Protein 2KGS (pdb70)

Solvent-accessible surface area: 7716 Å² total; per-residue (Å²): 107,124,76,80,92,88,38,5,122,8,36,6,62,45,88,24,97,40,10,39,0,75,13,27,1,32,66,106,70,20,32,42,15,0,60,81,3,19,95,48,91,60,43,146,71,18,75,54,80,60,136,8,108,60,52,109,130,37,176,36,18,84,2,72,70,0,81,72,0,12,62,12,2,48,69,0,66,90,9,2,1,91,9,107,150,12,40,0,37,0,36,6,34,0,73,44,54,115,60,78,77,26,0,89,138,13,0,52,96,20,11,109,113,46,100,37,74,38,85,8,110,62,83,80,160,104,102,142,64,121,126,170

CATH classification: 3.40.1520.20

Foldseek 3Di:
DPDQAWAWWWKKKAAAQEIETATEAQDCVQVVQVVVLLVLPRDPRRHYYYDYDHHNVGHDAGCVLVSQLNVLCVVWRTWMWIDGRQEIEIETADQDVVSLVSNQVSCCVRRVRGHYYRHYHHHPDDDDDDDD

Structure (mmCIF, N/CA/C/O backbone):
data_2KGS
#
_entry.id   2KGS
#
loop_
_atom_site.group_PDB
_atom_site.id
_atom_site.type_symbol
_atom_site.label_atom_id
_atom_site.label_alt_id
_atom_site.label_comp_id
_atom_site.label_asym_id
_atom_site.label_entity_id
_atom_site.label_seq_id
_atom_site.pdbx_PDB_ins_code
_atom_site.Cartn_x
_atom_site.Cartn_y
_atom_site.Cartn_z
_atom_site.occupancy
_atom_site.B_iso_or_equiv
_atom_site.auth_seq_id
_atom_site.auth_comp_id
_atom_site.auth_asym_id
_atom_site.auth_atom_id
_atom_site.pdbx_PDB_model_num
ATOM 1 N N . GLY A 1 1 ? -15.353 14.782 -4.701 1.00 0.00 73 GLY A N 1
ATOM 2 C CA . GLY A 1 1 ? -15.368 15.512 -3.414 1.00 0.00 73 GLY A CA 1
ATOM 3 C C . GLY A 1 1 ? -16.733 15.464 -2.740 1.00 0.00 73 GLY A C 1
ATOM 4 O O . GLY A 1 1 ? -17.642 14.783 -3.215 1.00 0.00 73 GLY A O 1
ATOM 10 N N . ALA A 1 2 ? -16.876 16.198 -1.629 1.00 0.00 74 ALA A N 1
ATOM 11 C CA . ALA A 1 2 ? -18.098 16.343 -0.819 1.00 0.00 74 ALA A CA 1
ATOM 12 C C . ALA A 1 2 ? -18.890 15.035 -0.587 1.00 0.00 74 ALA A C 1
ATOM 13 O O . ALA A 1 2 ? -20.084 14.930 -0.888 1.00 0.00 74 ALA A O 1
ATOM 20 N N . SER A 1 3 ? -18.192 14.026 -0.057 1.00 0.00 75 SER A N 1
ATOM 21 C CA . SER A 1 3 ? -18.727 12.685 0.228 1.00 0.00 75 SER A CA 1
ATOM 22 C C . SER A 1 3 ? -18.011 12.002 1.402 1.00 0.00 75 SER A C 1
ATOM 23 O O . SER A 1 3 ? -16.943 12.445 1.847 1.00 0.00 75 SER A O 1
ATOM 31 N N . ALA A 1 4 ? -18.589 10.897 1.877 1.00 0.00 76 ALA A N 1
ATOM 32 C CA . ALA A 1 4 ? -18.014 9.982 2.859 1.00 0.00 76 ALA A CA 1
ATOM 33 C C . ALA A 1 4 ? -18.534 8.545 2.646 1.00 0.00 76 ALA A C 1
ATOM 34 O O . ALA A 1 4 ? -19.670 8.336 2.209 1.00 0.00 76 ALA A O 1
ATOM 41 N N . LEU A 1 5 ? -17.706 7.561 3.001 1.00 0.00 77 LEU A N 1
ATOM 42 C CA . LEU A 1 5 ? -17.971 6.114 2.953 1.00 0.00 77 LEU A CA 1
ATOM 43 C C . LEU A 1 5 ? -17.466 5.422 4.236 1.00 0.00 77 LEU A C 1
ATOM 44 O O . LEU A 1 5 ? -16.856 6.051 5.103 1.00 0.00 77 LEU A O 1
ATOM 60 N N . SER A 1 6 ? -17.749 4.121 4.361 1.00 0.00 78 SER A N 1
ATOM 61 C CA . SER A 1 6 ? -17.509 3.318 5.575 1.00 0.00 78 SER A CA 1
ATOM 62 C C . SER A 1 6 ? -16.959 1.912 5.261 1.00 0.00 78 SER A C 1
ATOM 63 O O . SER A 1 6 ? -17.437 0.886 5.754 1.00 0.00 78 SER A O 1
ATOM 71 N N . LEU A 1 7 ? -15.968 1.875 4.367 1.00 0.00 79 LEU A N 1
ATOM 72 C CA . LEU A 1 7 ? -15.226 0.677 3.940 1.00 0.00 79 LEU A CA 1
ATOM 73 C C . LEU A 1 7 ? -14.473 -0.039 5.090 1.00 0.00 79 LEU A C 1
ATOM 74 O O . LEU A 1 7 ? -14.283 0.488 6.190 1.00 0.00 79 LEU A O 1
ATOM 90 N N . SER A 1 8 ? -13.996 -1.240 4.754 1.00 0.00 80 SER A N 1
ATOM 91 C CA . SER A 1 8 ? -13.038 -2.107 5.466 1.00 0.00 80 SER A CA 1
ATOM 92 C C . SER A 1 8 ? -11.813 -1.364 6.020 1.00 0.00 80 SER A C 1
ATOM 93 O O . SER A 1 8 ? -11.454 -0.280 5.549 1.00 0.00 80 SER A O 1
ATOM 101 N N . LEU A 1 9 ? -11.099 -2.017 6.939 1.00 0.00 81 LEU A N 1
ATOM 102 C CA . LEU A 1 9 ? -9.771 -1.635 7.417 1.00 0.00 81 LEU A CA 1
ATOM 103 C C . LEU A 1 9 ? -8.673 -2.609 6.939 1.00 0.00 81 LEU A C 1
ATOM 104 O O . LEU A 1 9 ? -8.870 -3.826 6.921 1.00 0.00 81 LEU A O 1
ATOM 120 N N . LEU A 1 10 ? -7.518 -2.066 6.537 1.00 0.00 82 LEU A N 1
ATOM 121 C CA . LEU A 1 10 ? -6.408 -2.795 5.901 1.00 0.00 82 LEU A CA 1
ATOM 122 C C . LEU A 1 10 ? -5.077 -2.052 6.123 1.00 0.00 82 LEU A C 1
ATOM 123 O O . LEU A 1 10 ? -5.049 -0.818 6.147 1.00 0.00 82 LEU A O 1
ATOM 139 N N . SER A 1 11 ? -3.962 -2.774 6.217 1.00 0.00 83 SER A N 1
ATOM 140 C CA . SER A 1 11 ? -2.608 -2.220 6.164 1.00 0.00 83 SER A CA 1
ATOM 141 C C . SER A 1 11 ? -1.568 -3.204 5.608 1.00 0.00 83 SER A C 1
ATOM 142 O O . SER A 1 11 ? -1.736 -4.427 5.591 1.00 0.00 83 SER A O 1
ATOM 150 N N . ILE A 1 12 ? -0.455 -2.645 5.147 1.00 0.00 84 ILE A N 1
ATOM 151 C CA . ILE A 1 12 ? 0.734 -3.349 4.667 1.00 0.00 84 ILE A CA 1
ATOM 152 C C . ILE A 1 12 ? 1.976 -2.540 5.054 1.00 0.00 84 ILE A C 1
ATOM 153 O O . ILE A 1 12 ? 1.966 -1.308 4.996 1.00 0.00 84 ILE A O 1
ATOM 169 N N . SER A 1 13 ? 3.056 -3.212 5.443 1.00 0.00 85 SER A N 1
ATOM 170 C CA . SER A 1 13 ? 4.342 -2.575 5.747 1.00 0.00 85 SER A CA 1
ATOM 171 C C . SER A 1 13 ? 5.534 -3.425 5.305 1.00 0.00 85 SER A C 1
ATOM 172 O O . SER A 1 13 ? 5.490 -4.657 5.331 1.00 0.00 85 SER A O 1
ATOM 180 N N . ARG A 1 14 ? 6.611 -2.753 4.891 1.00 0.00 86 ARG A N 1
ATOM 181 C CA . ARG A 1 14 ? 7.833 -3.352 4.333 1.00 0.00 86 ARG A CA 1
ATOM 182 C C . ARG A 1 14 ? 9.038 -3.157 5.260 1.00 0.00 86 ARG A C 1
ATOM 183 O O . ARG A 1 14 ? 9.149 -2.154 5.968 1.00 0.00 86 ARG A O 1
ATOM 204 N N . SER A 1 15 ? 9.939 -4.136 5.201 1.00 0.00 87 SER A N 1
ATOM 205 C CA . SER A 1 15 ? 11.187 -4.243 5.963 1.00 0.00 87 SER A CA 1
ATOM 206 C C . SER A 1 15 ? 12.352 -4.700 5.064 1.00 0.00 87 SER A C 1
ATOM 207 O O . SER A 1 15 ? 12.954 -5.755 5.280 1.00 0.00 87 SER A O 1
ATOM 215 N N . GLY A 1 16 ? 12.637 -3.938 4.003 1.00 0.00 88 GLY A N 1
ATOM 216 C CA . GLY A 1 16 ? 13.725 -4.209 3.047 1.00 0.00 88 GLY A CA 1
ATOM 217 C C . GLY A 1 16 ? 13.378 -5.287 2.021 1.00 0.00 88 GLY A C 1
ATOM 218 O O . GLY A 1 16 ? 12.849 -4.984 0.950 1.00 0.00 88 GLY A O 1
ATOM 222 N N . ASN A 1 17 ? 13.618 -6.550 2.376 1.00 0.00 89 ASN A N 1
ATOM 223 C CA . ASN A 1 17 ? 13.346 -7.745 1.569 1.00 0.00 89 ASN A CA 1
ATOM 224 C C . ASN A 1 17 ? 12.373 -8.716 2.272 1.00 0.00 89 ASN A C 1
ATOM 225 O O . ASN A 1 17 ? 12.406 -9.926 2.060 1.00 0.00 89 ASN A O 1
ATOM 236 N N . THR A 1 18 ? 11.481 -8.159 3.088 1.00 0.00 90 THR A N 1
ATOM 237 C CA . THR A 1 18 ? 10.315 -8.802 3.695 1.00 0.00 90 THR A CA 1
ATOM 238 C C . THR A 1 18 ? 9.169 -7.791 3.717 1.00 0.00 90 THR A C 1
ATOM 239 O O . THR A 1 18 ? 9.391 -6.628 4.056 1.00 0.00 90 THR A O 1
ATOM 250 N N . VAL A 1 19 ? 7.945 -8.206 3.391 1.00 0.00 91 VAL A N 1
ATOM 251 C CA . VAL A 1 19 ? 6.732 -7.383 3.499 1.00 0.00 91 VAL A CA 1
ATOM 252 C C . VAL A 1 19 ? 5.612 -8.136 4.223 1.00 0.00 91 VAL A C 1
ATOM 253 O O . VAL A 1 19 ? 5.449 -9.346 4.053 1.00 0.00 91 VAL A O 1
ATOM 266 N N . THR A 1 20 ? 4.843 -7.415 5.040 1.00 0.00 92 THR A N 1
ATOM 267 C CA . THR A 1 20 ? 3.830 -7.972 5.957 1.00 0.00 92 THR A CA 1
ATOM 268 C C . THR A 1 20 ? 2.473 -7.296 5.757 1.00 0.00 92 THR A C 1
ATOM 269 O O . THR A 1 20 ? 2.381 -6.068 5.742 1.00 0.00 92 THR A O 1
ATOM 280 N N . LEU A 1 21 ? 1.416 -8.100 5.612 1.00 0.00 93 LEU A N 1
ATOM 281 C CA . LEU A 1 21 ? 0.060 -7.703 5.239 1.00 0.00 93 LEU A CA 1
ATOM 282 C C . LEU A 1 21 ? -0.935 -8.057 6.362 1.00 0.00 93 LEU A C 1
ATOM 283 O O . LEU A 1 21 ? -1.062 -9.228 6.728 1.00 0.00 93 LEU A O 1
ATOM 299 N N . ILE A 1 22 ? -1.660 -7.065 6.893 1.00 0.00 94 ILE A N 1
ATOM 300 C CA . ILE A 1 22 ? -2.562 -7.178 8.062 1.00 0.00 94 ILE A CA 1
ATOM 301 C C . ILE A 1 22 ? -3.899 -6.479 7.756 1.00 0.00 94 ILE A C 1
ATOM 302 O O . ILE A 1 22 ? -3.905 -5.353 7.269 1.00 0.00 94 ILE A O 1
ATOM 318 N N . GLY A 1 23 ? -5.053 -7.101 8.017 1.00 0.00 95 GLY A N 1
ATOM 319 C CA . GLY A 1 23 ? -6.336 -6.532 7.593 1.00 0.00 95 GLY A CA 1
ATOM 320 C C . GLY A 1 23 ? -7.539 -7.474 7.628 1.00 0.00 95 GLY A C 1
ATOM 321 O O . GLY A 1 23 ? -7.543 -8.499 8.312 1.00 0.00 95 GLY A O 1
ATOM 325 N N . ASP A 1 24 ? -8.567 -7.102 6.869 1.00 0.00 96 ASP A N 1
ATOM 326 C CA . ASP A 1 24 ? -9.870 -7.754 6.737 1.00 0.00 96 ASP A CA 1
ATOM 327 C C . ASP A 1 24 ? -10.539 -7.341 5.405 1.00 0.00 96 ASP A C 1
ATOM 328 O O . ASP A 1 24 ? -10.390 -6.196 4.967 1.00 0.00 96 ASP A O 1
ATOM 337 N N . PHE A 1 25 ? -11.286 -8.237 4.752 1.00 0.00 97 PHE A N 1
ATOM 338 C CA . PHE A 1 25 ? -11.950 -7.988 3.467 1.00 0.00 97 PHE A CA 1
ATOM 339 C C . PHE A 1 25 ? -13.228 -8.849 3.267 1.00 0.00 97 PHE A C 1
ATOM 340 O O . PHE A 1 25 ? -13.420 -9.817 4.001 1.00 0.00 97 PHE A O 1
ATOM 357 N N . PRO A 1 26 ? -14.061 -8.593 2.232 1.00 0.00 98 PRO A N 1
ATOM 358 C CA . PRO A 1 26 ? -15.205 -9.442 1.874 1.00 0.00 98 PRO A CA 1
ATOM 359 C C . PRO A 1 26 ? -14.804 -10.821 1.339 1.00 0.00 98 PRO A C 1
ATOM 360 O O . PRO A 1 26 ? -15.563 -11.779 1.506 1.00 0.00 98 PRO A O 1
ATOM 371 N N . ASP A 1 27 ? -13.636 -10.946 0.700 1.00 0.00 99 ASP A N 1
ATOM 372 C CA . ASP A 1 27 ? -13.129 -12.198 0.146 1.00 0.00 99 ASP A CA 1
ATOM 373 C C . ASP A 1 27 ? -11.600 -12.247 0.079 1.00 0.00 99 ASP A C 1
ATOM 374 O O . ASP A 1 27 ? -10.886 -11.243 0.138 1.00 0.00 99 ASP A O 1
ATOM 383 N N . GLU A 1 28 ? -11.109 -13.472 -0.073 1.00 0.00 100 GLU A N 1
ATOM 384 C CA . GLU A 1 28 ? -9.695 -13.800 -0.283 1.00 0.00 100 GLU A CA 1
ATOM 385 C C . GLU A 1 28 ? -9.144 -13.207 -1.586 1.00 0.00 100 GLU A C 1
ATOM 386 O O . GLU A 1 28 ? -7.951 -12.946 -1.724 1.00 0.00 100 GLU A O 1
ATOM 398 N N . ALA A 1 29 ? -10.025 -13.008 -2.564 1.00 0.00 101 ALA A N 1
ATOM 399 C CA . ALA A 1 29 ? -9.666 -12.474 -3.872 1.00 0.00 101 ALA A CA 1
ATOM 400 C C . ALA A 1 29 ? -9.218 -11.001 -3.797 1.00 0.00 101 ALA A C 1
ATOM 401 O O . ALA A 1 29 ? -8.332 -10.582 -4.546 1.00 0.00 101 ALA A O 1
ATOM 408 N N . ALA A 1 30 ? -9.762 -10.230 -2.851 1.00 0.00 102 ALA A N 1
ATOM 409 C CA . ALA A 1 30 ? -9.345 -8.849 -2.612 1.00 0.00 102 ALA A CA 1
ATOM 410 C C . ALA A 1 30 ? -7.947 -8.775 -1.961 1.00 0.00 102 ALA A C 1
ATOM 411 O O . ALA A 1 30 ? -7.095 -7.971 -2.351 1.00 0.00 102 ALA A O 1
ATOM 418 N N . LYS A 1 31 ? -7.677 -9.696 -1.029 1.00 0.00 103 LYS A N 1
ATOM 419 C CA . LYS A 1 31 ? -6.374 -9.969 -0.408 1.00 0.00 103 LYS A CA 1
ATOM 420 C C . LYS A 1 31 ? -5.324 -10.430 -1.430 1.00 0.00 103 LYS A C 1
ATOM 421 O O . LYS A 1 31 ? -4.184 -9.968 -1.406 1.00 0.00 103 LYS A O 1
ATOM 440 N N . ALA A 1 32 ? -5.722 -11.279 -2.377 1.00 0.00 104 ALA A N 1
ATOM 441 C CA . ALA A 1 32 ? -4.891 -11.752 -3.483 1.00 0.00 104 ALA A CA 1
ATOM 442 C C . ALA A 1 32 ? -4.506 -10.620 -4.452 1.00 0.00 104 ALA A C 1
ATOM 443 O O . ALA A 1 32 ? -3.388 -10.593 -4.967 1.00 0.00 104 ALA A O 1
ATOM 450 N N . ALA A 1 33 ? -5.391 -9.645 -4.668 1.00 0.00 105 ALA A N 1
ATOM 451 C CA . ALA A 1 33 ? -5.123 -8.486 -5.510 1.00 0.00 105 ALA A CA 1
ATOM 452 C C . ALA A 1 33 ? -4.062 -7.556 -4.906 1.00 0.00 105 ALA A C 1
ATOM 453 O O . ALA A 1 33 ? -3.215 -7.039 -5.636 1.00 0.00 105 ALA A O 1
ATOM 460 N N . LEU A 1 34 ? -4.042 -7.396 -3.577 1.00 0.00 106 LEU A N 1
ATOM 461 C CA . LEU A 1 34 ? -3.043 -6.610 -2.874 1.00 0.00 106 LEU A CA 1
ATOM 462 C C . LEU A 1 34 ? -1.643 -7.235 -3.010 1.00 0.00 106 LEU A C 1
ATOM 463 O O . LEU A 1 34 ? -0.673 -6.530 -3.293 1.00 0.00 106 LEU A O 1
ATOM 479 N N . MET A 1 35 ? -1.535 -8.564 -2.890 1.00 0.00 107 MET A N 1
ATOM 480 C CA . MET A 1 35 ? -0.260 -9.261 -3.064 1.00 0.00 107 MET A CA 1
ATOM 481 C C . MET A 1 35 ? 0.167 -9.362 -4.538 1.00 0.00 107 MET A C 1
ATOM 482 O O . MET A 1 35 ? 1.357 -9.363 -4.842 1.00 0.00 107 MET A O 1
ATOM 496 N N . THR A 1 36 ? -0.787 -9.373 -5.474 1.00 0.00 108 THR A N 1
ATOM 497 C CA . THR A 1 36 ? -0.532 -9.347 -6.921 1.00 0.00 108 THR A CA 1
ATOM 498 C C . THR A 1 36 ? 0.047 -8.000 -7.362 1.00 0.00 108 THR A C 1
ATOM 499 O O . THR A 1 36 ? 0.988 -7.962 -8.156 1.00 0.00 108 THR A O 1
ATOM 510 N N . ALA A 1 37 ? -0.454 -6.894 -6.806 1.00 0.00 109 ALA A N 1
ATOM 511 C CA . ALA A 1 37 ? -0.007 -5.548 -7.124 1.00 0.00 109 ALA A CA 1
ATOM 512 C C . ALA A 1 37 ? 1.471 -5.311 -6.768 1.00 0.00 109 ALA A C 1
ATOM 513 O O . ALA A 1 37 ? 2.174 -4.621 -7.508 1.00 0.00 109 ALA A O 1
ATOM 520 N N . LEU A 1 38 ? 1.964 -5.932 -5.688 1.00 0.00 110 LEU A N 1
ATOM 521 C CA . LEU A 1 38 ? 3.382 -5.917 -5.337 1.00 0.00 110 LEU A CA 1
ATOM 522 C C . LEU A 1 38 ? 4.203 -7.002 -6.057 1.00 0.00 110 LEU A C 1
ATOM 523 O O . LEU A 1 38 ? 5.371 -6.773 -6.363 1.00 0.00 110 LEU A O 1
ATOM 539 N N . ASN A 1 39 ? 3.594 -8.140 -6.414 1.00 0.00 111 ASN A N 1
ATOM 540 C CA . ASN A 1 39 ? 4.236 -9.244 -7.140 1.00 0.00 111 ASN A CA 1
ATOM 541 C C . ASN A 1 39 ? 4.675 -8.836 -8.556 1.00 0.00 111 ASN A C 1
ATOM 542 O O . ASN A 1 39 ? 5.677 -9.334 -9.073 1.00 0.00 111 ASN A O 1
ATOM 553 N N . GLY A 1 40 ? 3.957 -7.878 -9.144 1.00 0.00 112 GLY A N 1
ATOM 554 C CA . GLY A 1 40 ? 4.206 -7.275 -10.454 1.00 0.00 112 GLY A CA 1
ATOM 555 C C . GLY A 1 40 ? 5.620 -6.738 -10.670 1.00 0.00 112 GLY A C 1
ATOM 556 O O . GLY A 1 40 ? 6.108 -6.720 -11.802 1.00 0.00 112 GLY A O 1
ATOM 560 N N . LEU A 1 41 ? 6.277 -6.326 -9.582 1.00 0.00 113 LEU A N 1
ATOM 561 C CA . LEU A 1 41 ? 7.662 -5.854 -9.578 1.00 0.00 113 LEU A CA 1
ATOM 562 C C . LEU A 1 41 ? 8.485 -6.388 -8.386 1.00 0.00 113 LEU A C 1
ATOM 563 O O . LEU A 1 41 ? 9.558 -5.869 -8.068 1.00 0.00 113 LEU A O 1
ATOM 579 N N . LEU A 1 42 ? 7.989 -7.438 -7.724 1.00 0.00 114 LEU A N 1
ATOM 580 C CA . LEU A 1 42 ? 8.706 -8.164 -6.671 1.00 0.00 114 LEU A CA 1
ATOM 581 C C . LEU A 1 42 ? 10.039 -8.738 -7.191 1.00 0.00 114 LEU A C 1
ATOM 582 O O . LEU A 1 42 ? 10.108 -9.299 -8.289 1.00 0.00 114 LEU A O 1
ATOM 598 N N . ALA A 1 43 ? 11.094 -8.610 -6.384 1.00 0.00 115 ALA A N 1
ATOM 599 C CA . ALA A 1 43 ? 12.449 -9.040 -6.684 1.00 0.00 115 ALA A CA 1
ATOM 600 C C . ALA A 1 43 ? 12.751 -10.423 -6.065 1.00 0.00 115 ALA A C 1
ATOM 601 O O . ALA A 1 43 ? 12.243 -10.736 -4.981 1.00 0.00 115 ALA A O 1
ATOM 608 N N . PRO A 1 44 ? 13.587 -11.256 -6.715 1.00 0.00 116 PRO A N 1
ATOM 609 C CA . PRO A 1 44 ? 13.881 -12.617 -6.273 1.00 0.00 116 PRO A CA 1
ATOM 610 C C . PRO A 1 44 ? 14.627 -12.645 -4.932 1.00 0.00 116 PRO A C 1
ATOM 611 O O . PRO A 1 44 ? 15.821 -12.350 -4.841 1.00 0.00 116 PRO A O 1
ATOM 622 N N . GLY A 1 45 ? 13.882 -12.995 -3.882 1.00 0.00 117 GLY A N 1
ATOM 623 C CA . GLY A 1 45 ? 14.334 -13.117 -2.497 1.00 0.00 117 GLY A CA 1
ATOM 624 C C . GLY A 1 45 ? 13.496 -12.307 -1.501 1.00 0.00 117 GLY A C 1
ATOM 625 O O . GLY A 1 45 ? 13.631 -12.503 -0.293 1.00 0.00 117 GLY A O 1
ATOM 629 N N . VAL A 1 46 ? 12.617 -11.417 -1.984 1.00 0.00 118 VAL A N 1
ATOM 630 C CA . VAL A 1 46 ? 11.685 -10.644 -1.149 1.00 0.00 118 VAL A CA 1
ATOM 631 C C . VAL A 1 46 ? 10.608 -11.564 -0.551 1.00 0.00 118 VAL A C 1
ATOM 632 O O . VAL A 1 46 ? 9.778 -12.122 -1.274 1.00 0.00 118 VAL A O 1
ATOM 645 N N . ASN A 1 47 ? 10.626 -11.737 0.771 1.00 0.00 119 ASN A N 1
ATOM 646 C CA . ASN A 1 47 ? 9.649 -12.505 1.538 1.00 0.00 119 ASN A CA 1
ATOM 647 C C . ASN A 1 47 ? 8.284 -11.790 1.634 1.00 0.00 119 ASN A C 1
ATOM 648 O O . ASN A 1 47 ? 8.223 -10.558 1.612 1.00 0.00 119 ASN A O 1
ATOM 659 N N . VAL A 1 48 ? 7.197 -12.547 1.816 1.00 0.00 120 VAL A N 1
ATOM 660 C CA . VAL A 1 48 ? 5.817 -12.040 1.946 1.00 0.00 120 VAL A CA 1
ATOM 661 C C . VAL A 1 48 ? 5.094 -12.786 3.077 1.00 0.00 120 VAL A C 1
ATOM 662 O O . VAL A 1 48 ? 5.123 -14.019 3.130 1.00 0.00 120 VAL A O 1
ATOM 675 N N . ILE A 1 49 ? 4.446 -12.044 3.979 1.00 0.00 121 ILE A N 1
ATOM 676 C CA . ILE A 1 49 ? 3.771 -12.541 5.192 1.00 0.00 121 ILE A CA 1
ATOM 677 C C . ILE A 1 49 ? 2.345 -11.974 5.248 1.00 0.00 121 ILE A C 1
ATOM 678 O O . ILE A 1 49 ? 2.114 -10.809 4.928 1.00 0.00 121 ILE A O 1
ATOM 694 N N . ASP A 1 50 ? 1.392 -12.790 5.698 1.00 0.00 122 ASP A N 1
ATOM 695 C CA . ASP A 1 50 ? -0.047 -12.498 5.671 1.00 0.00 122 ASP A CA 1
ATOM 696 C C . ASP A 1 50 ? -0.755 -12.839 6.992 1.00 0.00 122 ASP A C 1
ATOM 697 O O . ASP A 1 50 ? -0.554 -13.912 7.569 1.00 0.00 122 ASP A O 1
ATOM 706 N N . GLN A 1 51 ? -1.658 -11.950 7.419 1.00 0.00 123 GLN A N 1
ATOM 707 C CA . GLN A 1 51 ? -2.614 -12.135 8.505 1.00 0.00 123 GLN A CA 1
ATOM 708 C C . GLN A 1 51 ? -4.006 -11.532 8.185 1.00 0.00 123 GLN A C 1
ATOM 709 O O . GLN A 1 51 ? -4.813 -11.274 9.079 1.00 0.00 123 GLN A O 1
ATOM 723 N N . ILE A 1 52 ? -4.289 -11.265 6.904 1.00 0.00 124 ILE A N 1
ATOM 724 C CA . ILE A 1 52 ? -5.551 -10.659 6.440 1.00 0.00 124 ILE A CA 1
ATOM 725 C C . ILE A 1 52 ? -6.728 -11.643 6.582 1.00 0.00 124 ILE A C 1
ATOM 726 O O . ILE A 1 52 ? -6.703 -12.755 6.040 1.00 0.00 124 ILE A O 1
ATOM 742 N N . HIS A 1 53 ? -7.768 -11.199 7.297 1.00 0.00 125 HIS A N 1
ATOM 743 C CA . HIS A 1 53 ? -9.034 -11.891 7.571 1.00 0.00 125 HIS A CA 1
ATOM 744 C C . HIS A 1 53 ? -10.075 -11.722 6.440 1.00 0.00 125 HIS A C 1
ATOM 745 O O . HIS A 1 53 ? -9.933 -10.873 5.555 1.00 0.00 125 HIS A O 1
ATOM 760 N N . VAL A 1 54 ? -11.144 -12.527 6.484 1.00 0.00 126 VAL A N 1
ATOM 761 C CA . VAL A 1 54 ? -12.264 -12.501 5.532 1.00 0.00 126 VAL A CA 1
ATOM 762 C C . VAL A 1 54 ? -13.618 -12.530 6.260 1.00 0.00 126 VAL A C 1
ATOM 763 O O . VAL A 1 54 ? -13.888 -13.438 7.048 1.00 0.00 126 VAL A O 1
ATOM 776 N N . ASP A 1 55 ? -14.481 -11.550 5.978 1.00 0.00 127 ASP A N 1
ATOM 777 C CA . ASP A 1 55 ? -15.877 -11.458 6.426 1.00 0.00 127 ASP A CA 1
ATOM 778 C C . ASP A 1 55 ? -16.716 -10.610 5.437 1.00 0.00 127 ASP A C 1
ATOM 779 O O . ASP A 1 55 ? -16.343 -9.468 5.158 1.00 0.00 127 ASP A O 1
ATOM 788 N N . PRO A 1 56 ? -17.861 -11.090 4.914 1.00 0.00 128 PRO A N 1
ATOM 789 C CA . PRO A 1 56 ? -18.681 -10.324 3.971 1.00 0.00 128 PRO A CA 1
ATOM 790 C C . PRO A 1 56 ? -19.373 -9.086 4.576 1.00 0.00 128 PRO A C 1
ATOM 791 O O . PRO A 1 56 ? -19.947 -8.292 3.824 1.00 0.00 128 PRO A O 1
ATOM 802 N N . VAL A 1 57 ? -19.317 -8.874 5.900 1.00 0.00 129 VAL A N 1
ATOM 803 C CA . VAL A 1 57 ? -19.816 -7.641 6.551 1.00 0.00 129 VAL A CA 1
ATOM 804 C C . VAL A 1 57 ? -18.956 -6.392 6.259 1.00 0.00 129 VAL A C 1
ATOM 805 O O . VAL A 1 57 ? -19.397 -5.269 6.513 1.00 0.00 129 VAL A O 1
ATOM 818 N N . VAL A 1 58 ? -17.757 -6.560 5.684 1.00 0.00 130 VAL A N 1
ATOM 819 C CA . VAL A 1 58 ? -16.818 -5.495 5.300 1.00 0.00 130 VAL A CA 1
ATOM 820 C C . VAL A 1 58 ? -16.532 -5.518 3.790 1.00 0.00 130 VAL A C 1
ATOM 821 O O . VAL A 1 58 ? -16.557 -6.581 3.175 1.00 0.00 130 VAL A O 1
ATOM 834 N N . ARG A 1 59 ? -16.294 -4.348 3.173 1.00 0.00 131 ARG A N 1
ATOM 835 C CA . ARG A 1 59 ? -16.095 -4.148 1.715 1.00 0.00 131 ARG A CA 1
ATOM 836 C C . ARG A 1 59 ? -15.033 -3.075 1.456 1.00 0.00 131 ARG A C 1
ATOM 837 O O . ARG A 1 59 ? -14.897 -2.168 2.271 1.00 0.00 131 ARG A O 1
ATOM 858 N N . SER A 1 60 ? -14.327 -3.132 0.324 1.00 0.00 132 SER A N 1
ATOM 859 C CA . SER A 1 60 ? -13.143 -2.298 0.057 1.00 0.00 132 SER A CA 1
ATOM 860 C C . SER A 1 60 ? -12.963 -1.859 -1.402 1.00 0.00 132 SER A C 1
ATOM 861 O O . SER A 1 60 ? -13.709 -2.243 -2.306 1.00 0.00 132 SER A O 1
ATOM 869 N N . LEU A 1 61 ? -11.904 -1.068 -1.598 1.00 0.00 133 LEU A N 1
ATOM 870 C CA . LEU A 1 61 ? -11.259 -0.725 -2.863 1.00 0.00 133 LEU A CA 1
ATOM 871 C C . LEU A 1 61 ? -10.619 -1.981 -3.507 1.00 0.00 133 LEU A C 1
ATOM 872 O O . LEU A 1 61 ? -10.725 -3.099 -2.996 1.00 0.00 133 LEU A O 1
ATOM 888 N N . ASP A 1 62 ? -9.922 -1.791 -4.625 1.00 0.00 134 ASP A N 1
ATOM 889 C CA . ASP A 1 62 ? -9.275 -2.861 -5.401 1.00 0.00 134 ASP A CA 1
ATOM 890 C C . ASP A 1 62 ? -7.844 -2.479 -5.815 1.00 0.00 134 ASP A C 1
ATOM 891 O O . ASP A 1 62 ? -7.629 -1.649 -6.704 1.00 0.00 134 ASP A O 1
ATOM 900 N N . PHE A 1 63 ? -6.849 -3.106 -5.174 1.00 0.00 135 PHE A N 1
ATOM 901 C CA . PHE A 1 63 ? -5.426 -2.892 -5.452 1.00 0.00 135 PHE A CA 1
ATOM 902 C C . PHE A 1 63 ? -4.941 -3.416 -6.812 1.00 0.00 135 PHE A C 1
ATOM 903 O O . PHE A 1 63 ? -3.787 -3.187 -7.171 1.00 0.00 135 PHE A O 1
ATOM 920 N N . SER A 1 64 ? -5.795 -4.045 -7.618 1.00 0.00 136 SER A N 1
ATOM 921 C CA . SER A 1 64 ? -5.474 -4.425 -9.005 1.00 0.00 136 SER A CA 1
ATOM 922 C C . SER A 1 64 ? -4.990 -3.232 -9.844 1.00 0.00 136 SER A C 1
ATOM 923 O O . SER A 1 64 ? -4.103 -3.373 -10.689 1.00 0.00 136 SER A O 1
ATOM 931 N N . SER A 1 65 ? -5.530 -2.040 -9.565 1.00 0.00 137 SER A N 1
ATOM 932 C CA . SER A 1 65 ? -5.134 -0.755 -10.144 1.00 0.00 137 SER A CA 1
ATOM 933 C C . SER A 1 65 ? -3.961 -0.078 -9.416 1.00 0.00 137 SER A C 1
ATOM 934 O O . SER A 1 65 ? -3.394 0.877 -9.945 1.00 0.00 137 SER A O 1
ATOM 942 N N . ALA A 1 66 ? -3.579 -0.558 -8.223 1.00 0.00 138 ALA A N 1
ATOM 943 C CA . ALA A 1 66 ? -2.509 -0.025 -7.388 1.00 0.00 138 ALA A CA 1
ATOM 944 C C . ALA A 1 66 ? -1.120 -0.628 -7.682 1.00 0.00 138 ALA A C 1
ATOM 945 O O . ALA A 1 66 ? -0.139 -0.251 -7.046 1.00 0.00 138 ALA A O 1
ATOM 952 N N . GLU A 1 67 ? -1.003 -1.541 -8.650 1.00 0.00 139 GLU A N 1
ATOM 953 C CA . GLU A 1 67 ? 0.283 -2.082 -9.123 1.00 0.00 139 GLU A CA 1
ATOM 954 C C . GLU A 1 67 ? 1.364 -0.988 -9.358 1.00 0.00 139 GLU A C 1
ATOM 955 O O . GLU A 1 67 ? 2.467 -1.129 -8.818 1.00 0.00 139 GLU A O 1
ATOM 967 N N . PRO A 1 68 ? 1.087 0.146 -10.052 1.00 0.00 140 PRO A N 1
ATOM 968 C CA . PRO A 1 68 ? 2.064 1.229 -10.209 1.00 0.00 140 PRO A CA 1
ATOM 969 C C . PRO A 1 68 ? 2.381 1.984 -8.906 1.00 0.00 140 PRO A C 1
ATOM 970 O O . PRO A 1 68 ? 3.463 2.564 -8.792 1.00 0.00 140 PRO A O 1
ATOM 981 N N . VAL A 1 69 ? 1.493 1.961 -7.902 1.00 0.00 141 VAL A N 1
ATOM 982 C CA . VAL A 1 69 ? 1.760 2.547 -6.577 1.00 0.00 141 VAL A CA 1
ATOM 983 C C . VAL A 1 69 ? 2.892 1.796 -5.879 1.00 0.00 141 VAL A C 1
ATOM 984 O O . VAL A 1 69 ? 3.826 2.419 -5.370 1.00 0.00 141 VAL A O 1
ATOM 997 N N . PHE A 1 70 ? 2.862 0.461 -5.915 1.00 0.00 142 PHE A N 1
ATOM 998 C CA . PHE A 1 70 ? 3.934 -0.373 -5.383 1.00 0.00 142 PHE A CA 1
ATOM 999 C C . PHE A 1 70 ? 5.209 -0.306 -6.237 1.00 0.00 142 PHE A C 1
ATOM 1000 O O . PHE A 1 70 ? 6.307 -0.344 -5.685 1.00 0.00 142 PHE A O 1
ATOM 1017 N N . THR A 1 71 ? 5.098 -0.126 -7.560 1.00 0.00 143 THR A N 1
ATOM 1018 C CA . THR A 1 71 ? 6.248 0.138 -8.448 1.00 0.00 143 THR A CA 1
ATOM 1019 C C . THR A 1 71 ? 7.013 1.392 -8.017 1.00 0.00 143 THR A C 1
ATOM 1020 O O . THR A 1 71 ? 8.245 1.379 -7.972 1.00 0.00 143 THR A O 1
ATOM 1031 N N . ALA A 1 72 ? 6.298 2.459 -7.643 1.00 0.00 144 ALA A N 1
ATOM 1032 C CA . ALA A 1 72 ? 6.897 3.710 -7.185 1.00 0.00 144 ALA A CA 1
ATOM 1033 C C . ALA A 1 72 ? 7.671 3.577 -5.854 1.00 0.00 144 ALA A C 1
ATOM 1034 O O . ALA A 1 72 ? 8.545 4.406 -5.576 1.00 0.00 144 ALA A O 1
ATOM 1041 N N . SER A 1 73 ? 7.401 2.526 -5.063 1.00 0.00 145 SER A N 1
ATOM 1042 C CA . SER A 1 73 ? 7.957 2.268 -3.747 1.00 0.00 145 SER A CA 1
ATOM 1043 C C . SER A 1 73 ? 8.818 0.996 -3.610 1.00 0.00 145 SER A C 1
ATOM 1044 O O . SER A 1 73 ? 9.290 0.704 -2.513 1.00 0.00 145 SER A O 1
ATOM 1052 N N . VAL A 1 74 ? 9.122 0.263 -4.692 1.00 0.00 146 VAL A N 1
ATOM 1053 C CA . VAL A 1 74 ? 10.155 -0.800 -4.668 1.00 0.00 146 VAL A CA 1
ATOM 1054 C C . VAL A 1 74 ? 11.518 -0.326 -4.110 1.00 0.00 146 VAL A C 1
ATOM 1055 O O . VAL A 1 74 ? 12.081 -1.055 -3.289 1.00 0.00 146 VAL A O 1
ATOM 1068 N N . PRO A 1 75 ? 12.051 0.875 -4.445 1.00 0.00 147 PRO A N 1
ATOM 1069 C CA . PRO A 1 75 ? 13.308 1.375 -3.867 1.00 0.00 147 PRO A CA 1
ATOM 1070 C C . PRO A 1 75 ? 13.170 1.943 -2.434 1.00 0.00 147 PRO A C 1
ATOM 1071 O O . PRO A 1 75 ? 14.092 2.599 -1.948 1.00 0.00 147 PRO A O 1
ATOM 1082 N N . ILE A 1 76 ? 12.040 1.715 -1.750 1.00 0.00 148 ILE A N 1
ATOM 1083 C CA . ILE A 1 76 ? 11.683 2.289 -0.451 1.00 0.00 148 ILE A CA 1
ATOM 1084 C C . ILE A 1 76 ? 11.621 1.176 0.618 1.00 0.00 148 ILE A C 1
ATOM 1085 O O . ILE A 1 76 ? 10.610 0.477 0.719 1.00 0.00 148 ILE A O 1
ATOM 1101 N N . PRO A 1 77 ? 12.685 0.970 1.425 1.00 0.00 149 PRO A N 1
ATOM 1102 C CA . PRO A 1 77 ? 12.781 -0.171 2.341 1.00 0.00 149 PRO A CA 1
ATOM 1103 C C . PRO A 1 77 ? 11.854 -0.098 3.564 1.00 0.00 149 PRO A C 1
ATOM 1104 O O . PRO A 1 77 ? 11.503 -1.138 4.119 1.00 0.00 149 PRO A O 1
ATOM 1115 N N . ASP A 1 78 ? 11.436 1.111 3.952 1.00 0.00 150 ASP A N 1
ATOM 1116 C CA . ASP A 1 78 ? 10.559 1.404 5.091 1.00 0.00 150 ASP A CA 1
ATOM 1117 C C . ASP A 1 78 ? 9.092 1.675 4.690 1.00 0.00 150 ASP A C 1
ATOM 1118 O O . ASP A 1 78 ? 8.287 2.103 5.521 1.00 0.00 150 ASP A O 1
ATOM 1127 N N . PHE A 1 79 ? 8.750 1.483 3.409 1.00 0.00 151 PHE A N 1
ATOM 1128 C CA . PHE A 1 79 ? 7.421 1.737 2.848 1.00 0.00 151 PHE A CA 1
ATOM 1129 C C . PHE A 1 79 ? 6.286 1.046 3.627 1.00 0.00 151 PHE A C 1
ATOM 1130 O O . PHE A 1 79 ? 6.446 -0.040 4.188 1.00 0.00 151 PHE A O 1
ATOM 1147 N N . GLY A 1 80 ? 5.098 1.634 3.580 1.00 0.00 152 GLY A N 1
ATOM 1148 C CA . GLY A 1 80 ? 3.854 1.028 4.019 1.00 0.00 152 GLY A CA 1
ATOM 1149 C C . GLY A 1 80 ? 2.640 1.782 3.489 1.00 0.00 152 GLY A C 1
ATOM 1150 O O . GLY A 1 80 ? 2.715 2.937 3.065 1.00 0.00 152 GLY A O 1
ATOM 1154 N N . LEU A 1 81 ? 1.495 1.118 3.546 1.00 0.00 153 LEU A N 1
ATOM 1155 C CA . LEU A 1 81 ? 0.203 1.670 3.145 1.00 0.00 153 LEU A CA 1
ATOM 1156 C C . LEU A 1 81 ? -0.873 1.201 4.122 1.00 0.00 153 LEU A C 1
ATOM 1157 O O . LEU A 1 81 ? -0.797 0.123 4.707 1.00 0.00 153 LEU A O 1
ATOM 1173 N N . LYS A 1 82 ? -1.881 2.044 4.293 1.00 0.00 154 LYS A N 1
ATOM 1174 C CA . LYS A 1 82 ? -3.048 1.823 5.164 1.00 0.00 154 LYS A CA 1
ATOM 1175 C C . LYS A 1 82 ? -4.334 2.288 4.480 1.00 0.00 154 LYS A C 1
ATOM 1176 O O . LYS A 1 82 ? -4.306 3.199 3.653 1.00 0.00 154 LYS A O 1
ATOM 1195 N N . VAL A 1 83 ? -5.463 1.693 4.852 1.00 0.00 155 VAL A N 1
ATOM 1196 C CA . VAL A 1 83 ? -6.797 1.997 4.312 1.00 0.00 155 VAL A CA 1
ATOM 1197 C C . VAL A 1 83 ? -7.840 1.895 5.421 1.00 0.00 155 VAL A C 1
ATOM 1198 O O . VAL A 1 83 ? -7.863 0.909 6.159 1.00 0.00 155 VAL A O 1
ATOM 1211 N N . GLU A 1 84 ? -8.729 2.884 5.511 1.00 0.00 156 GLU A N 1
ATOM 1212 C CA . GLU A 1 84 ? -9.954 2.798 6.322 1.00 0.00 156 GLU A CA 1
ATOM 1213 C C . GLU A 1 84 ? -11.045 3.770 5.844 1.00 0.00 156 GLU A C 1
ATOM 1214 O O . GLU A 1 84 ? -10.754 4.890 5.421 1.00 0.00 156 GLU A O 1
ATOM 1226 N N . ARG A 1 85 ? -12.306 3.338 5.976 1.00 0.00 157 ARG A N 1
ATOM 1227 C CA . ARG A 1 85 ? -13.573 4.056 5.723 1.00 0.00 157 ARG A CA 1
ATOM 1228 C C . ARG A 1 85 ? -13.745 4.760 4.368 1.00 0.00 157 ARG A C 1
ATOM 1229 O O . ARG A 1 85 ? -14.536 4.306 3.546 1.00 0.00 157 ARG A O 1
ATOM 1250 N N . ASP A 1 86 ? -13.038 5.861 4.140 1.00 0.00 158 ASP A N 1
ATOM 1251 C CA . ASP A 1 86 ? -12.999 6.627 2.888 1.00 0.00 158 ASP A CA 1
ATOM 1252 C C . ASP A 1 86 ? -11.612 7.247 2.580 1.00 0.00 158 ASP A C 1
ATOM 1253 O O . ASP A 1 86 ? -11.495 8.207 1.810 1.00 0.00 158 ASP A O 1
ATOM 1262 N N . THR A 1 87 ? -10.547 6.707 3.179 1.00 0.00 159 THR A N 1
ATOM 1263 C CA . THR A 1 87 ? -9.189 7.253 3.165 1.00 0.00 159 THR A CA 1
ATOM 1264 C C . THR A 1 87 ? -8.156 6.154 2.926 1.00 0.00 159 THR A C 1
ATOM 1265 O O . THR A 1 87 ? -8.238 5.058 3.487 1.00 0.00 159 THR A O 1
ATOM 1276 N N . VAL A 1 88 ? -7.139 6.490 2.137 1.00 0.00 160 VAL A N 1
ATOM 1277 C CA . VAL A 1 88 ? -5.933 5.706 1.881 1.00 0.00 160 VAL A CA 1
ATOM 1278 C C . VAL A 1 88 ? -4.731 6.534 2.322 1.00 0.00 160 VAL A C 1
ATOM 1279 O O . VAL A 1 88 ? -4.625 7.711 1.982 1.00 0.00 160 VAL A O 1
ATOM 1292 N N . THR A 1 89 ? -3.826 5.929 3.085 1.00 0.00 161 THR A N 1
ATOM 1293 C CA . THR A 1 89 ? -2.625 6.570 3.635 1.00 0.00 161 THR A CA 1
ATOM 1294 C C . THR A 1 89 ? -1.378 5.821 3.184 1.00 0.00 161 THR A C 1
ATOM 1295 O O . THR A 1 89 ? -1.321 4.600 3.289 1.00 0.00 161 THR A O 1
ATOM 1306 N N . LEU A 1 90 ? -0.368 6.541 2.695 1.00 0.00 162 LEU A N 1
ATOM 1307 C CA . LEU A 1 90 ? 0.847 5.994 2.098 1.00 0.00 162 LEU A CA 1
ATOM 1308 C C . LEU A 1 90 ? 2.067 6.618 2.780 1.00 0.00 162 LEU A C 1
ATOM 1309 O O . LEU A 1 90 ? 2.200 7.839 2.802 1.00 0.00 162 LEU A O 1
ATOM 1325 N N . THR A 1 91 ? 2.959 5.800 3.334 1.00 0.00 163 THR A N 1
ATOM 1326 C CA . THR A 1 91 ? 4.109 6.238 4.142 1.00 0.00 163 THR A CA 1
ATOM 1327 C C . THR A 1 91 ? 5.397 5.501 3.760 1.00 0.00 163 THR A C 1
ATOM 1328 O O . THR A 1 91 ? 5.347 4.388 3.249 1.00 0.00 163 THR A O 1
ATOM 1339 N N . GLY A 1 92 ? 6.567 6.112 3.952 1.00 0.00 164 GLY A N 1
ATOM 1340 C CA . GLY A 1 92 ? 7.853 5.536 3.539 1.00 0.00 164 GLY A CA 1
ATOM 1341 C C . GLY A 1 92 ? 8.980 6.565 3.392 1.00 0.00 164 GLY A C 1
ATOM 1342 O O . GLY A 1 92 ? 8.791 7.762 3.618 1.00 0.00 164 GLY A O 1
ATOM 1346 N N . THR A 1 93 ? 10.147 6.068 2.986 1.00 0.00 165 THR A N 1
ATOM 1347 C CA . THR A 1 93 ? 11.445 6.768 2.904 1.00 0.00 165 THR A CA 1
ATOM 1348 C C . THR A 1 93 ? 12.006 6.770 1.470 1.00 0.00 165 THR A C 1
ATOM 1349 O O . THR A 1 93 ? 12.761 5.892 1.043 1.00 0.00 165 THR A O 1
ATOM 1360 N N . ALA A 1 94 ? 11.563 7.738 0.672 1.00 0.00 166 ALA A N 1
ATOM 1361 C CA . ALA A 1 94 ? 11.812 7.804 -0.757 1.00 0.00 166 ALA A CA 1
ATOM 1362 C C . ALA A 1 94 ? 13.237 8.271 -1.135 1.00 0.00 166 ALA A C 1
ATOM 1363 O O . ALA A 1 94 ? 13.821 9.104 -0.434 1.00 0.00 166 ALA A O 1
ATOM 1370 N N . PRO A 1 95 ? 13.781 7.807 -2.279 1.00 0.00 167 PRO A N 1
ATOM 1371 C CA . PRO A 1 95 ? 15.118 8.180 -2.750 1.00 0.00 167 PRO A CA 1
ATOM 1372 C C . PRO A 1 95 ? 15.236 9.650 -3.197 1.00 0.00 167 PRO A C 1
ATOM 1373 O O . PRO A 1 95 ? 16.308 10.243 -3.054 1.00 0.00 167 PRO A O 1
ATOM 1384 N N . SER A 1 96 ? 14.157 10.257 -3.711 1.00 0.00 168 SER A N 1
ATOM 1385 C CA . SER A 1 96 ? 14.071 11.693 -4.014 1.00 0.00 168 SER A CA 1
ATOM 1386 C C . SER A 1 96 ? 12.633 12.215 -3.928 1.00 0.00 168 SER A C 1
ATOM 1387 O O . SER A 1 96 ? 11.673 11.439 -3.957 1.00 0.00 168 SER A O 1
ATOM 1395 N N . SER A 1 97 ? 12.460 13.536 -3.867 1.00 0.00 169 SER A N 1
ATOM 1396 C CA . SER A 1 97 ? 11.155 14.208 -3.888 1.00 0.00 169 SER A CA 1
ATOM 1397 C C . SER A 1 97 ? 10.352 13.962 -5.170 1.00 0.00 169 SER A C 1
ATOM 1398 O O . SER A 1 97 ? 9.123 14.022 -5.154 1.00 0.00 169 SER A O 1
ATOM 1406 N N . GLU A 1 98 ? 11.018 13.585 -6.262 1.00 0.00 170 GLU A N 1
ATOM 1407 C CA . GLU A 1 98 ? 10.382 13.116 -7.492 1.00 0.00 170 GLU A CA 1
ATOM 1408 C C . GLU A 1 98 ? 9.632 11.799 -7.266 1.00 0.00 170 GLU A C 1
ATOM 1409 O O . GLU A 1 98 ? 8.509 11.646 -7.743 1.00 0.00 170 GLU A O 1
ATOM 1421 N N . HIS A 1 99 ? 10.204 10.873 -6.484 1.00 0.00 171 HIS A N 1
ATOM 1422 C CA . HIS A 1 99 ? 9.496 9.671 -6.043 1.00 0.00 171 HIS A CA 1
ATOM 1423 C C . HIS A 1 99 ? 8.330 10.004 -5.107 1.00 0.00 171 HIS A C 1
ATOM 1424 O O . HIS A 1 99 ? 7.258 9.420 -5.252 1.00 0.00 171 HIS A O 1
ATOM 1439 N N . LYS A 1 100 ? 8.489 10.966 -4.188 1.00 0.00 172 LYS A N 1
ATOM 1440 C CA . LYS A 1 100 ? 7.405 11.405 -3.287 1.00 0.00 172 LYS A CA 1
ATOM 1441 C C . LYS A 1 100 ? 6.192 11.946 -4.047 1.00 0.00 172 LYS A C 1
ATOM 1442 O O . LYS A 1 100 ? 5.051 11.599 -3.736 1.00 0.00 172 LYS A O 1
ATOM 1461 N N . ASP A 1 101 ? 6.451 12.745 -5.076 1.00 0.00 173 ASP A N 1
ATOM 1462 C CA . ASP A 1 101 ? 5.459 13.271 -6.008 1.00 0.00 173 ASP A CA 1
ATOM 1463 C C . ASP A 1 101 ? 4.822 12.179 -6.872 1.00 0.00 173 ASP A C 1
ATOM 1464 O O . ASP A 1 101 ? 3.611 12.156 -7.087 1.00 0.00 173 ASP A O 1
ATOM 1473 N N . ALA A 1 102 ? 5.646 11.243 -7.335 1.00 0.00 174 ALA A N 1
ATOM 1474 C CA . ALA A 1 102 ? 5.207 10.113 -8.148 1.00 0.00 174 ALA A CA 1
ATOM 1475 C C . ALA A 1 102 ? 4.288 9.155 -7.373 1.00 0.00 174 ALA A C 1
ATOM 1476 O O . ALA A 1 102 ? 3.325 8.647 -7.949 1.00 0.00 174 ALA A O 1
ATOM 1483 N N . VAL A 1 103 ? 4.517 8.945 -6.068 1.00 0.00 175 VAL A N 1
ATOM 1484 C CA . VAL A 1 103 ? 3.609 8.147 -5.231 1.00 0.00 175 VAL A CA 1
ATOM 1485 C C . VAL A 1 103 ? 2.264 8.860 -5.066 1.00 0.00 175 VAL A C 1
ATOM 1486 O O . VAL A 1 103 ? 1.217 8.218 -5.178 1.00 0.00 175 VAL A O 1
ATOM 1499 N N . LYS A 1 104 ? 2.264 10.195 -4.924 1.00 0.00 176 LYS A N 1
ATOM 1500 C CA . LYS A 1 104 ? 1.035 11.004 -4.914 1.00 0.00 176 LYS A CA 1
ATOM 1501 C C . LYS A 1 104 ? 0.275 10.877 -6.237 1.00 0.00 176 LYS A C 1
ATOM 1502 O O . LYS A 1 104 ? -0.936 10.638 -6.239 1.00 0.00 176 LYS A O 1
ATOM 1521 N N . ARG A 1 105 ? 0.973 10.958 -7.371 1.00 0.00 177 ARG A N 1
ATOM 1522 C CA . ARG A 1 105 ? 0.378 10.783 -8.703 1.00 0.00 177 ARG A CA 1
ATOM 1523 C C . ARG A 1 105 ? -0.215 9.394 -8.890 1.00 0.00 177 ARG A C 1
ATOM 1524 O O . ARG A 1 105 ? -1.343 9.274 -9.363 1.00 0.00 177 ARG A O 1
ATOM 1545 N N . ALA A 1 106 ? 0.491 8.358 -8.443 1.00 0.00 178 ALA A N 1
ATOM 1546 C CA . ALA A 1 106 ? 0.018 6.984 -8.540 1.00 0.00 178 ALA A CA 1
ATOM 1547 C C . ALA A 1 106 ? -1.232 6.760 -7.676 1.00 0.00 178 ALA A C 1
ATOM 1548 O O . ALA A 1 106 ? -2.194 6.131 -8.122 1.00 0.00 178 ALA A O 1
ATOM 1555 N N . ALA A 1 107 ? -1.265 7.343 -6.475 1.00 0.00 179 ALA A N 1
ATOM 1556 C CA . ALA A 1 107 ? -2.417 7.277 -5.588 1.00 0.00 179 ALA A CA 1
ATOM 1557 C C . ALA A 1 107 ? -3.618 8.066 -6.130 1.00 0.00 179 ALA A C 1
ATOM 1558 O O . ALA A 1 107 ? -4.755 7.611 -6.026 1.00 0.00 179 ALA A O 1
ATOM 1565 N N . THR A 1 108 ? -3.373 9.209 -6.777 1.00 0.00 180 THR A N 1
ATOM 1566 C CA . THR A 1 108 ? -4.416 10.027 -7.410 1.00 0.00 180 THR A CA 1
ATOM 1567 C C . THR A 1 108 ? -5.033 9.322 -8.618 1.00 0.00 180 THR A C 1
ATOM 1568 O O . THR A 1 108 ? -6.250 9.362 -8.796 1.00 0.00 180 THR A O 1
ATOM 1579 N N . SER A 1 109 ? -4.224 8.617 -9.415 1.00 0.00 181 SER A N 1
ATOM 1580 C CA . SER A 1 109 ? -4.706 7.818 -10.546 1.00 0.00 181 SER A CA 1
ATOM 1581 C C . SER A 1 109 ? -5.482 6.578 -10.094 1.00 0.00 181 SER A C 1
ATOM 1582 O O . SER A 1 109 ? -6.465 6.192 -10.730 1.00 0.00 181 SER A O 1
ATOM 1590 N N . THR A 1 110 ? -5.061 5.958 -8.987 1.00 0.00 182 THR A N 1
ATOM 1591 C CA . THR A 1 110 ? -5.691 4.756 -8.425 1.00 0.00 182 THR A CA 1
ATOM 1592 C C . THR A 1 110 ? -6.985 5.068 -7.659 1.00 0.00 182 THR A C 1
ATOM 1593 O O . THR A 1 110 ? -7.949 4.306 -7.756 1.00 0.00 182 THR A O 1
ATOM 1604 N N . TRP A 1 111 ? -7.038 6.198 -6.941 1.00 0.00 183 TRP A N 1
ATOM 1605 C CA . TRP A 1 111 ? -8.119 6.580 -6.032 1.00 0.00 183 TRP A CA 1
ATOM 1606 C C . TRP A 1 111 ? -8.550 8.056 -6.181 1.00 0.00 183 TRP A C 1
ATOM 1607 O O . TRP A 1 111 ? -8.412 8.847 -5.242 1.00 0.00 183 TRP A O 1
ATOM 1628 N N . PRO A 1 112 ? -9.098 8.459 -7.347 1.00 0.00 184 PRO A N 1
ATOM 1629 C CA . PRO A 1 112 ? -9.539 9.834 -7.600 1.00 0.00 184 PRO A CA 1
ATOM 1630 C C . PRO A 1 112 ? -10.835 10.230 -6.866 1.00 0.00 184 PRO A C 1
ATOM 1631 O O . PRO A 1 112 ? -11.254 11.388 -6.938 1.00 0.00 184 PRO A O 1
ATOM 1642 N N . ASP A 1 113 ? -11.469 9.294 -6.152 1.00 0.00 185 ASP A N 1
ATOM 1643 C CA . ASP A 1 113 ? -12.742 9.445 -5.449 1.00 0.00 185 ASP A CA 1
ATOM 1644 C C . ASP A 1 113 ? -12.667 9.023 -3.961 1.00 0.00 185 ASP A C 1
ATOM 1645 O O . ASP A 1 113 ? -13.689 8.752 -3.330 1.00 0.00 185 ASP A O 1
ATOM 1654 N N . MET A 1 114 ? -11.455 8.981 -3.389 1.00 0.00 186 MET A N 1
ATOM 1655 C CA . MET A 1 114 ? -11.187 8.784 -1.958 1.00 0.00 186 MET A CA 1
ATOM 1656 C C . MET A 1 114 ? -10.109 9.764 -1.464 1.00 0.00 186 MET A C 1
ATOM 1657 O O . MET A 1 114 ? -9.373 10.343 -2.272 1.00 0.00 186 MET A O 1
ATOM 1671 N N . LYS A 1 115 ? -9.987 9.952 -0.144 1.00 0.00 187 LYS A N 1
ATOM 1672 C CA . LYS A 1 115 ? -8.882 10.731 0.444 1.00 0.00 187 LYS A CA 1
ATOM 1673 C C . LYS A 1 115 ? -7.567 9.947 0.307 1.00 0.00 187 LYS A C 1
ATOM 1674 O O . LYS A 1 115 ? -7.558 8.723 0.438 1.00 0.00 187 LYS A O 1
ATOM 1693 N N . ILE A 1 116 ? -6.464 10.652 0.053 1.00 0.00 188 ILE A N 1
ATOM 1694 C CA . ILE A 1 116 ? -5.142 10.090 -0.300 1.00 0.00 188 ILE A CA 1
ATOM 1695 C C . ILE A 1 116 ? -4.002 10.814 0.435 1.00 0.00 188 ILE A C 1
ATOM 1696 O O . ILE A 1 116 ? -3.416 11.785 -0.050 1.00 0.00 188 ILE A O 1
ATOM 1712 N N . VAL A 1 117 ? -3.715 10.355 1.652 1.00 0.00 189 VAL A N 1
ATOM 1713 C CA . VAL A 1 117 ? -2.718 10.939 2.567 1.00 0.00 189 VAL A CA 1
ATOM 1714 C C . VAL A 1 117 ? -1.307 10.440 2.222 1.00 0.00 189 VAL A C 1
ATOM 1715 O O . VAL A 1 117 ? -0.860 9.388 2.681 1.00 0.00 189 VAL A O 1
ATOM 1728 N N . ASN A 1 118 ? -0.604 11.200 1.385 1.00 0.00 190 ASN A N 1
ATOM 1729 C CA . ASN A 1 118 ? 0.768 10.934 0.937 1.00 0.00 190 ASN A CA 1
ATOM 1730 C C . ASN A 1 118 ? 1.813 11.336 2.008 1.00 0.00 190 ASN A C 1
ATOM 1731 O O . ASN A 1 118 ? 2.551 12.310 1.851 1.00 0.00 190 ASN A O 1
ATOM 1742 N N . ASN A 1 119 ? 1.846 10.598 3.120 1.00 0.00 191 ASN A N 1
ATOM 1743 C CA . ASN A 1 119 ? 2.766 10.776 4.256 1.00 0.00 191 ASN A CA 1
ATOM 1744 C C . ASN A 1 119 ? 4.250 10.449 3.941 1.00 0.00 191 ASN A C 1
ATOM 1745 O O . ASN A 1 119 ? 5.118 10.661 4.789 1.00 0.00 191 ASN A O 1
ATOM 1756 N N . ILE A 1 120 ? 4.547 9.935 2.739 1.00 0.00 192 ILE A N 1
ATOM 1757 C CA . ILE A 1 120 ? 5.895 9.711 2.181 1.00 0.00 192 ILE A CA 1
ATOM 1758 C C . ILE A 1 120 ? 6.837 10.896 2.473 1.00 0.00 192 ILE A C 1
ATOM 1759 O O . ILE A 1 120 ? 6.459 12.056 2.292 1.00 0.00 192 ILE A O 1
ATOM 1775 N N . GLU A 1 121 ? 8.087 10.618 2.850 1.00 0.00 193 GLU A N 1
ATOM 1776 C CA . GLU A 1 121 ? 9.149 11.607 3.016 1.00 0.00 193 GLU A CA 1
ATOM 1777 C C . GLU A 1 121 ? 10.435 11.149 2.328 1.00 0.00 193 GLU A C 1
ATOM 1778 O O . GLU A 1 121 ? 10.614 9.969 2.030 1.00 0.00 193 GLU A O 1
ATOM 1790 N N . VAL A 1 122 ? 11.342 12.089 2.075 1.00 0.00 194 VAL A N 1
ATOM 1791 C CA . VAL A 1 122 ? 12.642 11.799 1.442 1.00 0.00 194 VAL A CA 1
ATOM 1792 C C . VAL A 1 122 ? 13.636 11.313 2.502 1.00 0.00 194 VAL A C 1
ATOM 1793 O O . VAL A 1 122 ? 13.722 11.875 3.596 1.00 0.00 194 VAL A O 1
ATOM 1806 N N . THR A 1 123 ? 14.387 10.260 2.177 1.00 0.00 195 THR A N 1
ATOM 1807 C CA . THR A 1 123 ? 15.398 9.626 3.044 1.00 0.00 195 THR A CA 1
ATOM 1808 C C . THR A 1 123 ? 16.454 10.622 3.550 1.00 0.00 195 THR A C 1
ATOM 1809 O O . THR A 1 123 ? 16.990 11.423 2.781 1.00 0.00 195 THR A O 1
ATOM 1820 N N . GLY A 1 124 ? 16.786 10.538 4.844 1.00 0.00 196 GLY A N 1
ATOM 1821 C CA . GLY A 1 124 ? 17.764 11.417 5.507 1.00 0.00 196 GLY A CA 1
ATOM 1822 C C . GLY A 1 124 ? 18.198 10.948 6.904 1.00 0.00 196 GLY A C 1
ATOM 1823 O O . GLY A 1 124 ? 18.469 11.781 7.772 1.00 0.00 196 GLY A O 1
ATOM 1827 N N . GLN A 1 125 ? 18.226 9.632 7.144 1.00 0.00 197 GLN A N 1
ATOM 1828 C CA . GLN A 1 125 ? 18.532 9.017 8.446 1.00 0.00 197 GLN A CA 1
ATOM 1829 C C . GLN A 1 125 ? 19.272 7.678 8.260 1.00 0.00 197 GLN A C 1
ATOM 1830 O O . GLN A 1 125 ? 18.731 6.740 7.666 1.00 0.00 197 GLN A O 1
ATOM 1844 N N . ALA A 1 126 ? 20.502 7.592 8.776 1.00 0.00 198 ALA A N 1
ATOM 1845 C CA . ALA A 1 126 ? 21.356 6.401 8.762 1.00 0.00 198 ALA A CA 1
ATOM 1846 C C . ALA A 1 126 ? 22.409 6.415 9.908 1.00 0.00 198 ALA A C 1
ATOM 1847 O O . ALA A 1 126 ? 23.618 6.406 9.638 1.00 0.00 198 ALA A O 1
ATOM 1854 N N . PRO A 1 127 ? 21.992 6.506 11.191 1.00 0.00 199 PRO A N 1
ATOM 1855 C CA . PRO A 1 127 ? 22.909 6.647 12.328 1.00 0.00 199 PRO A CA 1
ATOM 1856 C C . PRO A 1 127 ? 23.767 5.383 12.577 1.00 0.00 199 PRO A C 1
ATOM 1857 O O . PRO A 1 127 ? 23.338 4.269 12.250 1.00 0.00 199 PRO A O 1
ATOM 1868 N N . PRO A 1 128 ? 24.961 5.522 13.189 1.00 0.00 200 PRO A N 1
ATOM 1869 C CA . PRO A 1 128 ? 25.853 4.406 13.515 1.00 0.00 200 PRO A CA 1
ATOM 1870 C C . PRO A 1 128 ? 25.323 3.575 14.701 1.00 0.00 200 PRO A C 1
ATOM 1871 O O . PRO A 1 128 ? 25.544 3.906 15.870 1.00 0.00 200 PRO A O 1
ATOM 1882 N N . GLY A 1 129 ? 24.611 2.486 14.403 1.00 0.00 201 GLY A N 1
ATOM 1883 C CA . GLY A 1 129 ? 24.046 1.569 15.405 1.00 0.00 201 GLY A CA 1
ATOM 1884 C C . GLY A 1 129 ? 23.362 0.319 14.825 1.00 0.00 201 GLY A C 1
ATOM 1885 O O . GLY A 1 129 ? 22.180 0.104 15.118 1.00 0.00 201 GLY A O 1
ATOM 1889 N N . PRO A 1 130 ? 24.039 -0.491 13.983 1.00 0.00 202 PRO A N 1
ATOM 1890 C CA . PRO A 1 130 ? 23.454 -1.696 13.384 1.00 0.00 202 PRO A CA 1
ATOM 1891 C C . PRO A 1 130 ? 23.168 -2.803 14.427 1.00 0.00 202 PRO A C 1
ATOM 1892 O O . PRO A 1 130 ? 23.818 -2.845 15.480 1.00 0.00 202 PRO A O 1
ATOM 1903 N N . PRO A 1 131 ? 22.226 -3.727 14.148 1.00 0.00 203 PRO A N 1
ATOM 1904 C CA . PRO A 1 131 ? 21.914 -4.863 15.015 1.00 0.00 203 PRO A CA 1
ATOM 1905 C C . PRO A 1 131 ? 22.986 -5.970 14.955 1.00 0.00 203 PRO A C 1
ATOM 1906 O O . PRO A 1 131 ? 23.865 -5.971 14.085 1.00 0.00 203 PRO A O 1
ATOM 1917 N N . ALA A 1 132 ? 22.849 -6.940 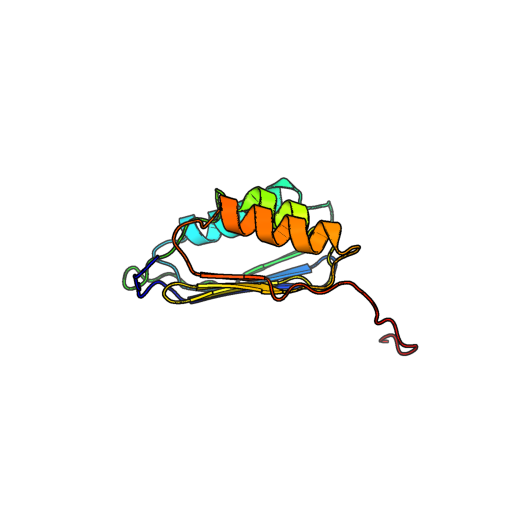15.868 1.00 0.00 204 ALA A N 1
ATOM 1918 C CA . ALA A 1 132 ? 23.703 -8.125 16.069 1.00 0.00 204 ALA A CA 1
ATOM 1919 C C . ALA A 1 132 ? 25.226 -7.861 15.910 1.00 0.00 204 ALA A C 1
ATOM 1920 O O . ALA A 1 132 ? 25.774 -7.095 16.737 1.00 0.00 204 ALA A O 1
ATOM 1928 N N . GLY A 1 1 ? -18.312 18.882 -4.801 1.00 0.00 73 GLY A N 2
ATOM 1929 C CA . GLY A 1 1 ? -18.793 17.556 -4.354 1.00 0.00 73 GLY A CA 2
ATOM 1930 C C . GLY A 1 1 ? -17.728 16.801 -3.572 1.00 0.00 73 GLY A C 2
ATOM 1931 O O . GLY A 1 1 ? -16.530 17.054 -3.733 1.00 0.00 73 GLY A O 2
ATOM 1937 N N . ALA A 1 2 ? -18.154 15.861 -2.724 1.00 0.00 74 ALA A N 2
ATOM 1938 C CA . ALA A 1 2 ? -17.290 15.013 -1.890 1.00 0.00 74 ALA A CA 2
ATOM 1939 C C . ALA A 1 2 ? -17.923 13.629 -1.622 1.00 0.00 74 ALA A C 2
ATOM 1940 O O . ALA A 1 2 ? -19.124 13.426 -1.839 1.00 0.00 74 ALA A O 2
ATOM 1947 N N . SER A 1 3 ? -17.118 12.692 -1.108 1.00 0.00 75 SER A N 2
ATOM 1948 C CA . SER A 1 3 ? -17.469 11.289 -0.872 1.00 0.00 75 SER A CA 2
ATOM 1949 C C . SER A 1 3 ? -17.016 10.834 0.526 1.00 0.00 75 SER A C 2
ATOM 1950 O O . SER A 1 3 ? -15.958 11.255 1.009 1.00 0.00 75 SER A O 2
ATOM 1958 N N . ALA A 1 4 ? -17.827 9.997 1.183 1.00 0.00 76 ALA A N 2
ATOM 1959 C CA . ALA A 1 4 ? -17.571 9.459 2.528 1.00 0.00 76 ALA A CA 2
ATOM 1960 C C . ALA A 1 4 ? -18.198 8.060 2.743 1.00 0.00 76 ALA A C 2
ATOM 1961 O O . ALA A 1 4 ? -18.774 7.760 3.793 1.00 0.00 76 ALA A O 2
ATOM 1968 N N . LEU A 1 5 ? -18.127 7.213 1.714 1.00 0.00 77 LEU A N 2
ATOM 1969 C CA . LEU A 1 5 ? -18.655 5.843 1.716 1.00 0.00 77 LEU A CA 2
ATOM 1970 C C . LEU A 1 5 ? -17.751 4.908 2.541 1.00 0.00 77 LEU A C 2
ATOM 1971 O O . LEU A 1 5 ? -16.570 4.763 2.237 1.00 0.00 77 LEU A O 2
ATOM 1987 N N . SER A 1 6 ? -18.297 4.267 3.578 1.00 0.00 78 SER A N 2
ATOM 1988 C CA . SER A 1 6 ? -17.560 3.374 4.487 1.00 0.00 78 SER A CA 2
ATOM 1989 C C . SER A 1 6 ? -17.191 2.013 3.855 1.00 0.00 78 SER A C 2
ATOM 1990 O O . SER A 1 6 ? -18.044 1.140 3.665 1.00 0.00 78 SER A O 2
ATOM 1998 N N . LEU A 1 7 ? -15.900 1.813 3.575 1.00 0.00 79 LEU A N 2
ATOM 1999 C CA . LEU A 1 7 ? -15.270 0.547 3.162 1.00 0.00 79 LEU A CA 2
ATOM 2000 C C . LEU A 1 7 ? -14.469 -0.078 4.334 1.00 0.00 79 LEU A C 2
ATOM 2001 O O . LEU A 1 7 ? -14.358 0.487 5.427 1.00 0.00 79 LEU A O 2
ATOM 2017 N N . SER A 1 8 ? -13.906 -1.256 4.065 1.00 0.00 80 SER A N 2
ATOM 2018 C CA . SER A 1 8 ? -12.901 -2.021 4.829 1.00 0.00 80 SER A CA 2
ATOM 2019 C C . SER A 1 8 ? -11.765 -1.185 5.438 1.00 0.00 80 SER A C 2
ATOM 2020 O O . SER A 1 8 ? -11.455 -0.077 4.993 1.00 0.00 80 SER A O 2
ATOM 2028 N N . LEU A 1 9 ? -11.057 -1.810 6.383 1.00 0.00 81 LEU A N 2
ATOM 2029 C CA . LEU A 1 9 ? -9.772 -1.367 6.919 1.00 0.00 81 LEU A CA 2
ATOM 2030 C C . LEU A 1 9 ? -8.656 -2.415 6.713 1.00 0.00 81 LEU A C 2
ATOM 2031 O O . LEU A 1 9 ? -8.880 -3.625 6.834 1.00 0.00 81 LEU A O 2
ATOM 2047 N N . LEU A 1 10 ? -7.452 -1.941 6.366 1.00 0.00 82 LEU A N 2
ATOM 2048 C CA . LEU A 1 10 ? -6.273 -2.762 6.051 1.00 0.00 82 LEU A CA 2
ATOM 2049 C C . LEU A 1 10 ? -4.963 -1.956 6.179 1.00 0.00 82 LEU A C 2
ATOM 2050 O O . LEU A 1 10 ? -4.950 -0.740 5.980 1.00 0.00 82 LEU A O 2
ATOM 2066 N N . SER A 1 11 ? -3.854 -2.656 6.433 1.00 0.00 83 SER A N 2
ATOM 2067 C CA . SER A 1 11 ? -2.490 -2.134 6.495 1.00 0.00 83 SER A CA 2
ATOM 2068 C C . SER A 1 11 ? -1.484 -3.091 5.833 1.00 0.00 83 SER A C 2
ATOM 2069 O O . SER A 1 11 ? -1.634 -4.315 5.857 1.00 0.00 83 SER A O 2
ATOM 2077 N N . ILE A 1 12 ? -0.407 -2.536 5.285 1.00 0.00 84 ILE A N 2
ATOM 2078 C CA . ILE A 1 12 ? 0.762 -3.258 4.765 1.00 0.00 84 ILE A CA 2
ATOM 2079 C C . ILE A 1 12 ? 2.026 -2.458 5.095 1.00 0.00 84 ILE A C 2
ATOM 2080 O O . ILE A 1 12 ? 2.035 -1.232 4.989 1.00 0.00 84 ILE A O 2
ATOM 2096 N N . SER A 1 13 ? 3.100 -3.136 5.507 1.00 0.00 85 SER A N 2
ATOM 2097 C CA . SER A 1 13 ? 4.372 -2.494 5.858 1.00 0.00 85 SER A CA 2
ATOM 2098 C C . SER A 1 13 ? 5.590 -3.352 5.497 1.00 0.00 85 SER A C 2
ATOM 2099 O O . SER A 1 13 ? 5.560 -4.580 5.633 1.00 0.00 85 SER A O 2
ATOM 2107 N N . ARG A 1 14 ? 6.667 -2.703 5.043 1.00 0.00 86 ARG A N 2
ATOM 2108 C CA . ARG A 1 14 ? 7.917 -3.322 4.562 1.00 0.00 86 ARG A CA 2
ATOM 2109 C C . ARG A 1 14 ? 9.075 -3.151 5.550 1.00 0.00 86 ARG A C 2
ATOM 2110 O O . ARG A 1 14 ? 9.189 -2.136 6.240 1.00 0.00 86 ARG A O 2
ATOM 2131 N N . SER A 1 15 ? 9.970 -4.139 5.551 1.00 0.00 87 SER A N 2
ATOM 2132 C CA . SER A 1 15 ? 11.284 -4.103 6.201 1.00 0.00 87 SER A CA 2
ATOM 2133 C C . SER A 1 15 ? 12.345 -4.799 5.334 1.00 0.00 87 SER A C 2
ATOM 2134 O O . SER A 1 15 ? 12.432 -6.029 5.298 1.00 0.00 87 SER A O 2
ATOM 2142 N N . GLY A 1 16 ? 13.132 -4.010 4.590 1.00 0.00 88 GLY A N 2
ATOM 2143 C CA . GLY A 1 16 ? 14.201 -4.452 3.687 1.00 0.00 88 GLY A CA 2
ATOM 2144 C C . GLY A 1 16 ? 13.711 -5.354 2.552 1.00 0.00 88 GLY A C 2
ATOM 2145 O O . GLY A 1 16 ? 13.190 -4.871 1.542 1.00 0.00 88 GLY A O 2
ATOM 2149 N N . ASN A 1 17 ? 13.837 -6.666 2.751 1.00 0.00 89 ASN A N 2
ATOM 2150 C CA . ASN A 1 17 ? 13.442 -7.722 1.819 1.00 0.00 89 ASN A CA 2
ATOM 2151 C C . ASN A 1 17 ? 12.394 -8.676 2.428 1.00 0.00 89 ASN A C 2
ATOM 2152 O O . ASN A 1 17 ? 12.370 -9.872 2.142 1.00 0.00 89 ASN A O 2
ATOM 2163 N N . THR A 1 18 ? 11.506 -8.125 3.253 1.00 0.00 90 THR A N 2
ATOM 2164 C CA . THR A 1 18 ? 10.295 -8.751 3.784 1.00 0.00 90 THR A CA 2
ATOM 2165 C C . THR A 1 18 ? 9.176 -7.710 3.823 1.00 0.00 90 THR A C 2
ATOM 2166 O O . THR A 1 18 ? 9.404 -6.577 4.249 1.00 0.00 90 THR A O 2
ATOM 2177 N N . VAL A 1 19 ? 7.956 -8.075 3.426 1.00 0.00 91 VAL A N 2
ATOM 2178 C CA . VAL A 1 19 ? 6.754 -7.242 3.574 1.00 0.00 91 VAL A CA 2
ATOM 2179 C C . VAL A 1 19 ? 5.614 -8.014 4.244 1.00 0.00 91 VAL A C 2
ATOM 2180 O O . VAL A 1 19 ? 5.419 -9.204 3.991 1.00 0.00 91 VAL A O 2
ATOM 2193 N N . THR A 1 20 ? 4.867 -7.330 5.111 1.00 0.00 92 THR A N 2
ATOM 2194 C CA . THR A 1 20 ? 3.844 -7.929 5.986 1.00 0.00 92 THR A CA 2
ATOM 2195 C C . THR A 1 20 ? 2.495 -7.232 5.815 1.00 0.00 92 THR A C 2
ATOM 2196 O O . THR A 1 20 ? 2.409 -6.005 5.888 1.00 0.00 92 THR A O 2
ATOM 2207 N N . LEU A 1 21 ? 1.442 -8.024 5.596 1.00 0.00 93 LEU A N 2
ATOM 2208 C CA . LEU A 1 21 ? 0.078 -7.594 5.300 1.00 0.00 93 LEU A CA 2
ATOM 2209 C C . LEU A 1 21 ? -0.860 -7.974 6.460 1.00 0.00 93 LEU A C 2
ATOM 2210 O O . LEU A 1 21 ? -0.913 -9.142 6.853 1.00 0.00 93 LEU A O 2
ATOM 2226 N N . ILE A 1 22 ? -1.617 -7.011 6.996 1.00 0.00 94 ILE A N 2
ATOM 2227 C CA . ILE A 1 22 ? -2.537 -7.191 8.138 1.00 0.00 94 ILE A CA 2
ATOM 2228 C C . ILE A 1 22 ? -3.829 -6.402 7.877 1.00 0.00 94 ILE A C 2
ATOM 2229 O O . ILE A 1 22 ? -3.779 -5.211 7.579 1.00 0.00 94 ILE A O 2
ATOM 2245 N N . GLY A 1 23 ? -5.002 -7.029 7.975 1.00 0.00 95 GLY A N 2
ATOM 2246 C CA . GLY A 1 23 ? -6.261 -6.394 7.565 1.00 0.00 95 GLY A CA 2
ATOM 2247 C C . GLY A 1 23 ? -7.471 -7.325 7.505 1.00 0.00 95 GLY A C 2
ATOM 2248 O O . GLY A 1 23 ? -7.515 -8.364 8.164 1.00 0.00 95 GLY A O 2
ATOM 2252 N N . ASP A 1 24 ? -8.452 -6.934 6.694 1.00 0.00 96 ASP A N 2
ATOM 2253 C CA . ASP A 1 24 ? -9.746 -7.598 6.513 1.00 0.00 96 ASP A CA 2
ATOM 2254 C C . ASP A 1 24 ? -10.389 -7.269 5.141 1.00 0.00 96 ASP A C 2
ATOM 2255 O O . ASP A 1 24 ? -10.183 -6.178 4.604 1.00 0.00 96 ASP A O 2
ATOM 2264 N N . PHE A 1 25 ? -11.185 -8.190 4.583 1.00 0.00 97 PHE A N 2
ATOM 2265 C CA . PHE A 1 25 ? -11.895 -8.066 3.303 1.00 0.00 97 PHE A CA 2
ATOM 2266 C C . PHE A 1 25 ? -13.194 -8.921 3.263 1.00 0.00 97 PHE A C 2
ATOM 2267 O O . PHE A 1 25 ? -13.367 -9.802 4.107 1.00 0.00 97 PHE A O 2
ATOM 2284 N N . PRO A 1 26 ? -14.067 -8.767 2.241 1.00 0.00 98 PRO A N 2
ATOM 2285 C CA . PRO A 1 26 ? -15.201 -9.662 1.977 1.00 0.00 98 PRO A CA 2
ATOM 2286 C C . PRO A 1 26 ? -14.788 -11.069 1.533 1.00 0.00 98 PRO A C 2
ATOM 2287 O O . PRO A 1 26 ? -15.509 -12.026 1.821 1.00 0.00 98 PRO A O 2
ATOM 2298 N N . ASP A 1 27 ? -13.662 -11.213 0.825 1.00 0.00 99 ASP A N 2
ATOM 2299 C CA . ASP A 1 27 ? -13.173 -12.490 0.313 1.00 0.00 99 ASP A CA 2
ATOM 2300 C C . ASP A 1 27 ? -11.658 -12.497 0.083 1.00 0.00 99 ASP A C 2
ATOM 2301 O O . ASP A 1 27 ? -10.978 -11.470 0.026 1.00 0.00 99 ASP A O 2
ATOM 2310 N N . GLU A 1 28 ? -11.141 -13.713 -0.071 1.00 0.00 100 GLU A N 2
ATOM 2311 C CA . GLU A 1 28 ? -9.743 -13.999 -0.408 1.00 0.00 100 GLU A CA 2
ATOM 2312 C C . GLU A 1 28 ? -9.325 -13.404 -1.752 1.00 0.00 100 GLU A C 2
ATOM 2313 O O . GLU A 1 28 ? -8.176 -13.022 -1.959 1.00 0.00 100 GLU A O 2
ATOM 2325 N N . ALA A 1 29 ? -10.284 -13.335 -2.669 1.00 0.00 101 ALA A N 2
ATOM 2326 C CA . ALA A 1 29 ? -10.076 -12.857 -4.032 1.00 0.00 101 ALA A CA 2
ATOM 2327 C C . ALA A 1 29 ? -9.719 -11.359 -4.074 1.00 0.00 101 ALA A C 2
ATOM 2328 O O . ALA A 1 29 ? -8.952 -10.923 -4.937 1.00 0.00 101 ALA A O 2
ATOM 2335 N N . ALA A 1 30 ? -10.202 -10.579 -3.103 1.00 0.00 102 ALA A N 2
ATOM 2336 C CA . ALA A 1 30 ? -9.822 -9.181 -2.940 1.00 0.00 102 ALA A CA 2
ATOM 2337 C C . ALA A 1 30 ? -8.382 -9.032 -2.401 1.00 0.00 102 ALA A C 2
ATOM 2338 O O . ALA A 1 30 ? -7.617 -8.189 -2.875 1.00 0.00 102 ALA A O 2
ATOM 2345 N N . LYS A 1 31 ? -7.970 -9.917 -1.482 1.00 0.00 103 LYS A N 2
ATOM 2346 C CA . LYS A 1 31 ? -6.588 -10.033 -0.992 1.00 0.00 103 LYS A CA 2
ATOM 2347 C C . LYS A 1 31 ? -5.616 -10.536 -2.066 1.00 0.00 103 LYS A C 2
ATOM 2348 O O . LYS A 1 31 ? -4.470 -10.093 -2.126 1.00 0.00 103 LYS A O 2
ATOM 2367 N N . ALA A 1 32 ? -6.069 -11.424 -2.947 1.00 0.00 104 ALA A N 2
ATOM 2368 C CA . ALA A 1 32 ? -5.301 -11.924 -4.084 1.00 0.00 104 ALA A CA 2
ATOM 2369 C C . ALA A 1 32 ? -4.893 -10.786 -5.038 1.00 0.00 104 ALA A C 2
ATOM 2370 O O . ALA A 1 32 ? -3.776 -10.782 -5.561 1.00 0.00 104 ALA A O 2
ATOM 2377 N N . ALA A 1 33 ? -5.748 -9.775 -5.206 1.00 0.00 105 ALA A N 2
ATOM 2378 C CA . ALA A 1 33 ? -5.423 -8.576 -5.969 1.00 0.00 105 ALA A CA 2
ATOM 2379 C C . ALA A 1 33 ? -4.359 -7.703 -5.283 1.00 0.00 105 ALA A C 2
ATOM 2380 O O . ALA A 1 33 ? -3.451 -7.210 -5.954 1.00 0.00 105 ALA A O 2
ATOM 2387 N N . LEU A 1 34 ? -4.411 -7.563 -3.952 1.00 0.00 106 LEU A N 2
ATOM 2388 C CA . LEU A 1 34 ? -3.424 -6.828 -3.176 1.00 0.00 106 LEU A CA 2
ATOM 2389 C C . LEU A 1 34 ? -2.034 -7.482 -3.269 1.00 0.00 106 LEU A C 2
ATOM 2390 O O . LEU A 1 34 ? -1.040 -6.789 -3.482 1.00 0.00 106 LEU A O 2
ATOM 2406 N N . MET A 1 35 ? -1.958 -8.814 -3.183 1.00 0.00 107 MET A N 2
ATOM 2407 C CA . MET A 1 35 ? -0.685 -9.525 -3.297 1.00 0.00 107 MET A CA 2
ATOM 2408 C C . MET A 1 35 ? -0.158 -9.552 -4.741 1.00 0.00 107 MET A C 2
ATOM 2409 O O . MET A 1 35 ? 1.049 -9.501 -4.958 1.00 0.00 107 MET A O 2
ATOM 2423 N N . THR A 1 36 ? -1.046 -9.557 -5.740 1.00 0.00 108 THR A N 2
ATOM 2424 C CA . THR A 1 36 ? -0.685 -9.488 -7.164 1.00 0.00 108 THR A CA 2
ATOM 2425 C C . THR A 1 36 ? -0.063 -8.134 -7.511 1.00 0.00 108 THR A C 2
ATOM 2426 O O . THR A 1 36 ? 0.942 -8.077 -8.222 1.00 0.00 108 THR A O 2
ATOM 2437 N N . ALA A 1 37 ? -0.603 -7.044 -6.956 1.00 0.00 109 ALA A N 2
ATOM 2438 C CA . ALA A 1 37 ? -0.139 -5.689 -7.194 1.00 0.00 109 ALA A CA 2
ATOM 2439 C C . ALA A 1 37 ? 1.311 -5.456 -6.730 1.00 0.00 109 ALA A C 2
ATOM 2440 O O . ALA A 1 37 ? 2.044 -4.703 -7.373 1.00 0.00 109 ALA A O 2
ATOM 2447 N N . LEU A 1 38 ? 1.749 -6.144 -5.669 1.00 0.00 110 LEU A N 2
ATOM 2448 C CA . LEU A 1 38 ? 3.136 -6.137 -5.213 1.00 0.00 110 LEU A CA 2
ATOM 2449 C C . LEU A 1 38 ? 4.008 -7.232 -5.857 1.00 0.00 110 LEU A C 2
ATOM 2450 O O . LEU A 1 38 ? 5.213 -7.038 -6.003 1.00 0.00 110 LEU A O 2
ATOM 2466 N N . ASN A 1 39 ? 3.412 -8.340 -6.310 1.00 0.00 111 ASN A N 2
ATOM 2467 C CA . ASN A 1 39 ? 4.102 -9.454 -6.968 1.00 0.00 111 ASN A CA 2
ATOM 2468 C C . ASN A 1 39 ? 4.623 -9.073 -8.365 1.00 0.00 111 ASN A C 2
ATOM 2469 O O . ASN A 1 39 ? 5.682 -9.539 -8.787 1.00 0.00 111 ASN A O 2
ATOM 2480 N N . GLY A 1 40 ? 3.902 -8.183 -9.052 1.00 0.00 112 GLY A N 2
ATOM 2481 C CA . GLY A 1 40 ? 4.199 -7.701 -10.403 1.00 0.00 112 GLY A CA 2
ATOM 2482 C C . GLY A 1 40 ? 5.577 -7.064 -10.576 1.00 0.00 112 GLY A C 2
ATOM 2483 O O . GLY A 1 40 ? 6.151 -7.122 -11.665 1.00 0.00 112 GLY A O 2
ATOM 2487 N N . LEU A 1 41 ? 6.111 -6.494 -9.492 1.00 0.00 113 LEU A N 2
ATOM 2488 C CA . LEU A 1 41 ? 7.418 -5.853 -9.430 1.00 0.00 113 LEU A CA 2
ATOM 2489 C C . LEU A 1 41 ? 8.274 -6.365 -8.249 1.00 0.00 113 LEU A C 2
ATOM 2490 O O . LEU A 1 41 ? 9.277 -5.754 -7.880 1.00 0.00 113 LEU A O 2
ATOM 2506 N N . LEU A 1 42 ? 7.873 -7.488 -7.640 1.00 0.00 114 LEU A N 2
ATOM 2507 C CA . LEU A 1 42 ? 8.618 -8.152 -6.563 1.00 0.00 114 LEU A CA 2
ATOM 2508 C C . LEU A 1 42 ? 10.057 -8.491 -7.001 1.00 0.00 114 LEU A C 2
ATOM 2509 O O . LEU A 1 42 ? 10.277 -9.092 -8.057 1.00 0.00 114 LEU A O 2
ATOM 2525 N N . ALA A 1 43 ? 11.035 -8.096 -6.184 1.00 0.00 115 ALA A N 2
ATOM 2526 C CA . ALA A 1 43 ? 12.458 -8.197 -6.459 1.00 0.00 115 ALA A CA 2
ATOM 2527 C C . ALA A 1 43 ? 13.053 -9.504 -5.891 1.00 0.00 115 ALA A C 2
ATOM 2528 O O . ALA A 1 43 ? 12.532 -10.040 -4.903 1.00 0.00 115 ALA A O 2
ATOM 2535 N N . PRO A 1 44 ? 14.141 -10.035 -6.480 1.00 0.00 116 PRO A N 2
ATOM 2536 C CA . PRO A 1 44 ? 14.685 -11.344 -6.130 1.00 0.00 116 PRO A CA 2
ATOM 2537 C C . PRO A 1 44 ? 15.233 -11.401 -4.700 1.00 0.00 116 PRO A C 2
ATOM 2538 O O . PRO A 1 44 ? 16.311 -10.889 -4.388 1.00 0.00 116 PRO A O 2
ATOM 2549 N N . GLY A 1 45 ? 14.449 -12.040 -3.832 1.00 0.00 117 GLY A N 2
ATOM 2550 C CA . GLY A 1 45 ? 14.732 -12.296 -2.421 1.00 0.00 117 GLY A CA 2
ATOM 2551 C C . GLY A 1 45 ? 13.681 -11.718 -1.468 1.00 0.00 117 GLY A C 2
ATOM 2552 O O . GLY A 1 45 ? 13.717 -12.014 -0.274 1.00 0.00 117 GLY A O 2
ATOM 2556 N N . VAL A 1 46 ? 12.743 -10.902 -1.974 1.00 0.00 118 VAL A N 2
ATOM 2557 C CA . VAL A 1 46 ? 11.701 -10.252 -1.166 1.00 0.00 118 VAL A CA 2
ATOM 2558 C C . VAL A 1 46 ? 10.649 -11.259 -0.674 1.00 0.00 118 VAL A C 2
ATOM 2559 O O . VAL A 1 46 ? 9.857 -11.793 -1.454 1.00 0.00 118 VAL A O 2
ATOM 2572 N N . ASN A 1 47 ? 10.643 -11.520 0.634 1.00 0.00 119 ASN A N 2
ATOM 2573 C CA . ASN A 1 47 ? 9.657 -12.319 1.352 1.00 0.00 119 ASN A CA 2
ATOM 2574 C C . ASN A 1 47 ? 8.299 -11.594 1.488 1.00 0.00 119 ASN A C 2
ATOM 2575 O O . ASN A 1 47 ? 8.247 -10.362 1.509 1.00 0.00 119 ASN A O 2
ATOM 2586 N N . VAL A 1 48 ? 7.213 -12.352 1.672 1.00 0.00 120 VAL A N 2
ATOM 2587 C CA . VAL A 1 48 ? 5.844 -11.840 1.873 1.00 0.00 120 VAL A CA 2
ATOM 2588 C C . VAL A 1 48 ? 5.158 -12.629 3.000 1.00 0.00 120 VAL A C 2
ATOM 2589 O O . VAL A 1 48 ? 5.241 -13.860 3.039 1.00 0.00 120 VAL A O 2
ATOM 2602 N N . ILE A 1 49 ? 4.486 -11.925 3.915 1.00 0.00 121 ILE A N 2
ATOM 2603 C CA . ILE A 1 49 ? 3.815 -12.465 5.108 1.00 0.00 121 ILE A CA 2
ATOM 2604 C C . ILE A 1 49 ? 2.375 -11.940 5.144 1.00 0.00 121 ILE A C 2
ATOM 2605 O O . ILE A 1 49 ? 2.114 -10.766 4.873 1.00 0.00 121 ILE A O 2
ATOM 2621 N N . ASP A 1 50 ? 1.443 -12.809 5.531 1.00 0.00 122 ASP A N 2
ATOM 2622 C CA . ASP A 1 50 ? -0.001 -12.583 5.457 1.00 0.00 122 ASP A CA 2
ATOM 2623 C C . ASP A 1 50 ? -0.702 -12.848 6.807 1.00 0.00 122 ASP A C 2
ATOM 2624 O O . ASP A 1 50 ? -0.529 -13.907 7.416 1.00 0.00 122 ASP A O 2
ATOM 2633 N N . GLN A 1 51 ? -1.550 -11.908 7.236 1.00 0.00 123 GLN A N 2
ATOM 2634 C CA . GLN A 1 51 ? -2.428 -11.974 8.401 1.00 0.00 123 GLN A CA 2
ATOM 2635 C C . GLN A 1 51 ? -3.820 -11.344 8.119 1.00 0.00 123 GLN A C 2
ATOM 2636 O O . GLN A 1 51 ? -4.491 -10.840 9.019 1.00 0.00 123 GLN A O 2
ATOM 2650 N N . ILE A 1 52 ? -4.239 -11.308 6.847 1.00 0.00 124 ILE A N 2
ATOM 2651 C CA . ILE A 1 52 ? -5.480 -10.658 6.389 1.00 0.00 124 ILE A CA 2
ATOM 2652 C C . ILE A 1 52 ? -6.695 -11.581 6.594 1.00 0.00 124 ILE A C 2
ATOM 2653 O O . ILE A 1 52 ? -6.670 -12.745 6.186 1.00 0.00 124 ILE A O 2
ATOM 2669 N N . HIS A 1 53 ? -7.762 -11.065 7.218 1.00 0.00 125 HIS A N 2
ATOM 2670 C CA . HIS A 1 53 ? -8.999 -11.797 7.526 1.00 0.00 125 HIS A CA 2
ATOM 2671 C C . HIS A 1 53 ? -10.083 -11.656 6.438 1.00 0.00 125 HIS A C 2
ATOM 2672 O O . HIS A 1 53 ? -9.971 -10.847 5.511 1.00 0.00 125 HIS A O 2
ATOM 2687 N N . VAL A 1 54 ? -11.137 -12.470 6.564 1.00 0.00 126 VAL A N 2
ATOM 2688 C CA . VAL A 1 54 ? -12.274 -12.548 5.642 1.00 0.00 126 VAL A CA 2
ATOM 2689 C C . VAL A 1 54 ? -13.600 -12.535 6.414 1.00 0.00 126 VAL A C 2
ATOM 2690 O O . VAL A 1 54 ? -13.867 -13.429 7.221 1.00 0.00 126 VAL A O 2
ATOM 2703 N N . ASP A 1 55 ? -14.441 -11.531 6.155 1.00 0.00 127 ASP A N 2
ATOM 2704 C CA . ASP A 1 55 ? -15.770 -11.317 6.715 1.00 0.00 127 ASP A CA 2
ATOM 2705 C C . ASP A 1 55 ? -16.660 -10.565 5.696 1.00 0.00 127 ASP A C 2
ATOM 2706 O O . ASP A 1 55 ? -16.292 -9.473 5.261 1.00 0.00 127 ASP A O 2
ATOM 2715 N N . PRO A 1 56 ? -17.857 -11.062 5.332 1.00 0.00 128 PRO A N 2
ATOM 2716 C CA . PRO A 1 56 ? -18.730 -10.420 4.336 1.00 0.00 128 PRO A CA 2
ATOM 2717 C C . PRO A 1 56 ? -19.380 -9.102 4.810 1.00 0.00 128 PRO A C 2
ATOM 2718 O O . PRO A 1 56 ? -20.058 -8.425 4.034 1.00 0.00 128 PRO A O 2
ATOM 2729 N N . VAL A 1 57 ? -19.168 -8.720 6.075 1.00 0.00 129 VAL A N 2
ATOM 2730 C CA . VAL A 1 57 ? -19.623 -7.458 6.699 1.00 0.00 129 VAL A CA 2
ATOM 2731 C C . VAL A 1 57 ? -18.855 -6.223 6.177 1.00 0.00 129 VAL A C 2
ATOM 2732 O O . VAL A 1 57 ? -19.297 -5.086 6.362 1.00 0.00 129 VAL A O 2
ATOM 2745 N N . VAL A 1 58 ? -17.732 -6.422 5.477 1.00 0.00 130 VAL A N 2
ATOM 2746 C CA . VAL A 1 58 ? -16.802 -5.393 4.987 1.00 0.00 130 VAL A CA 2
ATOM 2747 C C . VAL A 1 58 ? -16.606 -5.522 3.467 1.00 0.00 130 VAL A C 2
ATOM 2748 O O . VAL A 1 58 ? -16.803 -6.599 2.906 1.00 0.00 130 VAL A O 2
ATOM 2761 N N . ARG A 1 59 ? -16.258 -4.425 2.784 1.00 0.00 131 ARG A N 2
ATOM 2762 C CA . ARG A 1 59 ? -16.093 -4.321 1.313 1.00 0.00 131 ARG A CA 2
ATOM 2763 C C . ARG A 1 59 ? -14.981 -3.316 1.022 1.00 0.00 131 ARG A C 2
ATOM 2764 O O . ARG A 1 59 ? -14.911 -2.315 1.724 1.00 0.00 131 ARG A O 2
ATOM 2785 N N . SER A 1 60 ? -14.153 -3.513 -0.002 1.00 0.00 132 SER A N 2
ATOM 2786 C CA . SER A 1 60 ? -12.930 -2.730 -0.219 1.00 0.00 132 SER A CA 2
ATOM 2787 C C . SER A 1 60 ? -12.803 -2.129 -1.618 1.00 0.00 132 SER A C 2
ATOM 2788 O O . SER A 1 60 ? -13.552 -2.447 -2.545 1.00 0.00 132 SER A O 2
ATOM 2796 N N . LEU A 1 61 ? -11.790 -1.273 -1.746 1.00 0.00 133 LEU A N 2
ATOM 2797 C CA . LEU A 1 61 ? -11.242 -0.775 -2.996 1.00 0.00 133 LEU A CA 2
ATOM 2798 C C . LEU A 1 61 ? -10.485 -1.908 -3.720 1.00 0.00 133 LEU A C 2
ATOM 2799 O O . LEU A 1 61 ? -10.328 -3.016 -3.199 1.00 0.00 133 LEU A O 2
ATOM 2815 N N . ASP A 1 62 ? -9.995 -1.625 -4.923 1.00 0.00 134 ASP A N 2
ATOM 2816 C CA . ASP A 1 62 ? -9.400 -2.623 -5.822 1.00 0.00 134 ASP A CA 2
ATOM 2817 C C . ASP A 1 62 ? -7.924 -2.324 -6.130 1.00 0.00 134 ASP A C 2
ATOM 2818 O O . ASP A 1 62 ? -7.599 -1.461 -6.952 1.00 0.00 134 ASP A O 2
ATOM 2827 N N . PHE A 1 63 ? -7.018 -3.062 -5.478 1.00 0.00 135 PHE A N 2
ATOM 2828 C CA . PHE A 1 63 ? -5.574 -2.941 -5.679 1.00 0.00 135 PHE A CA 2
ATOM 2829 C C . PHE A 1 63 ? -5.062 -3.443 -7.038 1.00 0.00 135 PHE A C 2
ATOM 2830 O O . PHE A 1 63 ? -3.885 -3.262 -7.345 1.00 0.00 135 PHE A O 2
ATOM 2847 N N . SER A 1 64 ? -5.918 -3.996 -7.900 1.00 0.00 136 SER A N 2
ATOM 2848 C CA . SER A 1 64 ? -5.556 -4.359 -9.282 1.00 0.00 136 SER A CA 2
ATOM 2849 C C . SER A 1 64 ? -4.965 -3.176 -10.065 1.00 0.00 136 SER A C 2
ATOM 2850 O O . SER A 1 64 ? -4.040 -3.346 -10.860 1.00 0.00 136 SER A O 2
ATOM 2858 N N . SER A 1 65 ? -5.453 -1.963 -9.776 1.00 0.00 137 SER A N 2
ATOM 2859 C CA . SER A 1 65 ? -4.971 -0.686 -10.304 1.00 0.00 137 SER A CA 2
ATOM 2860 C C . SER A 1 65 ? -3.977 0.035 -9.370 1.00 0.00 137 SER A C 2
ATOM 2861 O O . SER A 1 65 ? -3.523 1.134 -9.694 1.00 0.00 137 SER A O 2
ATOM 2869 N N . ALA A 1 66 ? -3.621 -0.556 -8.220 1.00 0.00 138 ALA A N 2
ATOM 2870 C CA . ALA A 1 66 ? -2.586 -0.088 -7.301 1.00 0.00 138 ALA A CA 2
ATOM 2871 C C . ALA A 1 66 ? -1.194 -0.688 -7.587 1.00 0.00 138 ALA A C 2
ATOM 2872 O O . ALA A 1 66 ? -0.206 -0.276 -6.984 1.00 0.00 138 ALA A O 2
ATOM 2879 N N . GLU A 1 67 ? -1.090 -1.631 -8.530 1.00 0.00 139 GLU A N 2
ATOM 2880 C CA . GLU A 1 67 ? 0.174 -2.188 -9.030 1.00 0.00 139 GLU A CA 2
ATOM 2881 C C . GLU A 1 67 ? 1.235 -1.100 -9.341 1.00 0.00 139 GLU A C 2
ATOM 2882 O O . GLU A 1 67 ? 2.351 -1.212 -8.827 1.00 0.00 139 GLU A O 2
ATOM 2894 N N . PRO A 1 68 ? 0.927 0.001 -10.073 1.00 0.00 140 PRO A N 2
ATOM 2895 C CA . PRO A 1 68 ? 1.899 1.073 -10.306 1.00 0.00 140 PRO A CA 2
ATOM 2896 C C . PRO A 1 68 ? 2.270 1.862 -9.040 1.00 0.00 140 PRO A C 2
ATOM 2897 O O . PRO A 1 68 ? 3.374 2.403 -8.971 1.00 0.00 140 PRO A O 2
ATOM 2908 N N . VAL A 1 69 ? 1.405 1.903 -8.018 1.00 0.00 141 VAL A N 2
ATOM 2909 C CA . VAL A 1 69 ? 1.719 2.527 -6.722 1.00 0.00 141 VAL A CA 2
ATOM 2910 C C . VAL A 1 69 ? 2.822 1.744 -6.006 1.00 0.00 141 VAL A C 2
ATOM 2911 O O . VAL A 1 69 ? 3.790 2.333 -5.525 1.00 0.00 141 VAL A O 2
ATOM 2924 N N . PHE A 1 70 ? 2.734 0.411 -6.004 1.00 0.00 142 PHE A N 2
ATOM 2925 C CA . PHE A 1 70 ? 3.781 -0.459 -5.475 1.00 0.00 142 PHE A CA 2
ATOM 2926 C C . PHE A 1 70 ? 5.056 -0.421 -6.332 1.00 0.00 142 PHE A C 2
ATOM 2927 O O . PHE A 1 70 ? 6.151 -0.419 -5.772 1.00 0.00 142 PHE A O 2
ATOM 2944 N N . THR A 1 71 ? 4.941 -0.297 -7.663 1.00 0.00 143 THR A N 2
ATOM 2945 C CA . THR A 1 71 ? 6.088 -0.099 -8.573 1.00 0.00 143 THR A CA 2
ATOM 2946 C C . THR A 1 71 ? 6.860 1.179 -8.235 1.00 0.00 143 THR A C 2
ATOM 2947 O O . THR A 1 71 ? 8.090 1.159 -8.163 1.00 0.00 143 THR A O 2
ATOM 2958 N N . ALA A 1 72 ? 6.152 2.275 -7.945 1.00 0.00 144 ALA A N 2
ATOM 2959 C CA . ALA A 1 72 ? 6.753 3.540 -7.522 1.00 0.00 144 ALA A CA 2
ATOM 2960 C C . ALA A 1 72 ? 7.451 3.461 -6.140 1.00 0.00 144 ALA A C 2
ATOM 2961 O O . ALA A 1 72 ? 8.312 4.294 -5.838 1.00 0.00 144 ALA A O 2
ATOM 2968 N N . SER A 1 73 ? 7.142 2.431 -5.342 1.00 0.00 145 SER A N 2
ATOM 2969 C CA . SER A 1 73 ? 7.651 2.168 -4.001 1.00 0.00 145 SER A CA 2
ATOM 2970 C C . SER A 1 73 ? 8.702 1.043 -3.915 1.00 0.00 145 SER A C 2
ATOM 2971 O O . SER A 1 73 ? 9.210 0.757 -2.830 1.00 0.00 145 SER A O 2
ATOM 2979 N N . VAL A 1 74 ? 9.096 0.430 -5.036 1.00 0.00 146 VAL A N 2
ATOM 2980 C CA . VAL A 1 74 ? 10.189 -0.571 -5.101 1.00 0.00 146 VAL A CA 2
ATOM 2981 C C . VAL A 1 74 ? 11.518 -0.099 -4.467 1.00 0.00 146 VAL A C 2
ATOM 2982 O O . VAL A 1 74 ? 12.080 -0.871 -3.687 1.00 0.00 146 VAL A O 2
ATOM 2995 N N . PRO A 1 75 ? 12.023 1.134 -4.691 1.00 0.00 147 PRO A N 2
ATOM 2996 C CA . PRO A 1 75 ? 13.274 1.605 -4.076 1.00 0.00 147 PRO A CA 2
ATOM 2997 C C . PRO A 1 75 ? 13.108 2.147 -2.637 1.00 0.00 147 PRO A C 2
ATOM 2998 O O . PRO A 1 75 ? 14.008 2.815 -2.126 1.00 0.00 147 PRO A O 2
ATOM 3009 N N . ILE A 1 76 ? 11.971 1.886 -1.975 1.00 0.00 148 ILE A N 2
ATOM 3010 C CA . ILE A 1 76 ? 11.570 2.455 -0.686 1.00 0.00 148 ILE A CA 2
ATOM 3011 C C . ILE A 1 76 ? 11.563 1.346 0.397 1.00 0.00 148 ILE A C 2
ATOM 3012 O O . ILE A 1 76 ? 10.568 0.625 0.519 1.00 0.00 148 ILE A O 2
ATOM 3028 N N . PRO A 1 77 ? 12.656 1.145 1.169 1.00 0.00 149 PRO A N 2
ATOM 3029 C CA . PRO A 1 77 ? 12.818 -0.002 2.079 1.00 0.00 149 PRO A CA 2
ATOM 3030 C C . PRO A 1 77 ? 11.950 -0.004 3.347 1.00 0.00 149 PRO A C 2
ATOM 3031 O O . PRO A 1 77 ? 11.709 -1.068 3.918 1.00 0.00 149 PRO A O 2
ATOM 3042 N N . ASP A 1 78 ? 11.455 1.160 3.765 1.00 0.00 150 ASP A N 2
ATOM 3043 C CA . ASP A 1 78 ? 10.560 1.357 4.912 1.00 0.00 150 ASP A CA 2
ATOM 3044 C C . ASP A 1 78 ? 9.114 1.689 4.499 1.00 0.00 150 ASP A C 2
ATOM 3045 O O . ASP A 1 78 ? 8.315 2.145 5.321 1.00 0.00 150 ASP A O 2
ATOM 3054 N N . PHE A 1 79 ? 8.783 1.498 3.217 1.00 0.00 151 PHE A N 2
ATOM 3055 C CA . PHE A 1 79 ? 7.452 1.754 2.672 1.00 0.00 151 PHE A CA 2
ATOM 3056 C C . PHE A 1 79 ? 6.334 1.043 3.451 1.00 0.00 151 PHE A C 2
ATOM 3057 O O . PHE A 1 79 ? 6.489 -0.081 3.935 1.00 0.00 151 PHE A O 2
ATOM 3074 N N . GLY A 1 80 ? 5.167 1.667 3.492 1.00 0.00 152 GLY A N 2
ATOM 3075 C CA . GLY A 1 80 ? 3.928 1.068 3.949 1.00 0.00 152 GLY A CA 2
ATOM 3076 C C . GLY A 1 80 ? 2.715 1.843 3.453 1.00 0.00 152 GLY A C 2
ATOM 3077 O O . GLY A 1 80 ? 2.794 3.014 3.070 1.00 0.00 152 GLY A O 2
ATOM 3081 N N . LEU A 1 81 ? 1.574 1.172 3.498 1.00 0.00 153 LEU A N 2
ATOM 3082 C CA . LEU A 1 81 ? 0.277 1.721 3.117 1.00 0.00 153 LEU A CA 2
ATOM 3083 C C . LEU A 1 81 ? -0.755 1.353 4.183 1.00 0.00 153 LEU A C 2
ATOM 3084 O O . LEU A 1 81 ? -0.719 0.261 4.756 1.00 0.00 153 LEU A O 2
ATOM 3100 N N . LYS A 1 82 ? -1.713 2.245 4.400 1.00 0.00 154 LYS A N 2
ATOM 3101 C CA . LYS A 1 82 ? -2.889 2.000 5.255 1.00 0.00 154 LYS A CA 2
ATOM 3102 C C . LYS A 1 82 ? -4.162 2.507 4.582 1.00 0.00 154 LYS A C 2
ATOM 3103 O O . LYS A 1 82 ? -4.124 3.448 3.791 1.00 0.00 154 LYS A O 2
ATOM 3122 N N . VAL A 1 83 ? -5.290 1.885 4.897 1.00 0.00 155 VAL A N 2
ATOM 3123 C CA . VAL A 1 83 ? -6.595 2.143 4.272 1.00 0.00 155 VAL A CA 2
ATOM 3124 C C . VAL A 1 83 ? -7.686 2.032 5.333 1.00 0.00 155 VAL A C 2
ATOM 3125 O O . VAL A 1 83 ? -7.716 1.049 6.073 1.00 0.00 155 VAL A O 2
ATOM 3138 N N . GLU A 1 84 ? -8.599 3.005 5.397 1.00 0.00 156 GLU A N 2
ATOM 3139 C CA . GLU A 1 84 ? -9.842 2.894 6.182 1.00 0.00 156 GLU A CA 2
ATOM 3140 C C . GLU A 1 84 ? -10.946 3.857 5.701 1.00 0.00 156 GLU A C 2
ATOM 3141 O O . GLU A 1 84 ? -10.656 4.914 5.135 1.00 0.00 156 GLU A O 2
ATOM 3153 N N . ARG A 1 85 ? -12.211 3.498 5.970 1.00 0.00 157 ARG A N 2
ATOM 3154 C CA . ARG A 1 85 ? -13.459 4.157 5.534 1.00 0.00 157 ARG A CA 2
ATOM 3155 C C . ARG A 1 85 ? -13.461 4.643 4.080 1.00 0.00 157 ARG A C 2
ATOM 3156 O O . ARG A 1 85 ? -13.910 3.892 3.227 1.00 0.00 157 ARG A O 2
ATOM 3177 N N . ASP A 1 86 ? -12.974 5.848 3.781 1.00 0.00 158 ASP A N 2
ATOM 3178 C CA . ASP A 1 86 ? -12.920 6.413 2.425 1.00 0.00 158 ASP A CA 2
ATOM 3179 C C . ASP A 1 86 ? -11.614 7.199 2.161 1.00 0.00 158 ASP A C 2
ATOM 3180 O O . ASP A 1 86 ? -11.572 8.164 1.389 1.00 0.00 158 ASP A O 2
ATOM 3189 N N . THR A 1 87 ? -10.538 6.780 2.840 1.00 0.00 159 THR A N 2
ATOM 3190 C CA . THR A 1 87 ? -9.229 7.439 2.909 1.00 0.00 159 THR A CA 2
ATOM 3191 C C . THR A 1 87 ? -8.097 6.408 2.801 1.00 0.00 159 THR A C 2
ATOM 3192 O O . THR A 1 87 ? -8.163 5.329 3.397 1.00 0.00 159 THR A O 2
ATOM 3203 N N . VAL A 1 88 ? -7.017 6.767 2.103 1.00 0.00 160 VAL A N 2
ATOM 3204 C CA . VAL A 1 88 ? -5.765 6.022 2.036 1.00 0.00 160 VAL A CA 2
ATOM 3205 C C . VAL A 1 88 ? -4.600 6.842 2.582 1.00 0.00 160 VAL A C 2
ATOM 3206 O O . VAL A 1 88 ? -4.518 8.049 2.373 1.00 0.00 160 VAL A O 2
ATOM 3219 N N . THR A 1 89 ? -3.680 6.172 3.270 1.00 0.00 161 THR A N 2
ATOM 3220 C CA . THR A 1 89 ? -2.495 6.756 3.910 1.00 0.00 161 THR A CA 2
ATOM 3221 C C . THR A 1 89 ? -1.231 6.042 3.430 1.00 0.00 161 THR A C 2
ATOM 3222 O O . THR A 1 89 ? -1.227 4.820 3.278 1.00 0.00 161 THR A O 2
ATOM 3233 N N . LEU A 1 90 ? -0.153 6.790 3.185 1.00 0.00 162 LEU A N 2
ATOM 3234 C CA . LEU A 1 90 ? 1.074 6.309 2.552 1.00 0.00 162 LEU A CA 2
ATOM 3235 C C . LEU A 1 90 ? 2.301 6.770 3.346 1.00 0.00 162 LEU A C 2
ATOM 3236 O O . LEU A 1 90 ? 2.425 7.958 3.634 1.00 0.00 162 LEU A O 2
ATOM 3252 N N . THR A 1 91 ? 3.221 5.861 3.656 1.00 0.00 163 THR A N 2
ATOM 3253 C CA . THR A 1 91 ? 4.401 6.116 4.512 1.00 0.00 163 THR A CA 2
ATOM 3254 C C . THR A 1 91 ? 5.655 5.447 3.931 1.00 0.00 163 THR A C 2
ATOM 3255 O O . THR A 1 91 ? 5.536 4.432 3.256 1.00 0.00 163 THR A O 2
ATOM 3266 N N . GLY A 1 92 ? 6.865 5.975 4.159 1.00 0.00 164 GLY A N 2
ATOM 3267 C CA . GLY A 1 92 ? 8.113 5.376 3.653 1.00 0.00 164 GLY A CA 2
ATOM 3268 C C . GLY A 1 92 ? 9.347 6.291 3.660 1.00 0.00 164 GLY A C 2
ATOM 3269 O O . GLY A 1 92 ? 9.296 7.427 4.134 1.00 0.00 164 GLY A O 2
ATOM 3273 N N . THR A 1 93 ? 10.443 5.777 3.092 1.00 0.00 165 THR A N 2
ATOM 3274 C CA . THR A 1 93 ? 11.787 6.389 2.992 1.00 0.00 165 THR A CA 2
ATOM 3275 C C . THR A 1 93 ? 12.311 6.383 1.548 1.00 0.00 165 THR A C 2
ATOM 3276 O O . THR A 1 93 ? 13.066 5.508 1.116 1.00 0.00 165 THR A O 2
ATOM 3287 N N . ALA A 1 94 ? 11.849 7.338 0.746 1.00 0.00 166 ALA A N 2
ATOM 3288 C CA . ALA A 1 94 ? 12.070 7.387 -0.696 1.00 0.00 166 ALA A CA 2
ATOM 3289 C C . ALA A 1 94 ? 13.484 7.856 -1.110 1.00 0.00 166 ALA A C 2
ATOM 3290 O O . ALA A 1 94 ? 14.110 8.628 -0.381 1.00 0.00 166 ALA A O 2
ATOM 3297 N N . PRO A 1 95 ? 13.975 7.484 -2.310 1.00 0.00 167 PRO A N 2
ATOM 3298 C CA . PRO A 1 95 ? 15.274 7.935 -2.829 1.00 0.00 167 PRO A CA 2
ATOM 3299 C C . PRO A 1 95 ? 15.311 9.429 -3.214 1.00 0.00 167 PRO A C 2
ATOM 3300 O O . PRO A 1 95 ? 16.368 10.059 -3.134 1.00 0.00 167 PRO A O 2
ATOM 3311 N N . SER A 1 96 ? 14.175 10.008 -3.621 1.00 0.00 168 SER A N 2
ATOM 3312 C CA . SER A 1 96 ? 13.986 11.422 -3.957 1.00 0.00 168 SER A CA 2
ATOM 3313 C C . SER A 1 96 ? 12.545 11.858 -3.663 1.00 0.00 168 SER A C 2
ATOM 3314 O O . SER A 1 96 ? 11.621 11.041 -3.701 1.00 0.00 168 SER A O 2
ATOM 3322 N N . SER A 1 97 ? 12.327 13.156 -3.438 1.00 0.00 169 SER A N 2
ATOM 3323 C CA . SER A 1 97 ? 11.008 13.799 -3.387 1.00 0.00 169 SER A CA 2
ATOM 3324 C C . SER A 1 97 ? 10.183 13.593 -4.663 1.00 0.00 169 SER A C 2
ATOM 3325 O O . SER A 1 97 ? 8.953 13.571 -4.615 1.00 0.00 169 SER A O 2
ATOM 3333 N N . GLU A 1 98 ? 10.851 13.348 -5.792 1.00 0.00 170 GLU A N 2
ATOM 3334 C CA . GLU A 1 98 ? 10.239 12.951 -7.059 1.00 0.00 170 GLU A CA 2
ATOM 3335 C C . GLU A 1 98 ? 9.495 11.619 -6.936 1.00 0.00 170 GLU A C 2
ATOM 3336 O O . GLU A 1 98 ? 8.338 11.508 -7.341 1.00 0.00 170 GLU A O 2
ATOM 3348 N N . HIS A 1 99 ? 10.130 10.625 -6.300 1.00 0.00 171 HIS A N 2
ATOM 3349 C CA . HIS A 1 99 ? 9.480 9.363 -5.932 1.00 0.00 171 HIS A CA 2
ATOM 3350 C C . HIS A 1 99 ? 8.292 9.578 -4.992 1.00 0.00 171 HIS A C 2
ATOM 3351 O O . HIS A 1 99 ? 7.255 8.947 -5.189 1.00 0.00 171 HIS A O 2
ATOM 3366 N N . LYS A 1 100 ? 8.389 10.492 -4.016 1.00 0.00 172 LYS A N 2
ATOM 3367 C CA . LYS A 1 100 ? 7.266 10.778 -3.101 1.00 0.00 172 LYS A CA 2
ATOM 3368 C C . LYS A 1 100 ? 6.050 11.346 -3.830 1.00 0.00 172 LYS A C 2
ATOM 3369 O O . LYS A 1 100 ? 4.920 10.925 -3.583 1.00 0.00 172 LYS A O 2
ATOM 3388 N N . ASP A 1 101 ? 6.286 12.259 -4.769 1.00 0.00 173 ASP A N 2
ATOM 3389 C CA . ASP A 1 101 ? 5.251 12.833 -5.624 1.00 0.00 173 ASP A CA 2
ATOM 3390 C C . ASP A 1 101 ? 4.659 11.801 -6.585 1.00 0.00 173 ASP A C 2
ATOM 3391 O O . ASP A 1 101 ? 3.450 11.743 -6.794 1.00 0.00 173 ASP A O 2
ATOM 3400 N N . ALA A 1 102 ? 5.510 10.939 -7.132 1.00 0.00 174 ALA A N 2
ATOM 3401 C CA . ALA A 1 102 ? 5.082 9.872 -8.027 1.00 0.00 174 ALA A CA 2
ATOM 3402 C C . ALA A 1 102 ? 4.185 8.849 -7.320 1.00 0.00 174 ALA A C 2
ATOM 3403 O O . ALA A 1 102 ? 3.173 8.429 -7.883 1.00 0.00 174 ALA A O 2
ATOM 3410 N N . VAL A 1 103 ? 4.497 8.504 -6.066 1.00 0.00 175 VAL A N 2
ATOM 3411 C CA . VAL A 1 103 ? 3.667 7.604 -5.261 1.00 0.00 175 VAL A CA 2
ATOM 3412 C C . VAL A 1 103 ? 2.328 8.255 -4.912 1.00 0.00 175 VAL A C 2
ATOM 3413 O O . VAL A 1 103 ? 1.285 7.607 -5.046 1.00 0.00 175 VAL A O 2
ATOM 3426 N N . LYS A 1 104 ? 2.315 9.547 -4.544 1.00 0.00 176 LYS A N 2
ATOM 3427 C CA . LYS A 1 104 ? 1.060 10.239 -4.214 1.00 0.00 176 LYS A CA 2
ATOM 3428 C C . LYS A 1 104 ? 0.172 10.427 -5.445 1.00 0.00 176 LYS A C 2
ATOM 3429 O O . LYS A 1 104 ? -1.042 10.240 -5.366 1.00 0.00 176 LYS A O 2
ATOM 3448 N N . ARG A 1 105 ? 0.778 10.722 -6.602 1.00 0.00 177 ARG A N 2
ATOM 3449 C CA . ARG A 1 105 ? 0.074 10.903 -7.874 1.00 0.00 177 ARG A CA 2
ATOM 3450 C C . ARG A 1 105 ? -0.502 9.589 -8.384 1.00 0.00 177 ARG A C 2
ATOM 3451 O O . ARG A 1 105 ? -1.645 9.567 -8.834 1.00 0.00 177 ARG A O 2
ATOM 3472 N N . ALA A 1 106 ? 0.239 8.490 -8.240 1.00 0.00 178 ALA A N 2
ATOM 3473 C CA . ALA A 1 106 ? -0.248 7.165 -8.593 1.00 0.00 178 ALA A CA 2
ATOM 3474 C C . ALA A 1 106 ? -1.472 6.775 -7.750 1.00 0.00 178 ALA A C 2
ATOM 3475 O O . ALA A 1 106 ? -2.470 6.322 -8.303 1.00 0.00 178 ALA A O 2
ATOM 3482 N N . ALA A 1 107 ? -1.449 7.043 -6.440 1.00 0.00 179 ALA A N 2
ATOM 3483 C CA . ALA A 1 107 ? -2.582 6.792 -5.558 1.00 0.00 179 ALA A CA 2
ATOM 3484 C C . ALA A 1 107 ? -3.812 7.636 -5.937 1.00 0.00 179 ALA A C 2
ATOM 3485 O O . ALA A 1 107 ? -4.933 7.124 -5.933 1.00 0.00 179 ALA A O 2
ATOM 3492 N N . THR A 1 108 ? -3.615 8.893 -6.347 1.00 0.00 180 THR A N 2
ATOM 3493 C CA . THR A 1 108 ? -4.697 9.746 -6.863 1.00 0.00 180 THR A CA 2
ATOM 3494 C C . THR A 1 108 ? -5.278 9.205 -8.174 1.00 0.00 180 THR A C 2
ATOM 3495 O O . THR A 1 108 ? -6.496 9.218 -8.354 1.00 0.00 180 THR A O 2
ATOM 3506 N N . SER A 1 109 ? -4.440 8.671 -9.070 1.00 0.00 181 SER A N 2
ATOM 3507 C CA . SER A 1 109 ? -4.887 8.030 -10.313 1.00 0.00 181 SER A CA 2
ATOM 3508 C C . SER A 1 109 ? -5.653 6.722 -10.065 1.00 0.00 181 SER A C 2
ATOM 3509 O O . SER A 1 109 ? -6.619 6.430 -10.773 1.00 0.00 181 SER A O 2
ATOM 3517 N N . THR A 1 110 ? -5.255 5.942 -9.055 1.00 0.00 182 THR A N 2
ATOM 3518 C CA . THR A 1 110 ? -5.910 4.684 -8.671 1.00 0.00 182 THR A CA 2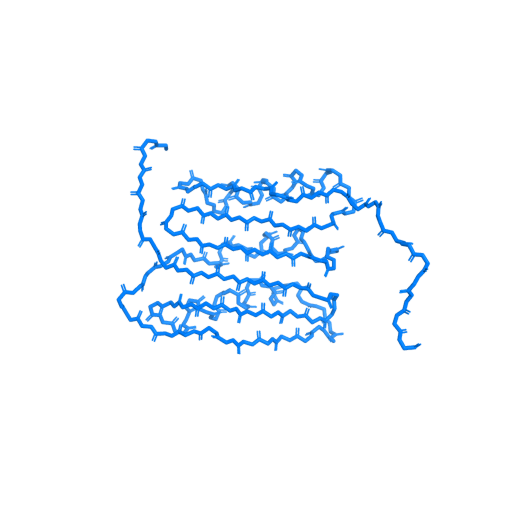
ATOM 3519 C C . THR A 1 110 ? -7.242 4.920 -7.948 1.00 0.00 182 THR A C 2
ATOM 3520 O O . THR A 1 110 ? -8.209 4.196 -8.199 1.00 0.00 182 THR A O 2
ATOM 3531 N N . TRP A 1 111 ? -7.321 5.948 -7.093 1.00 0.00 183 TRP A N 2
ATOM 3532 C CA . TRP A 1 111 ? -8.440 6.223 -6.193 1.00 0.00 183 TRP A CA 2
ATOM 3533 C C . TRP A 1 111 ? -8.913 7.697 -6.227 1.00 0.00 183 TRP A C 2
ATOM 3534 O O . TRP A 1 111 ? -8.846 8.396 -5.211 1.00 0.00 183 TRP A O 2
ATOM 3555 N N . PRO A 1 112 ? -9.408 8.200 -7.377 1.00 0.00 184 PRO A N 2
ATOM 3556 C CA . PRO A 1 112 ? -9.790 9.607 -7.546 1.00 0.00 184 PRO A CA 2
ATOM 3557 C C . PRO A 1 112 ? -11.053 10.016 -6.759 1.00 0.00 184 PRO A C 2
ATOM 3558 O O . PRO A 1 112 ? -11.314 11.207 -6.588 1.00 0.00 184 PRO A O 2
ATOM 3569 N N . ASP A 1 113 ? -11.828 9.047 -6.257 1.00 0.00 185 ASP A N 2
ATOM 3570 C CA . ASP A 1 113 ? -13.042 9.236 -5.458 1.00 0.00 185 ASP A CA 2
ATOM 3571 C C . ASP A 1 113 ? -12.783 9.179 -3.932 1.00 0.00 185 ASP A C 2
ATOM 3572 O O . ASP A 1 113 ? -13.721 9.210 -3.134 1.00 0.00 185 ASP A O 2
ATOM 3581 N N . MET A 1 114 ? -11.516 9.092 -3.510 1.00 0.00 186 MET A N 2
ATOM 3582 C CA . MET A 1 114 ? -11.092 8.859 -2.131 1.00 0.00 186 MET A CA 2
ATOM 3583 C C . MET A 1 114 ? -10.062 9.895 -1.669 1.00 0.00 186 MET A C 2
ATOM 3584 O O . MET A 1 114 ? -9.304 10.445 -2.475 1.00 0.00 186 MET A O 2
ATOM 3598 N N . LYS A 1 115 ? -10.018 10.161 -0.359 1.00 0.00 187 LYS A N 2
ATOM 3599 C CA . LYS A 1 115 ? -8.997 11.024 0.254 1.00 0.00 187 LYS A CA 2
ATOM 3600 C C . LYS A 1 115 ? -7.646 10.298 0.289 1.00 0.00 187 LYS A C 2
ATOM 3601 O O . LYS A 1 115 ? -7.604 9.084 0.488 1.00 0.00 187 LYS A O 2
ATOM 3620 N N . ILE A 1 116 ? -6.545 11.037 0.148 1.00 0.00 188 ILE A N 2
ATOM 3621 C CA . ILE A 1 116 ? -5.170 10.510 0.216 1.00 0.00 188 ILE A CA 2
ATOM 3622 C C . ILE A 1 116 ? -4.364 11.300 1.257 1.00 0.00 188 ILE A C 2
ATOM 3623 O O . ILE A 1 116 ? -4.533 12.516 1.394 1.00 0.00 188 ILE A O 2
ATOM 3639 N N . VAL A 1 117 ? -3.485 10.615 1.990 1.00 0.00 189 VAL A N 2
ATOM 3640 C CA . VAL A 1 117 ? -2.686 11.182 3.094 1.00 0.00 189 VAL A CA 2
ATOM 3641 C C . VAL A 1 117 ? -1.236 10.706 2.988 1.00 0.00 189 VAL A C 2
ATOM 3642 O O . VAL A 1 117 ? -0.869 9.628 3.457 1.00 0.00 189 VAL A O 2
ATOM 3655 N N . ASN A 1 118 ? -0.401 11.506 2.330 1.00 0.00 190 ASN A N 2
ATOM 3656 C CA . ASN A 1 118 ? 1.025 11.218 2.175 1.00 0.00 190 ASN A CA 2
ATOM 3657 C C . ASN A 1 118 ? 1.823 11.615 3.437 1.00 0.00 190 ASN A C 2
ATOM 3658 O O . ASN A 1 118 ? 1.718 12.739 3.934 1.00 0.00 190 ASN A O 2
ATOM 3669 N N . ASN A 1 119 ? 2.655 10.692 3.916 1.00 0.00 191 ASN A N 2
ATOM 3670 C CA . ASN A 1 119 ? 3.562 10.810 5.060 1.00 0.00 191 ASN A CA 2
ATOM 3671 C C . ASN A 1 119 ? 4.984 10.291 4.728 1.00 0.00 191 ASN A C 2
ATOM 3672 O O . ASN A 1 119 ? 5.852 10.251 5.602 1.00 0.00 191 ASN A O 2
ATOM 3683 N N . ILE A 1 120 ? 5.237 9.890 3.473 1.00 0.00 192 ILE A N 2
ATOM 3684 C CA . ILE A 1 120 ? 6.551 9.472 2.968 1.00 0.00 192 ILE A CA 2
ATOM 3685 C C . ILE A 1 120 ? 7.560 10.622 3.130 1.00 0.00 192 ILE A C 2
ATOM 3686 O O . ILE A 1 120 ? 7.252 11.783 2.831 1.00 0.00 192 ILE A O 2
ATOM 3702 N N . GLU A 1 121 ? 8.789 10.304 3.528 1.00 0.00 193 GLU A N 2
ATOM 3703 C CA . GLU A 1 121 ? 9.929 11.218 3.617 1.00 0.00 193 GLU A CA 2
ATOM 3704 C C . GLU A 1 121 ? 11.101 10.734 2.756 1.00 0.00 193 GLU A C 2
ATOM 3705 O O . GLU A 1 121 ? 11.123 9.600 2.277 1.00 0.00 193 GLU A O 2
ATOM 3717 N N . VAL A 1 122 ? 12.076 11.615 2.530 1.00 0.00 194 VAL A N 2
ATOM 3718 C CA . VAL A 1 122 ? 13.300 11.277 1.783 1.00 0.00 194 VAL A CA 2
ATOM 3719 C C . VAL A 1 122 ? 14.265 10.523 2.707 1.00 0.00 194 VAL A C 2
ATOM 3720 O O . VAL A 1 122 ? 14.434 10.883 3.875 1.00 0.00 194 VAL A O 2
ATOM 3733 N N . THR A 1 123 ? 14.886 9.462 2.191 1.00 0.00 195 THR A N 2
ATOM 3734 C CA . THR A 1 123 ? 15.866 8.623 2.901 1.00 0.00 195 THR A CA 2
ATOM 3735 C C . THR A 1 123 ? 17.141 9.389 3.305 1.00 0.00 195 THR A C 2
ATOM 3736 O O . THR A 1 123 ? 17.399 10.505 2.844 1.00 0.00 195 THR A O 2
ATOM 3747 N N . GLY A 1 124 ? 17.965 8.770 4.153 1.00 0.00 196 GLY A N 2
ATOM 3748 C CA . GLY A 1 124 ? 19.241 9.328 4.630 1.00 0.00 196 GLY A CA 2
ATOM 3749 C C . GLY A 1 124 ? 20.274 8.290 5.088 1.00 0.00 196 GLY A C 2
ATOM 3750 O O . GLY A 1 124 ? 21.475 8.503 4.908 1.00 0.00 196 GLY A O 2
ATOM 3754 N N . GLN A 1 125 ? 19.828 7.146 5.621 1.00 0.00 197 GLN A N 2
ATOM 3755 C CA . GLN A 1 125 ? 20.674 5.997 5.967 1.00 0.00 197 GLN A CA 2
ATOM 3756 C C . GLN A 1 125 ? 19.870 4.690 5.839 1.00 0.00 197 GLN A C 2
ATOM 3757 O O . GLN A 1 125 ? 18.861 4.504 6.525 1.00 0.00 197 GLN A O 2
ATOM 3771 N N . ALA A 1 126 ? 20.316 3.791 4.958 1.00 0.00 198 ALA A N 2
ATOM 3772 C CA . ALA A 1 126 ? 19.719 2.484 4.693 1.00 0.00 198 ALA A CA 2
ATOM 3773 C C . ALA A 1 126 ? 20.745 1.509 4.066 1.00 0.00 198 ALA A C 2
ATOM 3774 O O . ALA A 1 126 ? 21.694 1.964 3.410 1.00 0.00 198 ALA A O 2
ATOM 3781 N N . PRO A 1 127 ? 20.572 0.179 4.219 1.00 0.00 199 PRO A N 2
ATOM 3782 C CA . PRO A 1 127 ? 21.401 -0.824 3.543 1.00 0.00 199 PRO A CA 2
ATOM 3783 C C . PRO A 1 127 ? 21.121 -0.881 2.021 1.00 0.00 199 PRO A C 2
ATOM 3784 O O . PRO A 1 127 ? 20.066 -0.414 1.570 1.00 0.00 199 PRO A O 2
ATOM 3795 N N . PRO A 1 128 ? 22.024 -1.476 1.214 1.00 0.00 200 PRO A N 2
ATOM 3796 C CA . PRO A 1 128 ? 21.802 -1.680 -0.220 1.00 0.00 200 PRO A CA 2
ATOM 3797 C C . PRO A 1 128 ? 20.660 -2.675 -0.500 1.00 0.00 200 PRO A C 2
ATOM 3798 O O . PRO A 1 128 ? 20.345 -3.542 0.324 1.00 0.00 200 PRO A O 2
ATOM 3809 N N . GLY A 1 129 ? 20.047 -2.561 -1.681 1.00 0.00 201 GLY A N 2
ATOM 3810 C CA . GLY A 1 129 ? 18.882 -3.356 -2.096 1.00 0.00 201 GLY A CA 2
ATOM 3811 C C . GLY A 1 129 ? 19.220 -4.595 -2.947 1.00 0.00 201 GLY A C 2
ATOM 3812 O O . GLY A 1 129 ? 20.391 -4.834 -3.268 1.00 0.00 201 GLY A O 2
ATOM 3816 N N . PRO A 1 130 ? 18.203 -5.397 -3.323 1.00 0.00 202 PRO A N 2
ATOM 3817 C CA . PRO A 1 130 ? 18.361 -6.576 -4.179 1.00 0.00 202 PRO A CA 2
ATOM 3818 C C . PRO A 1 130 ? 18.719 -6.197 -5.635 1.00 0.00 202 PRO A C 2
ATOM 3819 O O . PRO A 1 130 ? 18.450 -5.066 -6.062 1.00 0.00 202 PRO A O 2
ATOM 3830 N N . PRO A 1 131 ? 19.302 -7.120 -6.426 1.00 0.00 203 PRO A N 2
ATOM 3831 C CA . PRO A 1 131 ? 19.677 -6.871 -7.817 1.00 0.00 203 PRO A CA 2
ATOM 3832 C C . PRO A 1 131 ? 18.436 -6.720 -8.715 1.00 0.00 203 PRO A C 2
ATOM 3833 O O . PRO A 1 131 ? 17.664 -7.663 -8.904 1.00 0.00 203 PRO A O 2
ATOM 3844 N N . ALA A 1 132 ? 18.254 -5.517 -9.268 1.00 0.00 204 ALA A N 2
ATOM 3845 C CA . ALA A 1 132 ? 17.141 -5.121 -10.142 1.00 0.00 204 ALA A CA 2
ATOM 3846 C C . ALA A 1 132 ? 17.571 -4.060 -11.179 1.00 0.00 204 ALA A C 2
ATOM 3847 O O . ALA A 1 132 ? 17.195 -4.203 -12.365 1.00 0.00 204 ALA A O 2
ATOM 3855 N N . GLY A 1 1 ? -21.406 12.545 -5.629 1.00 0.00 73 GLY A N 3
ATOM 3856 C CA . GLY A 1 1 ? -20.409 11.499 -5.313 1.00 0.00 73 GLY A CA 3
ATOM 3857 C C . GLY A 1 1 ? -20.749 10.766 -4.023 1.00 0.00 73 GLY A C 3
ATOM 3858 O O . GLY A 1 1 ? -21.506 11.272 -3.192 1.00 0.00 73 GLY A O 3
ATOM 3864 N N . ALA A 1 2 ? -20.190 9.566 -3.837 1.00 0.00 74 ALA A N 3
ATOM 3865 C CA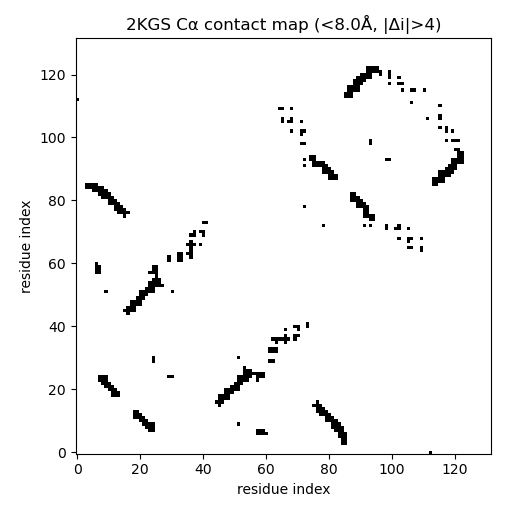 . ALA A 1 2 ? -20.405 8.702 -2.666 1.00 0.00 74 ALA A CA 3
ATOM 3866 C C . ALA A 1 2 ? -19.563 9.126 -1.439 1.00 0.00 74 ALA A C 3
ATOM 3867 O O . ALA A 1 2 ? -18.731 8.374 -0.926 1.00 0.00 74 ALA A O 3
ATOM 3874 N N . SER A 1 3 ? -19.757 10.369 -1.002 1.00 0.00 75 SER A N 3
ATOM 3875 C CA . SER A 1 3 ? -19.036 11.017 0.107 1.00 0.00 75 SER A CA 3
ATOM 3876 C C . SER A 1 3 ? -19.260 10.338 1.470 1.00 0.00 75 SER A C 3
ATOM 3877 O O . SER A 1 3 ? -20.302 9.719 1.706 1.00 0.00 75 SER A O 3
ATOM 3885 N N . ALA A 1 4 ? -18.302 10.513 2.392 1.00 0.00 76 ALA A N 3
ATOM 3886 C CA . ALA A 1 4 ? -18.307 9.978 3.764 1.00 0.00 76 ALA A CA 3
ATOM 3887 C C . ALA A 1 4 ? -18.656 8.472 3.863 1.00 0.00 76 ALA A C 3
ATOM 3888 O O . ALA A 1 4 ? -19.447 8.039 4.709 1.00 0.00 76 ALA A O 3
ATOM 3895 N N . LEU A 1 5 ? -18.081 7.685 2.950 1.00 0.00 77 LEU A N 3
ATOM 3896 C CA . LEU A 1 5 ? -18.286 6.236 2.813 1.00 0.00 77 LEU A CA 3
ATOM 3897 C C . LEU A 1 5 ? -17.724 5.426 4.003 1.00 0.00 77 LEU A C 3
ATOM 3898 O O . LEU A 1 5 ? -16.983 5.947 4.843 1.00 0.00 77 LEU A O 3
ATOM 3914 N N . SER A 1 6 ? -18.072 4.137 4.071 1.00 0.00 78 SER A N 3
ATOM 3915 C CA . SER A 1 6 ? -17.632 3.220 5.134 1.00 0.00 78 SER A CA 3
ATOM 3916 C C . SER A 1 6 ? -17.299 1.819 4.595 1.00 0.00 78 SER A C 3
ATOM 3917 O O . SER A 1 6 ? -18.183 1.014 4.292 1.00 0.00 78 SER A O 3
ATOM 3925 N N . LEU A 1 7 ? -15.995 1.554 4.467 1.00 0.00 79 LEU A N 3
ATOM 3926 C CA . LEU A 1 7 ? -15.364 0.339 3.927 1.00 0.00 79 LEU A CA 3
ATOM 3927 C C . LEU A 1 7 ? -14.481 -0.369 4.984 1.00 0.00 79 LEU A C 3
ATOM 3928 O O . LEU A 1 7 ? -14.251 0.136 6.088 1.00 0.00 79 LEU A O 3
ATOM 3944 N N . SER A 1 8 ? -13.966 -1.538 4.591 1.00 0.00 80 SER A N 3
ATOM 3945 C CA . SER A 1 8 ? -12.882 -2.326 5.205 1.00 0.00 80 SER A CA 3
ATOM 3946 C C . SER A 1 8 ? -11.687 -1.473 5.668 1.00 0.00 80 SER A C 3
ATOM 3947 O O . SER A 1 8 ? -11.473 -0.345 5.210 1.00 0.00 80 SER A O 3
ATOM 3955 N N . LEU A 1 9 ? -10.829 -2.087 6.484 1.00 0.00 81 LEU A N 3
ATOM 3956 C CA . LEU A 1 9 ? -9.501 -1.588 6.851 1.00 0.00 81 LEU A CA 3
ATOM 3957 C C . LEU A 1 9 ? -8.329 -2.528 6.491 1.00 0.00 81 LEU A C 3
ATOM 3958 O O . LEU A 1 9 ? -8.477 -3.751 6.452 1.00 0.00 81 LEU A O 3
ATOM 3974 N N . LEU A 1 10 ? -7.150 -1.939 6.256 1.00 0.00 82 LEU A N 3
ATOM 3975 C CA . LEU A 1 10 ? -5.863 -2.620 6.034 1.00 0.00 82 LEU A CA 3
ATOM 3976 C C . LEU A 1 10 ? -4.688 -1.806 6.610 1.00 0.00 82 LEU A C 3
ATOM 3977 O O . LEU A 1 10 ? -4.762 -0.580 6.736 1.00 0.00 82 LEU A O 3
ATOM 3993 N N . SER A 1 11 ? -3.577 -2.486 6.899 1.00 0.00 83 SER A N 3
ATOM 3994 C CA . SER A 1 11 ? -2.294 -1.904 7.306 1.00 0.00 83 SER A CA 3
ATOM 3995 C C . SER A 1 11 ? -1.137 -2.786 6.813 1.00 0.00 83 SER A C 3
ATOM 3996 O O . SER A 1 11 ? -1.116 -3.994 7.048 1.00 0.00 83 SER A O 3
ATOM 4004 N N . ILE A 1 12 ? -0.170 -2.202 6.108 1.00 0.00 84 ILE A N 3
ATOM 4005 C CA . ILE A 1 12 ? 0.919 -2.897 5.406 1.00 0.00 84 ILE A CA 3
ATOM 4006 C C . ILE A 1 12 ? 2.232 -2.171 5.698 1.00 0.00 84 ILE A C 3
ATOM 4007 O O . ILE A 1 12 ? 2.282 -0.940 5.678 1.00 0.00 84 ILE A O 3
ATOM 4023 N N . SER A 1 13 ? 3.307 -2.926 5.919 1.00 0.00 85 SER A N 3
ATOM 4024 C CA . SER A 1 13 ? 4.645 -2.389 6.188 1.00 0.00 85 SER A CA 3
ATOM 4025 C C . SER A 1 13 ? 5.754 -3.240 5.566 1.00 0.00 85 SER A C 3
ATOM 4026 O O . SER A 1 13 ? 5.669 -4.471 5.549 1.00 0.00 85 SER A O 3
ATOM 4034 N N . ARG A 1 14 ? 6.827 -2.586 5.111 1.00 0.00 86 ARG A N 3
ATOM 4035 C CA . ARG A 1 14 ? 8.035 -3.208 4.548 1.00 0.00 86 ARG A CA 3
ATOM 4036 C C . ARG A 1 14 ? 9.242 -3.057 5.484 1.00 0.00 86 ARG A C 3
ATOM 4037 O O . ARG A 1 14 ? 9.377 -2.057 6.194 1.00 0.00 86 ARG A O 3
ATOM 4058 N N . SER A 1 15 ? 10.126 -4.051 5.421 1.00 0.00 87 SER A N 3
ATOM 4059 C CA . SER A 1 15 ? 11.382 -4.166 6.168 1.00 0.00 87 SER A CA 3
ATOM 4060 C C . SER A 1 15 ? 12.536 -4.637 5.261 1.00 0.00 87 SER A C 3
ATOM 4061 O O . SER A 1 15 ? 13.129 -5.697 5.475 1.00 0.00 87 SER A O 3
ATOM 4069 N N . GLY A 1 16 ? 12.826 -3.882 4.194 1.00 0.00 88 GLY A N 3
ATOM 4070 C CA . GLY A 1 16 ? 13.910 -4.164 3.240 1.00 0.00 88 GLY A CA 3
ATOM 4071 C C . GLY A 1 16 ? 13.545 -5.234 2.212 1.00 0.00 88 GLY A C 3
ATOM 4072 O O . GLY A 1 16 ? 12.995 -4.921 1.153 1.00 0.00 88 GLY A O 3
ATOM 4076 N N . ASN A 1 17 ? 13.799 -6.498 2.553 1.00 0.00 89 ASN A N 3
ATOM 4077 C CA . ASN A 1 17 ? 13.496 -7.682 1.740 1.00 0.00 89 ASN A CA 3
ATOM 4078 C C . ASN A 1 17 ? 12.524 -8.651 2.448 1.00 0.00 89 ASN A C 3
ATOM 4079 O O . ASN A 1 17 ? 12.543 -9.861 2.228 1.00 0.00 89 ASN A O 3
ATOM 4090 N N . THR A 1 18 ? 11.651 -8.091 3.280 1.00 0.00 90 THR A N 3
ATOM 4091 C CA . THR A 1 18 ? 10.475 -8.716 3.886 1.00 0.00 90 THR A CA 3
ATOM 4092 C C . THR A 1 18 ? 9.345 -7.687 3.896 1.00 0.00 90 THR A C 3
ATOM 4093 O O . THR A 1 18 ? 9.581 -6.525 4.229 1.00 0.00 90 THR A O 3
ATOM 4104 N N . VAL A 1 19 ? 8.116 -8.086 3.563 1.00 0.00 91 VAL A N 3
ATOM 4105 C CA . VAL A 1 19 ? 6.916 -7.245 3.651 1.00 0.00 91 VAL A CA 3
ATOM 4106 C C . VAL A 1 19 ? 5.769 -7.983 4.347 1.00 0.00 91 VAL A C 3
ATOM 4107 O O . VAL A 1 19 ? 5.584 -9.189 4.167 1.00 0.00 91 VAL A O 3
ATOM 4120 N N . THR A 1 20 ? 5.002 -7.251 5.153 1.00 0.00 92 THR A N 3
ATOM 4121 C CA . THR A 1 20 ? 3.960 -7.796 6.040 1.00 0.00 92 THR A CA 3
ATOM 4122 C C . THR A 1 20 ? 2.636 -7.071 5.815 1.00 0.00 92 THR A C 3
ATOM 4123 O O . THR A 1 20 ? 2.584 -5.840 5.849 1.00 0.00 92 THR A O 3
ATOM 4134 N N . LEU A 1 21 ? 1.563 -7.838 5.596 1.00 0.00 93 LEU A N 3
ATOM 4135 C CA . LEU A 1 21 ? 0.237 -7.365 5.233 1.00 0.00 93 LEU A CA 3
ATOM 4136 C C . LEU A 1 21 ? -0.767 -7.798 6.309 1.00 0.00 93 LEU A C 3
ATOM 4137 O O . LEU A 1 21 ? -0.961 -8.992 6.542 1.00 0.00 93 LEU A O 3
ATOM 4153 N N . ILE A 1 22 ? -1.435 -6.832 6.938 1.00 0.00 94 ILE A N 3
ATOM 4154 C CA . ILE A 1 22 ? -2.495 -7.015 7.940 1.00 0.00 94 ILE A CA 3
ATOM 4155 C C . ILE A 1 22 ? -3.773 -6.367 7.386 1.00 0.00 94 ILE A C 3
ATOM 4156 O O . ILE A 1 22 ? -3.704 -5.344 6.699 1.00 0.00 94 ILE A O 3
ATOM 4172 N N . GLY A 1 23 ? -4.955 -6.929 7.646 1.00 0.00 95 GLY A N 3
ATOM 4173 C CA . GLY A 1 23 ? -6.176 -6.331 7.109 1.00 0.00 95 GLY A CA 3
ATOM 4174 C C . GLY A 1 23 ? -7.453 -7.148 7.219 1.00 0.00 95 GLY A C 3
ATOM 4175 O O . GLY A 1 23 ? -7.626 -7.990 8.098 1.00 0.00 95 GLY A O 3
ATOM 4179 N N . ASP A 1 24 ? -8.355 -6.855 6.290 1.00 0.00 96 ASP A N 3
ATOM 4180 C CA . ASP A 1 24 ? -9.738 -7.312 6.229 1.00 0.00 96 ASP A CA 3
ATOM 4181 C C . ASP A 1 24 ? -10.326 -7.133 4.814 1.00 0.00 96 ASP A C 3
ATOM 4182 O O . ASP A 1 24 ? -10.045 -6.130 4.153 1.00 0.00 96 ASP A O 3
ATOM 4191 N N . PHE A 1 25 ? -11.173 -8.073 4.373 1.00 0.00 97 PHE A N 3
ATOM 4192 C CA . PHE A 1 25 ? -11.927 -8.004 3.123 1.00 0.00 97 PHE A CA 3
ATOM 4193 C C . PHE A 1 25 ? -13.203 -8.890 3.134 1.00 0.00 97 PHE A C 3
ATOM 4194 O O . PHE A 1 25 ? -13.361 -9.729 4.026 1.00 0.00 97 PHE A O 3
ATOM 4211 N N . PRO A 1 26 ? -14.078 -8.791 2.111 1.00 0.00 98 PRO A N 3
ATOM 4212 C CA . PRO A 1 26 ? -15.195 -9.713 1.887 1.00 0.00 98 PRO A CA 3
ATOM 4213 C C . PRO A 1 26 ? -14.760 -11.097 1.392 1.00 0.00 98 PRO A C 3
ATOM 4214 O O . PRO A 1 26 ? -15.461 -12.076 1.655 1.00 0.00 98 PRO A O 3
ATOM 4225 N N . ASP A 1 27 ? -13.640 -11.203 0.663 1.00 0.00 99 ASP A N 3
ATOM 4226 C CA . ASP A 1 27 ? -13.220 -12.434 0.002 1.00 0.00 99 ASP A CA 3
ATOM 4227 C C . ASP A 1 27 ? -11.712 -12.515 -0.273 1.00 0.00 99 ASP A C 3
ATOM 4228 O O . ASP A 1 27 ? -10.958 -11.540 -0.216 1.00 0.00 99 ASP A O 3
ATOM 4237 N N . GLU A 1 28 ? -11.294 -13.733 -0.608 1.00 0.00 100 GLU A N 3
ATOM 4238 C CA . GLU A 1 28 ? -9.948 -14.077 -1.081 1.00 0.00 100 GLU A CA 3
ATOM 4239 C C . GLU A 1 28 ? -9.571 -13.347 -2.368 1.00 0.00 100 GLU A C 3
ATOM 4240 O O . GLU A 1 28 ? -8.408 -13.028 -2.611 1.00 0.00 100 GLU A O 3
ATOM 4252 N N . ALA A 1 29 ? -10.573 -13.090 -3.200 1.00 0.00 101 ALA A N 3
ATOM 4253 C CA . ALA A 1 29 ? -10.394 -12.456 -4.502 1.00 0.00 101 ALA A CA 3
ATOM 4254 C C . ALA A 1 29 ? -9.855 -11.018 -4.372 1.00 0.00 101 ALA A C 3
ATOM 4255 O O . ALA A 1 29 ? -9.072 -10.568 -5.213 1.00 0.00 101 ALA A O 3
ATOM 4262 N N . ALA A 1 30 ? -10.201 -10.324 -3.285 1.00 0.00 102 ALA A N 3
ATOM 4263 C CA . ALA A 1 30 ? -9.650 -9.009 -2.975 1.00 0.00 102 ALA A CA 3
ATOM 4264 C C . ALA A 1 30 ? -8.179 -9.080 -2.509 1.00 0.00 102 ALA A C 3
ATOM 4265 O O . ALA A 1 30 ? -7.344 -8.279 -2.937 1.00 0.00 102 ALA A O 3
ATOM 4272 N N . LYS A 1 31 ? -7.833 -10.095 -1.702 1.00 0.00 103 LYS A N 3
ATOM 4273 C CA . LYS A 1 31 ? -6.461 -10.406 -1.270 1.00 0.00 103 LYS A CA 3
ATOM 4274 C C . LYS A 1 31 ? -5.565 -10.791 -2.451 1.00 0.00 103 LYS A C 3
ATOM 4275 O O . LYS A 1 31 ? -4.414 -10.356 -2.521 1.00 0.00 103 LYS A O 3
ATOM 4294 N N . ALA A 1 32 ? -6.106 -11.549 -3.403 1.00 0.00 104 ALA A N 3
ATOM 4295 C CA . ALA A 1 32 ? -5.431 -11.975 -4.624 1.00 0.00 104 ALA A CA 3
ATOM 4296 C C . ALA A 1 32 ? -5.033 -10.789 -5.516 1.00 0.00 104 ALA A C 3
ATOM 4297 O O . ALA A 1 32 ? -3.937 -10.772 -6.079 1.00 0.00 104 ALA A O 3
ATOM 4304 N N . ALA A 1 33 ? -5.876 -9.756 -5.596 1.00 0.00 105 ALA A N 3
ATOM 4305 C CA . ALA A 1 33 ? -5.560 -8.537 -6.331 1.00 0.00 105 ALA A CA 3
ATOM 4306 C C . ALA A 1 33 ? -4.432 -7.728 -5.669 1.00 0.00 105 ALA A C 3
ATOM 4307 O O . ALA A 1 33 ? -3.545 -7.223 -6.360 1.00 0.00 105 ALA A O 3
ATOM 4314 N N . LEU A 1 34 ? -4.420 -7.659 -4.335 1.00 0.00 106 LEU A N 3
ATOM 4315 C CA . LEU A 1 34 ? -3.410 -6.956 -3.564 1.00 0.00 106 LEU A CA 3
ATOM 4316 C C . LEU A 1 34 ? -2.042 -7.652 -3.657 1.00 0.00 106 LEU A C 3
ATOM 4317 O O . LEU A 1 34 ? -1.021 -6.985 -3.834 1.00 0.00 106 LEU A O 3
ATOM 4333 N N . MET A 1 35 ? -2.001 -8.990 -3.630 1.00 0.00 107 MET A N 3
ATOM 4334 C CA . MET A 1 35 ? -0.753 -9.725 -3.822 1.00 0.00 107 MET A CA 3
ATOM 4335 C C . MET A 1 35 ? -0.267 -9.678 -5.274 1.00 0.00 107 MET A C 3
ATOM 4336 O O . MET A 1 35 ? 0.934 -9.591 -5.507 1.00 0.00 107 MET A O 3
ATOM 4350 N N . THR A 1 36 ? -1.176 -9.653 -6.256 1.00 0.00 108 THR A N 3
ATOM 4351 C CA . THR A 1 36 ? -0.832 -9.507 -7.680 1.00 0.00 108 THR A CA 3
ATOM 4352 C C . THR A 1 36 ? -0.169 -8.155 -7.952 1.00 0.00 108 THR A C 3
ATOM 4353 O O . THR A 1 36 ? 0.845 -8.089 -8.648 1.00 0.00 108 THR A O 3
ATOM 4364 N N . ALA A 1 37 ? -0.682 -7.083 -7.345 1.00 0.00 109 ALA A N 3
ATOM 4365 C CA . ALA A 1 37 ? -0.153 -5.736 -7.483 1.00 0.00 109 ALA A CA 3
ATOM 4366 C C . ALA A 1 37 ? 1.275 -5.582 -6.930 1.00 0.00 109 ALA A C 3
ATOM 4367 O O . ALA A 1 37 ? 2.090 -4.863 -7.508 1.00 0.00 109 ALA A O 3
ATOM 4374 N N . LEU A 1 38 ? 1.601 -6.298 -5.850 1.00 0.00 110 LEU A N 3
ATOM 4375 C CA . LEU A 1 38 ? 2.956 -6.419 -5.329 1.00 0.00 110 LEU A CA 3
ATOM 4376 C C . LEU A 1 38 ? 3.832 -7.318 -6.217 1.00 0.00 110 LEU A C 3
ATOM 4377 O O . LEU A 1 38 ? 4.968 -6.967 -6.532 1.00 0.00 110 LEU A O 3
ATOM 4393 N N . ASN A 1 39 ? 3.293 -8.453 -6.666 1.00 0.00 111 ASN A N 3
ATOM 4394 C CA . ASN A 1 39 ? 3.996 -9.500 -7.419 1.00 0.00 111 ASN A CA 3
ATOM 4395 C C . ASN A 1 39 ? 4.482 -9.017 -8.794 1.00 0.00 111 ASN A C 3
ATOM 4396 O O . ASN A 1 39 ? 5.483 -9.509 -9.317 1.00 0.00 111 ASN A O 3
ATOM 4407 N N . GLY A 1 40 ? 3.797 -8.009 -9.334 1.00 0.00 112 GLY A N 3
ATOM 4408 C CA . GLY A 1 40 ? 4.147 -7.268 -10.541 1.00 0.00 112 GLY A CA 3
ATOM 4409 C C . GLY A 1 40 ? 5.592 -6.781 -10.585 1.00 0.00 112 GLY A C 3
ATOM 4410 O O . GLY A 1 40 ? 6.206 -6.775 -11.654 1.00 0.00 112 GLY A O 3
ATOM 4414 N N . LEU A 1 41 ? 6.134 -6.407 -9.420 1.00 0.00 113 LEU A N 3
ATOM 4415 C CA . LEU A 1 41 ? 7.478 -5.865 -9.272 1.00 0.00 113 LEU A CA 3
ATOM 4416 C C . LEU A 1 41 ? 8.262 -6.460 -8.078 1.00 0.00 113 LEU A C 3
ATOM 4417 O O . LEU A 1 41 ? 9.361 -6.004 -7.758 1.00 0.00 113 LEU A O 3
ATOM 4433 N N . LEU A 1 42 ? 7.710 -7.484 -7.416 1.00 0.00 114 LEU A N 3
ATOM 4434 C CA . LEU A 1 42 ? 8.379 -8.227 -6.336 1.00 0.00 114 LEU A CA 3
ATOM 4435 C C . LEU A 1 42 ? 9.724 -8.807 -6.821 1.00 0.00 114 LEU A C 3
ATOM 4436 O O . LEU A 1 42 ? 9.783 -9.510 -7.834 1.00 0.00 114 LEU A O 3
ATOM 4452 N N . ALA A 1 43 ? 10.807 -8.498 -6.103 1.00 0.00 115 ALA A N 3
ATOM 4453 C CA . ALA A 1 43 ? 12.173 -8.833 -6.468 1.00 0.00 115 ALA A CA 3
ATOM 4454 C C . ALA A 1 43 ? 12.591 -10.202 -5.892 1.00 0.00 115 ALA A C 3
ATOM 4455 O O . ALA A 1 43 ? 12.125 -10.584 -4.810 1.00 0.00 115 ALA A O 3
ATOM 4462 N N . PRO A 1 44 ? 13.478 -10.949 -6.575 1.00 0.00 116 PRO A N 3
ATOM 4463 C CA . PRO A 1 44 ? 13.873 -12.298 -6.180 1.00 0.00 116 PRO A CA 3
ATOM 4464 C C . PRO A 1 44 ? 14.642 -12.318 -4.854 1.00 0.00 116 PRO A C 3
ATOM 4465 O O . PRO A 1 44 ? 15.828 -11.988 -4.775 1.00 0.00 116 PRO A O 3
ATOM 4476 N N . GLY A 1 45 ? 13.920 -12.706 -3.804 1.00 0.00 117 GLY A N 3
ATOM 4477 C CA . GLY A 1 45 ? 14.386 -12.845 -2.426 1.00 0.00 117 GLY A CA 3
ATOM 4478 C C . GLY A 1 45 ? 13.534 -12.082 -1.406 1.00 0.00 117 GLY A C 3
ATOM 4479 O O . GLY A 1 45 ? 13.699 -12.290 -0.203 1.00 0.00 117 GLY A O 3
ATOM 4483 N N . VAL A 1 46 ? 12.614 -11.220 -1.861 1.00 0.00 118 VAL A N 3
ATOM 4484 C CA . VAL A 1 46 ? 11.695 -10.470 -0.993 1.00 0.00 118 VAL A CA 3
ATOM 4485 C C . VAL A 1 46 ? 10.642 -11.405 -0.379 1.00 0.00 118 VAL A C 3
ATOM 4486 O O . VAL A 1 46 ? 9.762 -11.919 -1.076 1.00 0.00 118 VAL A O 3
ATOM 4499 N N . ASN A 1 47 ? 10.736 -11.640 0.930 1.00 0.00 119 ASN A N 3
ATOM 4500 C CA . ASN A 1 47 ? 9.786 -12.415 1.723 1.00 0.00 119 ASN A CA 3
ATOM 4501 C C . ASN A 1 47 ? 8.422 -11.704 1.860 1.00 0.00 119 ASN A C 3
ATOM 4502 O O . ASN A 1 47 ? 8.361 -10.472 1.871 1.00 0.00 119 ASN A O 3
ATOM 4513 N N . VAL A 1 48 ? 7.339 -12.466 2.039 1.00 0.00 120 VAL A N 3
ATOM 4514 C CA . VAL A 1 48 ? 5.969 -11.957 2.201 1.00 0.00 120 VAL A CA 3
ATOM 4515 C C . VAL A 1 48 ? 5.220 -12.673 3.333 1.00 0.00 120 VAL A C 3
ATOM 4516 O O . VAL A 1 48 ? 5.326 -13.892 3.495 1.00 0.00 120 VAL A O 3
ATOM 4529 N N . ILE A 1 49 ? 4.470 -11.906 4.131 1.00 0.00 121 ILE A N 3
ATOM 4530 C CA . ILE A 1 49 ? 3.701 -12.361 5.305 1.00 0.00 121 ILE A CA 3
ATOM 4531 C C . ILE A 1 49 ? 2.292 -11.757 5.237 1.00 0.00 121 ILE A C 3
ATOM 4532 O O . ILE A 1 49 ? 2.119 -10.588 4.894 1.00 0.00 121 ILE A O 3
ATOM 4548 N N . ASP A 1 50 ? 1.285 -12.551 5.600 1.00 0.00 122 ASP A N 3
ATOM 4549 C CA . ASP A 1 50 ? -0.139 -12.235 5.449 1.00 0.00 122 ASP A CA 3
ATOM 4550 C C . ASP A 1 50 ? -0.953 -12.557 6.715 1.00 0.00 122 ASP A C 3
ATOM 4551 O O . ASP A 1 50 ? -0.838 -13.648 7.284 1.00 0.00 122 ASP A O 3
ATOM 4560 N N . GLN A 1 51 ? -1.819 -11.624 7.121 1.00 0.00 123 GLN A N 3
ATOM 4561 C CA . GLN A 1 51 ? -2.727 -11.721 8.260 1.00 0.00 123 GLN A CA 3
ATOM 4562 C C . GLN A 1 51 ? -4.116 -11.085 7.989 1.00 0.00 123 GLN A C 3
ATOM 4563 O O . GLN A 1 51 ? -4.786 -10.596 8.902 1.00 0.00 123 GLN A O 3
ATOM 4577 N N . ILE A 1 52 ? -4.548 -11.032 6.723 1.00 0.00 124 ILE A N 3
ATOM 4578 C CA . ILE A 1 52 ? -5.862 -10.490 6.319 1.00 0.00 124 ILE A CA 3
ATOM 4579 C C . ILE A 1 52 ? -7.014 -11.388 6.822 1.00 0.00 124 ILE A C 3
ATOM 4580 O O . ILE A 1 52 ? -7.012 -12.604 6.610 1.00 0.00 124 ILE A O 3
ATOM 4596 N N . HIS A 1 53 ? -8.019 -10.773 7.460 1.00 0.00 125 HIS A N 3
ATOM 4597 C CA . HIS A 1 53 ? -9.302 -11.382 7.843 1.00 0.00 125 HIS A CA 3
ATOM 4598 C C . HIS A 1 53 ? -10.311 -11.403 6.675 1.00 0.00 125 HIS A C 3
ATOM 4599 O O . HIS A 1 53 ? -10.196 -10.616 5.732 1.00 0.00 125 HIS A O 3
ATOM 4614 N N . VAL A 1 54 ? -11.335 -12.257 6.758 1.00 0.00 126 VAL A N 3
ATOM 4615 C CA . VAL A 1 54 ? -12.395 -12.402 5.745 1.00 0.00 126 VAL A CA 3
ATOM 4616 C C . VAL A 1 54 ? -13.784 -12.444 6.398 1.00 0.00 126 VAL A C 3
ATOM 4617 O O . VAL A 1 54 ? -14.059 -13.312 7.229 1.00 0.00 126 VAL A O 3
ATOM 4630 N N . ASP A 1 55 ? -14.667 -11.513 6.024 1.00 0.00 127 ASP A N 3
ATOM 4631 C CA . ASP A 1 55 ? -16.077 -11.446 6.442 1.00 0.00 127 ASP A CA 3
ATOM 4632 C C . ASP A 1 55 ? -16.921 -10.676 5.396 1.00 0.00 127 ASP A C 3
ATOM 4633 O O . ASP A 1 55 ? -16.565 -9.550 5.051 1.00 0.00 127 ASP A O 3
ATOM 4642 N N . PRO A 1 56 ? -18.061 -11.205 4.907 1.00 0.00 128 PRO A N 3
ATOM 4643 C CA . PRO A 1 56 ? -18.872 -10.557 3.864 1.00 0.00 128 PRO A CA 3
ATOM 4644 C C . PRO A 1 56 ? -19.648 -9.306 4.330 1.00 0.00 128 PRO A C 3
ATOM 4645 O O . PRO A 1 56 ? -20.253 -8.614 3.508 1.00 0.00 128 PRO A O 3
ATOM 4656 N N . VAL A 1 57 ? -19.632 -8.996 5.632 1.00 0.00 129 VAL A N 3
ATOM 4657 C CA . VAL A 1 57 ? -20.271 -7.811 6.252 1.00 0.00 129 VAL A CA 3
ATOM 4658 C C . VAL A 1 57 ? -19.531 -6.492 5.917 1.00 0.00 129 VAL A C 3
ATOM 4659 O O . VAL A 1 57 ? -20.037 -5.395 6.160 1.00 0.00 129 VAL A O 3
ATOM 4672 N N . VAL A 1 58 ? -18.338 -6.588 5.323 1.00 0.00 130 VAL A N 3
ATOM 4673 C CA . VAL A 1 58 ? -17.364 -5.527 5.051 1.00 0.00 130 VAL A CA 3
ATOM 4674 C C . VAL A 1 58 ? -16.809 -5.678 3.629 1.00 0.00 130 VAL A C 3
ATOM 4675 O O . VAL A 1 58 ? -16.670 -6.788 3.119 1.00 0.00 130 VAL A O 3
ATOM 4688 N N . ARG A 1 59 ? -16.544 -4.542 2.974 1.00 0.00 131 ARG A N 3
ATOM 4689 C CA . ARG A 1 59 ? -16.188 -4.401 1.543 1.00 0.00 131 ARG A CA 3
ATOM 4690 C C . ARG A 1 59 ? -15.158 -3.284 1.380 1.00 0.00 131 ARG A C 3
ATOM 4691 O O . ARG A 1 59 ? -15.127 -2.385 2.211 1.00 0.00 131 ARG A O 3
ATOM 4712 N N . SER A 1 60 ? -14.340 -3.300 0.326 1.00 0.00 132 SER A N 3
ATOM 4713 C CA . SER A 1 60 ? -13.197 -2.389 0.166 1.00 0.00 132 SER A CA 3
ATOM 4714 C C . SER A 1 60 ? -13.022 -1.864 -1.262 1.00 0.00 132 SER A C 3
ATOM 4715 O O . SER A 1 60 ? -13.762 -2.218 -2.185 1.00 0.00 132 SER A O 3
ATOM 4723 N N . LEU A 1 61 ? -12.006 -1.019 -1.420 1.00 0.00 133 LEU A N 3
ATOM 4724 C CA . LEU A 1 61 ? -11.435 -0.579 -2.680 1.00 0.00 133 LEU A CA 3
ATOM 4725 C C . LEU A 1 61 ? -10.640 -1.728 -3.334 1.00 0.00 133 LEU A C 3
ATOM 4726 O O . LEU A 1 61 ? -10.391 -2.777 -2.728 1.00 0.00 133 LEU A O 3
ATOM 4742 N N . ASP A 1 62 ? -10.240 -1.527 -4.582 1.00 0.00 134 ASP A N 3
ATOM 4743 C CA . ASP A 1 62 ? -9.380 -2.450 -5.324 1.00 0.00 134 ASP A CA 3
ATOM 4744 C C . ASP A 1 62 ? -7.890 -2.088 -5.209 1.00 0.00 134 ASP A C 3
ATOM 4745 O O . ASP A 1 62 ? -7.531 -0.929 -4.979 1.00 0.00 134 ASP A O 3
ATOM 4754 N N . PHE A 1 63 ? -7.032 -3.079 -5.466 1.00 0.00 135 PHE A N 3
ATOM 4755 C CA . PHE A 1 63 ? -5.604 -2.925 -5.683 1.00 0.00 135 PHE A CA 3
ATOM 4756 C C . PHE A 1 63 ? -5.172 -3.409 -7.079 1.00 0.00 135 PHE A C 3
ATOM 4757 O O . PHE A 1 63 ? -3.996 -3.322 -7.427 1.00 0.00 135 PHE A O 3
ATOM 4774 N N . SER A 1 64 ? -6.113 -3.851 -7.920 1.00 0.00 136 SER A N 3
ATOM 4775 C CA . SER A 1 64 ? -5.888 -4.215 -9.328 1.00 0.00 136 SER A CA 3
ATOM 4776 C C . SER A 1 64 ? -5.208 -3.096 -10.130 1.00 0.00 136 SER A C 3
ATOM 4777 O O . SER A 1 64 ? -4.386 -3.367 -11.008 1.00 0.00 136 SER A O 3
ATOM 4785 N N . SER A 1 65 ? -5.494 -1.837 -9.773 1.00 0.00 137 SER A N 3
ATOM 4786 C CA . SER A 1 65 ? -4.886 -0.622 -10.309 1.00 0.00 137 SER A CA 3
ATOM 4787 C C . SER A 1 65 ? -3.881 0.043 -9.348 1.00 0.00 137 SER A C 3
ATOM 4788 O O . SER A 1 65 ? -3.407 1.145 -9.629 1.00 0.00 137 SER A O 3
ATOM 4796 N N . ALA A 1 66 ? -3.538 -0.597 -8.220 1.00 0.00 138 ALA A N 3
ATOM 4797 C CA . ALA A 1 66 ? -2.494 -0.173 -7.287 1.00 0.00 138 ALA A CA 3
ATOM 4798 C C . ALA A 1 66 ? -1.103 -0.755 -7.609 1.00 0.00 138 ALA A C 3
ATOM 4799 O O . ALA A 1 66 ? -0.113 -0.373 -6.986 1.00 0.00 138 ALA A O 3
ATOM 4806 N N . GLU A 1 67 ? -1.000 -1.650 -8.597 1.00 0.00 139 GLU A N 3
ATOM 4807 C CA . GLU A 1 67 ? 0.270 -2.190 -9.110 1.00 0.00 139 GLU A CA 3
ATOM 4808 C C . GLU A 1 67 ? 1.328 -1.087 -9.372 1.00 0.00 139 GLU A C 3
ATOM 4809 O O . GLU A 1 67 ? 2.437 -1.212 -8.846 1.00 0.00 139 GLU A O 3
ATOM 4821 N N . PRO A 1 68 ? 1.025 0.034 -10.073 1.00 0.00 140 PRO A N 3
ATOM 4822 C CA . PRO A 1 68 ? 1.997 1.112 -10.266 1.00 0.00 140 PRO A CA 3
ATOM 4823 C C . PRO A 1 68 ? 2.350 1.871 -8.979 1.00 0.00 140 PRO A C 3
ATOM 4824 O O . PRO A 1 68 ? 3.453 2.409 -8.884 1.00 0.00 140 PRO A O 3
ATOM 4835 N N . VAL A 1 69 ? 1.472 1.890 -7.966 1.00 0.00 141 VAL A N 3
ATOM 4836 C CA . VAL A 1 69 ? 1.766 2.494 -6.656 1.00 0.00 141 VAL A CA 3
ATOM 4837 C C . VAL A 1 69 ? 2.890 1.727 -5.956 1.00 0.00 141 VAL A C 3
ATOM 4838 O O . VAL A 1 69 ? 3.850 2.331 -5.477 1.00 0.00 141 VAL A O 3
ATOM 4851 N N . PHE A 1 70 ? 2.815 0.392 -5.968 1.00 0.00 142 PHE A N 3
ATOM 4852 C CA . PHE A 1 70 ? 3.854 -0.484 -5.432 1.00 0.00 142 PHE A CA 3
ATOM 4853 C C . PHE A 1 70 ? 5.125 -0.496 -6.294 1.00 0.00 142 PHE A C 3
ATOM 4854 O O . PHE A 1 70 ? 6.223 -0.609 -5.752 1.00 0.00 142 PHE A O 3
ATOM 4871 N N . THR A 1 71 ? 5.012 -0.317 -7.617 1.00 0.00 143 THR A N 3
ATOM 4872 C CA . THR A 1 71 ? 6.167 -0.127 -8.515 1.00 0.00 143 THR A CA 3
ATOM 4873 C C . THR A 1 71 ? 6.934 1.154 -8.175 1.00 0.00 143 THR A C 3
ATOM 4874 O O . THR A 1 71 ? 8.165 1.143 -8.111 1.00 0.00 143 THR A O 3
ATOM 4885 N N . ALA A 1 72 ? 6.226 2.252 -7.899 1.00 0.00 144 ALA A N 3
ATOM 4886 C CA . ALA A 1 72 ? 6.828 3.540 -7.560 1.00 0.00 144 ALA A CA 3
ATOM 4887 C C . ALA A 1 72 ? 7.572 3.532 -6.204 1.00 0.00 144 ALA A C 3
ATOM 4888 O O . ALA A 1 72 ? 8.492 4.335 -6.013 1.00 0.00 144 ALA A O 3
ATOM 4895 N N . SER A 1 73 ? 7.240 2.600 -5.297 1.00 0.00 145 SER A N 3
ATOM 4896 C CA . SER A 1 73 ? 7.856 2.413 -3.992 1.00 0.00 145 SER A CA 3
ATOM 4897 C C . SER A 1 73 ? 8.855 1.239 -3.894 1.00 0.00 145 SER A C 3
ATOM 4898 O O . SER A 1 73 ? 9.389 0.971 -2.817 1.00 0.00 145 SER A O 3
ATOM 4906 N N . VAL A 1 74 ? 9.199 0.577 -5.006 1.00 0.00 146 VAL A N 3
ATOM 4907 C CA . VAL A 1 74 ? 10.294 -0.423 -5.077 1.00 0.00 146 VAL A CA 3
ATOM 4908 C C . VAL A 1 74 ? 11.627 0.041 -4.449 1.00 0.00 146 VAL A C 3
ATOM 4909 O O . VAL A 1 74 ? 12.192 -0.738 -3.677 1.00 0.00 146 VAL A O 3
ATOM 4922 N N . PRO A 1 75 ? 12.138 1.272 -4.671 1.00 0.00 147 PRO A N 3
ATOM 4923 C CA . PRO A 1 75 ? 13.388 1.734 -4.049 1.00 0.00 147 PRO A CA 3
ATOM 4924 C C . PRO A 1 75 ? 13.224 2.245 -2.598 1.00 0.00 147 PRO A C 3
ATOM 4925 O O . PRO A 1 75 ? 14.131 2.893 -2.072 1.00 0.00 147 PRO A O 3
ATOM 4936 N N . ILE A 1 76 ? 12.085 1.980 -1.944 1.00 0.00 148 ILE A N 3
ATOM 4937 C CA . ILE A 1 76 ? 11.688 2.526 -0.644 1.00 0.00 148 ILE A CA 3
ATOM 4938 C C . ILE A 1 76 ? 11.625 1.403 0.417 1.00 0.00 148 ILE A C 3
ATOM 4939 O O . ILE A 1 76 ? 10.592 0.736 0.536 1.00 0.00 148 ILE A O 3
ATOM 4955 N N . PRO A 1 77 ? 12.705 1.140 1.182 1.00 0.00 149 PRO A N 3
ATOM 4956 C CA . PRO A 1 77 ? 12.798 -0.020 2.083 1.00 0.00 149 PRO A CA 3
ATOM 4957 C C . PRO A 1 77 ? 11.925 0.053 3.344 1.00 0.00 149 PRO A C 3
ATOM 4958 O O . PRO A 1 77 ? 11.577 -0.987 3.903 1.00 0.00 149 PRO A O 3
ATOM 4969 N N . ASP A 1 78 ? 11.546 1.262 3.763 1.00 0.00 150 ASP A N 3
ATOM 4970 C CA . ASP A 1 78 ? 10.667 1.552 4.902 1.00 0.00 150 ASP A CA 3
ATOM 4971 C C . ASP A 1 78 ? 9.218 1.870 4.489 1.00 0.00 150 ASP A C 3
ATOM 4972 O O . ASP A 1 78 ? 8.424 2.334 5.314 1.00 0.00 150 ASP A O 3
ATOM 4981 N N . PHE A 1 79 ? 8.867 1.667 3.212 1.00 0.00 151 PHE A N 3
ATOM 4982 C CA . PHE A 1 79 ? 7.520 1.905 2.689 1.00 0.00 151 PHE A CA 3
ATOM 4983 C C . PHE A 1 79 ? 6.436 1.187 3.513 1.00 0.00 151 PHE A C 3
ATOM 4984 O O . PHE A 1 79 ? 6.637 0.091 4.046 1.00 0.00 151 PHE A O 3
ATOM 5001 N N . GLY A 1 80 ? 5.251 1.778 3.563 1.00 0.00 152 GLY A N 3
ATOM 5002 C CA . GLY A 1 80 ? 4.068 1.196 4.169 1.00 0.00 152 GLY A CA 3
ATOM 5003 C C . GLY A 1 80 ? 2.795 1.890 3.703 1.00 0.00 152 GLY A C 3
ATOM 5004 O O . GLY A 1 80 ? 2.812 2.996 3.154 1.00 0.00 152 GLY A O 3
ATOM 5008 N N . LEU A 1 81 ? 1.677 1.224 3.950 1.00 0.00 153 LEU A N 3
ATOM 5009 C CA . LEU A 1 81 ? 0.347 1.652 3.533 1.00 0.00 153 LEU A CA 3
ATOM 5010 C C . LEU A 1 81 ? -0.644 1.449 4.677 1.00 0.00 153 LEU A C 3
ATOM 5011 O O . LEU A 1 81 ? -0.557 0.474 5.422 1.00 0.00 153 LEU A O 3
ATOM 5027 N N . LYS A 1 82 ? -1.634 2.326 4.767 1.00 0.00 154 LYS A N 3
ATOM 5028 C CA . LYS A 1 82 ? -2.796 2.165 5.658 1.00 0.00 154 LYS A CA 3
ATOM 5029 C C . LYS A 1 82 ? -4.072 2.581 4.932 1.00 0.00 154 LYS A C 3
ATOM 5030 O O . LYS A 1 82 ? -4.064 3.523 4.146 1.00 0.00 154 LYS A O 3
ATOM 5049 N N . VAL A 1 83 ? -5.165 1.872 5.188 1.00 0.00 155 VAL A N 3
ATOM 5050 C CA . VAL A 1 83 ? -6.450 2.066 4.497 1.00 0.00 155 VAL A CA 3
ATOM 5051 C C . VAL A 1 83 ? -7.590 1.926 5.497 1.00 0.00 155 VAL A C 3
ATOM 5052 O O . VAL A 1 83 ? -7.622 0.949 6.243 1.00 0.00 155 VAL A O 3
ATOM 5065 N N . GLU A 1 84 ? -8.536 2.867 5.494 1.00 0.00 156 GLU A N 3
ATOM 5066 C CA . GLU A 1 84 ? -9.812 2.714 6.221 1.00 0.00 156 GLU A CA 3
ATOM 5067 C C . GLU A 1 84 ? -10.922 3.649 5.712 1.00 0.00 156 GLU A C 3
ATOM 5068 O O . GLU A 1 84 ? -10.646 4.728 5.187 1.00 0.00 156 GLU A O 3
ATOM 5080 N N . ARG A 1 85 ? -12.181 3.249 5.951 1.00 0.00 157 ARG A N 3
ATOM 5081 C CA . ARG A 1 85 ? -13.461 3.950 5.697 1.00 0.00 157 ARG A CA 3
ATOM 5082 C C . ARG A 1 85 ? -13.657 4.611 4.321 1.00 0.00 157 ARG A C 3
ATOM 5083 O O . ARG A 1 85 ? -14.451 4.122 3.522 1.00 0.00 157 ARG A O 3
ATOM 5104 N N . ASP A 1 86 ? -12.978 5.726 4.072 1.00 0.00 158 ASP A N 3
ATOM 5105 C CA . ASP A 1 86 ? -13.038 6.556 2.865 1.00 0.00 158 ASP A CA 3
ATOM 5106 C C . ASP A 1 86 ? -11.682 7.243 2.537 1.00 0.00 158 ASP A C 3
ATOM 5107 O O . ASP A 1 86 ? -11.634 8.274 1.858 1.00 0.00 158 ASP A O 3
ATOM 5116 N N . THR A 1 87 ? -10.570 6.679 3.031 1.00 0.00 159 THR A N 3
ATOM 5117 C CA . THR A 1 87 ? -9.221 7.263 3.004 1.00 0.00 159 THR A CA 3
ATOM 5118 C C . THR A 1 87 ? -8.136 6.202 2.783 1.00 0.00 159 THR A C 3
ATOM 5119 O O . THR A 1 87 ? -8.189 5.103 3.345 1.00 0.00 159 THR A O 3
ATOM 5130 N N . VAL A 1 88 ? -7.091 6.570 2.036 1.00 0.00 160 VAL A N 3
ATOM 5131 C CA . VAL A 1 88 ? -5.834 5.846 1.893 1.00 0.00 160 VAL A CA 3
ATOM 5132 C C . VAL A 1 88 ? -4.666 6.698 2.386 1.00 0.00 160 VAL A C 3
ATOM 5133 O O . VAL A 1 88 ? -4.616 7.905 2.170 1.00 0.00 160 VAL A O 3
ATOM 5146 N N . THR A 1 89 ? -3.708 6.054 3.041 1.00 0.00 161 THR A N 3
ATOM 5147 C CA . THR A 1 89 ? -2.535 6.668 3.670 1.00 0.00 161 THR A CA 3
ATOM 5148 C C . THR A 1 89 ? -1.275 5.915 3.250 1.00 0.00 161 THR A C 3
ATOM 5149 O O . THR A 1 89 ? -1.263 4.684 3.207 1.00 0.00 161 THR A O 3
ATOM 5160 N N . LEU A 1 90 ? -0.207 6.647 2.939 1.00 0.00 162 LEU A N 3
ATOM 5161 C CA . LEU A 1 90 ? 1.029 6.128 2.361 1.00 0.00 162 LEU A CA 3
ATOM 5162 C C . LEU A 1 90 ? 2.223 6.715 3.115 1.00 0.00 162 LEU A C 3
ATOM 5163 O O . LEU A 1 90 ? 2.314 7.930 3.259 1.00 0.00 162 LEU A O 3
ATOM 5179 N N . THR A 1 91 ? 3.136 5.867 3.586 1.00 0.00 163 THR A N 3
ATOM 5180 C CA . THR A 1 91 ? 4.309 6.233 4.405 1.00 0.00 163 THR A CA 3
ATOM 5181 C C . THR A 1 91 ? 5.579 5.596 3.827 1.00 0.00 163 THR A C 3
ATOM 5182 O O . THR A 1 91 ? 5.501 4.545 3.202 1.00 0.00 163 THR A O 3
ATOM 5193 N N . GLY A 1 92 ? 6.760 6.190 4.020 1.00 0.00 164 GLY A N 3
ATOM 5194 C CA . GLY A 1 92 ? 8.036 5.620 3.568 1.00 0.00 164 GLY A CA 3
ATOM 5195 C C . GLY A 1 92 ? 9.195 6.621 3.522 1.00 0.00 164 GLY A C 3
ATOM 5196 O O . GLY A 1 92 ? 9.059 7.779 3.924 1.00 0.00 164 GLY A O 3
ATOM 5200 N N . THR A 1 93 ? 10.332 6.149 3.009 1.00 0.00 165 THR A N 3
ATOM 5201 C CA . THR A 1 93 ? 11.638 6.842 2.945 1.00 0.00 165 THR A CA 3
ATOM 5202 C C . THR A 1 93 ? 12.227 6.835 1.525 1.00 0.00 165 THR A C 3
ATOM 5203 O O . THR A 1 93 ? 13.123 6.064 1.171 1.00 0.00 165 THR A O 3
ATOM 5214 N N . ALA A 1 94 ? 11.663 7.668 0.660 1.00 0.00 166 ALA A N 3
ATOM 5215 C CA . ALA A 1 94 ? 11.933 7.677 -0.769 1.00 0.00 166 ALA A CA 3
ATOM 5216 C C . ALA A 1 94 ? 13.365 8.130 -1.152 1.00 0.00 166 ALA A C 3
ATOM 5217 O O . ALA A 1 94 ? 13.971 8.923 -0.427 1.00 0.00 166 ALA A O 3
ATOM 5224 N N . PRO A 1 95 ? 13.902 7.704 -2.314 1.00 0.00 167 PRO A N 3
ATOM 5225 C CA . PRO A 1 95 ? 15.226 8.120 -2.800 1.00 0.00 167 PRO A CA 3
ATOM 5226 C C . PRO A 1 95 ? 15.288 9.584 -3.282 1.00 0.00 167 PRO A C 3
ATOM 5227 O O . PRO A 1 95 ? 16.354 10.202 -3.243 1.00 0.00 167 PRO A O 3
ATOM 5238 N N . SER A 1 96 ? 14.160 10.150 -3.728 1.00 0.00 168 SER A N 3
ATOM 5239 C CA . SER A 1 96 ? 13.992 11.532 -4.173 1.00 0.00 168 SER A CA 3
ATOM 5240 C C . SER A 1 96 ? 12.575 12.029 -3.854 1.00 0.00 168 SER A C 3
ATOM 5241 O O . SER A 1 96 ? 11.625 11.243 -3.763 1.00 0.00 168 SER A O 3
ATOM 5249 N N . SER A 1 97 ? 12.424 13.349 -3.756 1.00 0.00 169 SER A N 3
ATOM 5250 C CA . SER A 1 97 ? 11.160 14.085 -3.704 1.00 0.00 169 SER A CA 3
ATOM 5251 C C . SER A 1 97 ? 10.236 13.750 -4.878 1.00 0.00 169 SER A C 3
ATOM 5252 O O . SER A 1 97 ? 9.015 13.703 -4.737 1.00 0.00 169 SER A O 3
ATOM 5260 N N . GLU A 1 98 ? 10.830 13.429 -6.022 1.00 0.00 170 GLU A N 3
ATOM 5261 C CA . GLU A 1 98 ? 10.132 12.992 -7.225 1.00 0.00 170 GLU A CA 3
ATOM 5262 C C . GLU A 1 98 ? 9.494 11.616 -7.050 1.00 0.00 170 GLU A C 3
ATOM 5263 O O . GLU A 1 98 ? 8.343 11.422 -7.434 1.00 0.00 170 GLU A O 3
ATOM 5275 N N . HIS A 1 99 ? 10.200 10.673 -6.415 1.00 0.00 171 HIS A N 3
ATOM 5276 C CA . HIS A 1 99 ? 9.639 9.366 -6.077 1.00 0.00 171 HIS A CA 3
ATOM 5277 C C . HIS A 1 99 ? 8.484 9.476 -5.087 1.00 0.00 171 HIS A C 3
ATOM 5278 O O . HIS A 1 99 ? 7.462 8.823 -5.301 1.00 0.00 171 HIS A O 3
ATOM 5293 N N . LYS A 1 100 ? 8.591 10.306 -4.034 1.00 0.00 172 LYS A N 3
ATOM 5294 C CA . LYS A 1 100 ? 7.465 10.423 -3.082 1.00 0.00 172 LYS A CA 3
ATOM 5295 C C . LYS A 1 100 ? 6.231 11.069 -3.719 1.00 0.00 172 LYS A C 3
ATOM 5296 O O . LYS A 1 100 ? 5.113 10.626 -3.464 1.00 0.00 172 LYS A O 3
ATOM 5315 N N . ASP A 1 101 ? 6.428 12.040 -4.611 1.00 0.00 173 ASP A N 3
ATOM 5316 C CA . ASP A 1 101 ? 5.349 12.647 -5.391 1.00 0.00 173 ASP A CA 3
ATOM 5317 C C . ASP A 1 101 ? 4.714 11.664 -6.371 1.00 0.00 173 ASP A C 3
ATOM 5318 O O . ASP A 1 101 ? 3.496 11.601 -6.491 1.00 0.00 173 ASP A O 3
ATOM 5327 N N . ALA A 1 102 ? 5.538 10.861 -7.038 1.00 0.00 174 ALA A N 3
ATOM 5328 C CA . ALA A 1 102 ? 5.090 9.848 -7.987 1.00 0.00 174 ALA A CA 3
ATOM 5329 C C . ALA A 1 102 ? 4.247 8.751 -7.322 1.00 0.00 174 ALA A C 3
ATOM 5330 O O . ALA A 1 102 ? 3.232 8.337 -7.886 1.00 0.00 174 ALA A O 3
ATOM 5337 N N . VAL A 1 103 ? 4.602 8.327 -6.102 1.00 0.00 175 VAL A N 3
ATOM 5338 C CA . VAL A 1 103 ? 3.793 7.364 -5.333 1.00 0.00 175 VAL A CA 3
ATOM 5339 C C . VAL A 1 103 ? 2.444 7.980 -4.954 1.00 0.00 175 VAL A C 3
ATOM 5340 O O . VAL A 1 103 ? 1.394 7.353 -5.121 1.00 0.00 175 VAL A O 3
ATOM 5353 N N . LYS A 1 104 ? 2.458 9.244 -4.520 1.00 0.00 176 LYS A N 3
ATOM 5354 C CA . LYS A 1 104 ? 1.266 10.030 -4.190 1.00 0.00 176 LYS A CA 3
ATOM 5355 C C . LYS A 1 104 ? 0.359 10.251 -5.401 1.00 0.00 176 LYS A C 3
ATOM 5356 O O . LYS A 1 104 ? -0.856 10.089 -5.296 1.00 0.00 176 LYS A O 3
ATOM 5375 N N . ARG A 1 105 ? 0.937 10.539 -6.569 1.00 0.00 177 ARG A N 3
ATOM 5376 C CA . ARG A 1 105 ? 0.205 10.755 -7.819 1.00 0.00 177 ARG A CA 3
ATOM 5377 C C . ARG A 1 105 ? -0.402 9.455 -8.334 1.00 0.00 177 ARG A C 3
ATOM 5378 O O . ARG A 1 105 ? -1.545 9.456 -8.789 1.00 0.00 177 ARG A O 3
ATOM 5399 N N . ALA A 1 106 ? 0.313 8.341 -8.183 1.00 0.00 178 ALA A N 3
ATOM 5400 C CA . ALA A 1 106 ? -0.203 7.021 -8.510 1.00 0.00 178 ALA A CA 3
ATOM 5401 C C . ALA A 1 106 ? -1.413 6.660 -7.635 1.00 0.00 178 ALA A C 3
ATOM 5402 O O . ALA A 1 106 ? -2.429 6.217 -8.163 1.00 0.00 178 ALA A O 3
ATOM 5409 N N . ALA A 1 107 ? -1.366 6.945 -6.329 1.00 0.00 179 ALA A N 3
ATOM 5410 C CA . ALA A 1 107 ? -2.493 6.737 -5.425 1.00 0.00 179 ALA A CA 3
ATOM 5411 C C . ALA A 1 107 ? -3.716 7.583 -5.817 1.00 0.00 179 ALA A C 3
ATOM 5412 O O . ALA A 1 107 ? -4.844 7.088 -5.788 1.00 0.00 179 ALA A O 3
ATOM 5419 N N . THR A 1 108 ? -3.504 8.825 -6.265 1.00 0.00 180 THR A N 3
ATOM 5420 C CA . THR A 1 108 ? -4.574 9.669 -6.816 1.00 0.00 180 THR A CA 3
ATOM 5421 C C . THR A 1 108 ? -5.172 9.077 -8.094 1.00 0.00 180 THR A C 3
ATOM 5422 O O . THR A 1 108 ? -6.391 9.088 -8.256 1.00 0.00 180 THR A O 3
ATOM 5433 N N . SER A 1 109 ? -4.350 8.506 -8.979 1.00 0.00 181 SER A N 3
ATOM 5434 C CA . SER A 1 109 ? -4.822 7.825 -10.191 1.00 0.00 181 SER A CA 3
ATOM 5435 C C . SER A 1 109 ? -5.594 6.533 -9.888 1.00 0.00 181 SER A C 3
ATOM 5436 O O . SER A 1 109 ? -6.562 6.220 -10.585 1.00 0.00 181 SER A O 3
ATOM 5444 N N . THR A 1 110 ? -5.200 5.792 -8.847 1.00 0.00 182 THR A N 3
ATOM 5445 C CA . THR A 1 110 ? -5.850 4.542 -8.435 1.00 0.00 182 THR A CA 3
ATOM 5446 C C . THR A 1 110 ? -7.170 4.786 -7.691 1.00 0.00 182 THR A C 3
ATOM 5447 O O . THR A 1 110 ? -8.140 4.060 -7.925 1.00 0.00 182 THR A O 3
ATOM 5458 N N . TRP A 1 111 ? -7.240 5.818 -6.838 1.00 0.00 183 TRP A N 3
ATOM 5459 C CA . TRP A 1 111 ? -8.362 6.091 -5.937 1.00 0.00 183 TRP A CA 3
ATOM 5460 C C . TRP A 1 111 ? -8.820 7.569 -5.955 1.00 0.00 183 TRP A C 3
ATOM 5461 O O . TRP A 1 111 ? -8.812 8.234 -4.914 1.00 0.00 183 TRP A O 3
ATOM 5482 N N . PRO A 1 112 ? -9.238 8.114 -7.117 1.00 0.00 184 PRO A N 3
ATOM 5483 C CA . PRO A 1 112 ? -9.592 9.531 -7.266 1.00 0.00 184 PRO A CA 3
ATOM 5484 C C . PRO A 1 112 ? -10.877 9.934 -6.518 1.00 0.00 184 PRO A C 3
ATOM 5485 O O . PRO A 1 112 ? -11.132 11.122 -6.319 1.00 0.00 184 PRO A O 3
ATOM 5496 N N . ASP A 1 113 ? -11.686 8.958 -6.091 1.00 0.00 185 ASP A N 3
ATOM 5497 C CA . ASP A 1 113 ? -12.963 9.144 -5.402 1.00 0.00 185 ASP A CA 3
ATOM 5498 C C . ASP A 1 113 ? -12.838 9.159 -3.858 1.00 0.00 185 ASP A C 3
ATOM 5499 O O . ASP A 1 113 ? -13.844 9.299 -3.159 1.00 0.00 185 ASP A O 3
ATOM 5508 N N . MET A 1 114 ? -11.619 9.023 -3.314 1.00 0.00 186 MET A N 3
ATOM 5509 C CA . MET A 1 114 ? -11.324 8.889 -1.887 1.00 0.00 186 MET A CA 3
ATOM 5510 C C . MET A 1 114 ? -10.220 9.855 -1.426 1.00 0.00 186 MET A C 3
ATOM 5511 O O . MET A 1 114 ? -9.460 10.388 -2.241 1.00 0.00 186 MET A O 3
ATOM 5525 N N . LYS A 1 115 ? -10.119 10.091 -0.109 1.00 0.00 187 LYS A N 3
ATOM 5526 C CA . LYS A 1 115 ? -9.052 10.915 0.493 1.00 0.00 187 LYS A CA 3
ATOM 5527 C C . LYS A 1 115 ? -7.703 10.187 0.421 1.00 0.00 187 LYS A C 3
ATOM 5528 O O . LYS A 1 115 ? -7.652 8.964 0.545 1.00 0.00 187 LYS A O 3
ATOM 5547 N N . ILE A 1 116 ? -6.611 10.939 0.275 1.00 0.00 188 ILE A N 3
ATOM 5548 C CA . ILE A 1 116 ? -5.233 10.429 0.132 1.00 0.00 188 ILE A CA 3
ATOM 5549 C C . ILE A 1 116 ? -4.306 11.197 1.087 1.00 0.00 188 ILE A C 3
ATOM 5550 O O . ILE A 1 116 ? -4.324 12.429 1.112 1.00 0.00 188 ILE A O 3
ATOM 5566 N N . VAL A 1 117 ? -3.485 10.473 1.858 1.00 0.00 189 VAL A N 3
ATOM 5567 C CA . VAL A 1 117 ? -2.590 11.030 2.893 1.00 0.00 189 VAL A CA 3
ATOM 5568 C C . VAL A 1 117 ? -1.147 10.566 2.669 1.00 0.00 189 VAL A C 3
ATOM 5569 O O . VAL A 1 117 ? -0.718 9.501 3.115 1.00 0.00 189 VAL A O 3
ATOM 5582 N N . ASN A 1 118 ? -0.398 11.381 1.933 1.00 0.00 190 ASN A N 3
ATOM 5583 C CA . ASN A 1 118 ? 0.993 11.184 1.536 1.00 0.00 190 ASN A CA 3
ATOM 5584 C C . ASN A 1 118 ? 2.013 11.494 2.662 1.00 0.00 190 ASN A C 3
ATOM 5585 O O . ASN A 1 118 ? 2.809 12.430 2.578 1.00 0.00 190 ASN A O 3
ATOM 5596 N N . ASN A 1 119 ? 1.999 10.685 3.723 1.00 0.00 191 ASN A N 3
ATOM 5597 C CA . ASN A 1 119 ? 2.929 10.737 4.863 1.00 0.00 191 ASN A CA 3
ATOM 5598 C C . ASN A 1 119 ? 4.398 10.361 4.517 1.00 0.00 191 ASN A C 3
ATOM 5599 O O . ASN A 1 119 ? 5.283 10.468 5.367 1.00 0.00 191 ASN A O 3
ATOM 5610 N N . ILE A 1 120 ? 4.663 9.905 3.285 1.00 0.00 192 ILE A N 3
ATOM 5611 C CA . ILE A 1 120 ? 5.999 9.604 2.732 1.00 0.00 192 ILE A CA 3
ATOM 5612 C C . ILE A 1 120 ? 6.947 10.811 2.872 1.00 0.00 192 ILE A C 3
ATOM 5613 O O . ILE A 1 120 ? 6.546 11.953 2.641 1.00 0.00 192 ILE A O 3
ATOM 5629 N N . GLU A 1 121 ? 8.224 10.566 3.170 1.00 0.00 193 GLU A N 3
ATOM 5630 C CA . GLU A 1 121 ? 9.302 11.555 3.173 1.00 0.00 193 GLU A CA 3
ATOM 5631 C C . GLU A 1 121 ? 10.500 11.051 2.354 1.00 0.00 193 GLU A C 3
ATOM 5632 O O . GLU A 1 121 ? 10.531 9.903 1.908 1.00 0.00 193 GLU A O 3
ATOM 5644 N N . VAL A 1 122 ? 11.502 11.906 2.152 1.00 0.00 194 VAL A N 3
ATOM 5645 C CA . VAL A 1 122 ? 12.780 11.530 1.521 1.00 0.00 194 VAL A CA 3
ATOM 5646 C C . VAL A 1 122 ? 13.697 10.893 2.577 1.00 0.00 194 VAL A C 3
ATOM 5647 O O . VAL A 1 122 ? 13.688 11.296 3.745 1.00 0.00 194 VAL A O 3
ATOM 5660 N N . THR A 1 123 ? 14.479 9.884 2.185 1.00 0.00 195 THR A N 3
ATOM 5661 C CA . THR A 1 123 ? 15.438 9.181 3.053 1.00 0.00 195 THR A CA 3
ATOM 5662 C C . THR A 1 123 ? 16.496 10.113 3.675 1.00 0.00 195 THR A C 3
ATOM 5663 O O . THR A 1 123 ? 16.827 11.169 3.126 1.00 0.00 195 THR A O 3
ATOM 5674 N N . GLY A 1 124 ? 17.037 9.716 4.830 1.00 0.00 196 GLY A N 3
ATOM 5675 C CA . GLY A 1 124 ? 17.966 10.522 5.638 1.00 0.00 196 GLY A CA 3
ATOM 5676 C C . GLY A 1 124 ? 18.626 9.736 6.778 1.00 0.00 196 GLY A C 3
ATOM 5677 O O . GLY A 1 124 ? 18.762 10.253 7.890 1.00 0.00 196 GLY A O 3
ATOM 5681 N N . GLN A 1 125 ? 18.986 8.474 6.525 1.00 0.00 197 GLN A N 3
ATOM 5682 C CA . GLN A 1 125 ? 19.544 7.530 7.499 1.00 0.00 197 GLN A CA 3
ATOM 5683 C C . GLN A 1 125 ? 20.674 6.690 6.854 1.00 0.00 197 GLN A C 3
ATOM 5684 O O . GLN A 1 125 ? 21.238 7.079 5.824 1.00 0.00 197 GLN A O 3
ATOM 5698 N N . ALA A 1 126 ? 21.040 5.560 7.465 1.00 0.00 198 ALA A N 3
ATOM 5699 C CA . ALA A 1 126 ? 22.106 4.660 7.010 1.00 0.00 198 ALA A CA 3
ATOM 5700 C C . ALA A 1 126 ? 21.908 4.150 5.556 1.00 0.00 198 ALA A C 3
ATOM 5701 O O . ALA A 1 126 ? 20.762 3.975 5.117 1.00 0.00 198 ALA A O 3
ATOM 5708 N N . PRO A 1 127 ? 22.997 3.881 4.804 1.00 0.00 199 PRO A N 3
ATOM 5709 C CA . PRO A 1 127 ? 22.926 3.426 3.411 1.00 0.00 199 PRO A CA 3
ATOM 5710 C C . PRO A 1 127 ? 22.389 1.983 3.272 1.00 0.00 199 PRO A C 3
ATOM 5711 O O . PRO A 1 127 ? 22.440 1.205 4.236 1.00 0.00 199 PRO A O 3
ATOM 5722 N N . PRO A 1 128 ? 21.905 1.590 2.076 1.00 0.00 200 PRO A N 3
ATOM 5723 C CA . PRO A 1 128 ? 21.449 0.225 1.787 1.00 0.00 200 PRO A CA 3
ATOM 5724 C C . PRO A 1 128 ? 22.608 -0.791 1.723 1.00 0.00 200 PRO A C 3
ATOM 5725 O O . PRO A 1 128 ? 23.788 -0.431 1.709 1.00 0.00 200 PRO A O 3
ATOM 5736 N N . GLY A 1 129 ? 22.262 -2.080 1.652 1.00 0.00 201 GLY A N 3
ATOM 5737 C CA . GLY A 1 129 ? 23.209 -3.203 1.594 1.00 0.00 201 GLY A CA 3
ATOM 5738 C C . GLY A 1 129 ? 22.565 -4.528 1.148 1.00 0.00 201 GLY A C 3
ATOM 5739 O O . GLY A 1 129 ? 21.367 -4.557 0.839 1.00 0.00 201 GLY A O 3
ATOM 5743 N N . PRO A 1 130 ? 23.341 -5.628 1.089 1.00 0.00 202 PRO A N 3
ATOM 5744 C CA . PRO A 1 130 ? 22.864 -6.938 0.637 1.00 0.00 202 PRO A CA 3
ATOM 5745 C C . PRO A 1 130 ? 21.860 -7.586 1.620 1.00 0.00 202 PRO A C 3
ATOM 5746 O O . PRO A 1 130 ? 21.856 -7.249 2.811 1.00 0.00 202 PRO A O 3
ATOM 5757 N N . PRO A 1 131 ? 21.025 -8.540 1.158 1.00 0.00 203 PRO A N 3
ATOM 5758 C CA . PRO A 1 131 ? 20.080 -9.266 2.001 1.00 0.00 203 PRO A CA 3
ATOM 5759 C C . PRO A 1 131 ? 20.815 -10.191 2.985 1.00 0.00 203 PRO A C 3
ATOM 5760 O O . PRO A 1 131 ? 21.667 -11.002 2.605 1.00 0.00 203 PRO A O 3
ATOM 5771 N N . ALA A 1 132 ? 20.464 -10.047 4.262 1.00 0.00 204 ALA A N 3
ATOM 5772 C CA . ALA A 1 132 ? 20.946 -10.853 5.394 1.00 0.00 204 ALA A CA 3
ATOM 5773 C C . ALA A 1 132 ? 20.634 -12.362 5.249 1.00 0.00 204 ALA A C 3
ATOM 5774 O O . ALA A 1 132 ? 19.484 -12.719 4.896 1.00 0.00 204 ALA A O 3
ATOM 5782 N N . GLY A 1 1 ? -19.086 18.778 -3.923 1.00 0.00 73 GLY A N 4
ATOM 5783 C CA . GLY A 1 1 ? -19.541 17.704 -3.013 1.00 0.00 73 GLY A CA 4
ATOM 5784 C C . GLY A 1 1 ? -18.415 16.745 -2.650 1.00 0.00 73 GLY A C 4
ATOM 5785 O O . GLY A 1 1 ? -17.347 16.760 -3.267 1.00 0.00 73 GLY A O 4
ATOM 5791 N N . ALA A 1 2 ? -18.651 15.901 -1.642 1.00 0.00 74 ALA A N 4
ATOM 5792 C CA . ALA A 1 2 ? -17.712 14.890 -1.138 1.00 0.00 74 ALA A CA 4
ATOM 5793 C C . ALA A 1 2 ? -18.446 13.649 -0.583 1.00 0.00 74 ALA A C 4
ATOM 5794 O O . ALA A 1 2 ? -19.670 13.655 -0.409 1.00 0.00 74 ALA A O 4
ATOM 5801 N N . SER A 1 3 ? -17.686 12.593 -0.287 1.00 0.00 75 SER A N 4
ATOM 5802 C CA . SER A 1 3 ? -18.182 11.262 0.097 1.00 0.00 75 SER A CA 4
ATOM 5803 C C . SER A 1 3 ? -17.763 10.854 1.521 1.00 0.00 75 SER A C 4
ATOM 5804 O O . SER A 1 3 ? -16.882 11.474 2.128 1.00 0.00 75 SER A O 4
ATOM 5812 N N . ALA A 1 4 ? -18.409 9.813 2.061 1.00 0.00 76 ALA A N 4
ATOM 5813 C CA . ALA A 1 4 ? -18.124 9.226 3.377 1.00 0.00 76 ALA A CA 4
ATOM 5814 C C . ALA A 1 4 ? -18.374 7.699 3.393 1.00 0.00 76 ALA A C 4
ATOM 5815 O O . ALA A 1 4 ? -19.034 7.160 4.288 1.00 0.00 76 ALA A O 4
ATOM 5822 N N . LEU A 1 5 ? -17.903 7.006 2.351 1.00 0.00 77 LEU A N 4
ATOM 5823 C CA . LEU A 1 5 ? -18.121 5.572 2.110 1.00 0.00 77 LEU A CA 4
ATOM 5824 C C . LEU A 1 5 ? -17.509 4.676 3.205 1.00 0.00 77 LEU A C 4
ATOM 5825 O O . LEU A 1 5 ? -16.291 4.518 3.298 1.00 0.00 77 LEU A O 4
ATOM 5841 N N . SER A 1 6 ? -18.359 4.049 4.017 1.00 0.00 78 SER A N 4
ATOM 5842 C CA . SER A 1 6 ? -17.985 2.980 4.948 1.00 0.00 78 SER A CA 4
ATOM 5843 C C . SER A 1 6 ? -17.571 1.703 4.196 1.00 0.00 78 SER A C 4
ATOM 5844 O O . SER A 1 6 ? -18.347 1.096 3.452 1.00 0.00 78 SER A O 4
ATOM 5852 N N . LEU A 1 7 ? -16.311 1.310 4.395 1.00 0.00 79 LEU A N 4
ATOM 5853 C CA . LEU A 1 7 ? -15.594 0.195 3.759 1.00 0.00 79 LEU A CA 4
ATOM 5854 C C . LEU A 1 7 ? -14.598 -0.430 4.762 1.00 0.00 79 LEU A C 4
ATOM 5855 O O . LEU A 1 7 ? -14.374 0.090 5.859 1.00 0.00 79 LEU A O 4
ATOM 5871 N N . SER A 1 8 ? -13.977 -1.530 4.339 1.00 0.00 80 SER A N 4
ATOM 5872 C CA . SER A 1 8 ? -12.853 -2.241 4.959 1.00 0.00 80 SER A CA 4
ATOM 5873 C C . SER A 1 8 ? -11.729 -1.340 5.483 1.00 0.00 80 SER A C 4
ATOM 5874 O O . SER A 1 8 ? -11.470 -0.241 4.981 1.00 0.00 80 SER A O 4
ATOM 5882 N N . LEU A 1 9 ? -10.987 -1.905 6.433 1.00 0.00 81 LEU A N 4
ATOM 5883 C CA . LEU A 1 9 ? -9.703 -1.416 6.928 1.00 0.00 81 LEU A CA 4
ATOM 5884 C C . LEU A 1 9 ? -8.518 -2.363 6.620 1.00 0.00 81 LEU A C 4
ATOM 5885 O O . LEU A 1 9 ? -8.683 -3.575 6.435 1.00 0.00 81 LEU A O 4
ATOM 5901 N N . LEU A 1 10 ? -7.317 -1.779 6.545 1.00 0.00 82 LEU A N 4
ATOM 5902 C CA . LEU A 1 10 ? -6.075 -2.423 6.102 1.00 0.00 82 LEU A CA 4
ATOM 5903 C C . LEU A 1 10 ? -4.835 -1.729 6.702 1.00 0.00 82 LEU A C 4
ATOM 5904 O O . LEU A 1 10 ? -4.839 -0.515 6.929 1.00 0.00 82 LEU A O 4
ATOM 5920 N N . SER A 1 11 ? -3.742 -2.474 6.879 1.00 0.00 83 SER A N 4
ATOM 5921 C CA . SER A 1 11 ? -2.427 -1.964 7.282 1.00 0.00 83 SER A CA 4
ATOM 5922 C C . SER A 1 11 ? -1.306 -2.839 6.700 1.00 0.00 83 SER A C 4
ATOM 5923 O O . SER A 1 11 ? -1.342 -4.065 6.800 1.00 0.00 83 SER A O 4
ATOM 5931 N N . ILE A 1 12 ? -0.298 -2.228 6.083 1.00 0.00 84 ILE A N 4
ATOM 5932 C CA . ILE A 1 12 ? 0.804 -2.902 5.380 1.00 0.00 84 ILE A CA 4
ATOM 5933 C C . ILE A 1 12 ? 2.116 -2.221 5.768 1.00 0.00 84 ILE A C 4
ATOM 5934 O O . ILE A 1 12 ? 2.182 -0.996 5.889 1.00 0.00 84 ILE A O 4
ATOM 5950 N N . SER A 1 13 ? 3.176 -3.011 5.911 1.00 0.00 85 SER A N 4
ATOM 5951 C CA . SER A 1 13 ? 4.537 -2.514 6.121 1.00 0.00 85 SER A CA 4
ATOM 5952 C C . SER A 1 13 ? 5.590 -3.348 5.388 1.00 0.00 85 SER A C 4
ATOM 5953 O O . SER A 1 13 ? 5.433 -4.553 5.181 1.00 0.00 85 SER A O 4
ATOM 5961 N N . ARG A 1 14 ? 6.686 -2.690 5.003 1.00 0.00 86 ARG A N 4
ATOM 5962 C CA . ARG A 1 14 ? 7.836 -3.250 4.280 1.00 0.00 86 ARG A CA 4
ATOM 5963 C C . ARG A 1 14 ? 9.119 -3.059 5.095 1.00 0.00 86 ARG A C 4
ATOM 5964 O O . ARG A 1 14 ? 9.304 -2.033 5.754 1.00 0.00 86 ARG A O 4
ATOM 5985 N N . SER A 1 15 ? 9.986 -4.070 5.027 1.00 0.00 87 SER A N 4
ATOM 5986 C CA . SER A 1 15 ? 11.201 -4.221 5.834 1.00 0.00 87 SER A CA 4
ATOM 5987 C C . SER A 1 15 ? 12.372 -4.801 5.021 1.00 0.00 87 SER A C 4
ATOM 5988 O O . SER A 1 15 ? 12.812 -5.930 5.252 1.00 0.00 87 SER A O 4
ATOM 5996 N N . GLY A 1 16 ? 12.871 -4.051 4.031 1.00 0.00 88 GLY A N 4
ATOM 5997 C CA . GLY A 1 16 ? 14.081 -4.402 3.261 1.00 0.00 88 GLY A CA 4
ATOM 5998 C C . GLY A 1 16 ? 13.869 -5.475 2.190 1.00 0.00 88 GLY A C 4
ATOM 5999 O O . GLY A 1 16 ? 13.657 -5.160 1.018 1.00 0.00 88 GLY A O 4
ATOM 6003 N N . ASN A 1 17 ? 13.867 -6.745 2.600 1.00 0.00 89 ASN A N 4
ATOM 6004 C CA . ASN A 1 17 ? 13.555 -7.914 1.767 1.00 0.00 89 ASN A CA 4
ATOM 6005 C C . ASN A 1 17 ? 12.459 -8.804 2.390 1.00 0.00 89 ASN A C 4
ATOM 6006 O O . ASN A 1 17 ? 12.443 -10.022 2.213 1.00 0.00 89 ASN A O 4
ATOM 6017 N N . THR A 1 18 ? 11.527 -8.175 3.101 1.00 0.00 90 THR A N 4
ATOM 6018 C CA . THR A 1 18 ? 10.302 -8.753 3.660 1.00 0.00 90 THR A CA 4
ATOM 6019 C C . THR A 1 18 ? 9.180 -7.718 3.574 1.00 0.00 90 THR A C 4
ATOM 6020 O O . THR A 1 18 ? 9.420 -6.534 3.817 1.00 0.00 90 THR A O 4
ATOM 6031 N N . VAL A 1 19 ? 7.949 -8.136 3.274 1.00 0.00 91 VAL A N 4
ATOM 6032 C CA . VAL A 1 19 ? 6.739 -7.308 3.363 1.00 0.00 91 VAL A CA 4
ATOM 6033 C C . VAL A 1 19 ? 5.611 -8.051 4.085 1.00 0.00 91 VAL A C 4
ATOM 6034 O O . VAL A 1 19 ? 5.451 -9.264 3.936 1.00 0.00 91 VAL A O 4
ATOM 6047 N N . THR A 1 20 ? 4.835 -7.319 4.882 1.00 0.00 92 THR A N 4
ATOM 6048 C CA . THR A 1 20 ? 3.810 -7.860 5.793 1.00 0.00 92 THR A CA 4
ATOM 6049 C C . THR A 1 20 ? 2.481 -7.130 5.610 1.00 0.00 92 THR A C 4
ATOM 6050 O O . THR A 1 20 ? 2.415 -5.904 5.716 1.00 0.00 92 THR A O 4
ATOM 6061 N N . LEU A 1 21 ? 1.414 -7.891 5.345 1.00 0.00 93 LEU A N 4
ATOM 6062 C CA . LEU A 1 21 ? 0.072 -7.409 5.030 1.00 0.00 93 LEU A CA 4
ATOM 6063 C C . LEU A 1 21 ? -0.914 -7.843 6.127 1.00 0.00 93 LEU A C 4
ATOM 6064 O O . LEU A 1 21 ? -0.996 -9.027 6.457 1.00 0.00 93 LEU A O 4
ATOM 6080 N N . ILE A 1 22 ? -1.685 -6.902 6.671 1.00 0.00 94 ILE A N 4
ATOM 6081 C CA . ILE A 1 22 ? -2.640 -7.094 7.779 1.00 0.00 94 ILE A CA 4
ATOM 6082 C C . ILE A 1 22 ? -3.953 -6.376 7.420 1.00 0.00 94 ILE A C 4
ATOM 6083 O O . ILE A 1 22 ? -3.936 -5.328 6.771 1.00 0.00 94 ILE A O 4
ATOM 6099 N N . GLY A 1 23 ? -5.112 -6.923 7.795 1.00 0.00 95 GLY A N 4
ATOM 6100 C CA . GLY A 1 23 ? -6.387 -6.335 7.375 1.00 0.00 95 GLY A CA 4
ATOM 6101 C C . GLY A 1 23 ? -7.613 -7.234 7.488 1.00 0.00 95 GLY A C 4
ATOM 6102 O O . GLY A 1 23 ? -7.650 -8.178 8.276 1.00 0.00 95 GLY A O 4
ATOM 6106 N N . ASP A 1 24 ? -8.622 -6.902 6.686 1.00 0.00 96 ASP A N 4
ATOM 6107 C CA . ASP A 1 24 ? -9.963 -7.506 6.681 1.00 0.00 96 ASP A CA 4
ATOM 6108 C C . ASP A 1 24 ? -10.751 -7.175 5.391 1.00 0.00 96 ASP A C 4
ATOM 6109 O O . ASP A 1 24 ? -10.886 -6.004 5.019 1.00 0.00 96 ASP A O 4
ATOM 6118 N N . PHE A 1 25 ? -11.302 -8.189 4.716 1.00 0.00 97 PHE A N 4
ATOM 6119 C CA . PHE A 1 25 ? -11.950 -8.092 3.405 1.00 0.00 97 PHE A CA 4
ATOM 6120 C C . PHE A 1 25 ? -13.180 -9.025 3.263 1.00 0.00 97 PHE A C 4
ATOM 6121 O O . PHE A 1 25 ? -13.335 -9.951 4.059 1.00 0.00 97 PHE A O 4
ATOM 6138 N N . PRO A 1 26 ? -14.015 -8.869 2.213 1.00 0.00 98 PRO A N 4
ATOM 6139 C CA . PRO A 1 26 ? -15.123 -9.776 1.903 1.00 0.00 98 PRO A CA 4
ATOM 6140 C C . PRO A 1 26 ? -14.662 -11.169 1.470 1.00 0.00 98 PRO A C 4
ATOM 6141 O O . PRO A 1 26 ? -15.365 -12.149 1.729 1.00 0.00 98 PRO A O 4
ATOM 6152 N N . ASP A 1 27 ? -13.504 -11.275 0.807 1.00 0.00 99 ASP A N 4
ATOM 6153 C CA . ASP A 1 27 ? -12.980 -12.532 0.281 1.00 0.00 99 ASP A CA 4
ATOM 6154 C C . ASP A 1 27 ? -11.454 -12.539 0.114 1.00 0.00 99 ASP A C 4
ATOM 6155 O O . ASP A 1 27 ? -10.762 -11.521 0.151 1.00 0.00 99 ASP A O 4
ATOM 6164 N N . GLU A 1 28 ? -10.943 -13.749 -0.096 1.00 0.00 100 GLU A N 4
ATOM 6165 C CA . GLU A 1 28 ? -9.545 -14.061 -0.414 1.00 0.00 100 GLU A CA 4
ATOM 6166 C C . GLU A 1 28 ? -9.060 -13.424 -1.713 1.00 0.00 100 GLU A C 4
ATOM 6167 O O . GLU A 1 28 ? -7.875 -13.123 -1.874 1.00 0.00 100 GLU A O 4
ATOM 6179 N N . ALA A 1 29 ? -9.996 -13.241 -2.638 1.00 0.00 101 ALA A N 4
ATOM 6180 C CA . ALA A 1 29 ? -9.759 -12.676 -3.959 1.00 0.00 101 ALA A CA 4
ATOM 6181 C C . ALA A 1 29 ? -9.386 -11.183 -3.895 1.00 0.00 101 ALA A C 4
ATOM 6182 O O . ALA A 1 29 ? -8.583 -10.711 -4.705 1.00 0.00 101 ALA A O 4
ATOM 6189 N N . ALA A 1 30 ? -9.880 -10.452 -2.890 1.00 0.00 102 ALA A N 4
ATOM 6190 C CA . ALA A 1 30 ? -9.486 -9.065 -2.642 1.00 0.00 102 ALA A CA 4
ATOM 6191 C C . ALA A 1 30 ? -8.013 -8.975 -2.196 1.00 0.00 102 ALA A C 4
ATOM 6192 O O . ALA A 1 30 ? -7.241 -8.161 -2.711 1.00 0.00 102 ALA A O 4
ATOM 6199 N N . LYS A 1 31 ? -7.598 -9.889 -1.307 1.00 0.00 103 LYS A N 4
ATOM 6200 C CA . LYS A 1 31 ? -6.206 -10.093 -0.894 1.00 0.00 103 LYS A CA 4
ATOM 6201 C C . LYS A 1 31 ? -5.329 -10.558 -2.061 1.00 0.00 103 LYS A C 4
ATOM 6202 O O . LYS A 1 31 ? -4.200 -10.098 -2.206 1.00 0.00 103 LYS A O 4
ATOM 6221 N N . ALA A 1 32 ? -5.852 -11.432 -2.924 1.00 0.00 104 ALA A N 4
ATOM 6222 C CA . ALA A 1 32 ? -5.146 -11.916 -4.108 1.00 0.00 104 ALA A CA 4
ATOM 6223 C C . ALA A 1 32 ? -4.838 -10.792 -5.113 1.00 0.00 104 ALA A C 4
ATOM 6224 O O . ALA A 1 32 ? -3.746 -10.747 -5.681 1.00 0.00 104 ALA A O 4
ATOM 6231 N N . ALA A 1 33 ? -5.754 -9.836 -5.289 1.00 0.00 105 ALA A N 4
ATOM 6232 C CA . ALA A 1 33 ? -5.520 -8.678 -6.148 1.00 0.00 105 ALA A CA 4
ATOM 6233 C C . ALA A 1 33 ? -4.481 -7.711 -5.560 1.00 0.00 105 ALA A C 4
ATOM 6234 O O . ALA A 1 33 ? -3.616 -7.206 -6.279 1.00 0.00 105 ALA A O 4
ATOM 6241 N N . LEU A 1 34 ? -4.513 -7.516 -4.240 1.00 0.00 106 LEU A N 4
ATOM 6242 C CA . LEU A 1 34 ? -3.577 -6.692 -3.500 1.00 0.00 106 LEU A CA 4
ATOM 6243 C C . LEU A 1 34 ? -2.152 -7.272 -3.549 1.00 0.00 106 LEU A C 4
ATOM 6244 O O . LEU A 1 34 ? -1.193 -6.532 -3.771 1.00 0.00 106 LEU A O 4
ATOM 6260 N N . MET A 1 35 ? -2.000 -8.592 -3.400 1.00 0.00 107 MET A N 4
ATOM 6261 C CA . MET A 1 35 ? -0.691 -9.241 -3.465 1.00 0.00 107 MET A CA 4
ATOM 6262 C C . MET A 1 35 ? -0.148 -9.298 -4.900 1.00 0.00 107 MET A C 4
ATOM 6263 O O . MET A 1 35 ? 1.054 -9.179 -5.115 1.00 0.00 107 MET A O 4
ATOM 6277 N N . THR A 1 36 ? -1.031 -9.413 -5.897 1.00 0.00 108 THR A N 4
ATOM 6278 C CA . THR A 1 36 ? -0.674 -9.408 -7.324 1.00 0.00 108 THR A CA 4
ATOM 6279 C C . THR A 1 36 ? -0.083 -8.059 -7.738 1.00 0.00 108 THR A C 4
ATOM 6280 O O . THR A 1 36 ? 0.902 -8.018 -8.478 1.00 0.00 108 THR A O 4
ATOM 6291 N N . ALA A 1 37 ? -0.622 -6.955 -7.208 1.00 0.00 109 ALA A N 4
ATOM 6292 C CA . ALA A 1 37 ? -0.138 -5.611 -7.474 1.00 0.00 109 ALA A CA 4
ATOM 6293 C C . ALA A 1 37 ? 1.319 -5.397 -7.024 1.00 0.00 109 ALA A C 4
ATOM 6294 O O . ALA A 1 37 ? 2.079 -4.726 -7.724 1.00 0.00 109 ALA A O 4
ATOM 6301 N N . LEU A 1 38 ? 1.737 -6.018 -5.915 1.00 0.00 110 LEU A N 4
ATOM 6302 C CA . LEU A 1 38 ? 3.122 -5.984 -5.451 1.00 0.00 110 LEU A CA 4
ATOM 6303 C C . LEU A 1 38 ? 4.002 -7.110 -6.026 1.00 0.00 110 LEU A C 4
ATOM 6304 O O . LEU A 1 38 ? 5.212 -6.932 -6.154 1.00 0.00 110 LEU A O 4
ATOM 6320 N N . ASN A 1 39 ? 3.408 -8.228 -6.458 1.00 0.00 111 ASN A N 4
ATOM 6321 C CA . ASN A 1 39 ? 4.100 -9.355 -7.091 1.00 0.00 111 ASN A CA 4
ATOM 6322 C C . ASN A 1 39 ? 4.666 -8.988 -8.474 1.00 0.00 111 ASN A C 4
ATOM 6323 O O . ASN A 1 39 ? 5.702 -9.509 -8.887 1.00 0.00 111 ASN A O 4
ATOM 6334 N N . GLY A 1 40 ? 4.008 -8.051 -9.163 1.00 0.00 112 GLY A N 4
ATOM 6335 C CA . GLY A 1 40 ? 4.386 -7.531 -10.480 1.00 0.00 112 GLY A CA 4
ATOM 6336 C C . GLY A 1 40 ? 5.796 -6.952 -10.572 1.00 0.00 112 GLY A C 4
ATOM 6337 O O . GLY A 1 40 ? 6.407 -6.978 -11.643 1.00 0.00 112 GLY A O 4
ATOM 6341 N N . LEU A 1 41 ? 6.317 -6.461 -9.444 1.00 0.00 113 LEU A N 4
ATOM 6342 C CA . LEU A 1 41 ? 7.644 -5.874 -9.307 1.00 0.00 113 LEU A CA 4
ATOM 6343 C C . LEU A 1 41 ? 8.430 -6.463 -8.113 1.00 0.00 113 LEU A C 4
ATOM 6344 O O . LEU A 1 41 ? 9.458 -5.922 -7.702 1.00 0.00 113 LEU A O 4
ATOM 6360 N N . LEU A 1 42 ? 7.945 -7.569 -7.539 1.00 0.00 114 LEU A N 4
ATOM 6361 C CA . LEU A 1 42 ? 8.625 -8.291 -6.458 1.00 0.00 114 LEU A CA 4
ATOM 6362 C C . LEU A 1 42 ? 10.030 -8.748 -6.898 1.00 0.00 114 LEU A C 4
ATOM 6363 O O . LEU A 1 42 ? 10.189 -9.411 -7.928 1.00 0.00 114 LEU A O 4
ATOM 6379 N N . ALA A 1 43 ? 11.054 -8.376 -6.124 1.00 0.00 115 ALA A N 4
ATOM 6380 C CA . ALA A 1 43 ? 12.452 -8.639 -6.411 1.00 0.00 115 ALA A CA 4
ATOM 6381 C C . ALA A 1 43 ? 12.877 -10.025 -5.879 1.00 0.00 115 ALA A C 4
ATOM 6382 O O . ALA A 1 43 ? 12.350 -10.481 -4.856 1.00 0.00 115 ALA A O 4
ATOM 6389 N N . PRO A 1 44 ? 13.829 -10.708 -6.540 1.00 0.00 116 PRO A N 4
ATOM 6390 C CA . PRO A 1 44 ? 14.207 -12.080 -6.217 1.00 0.00 116 PRO A CA 4
ATOM 6391 C C . PRO A 1 44 ? 14.868 -12.204 -4.838 1.00 0.00 116 PRO A C 4
ATOM 6392 O O . PRO A 1 44 ? 16.040 -11.877 -4.637 1.00 0.00 116 PRO A O 4
ATOM 6403 N N . GLY A 1 45 ? 14.068 -12.684 -3.886 1.00 0.00 117 GLY A N 4
ATOM 6404 C CA . GLY A 1 45 ? 14.429 -12.952 -2.495 1.00 0.00 117 GLY A CA 4
ATOM 6405 C C . GLY A 1 45 ? 13.535 -12.235 -1.477 1.00 0.00 117 GLY A C 4
ATOM 6406 O O . GLY A 1 45 ? 13.628 -12.522 -0.282 1.00 0.00 117 GLY A O 4
ATOM 6410 N N . VAL A 1 46 ? 12.663 -11.319 -1.924 1.00 0.00 118 VAL A N 4
ATOM 6411 C CA . VAL A 1 46 ? 11.733 -10.584 -1.051 1.00 0.00 118 VAL A CA 4
ATOM 6412 C C . VAL A 1 46 ? 10.643 -11.515 -0.500 1.00 0.00 118 VAL A C 4
ATOM 6413 O O . VAL A 1 46 ? 9.813 -12.037 -1.249 1.00 0.00 118 VAL A O 4
ATOM 6426 N N . ASN A 1 47 ? 10.647 -11.730 0.816 1.00 0.00 119 ASN A N 4
ATOM 6427 C CA . ASN A 1 47 ? 9.650 -12.495 1.559 1.00 0.00 119 ASN A CA 4
ATOM 6428 C C . ASN A 1 47 ? 8.287 -11.772 1.627 1.00 0.00 119 ASN A C 4
ATOM 6429 O O . ASN A 1 47 ? 8.235 -10.539 1.613 1.00 0.00 119 ASN A O 4
ATOM 6440 N N . VAL A 1 48 ? 7.192 -12.524 1.774 1.00 0.00 120 VAL A N 4
ATOM 6441 C CA . VAL A 1 48 ? 5.819 -11.995 1.896 1.00 0.00 120 VAL A CA 4
ATOM 6442 C C . VAL A 1 48 ? 5.075 -12.722 3.022 1.00 0.00 120 VAL A C 4
ATOM 6443 O O . VAL A 1 48 ? 5.078 -13.955 3.073 1.00 0.00 120 VAL A O 4
ATOM 6456 N N . ILE A 1 49 ? 4.411 -11.963 3.900 1.00 0.00 121 ILE A N 4
ATOM 6457 C CA . ILE A 1 49 ? 3.580 -12.452 5.011 1.00 0.00 121 ILE A CA 4
ATOM 6458 C C . ILE A 1 49 ? 2.187 -11.821 4.953 1.00 0.00 121 ILE A C 4
ATOM 6459 O O . ILE A 1 49 ? 2.006 -10.673 4.542 1.00 0.00 121 ILE A O 4
ATOM 6475 N N . ASP A 1 50 ? 1.207 -12.590 5.417 1.00 0.00 122 ASP A N 4
ATOM 6476 C CA . ASP A 1 50 ? -0.221 -12.309 5.319 1.00 0.00 122 ASP A CA 4
ATOM 6477 C C . ASP A 1 50 ? -0.957 -12.621 6.634 1.00 0.00 122 ASP A C 4
ATOM 6478 O O . ASP A 1 50 ? -0.839 -13.715 7.194 1.00 0.00 122 ASP A O 4
ATOM 6487 N N . GLN A 1 51 ? -1.756 -11.658 7.095 1.00 0.00 123 GLN A N 4
ATOM 6488 C CA . GLN A 1 51 ? -2.612 -11.701 8.274 1.00 0.00 123 GLN A CA 4
ATOM 6489 C C . GLN A 1 51 ? -3.966 -10.997 8.007 1.00 0.00 123 GLN A C 4
ATOM 6490 O O . GLN A 1 51 ? -4.574 -10.402 8.900 1.00 0.00 123 GLN A O 4
ATOM 6504 N N . ILE A 1 52 ? -4.421 -11.001 6.750 1.00 0.00 124 ILE A N 4
ATOM 6505 C CA . ILE A 1 52 ? -5.694 -10.403 6.320 1.00 0.00 124 ILE A CA 4
ATOM 6506 C C . ILE A 1 52 ? -6.854 -11.372 6.612 1.00 0.00 124 ILE A C 4
ATOM 6507 O O . ILE A 1 52 ? -6.894 -12.497 6.105 1.00 0.00 124 ILE A O 4
ATOM 6523 N N . HIS A 1 53 ? -7.795 -10.923 7.449 1.00 0.00 125 HIS A N 4
ATOM 6524 C CA . HIS A 1 53 ? -9.041 -11.613 7.811 1.00 0.00 125 HIS A CA 4
ATOM 6525 C C . HIS A 1 53 ? -10.079 -11.581 6.669 1.00 0.00 125 HIS A C 4
ATOM 6526 O O . HIS A 1 53 ? -9.957 -10.798 5.723 1.00 0.00 125 HIS A O 4
ATOM 6541 N N . VAL A 1 54 ? -11.116 -12.418 6.768 1.00 0.00 126 VAL A N 4
ATOM 6542 C CA . VAL A 1 54 ? -12.211 -12.526 5.793 1.00 0.00 126 VAL A CA 4
ATOM 6543 C C . VAL A 1 54 ? -13.576 -12.519 6.495 1.00 0.00 126 VAL A C 4
ATOM 6544 O O . VAL A 1 54 ? -13.840 -13.352 7.363 1.00 0.00 126 VAL A O 4
ATOM 6557 N N . ASP A 1 55 ? -14.449 -11.583 6.114 1.00 0.00 127 ASP A N 4
ATOM 6558 C CA . ASP A 1 55 ? -15.827 -11.433 6.588 1.00 0.00 127 ASP A CA 4
ATOM 6559 C C . ASP A 1 55 ? -16.697 -10.727 5.516 1.00 0.00 127 ASP A C 4
ATOM 6560 O O . ASP A 1 55 ? -16.393 -9.592 5.146 1.00 0.00 127 ASP A O 4
ATOM 6569 N N . PRO A 1 56 ? -17.785 -11.332 5.004 1.00 0.00 128 PRO A N 4
ATOM 6570 C CA . PRO A 1 56 ? -18.582 -10.744 3.923 1.00 0.00 128 PRO A CA 4
ATOM 6571 C C . PRO A 1 56 ? -19.392 -9.494 4.317 1.00 0.00 128 PRO A C 4
ATOM 6572 O O . PRO A 1 56 ? -19.976 -8.849 3.443 1.00 0.00 128 PRO A O 4
ATOM 6583 N N . VAL A 1 57 ? -19.421 -9.118 5.602 1.00 0.00 129 VAL A N 4
ATOM 6584 C CA . VAL A 1 57 ? -20.034 -7.862 6.082 1.00 0.00 129 VAL A CA 4
ATOM 6585 C C . VAL A 1 57 ? -19.149 -6.631 5.788 1.00 0.00 129 VAL A C 4
ATOM 6586 O O . VAL A 1 57 ? -19.635 -5.497 5.831 1.00 0.00 129 VAL A O 4
ATOM 6599 N N . VAL A 1 58 ? -17.879 -6.821 5.406 1.00 0.00 130 VAL A N 4
ATOM 6600 C CA . VAL A 1 58 ? -16.926 -5.762 5.033 1.00 0.00 130 VAL A CA 4
ATOM 6601 C C . VAL A 1 58 ? -16.651 -5.793 3.523 1.00 0.00 130 VAL A C 4
ATOM 6602 O O . VAL A 1 58 ? -16.745 -6.847 2.895 1.00 0.00 130 VAL A O 4
ATOM 6615 N N . ARG A 1 59 ? -16.370 -4.633 2.918 1.00 0.00 131 ARG A N 4
ATOM 6616 C CA . ARG A 1 59 ? -16.248 -4.412 1.455 1.00 0.00 131 ARG A CA 4
ATOM 6617 C C . ARG A 1 59 ? -15.167 -3.367 1.195 1.00 0.00 131 ARG A C 4
ATOM 6618 O O . ARG A 1 59 ? -15.082 -2.429 1.977 1.00 0.00 131 ARG A O 4
ATOM 6639 N N . SER A 1 60 ? -14.392 -3.443 0.115 1.00 0.00 132 SER A N 4
ATOM 6640 C CA . SER A 1 60 ? -13.211 -2.594 -0.089 1.00 0.00 132 SER A CA 4
ATOM 6641 C C . SER A 1 60 ? -13.056 -1.931 -1.467 1.00 0.00 132 SER A C 4
ATOM 6642 O O . SER A 1 60 ? -13.882 -2.066 -2.375 1.00 0.00 132 SER A O 4
ATOM 6650 N N . LEU A 1 61 ? -11.953 -1.183 -1.573 1.00 0.00 133 LEU A N 4
ATOM 6651 C CA . LEU A 1 61 ? -11.357 -0.551 -2.739 1.00 0.00 133 LEU A CA 4
ATOM 6652 C C . LEU A 1 61 ? -10.801 -1.614 -3.719 1.00 0.00 133 LEU A C 4
ATOM 6653 O O . LEU A 1 61 ? -10.897 -2.820 -3.485 1.00 0.00 133 LEU A O 4
ATOM 6669 N N . ASP A 1 62 ? -10.162 -1.165 -4.800 1.00 0.00 134 ASP A N 4
ATOM 6670 C CA . ASP A 1 62 ? -9.598 -2.033 -5.848 1.00 0.00 134 ASP A CA 4
ATOM 6671 C C . ASP A 1 62 ? -8.095 -1.788 -6.081 1.00 0.00 134 ASP A C 4
ATOM 6672 O O . ASP A 1 62 ? -7.692 -0.911 -6.851 1.00 0.00 134 ASP A O 4
ATOM 6681 N N . PHE A 1 63 ? -7.254 -2.593 -5.423 1.00 0.00 135 PHE A N 4
ATOM 6682 C CA . PHE A 1 63 ? -5.796 -2.555 -5.548 1.00 0.00 135 PHE A CA 4
ATOM 6683 C C . PHE A 1 63 ? -5.252 -3.121 -6.873 1.00 0.00 135 PHE A C 4
ATOM 6684 O O . PHE A 1 63 ? -4.041 -3.115 -7.081 1.00 0.00 135 PHE A O 4
ATOM 6701 N N . SER A 1 64 ? -6.101 -3.550 -7.810 1.00 0.00 136 SER A N 4
ATOM 6702 C CA . SER A 1 64 ? -5.671 -3.960 -9.159 1.00 0.00 136 SER A CA 4
ATOM 6703 C C . SER A 1 64 ? -4.895 -2.848 -9.884 1.00 0.00 136 SER A C 4
ATOM 6704 O O . SER A 1 64 ? -3.910 -3.115 -10.575 1.00 0.00 136 SER A O 4
ATOM 6712 N N . SER A 1 65 ? -5.299 -1.592 -9.664 1.00 0.00 137 SER A N 4
ATOM 6713 C CA . SER A 1 65 ? -4.637 -0.382 -10.152 1.00 0.00 137 SER A CA 4
ATOM 6714 C C . SER A 1 65 ? -3.567 0.170 -9.192 1.00 0.00 137 SER A C 4
ATOM 6715 O O . SER A 1 65 ? -2.895 1.137 -9.539 1.00 0.00 137 SER A O 4
ATOM 6723 N N . ALA A 1 66 ? -3.364 -0.436 -8.011 1.00 0.00 138 ALA A N 4
ATOM 6724 C CA . ALA A 1 66 ? -2.271 -0.117 -7.093 1.00 0.00 138 ALA A CA 4
ATOM 6725 C C . ALA A 1 66 ? -0.909 -0.695 -7.540 1.00 0.00 138 ALA A C 4
ATOM 6726 O O . ALA A 1 66 ? 0.117 -0.389 -6.935 1.00 0.00 138 ALA A O 4
ATOM 6733 N N . GLU A 1 67 ? -0.862 -1.516 -8.597 1.00 0.00 139 GLU A N 4
ATOM 6734 C CA . GLU A 1 67 ? 0.379 -2.087 -9.149 1.00 0.00 139 GLU A CA 4
ATOM 6735 C C . GLU A 1 67 ? 1.492 -1.028 -9.398 1.00 0.00 139 GLU A C 4
ATOM 6736 O O . GLU A 1 67 ? 2.612 -1.219 -8.908 1.00 0.00 139 GLU A O 4
ATOM 6748 N N . PRO A 1 68 ? 1.228 0.126 -10.057 1.00 0.00 140 PRO A N 4
ATOM 6749 C CA . PRO A 1 68 ? 2.209 1.204 -10.182 1.00 0.00 140 PRO A CA 4
ATOM 6750 C C . PRO A 1 68 ? 2.526 1.917 -8.860 1.00 0.00 140 PRO A C 4
ATOM 6751 O O . PRO A 1 68 ? 3.652 2.384 -8.684 1.00 0.00 140 PRO A O 4
ATOM 6762 N N . VAL A 1 69 ? 1.589 1.965 -7.906 1.00 0.00 141 VAL A N 4
ATOM 6763 C CA . VAL A 1 69 ? 1.832 2.527 -6.566 1.00 0.00 141 VAL A CA 4
ATOM 6764 C C . VAL A 1 69 ? 2.896 1.714 -5.821 1.00 0.00 141 VAL A C 4
ATOM 6765 O O . VAL A 1 69 ? 3.848 2.284 -5.288 1.00 0.00 141 VAL A O 4
ATOM 6778 N N . PHE A 1 70 ? 2.784 0.380 -5.845 1.00 0.00 142 PHE A N 4
ATOM 6779 C CA . PHE A 1 70 ? 3.762 -0.524 -5.244 1.00 0.00 142 PHE A CA 4
ATOM 6780 C C . PHE A 1 70 ? 5.064 -0.602 -6.059 1.00 0.00 142 PHE A C 4
ATOM 6781 O O . PHE A 1 70 ? 6.139 -0.762 -5.486 1.00 0.00 142 PHE A O 4
ATOM 6798 N N . THR A 1 71 ? 4.991 -0.432 -7.383 1.00 0.00 143 THR A N 4
ATOM 6799 C CA . THR A 1 71 ? 6.162 -0.312 -8.268 1.00 0.00 143 THR A CA 4
ATOM 6800 C C . THR A 1 71 ? 7.015 0.905 -7.900 1.00 0.00 143 THR A C 4
ATOM 6801 O O . THR A 1 71 ? 8.238 0.800 -7.789 1.00 0.00 143 THR A O 4
ATOM 6812 N N . ALA A 1 72 ? 6.377 2.053 -7.651 1.00 0.00 144 ALA A N 4
ATOM 6813 C CA . ALA A 1 72 ? 7.047 3.303 -7.304 1.00 0.00 144 ALA A CA 4
ATOM 6814 C C . ALA A 1 72 ? 7.719 3.285 -5.912 1.00 0.00 144 ALA A C 4
ATOM 6815 O O . ALA A 1 72 ? 8.617 4.098 -5.663 1.00 0.00 144 ALA A O 4
ATOM 6822 N N . SER A 1 73 ? 7.345 2.340 -5.036 1.00 0.00 145 SER A N 4
ATOM 6823 C CA . SER A 1 73 ? 7.885 2.129 -3.705 1.00 0.00 145 SER A CA 4
ATOM 6824 C C . SER A 1 73 ? 8.777 0.880 -3.546 1.00 0.00 145 SER A C 4
ATOM 6825 O O . SER A 1 73 ? 9.238 0.591 -2.442 1.00 0.00 145 SER A O 4
ATOM 6833 N N . VAL A 1 74 ? 9.117 0.162 -4.625 1.00 0.00 146 VAL A N 4
ATOM 6834 C CA . VAL A 1 74 ? 10.177 -0.872 -4.596 1.00 0.00 146 VAL A CA 4
ATOM 6835 C C . VAL A 1 74 ? 11.513 -0.352 -4.020 1.00 0.00 146 VAL A C 4
ATOM 6836 O O . VAL A 1 74 ? 12.038 -1.006 -3.112 1.00 0.00 146 VAL A O 4
ATOM 6849 N N . PRO A 1 75 ? 12.057 0.822 -4.425 1.00 0.00 147 PRO A N 4
ATOM 6850 C CA . PRO A 1 75 ? 13.306 1.358 -3.862 1.00 0.00 147 PRO A CA 4
ATOM 6851 C C . PRO A 1 75 ? 13.158 1.960 -2.447 1.00 0.00 147 PRO A C 4
ATOM 6852 O O . PRO A 1 75 ? 14.068 2.640 -1.969 1.00 0.00 147 PRO A O 4
ATOM 6863 N N . ILE A 1 76 ? 12.027 1.724 -1.768 1.00 0.00 148 ILE A N 4
ATOM 6864 C CA . ILE A 1 76 ? 11.664 2.264 -0.461 1.00 0.00 148 ILE A CA 4
ATOM 6865 C C . ILE A 1 76 ? 11.681 1.125 0.579 1.00 0.00 148 ILE A C 4
ATOM 6866 O O . ILE A 1 76 ? 10.708 0.371 0.670 1.00 0.00 148 ILE A O 4
ATOM 6882 N N . PRO A 1 77 ? 12.776 0.940 1.344 1.00 0.00 149 PRO A N 4
ATOM 6883 C CA . PRO A 1 77 ? 12.932 -0.202 2.253 1.00 0.00 149 PRO A CA 4
ATOM 6884 C C . PRO A 1 77 ? 12.039 -0.152 3.501 1.00 0.00 149 PRO A C 4
ATOM 6885 O O . PRO A 1 77 ? 11.798 -1.192 4.111 1.00 0.00 149 PRO A O 4
ATOM 6896 N N . ASP A 1 78 ? 11.537 1.037 3.852 1.00 0.00 150 ASP A N 4
ATOM 6897 C CA . ASP A 1 78 ? 10.704 1.328 5.024 1.00 0.00 150 ASP A CA 4
ATOM 6898 C C . ASP A 1 78 ? 9.232 1.649 4.680 1.00 0.00 150 ASP A C 4
ATOM 6899 O O . ASP A 1 78 ? 8.489 2.159 5.524 1.00 0.00 150 ASP A O 4
ATOM 6908 N N . PHE A 1 79 ? 8.815 1.413 3.428 1.00 0.00 151 PHE A N 4
ATOM 6909 C CA . PHE A 1 79 ? 7.465 1.693 2.926 1.00 0.00 151 PHE A CA 4
ATOM 6910 C C . PHE A 1 79 ? 6.357 1.087 3.809 1.00 0.00 151 PHE A C 4
ATOM 6911 O O . PHE A 1 79 ? 6.532 0.064 4.474 1.00 0.00 151 PHE A O 4
ATOM 6928 N N . GLY A 1 80 ? 5.174 1.680 3.755 1.00 0.00 152 GLY A N 4
ATOM 6929 C CA . GLY A 1 80 ? 3.959 1.136 4.336 1.00 0.00 152 GLY A CA 4
ATOM 6930 C C . GLY A 1 80 ? 2.708 1.809 3.788 1.00 0.00 152 GLY A C 4
ATOM 6931 O O . GLY A 1 80 ? 2.746 2.892 3.198 1.00 0.00 152 GLY A O 4
ATOM 6935 N N . LEU A 1 81 ? 1.582 1.149 4.024 1.00 0.00 153 LEU A N 4
ATOM 6936 C CA . LEU A 1 81 ? 0.257 1.595 3.601 1.00 0.00 153 LEU A CA 4
ATOM 6937 C C . LEU A 1 81 ? -0.721 1.445 4.763 1.00 0.00 153 LEU A C 4
ATOM 6938 O O . LEU A 1 81 ? -0.645 0.486 5.530 1.00 0.00 153 LEU A O 4
ATOM 6954 N N . LYS A 1 82 ? -1.677 2.360 4.860 1.00 0.00 154 LYS A N 4
ATOM 6955 C CA . LYS A 1 82 ? -2.784 2.288 5.832 1.00 0.00 154 LYS A CA 4
ATOM 6956 C C . LYS A 1 82 ? -4.072 2.773 5.187 1.00 0.00 154 LYS A C 4
ATOM 6957 O O . LYS A 1 82 ? -4.075 3.787 4.493 1.00 0.00 154 LYS A O 4
ATOM 6976 N N . VAL A 1 83 ? -5.165 2.045 5.389 1.00 0.00 155 VAL A N 4
ATOM 6977 C CA . VAL A 1 83 ? -6.437 2.296 4.695 1.00 0.00 155 VAL A CA 4
ATOM 6978 C C . VAL A 1 83 ? -7.602 2.075 5.648 1.00 0.00 155 VAL A C 4
ATOM 6979 O O . VAL A 1 83 ? -7.631 1.084 6.376 1.00 0.00 155 VAL A O 4
ATOM 6992 N N . GLU A 1 84 ? -8.581 2.977 5.623 1.00 0.00 156 GLU A N 4
ATOM 6993 C CA . GLU A 1 84 ? -9.876 2.765 6.286 1.00 0.00 156 GLU A CA 4
ATOM 6994 C C . GLU A 1 84 ? -10.993 3.609 5.657 1.00 0.00 156 GLU A C 4
ATOM 6995 O O . GLU A 1 84 ? -10.747 4.714 5.169 1.00 0.00 156 GLU A O 4
ATOM 7007 N N . ARG A 1 85 ? -12.232 3.099 5.719 1.00 0.00 157 ARG A N 4
ATOM 7008 C CA . ARG A 1 85 ? -13.460 3.706 5.174 1.00 0.00 157 ARG A CA 4
ATOM 7009 C C . ARG A 1 85 ? -13.241 4.382 3.808 1.00 0.00 157 ARG A C 4
ATOM 7010 O O . ARG A 1 85 ? -13.137 3.689 2.798 1.00 0.00 157 ARG A O 4
ATOM 7031 N N . ASP A 1 86 ? -13.115 5.707 3.764 1.00 0.00 158 ASP A N 4
ATOM 7032 C CA . ASP A 1 86 ? -13.075 6.515 2.548 1.00 0.00 158 ASP A CA 4
ATOM 7033 C C . ASP A 1 86 ? -11.743 7.280 2.375 1.00 0.00 158 ASP A C 4
ATOM 7034 O O . ASP A 1 86 ? -11.670 8.283 1.660 1.00 0.00 158 ASP A O 4
ATOM 7043 N N . THR A 1 87 ? -10.687 6.801 3.046 1.00 0.00 159 THR A N 4
ATOM 7044 C CA . THR A 1 87 ? -9.350 7.411 3.107 1.00 0.00 159 THR A CA 4
ATOM 7045 C C . THR A 1 87 ? -8.226 6.377 2.928 1.00 0.00 159 THR A C 4
ATOM 7046 O O . THR A 1 87 ? -8.234 5.313 3.553 1.00 0.00 159 THR A O 4
ATOM 7057 N N . VAL A 1 88 ? -7.205 6.727 2.137 1.00 0.00 160 VAL A N 4
ATOM 7058 C CA . VAL A 1 88 ? -5.954 5.989 1.966 1.00 0.00 160 VAL A CA 4
ATOM 7059 C C . VAL A 1 88 ? -4.746 6.816 2.405 1.00 0.00 160 VAL A C 4
ATOM 7060 O O . VAL A 1 88 ? -4.670 8.015 2.151 1.00 0.00 160 VAL A O 4
ATOM 7073 N N . THR A 1 89 ? -3.782 6.155 3.040 1.00 0.00 161 THR A N 4
ATOM 7074 C CA . THR A 1 89 ? -2.554 6.740 3.587 1.00 0.00 161 THR A CA 4
ATOM 7075 C C . THR A 1 89 ? -1.339 5.922 3.150 1.00 0.00 161 THR A C 4
ATOM 7076 O O . THR A 1 89 ? -1.355 4.691 3.183 1.00 0.00 161 THR A O 4
ATOM 7087 N N . LEU A 1 90 ? -0.270 6.613 2.755 1.00 0.00 162 LEU A N 4
ATOM 7088 C CA . LEU A 1 90 ? 0.965 6.051 2.225 1.00 0.00 162 LEU A CA 4
ATOM 7089 C C . LEU A 1 90 ? 2.162 6.655 2.969 1.00 0.00 162 LEU A C 4
ATOM 7090 O O . LEU A 1 90 ? 2.235 7.874 3.130 1.00 0.00 162 LEU A O 4
ATOM 7106 N N . THR A 1 91 ? 3.104 5.815 3.397 1.00 0.00 163 THR A N 4
ATOM 7107 C CA . THR A 1 91 ? 4.234 6.187 4.272 1.00 0.00 163 THR A CA 4
ATOM 7108 C C . THR A 1 91 ? 5.526 5.503 3.811 1.00 0.00 163 THR A C 4
ATOM 7109 O O . THR A 1 91 ? 5.472 4.395 3.290 1.00 0.00 163 THR A O 4
ATOM 7120 N N . GLY A 1 92 ? 6.703 6.114 3.988 1.00 0.00 164 GLY A N 4
ATOM 7121 C CA . GLY A 1 92 ? 7.989 5.509 3.616 1.00 0.00 164 GLY A CA 4
ATOM 7122 C C . GLY A 1 92 ? 9.153 6.502 3.471 1.00 0.00 164 GLY A C 4
ATOM 7123 O O . GLY A 1 92 ? 9.033 7.691 3.778 1.00 0.00 164 GLY A O 4
ATOM 7127 N N . THR A 1 93 ? 10.277 5.983 2.973 1.00 0.00 165 THR A N 4
ATOM 7128 C CA . THR A 1 93 ? 11.589 6.636 2.788 1.00 0.00 165 THR A CA 4
ATOM 7129 C C . THR A 1 93 ? 12.044 6.611 1.315 1.00 0.00 165 THR A C 4
ATOM 7130 O O . THR A 1 93 ? 12.662 5.655 0.838 1.00 0.00 165 THR A O 4
ATOM 7141 N N . ALA A 1 94 ? 11.664 7.629 0.543 1.00 0.00 166 ALA A N 4
ATOM 7142 C CA . ALA A 1 94 ? 11.859 7.669 -0.897 1.00 0.00 166 ALA A CA 4
ATOM 7143 C C . ALA A 1 94 ? 13.267 8.154 -1.322 1.00 0.00 166 ALA A C 4
ATOM 7144 O O . ALA A 1 94 ? 13.839 9.036 -0.673 1.00 0.00 166 ALA A O 4
ATOM 7151 N N . PRO A 1 95 ? 13.814 7.661 -2.452 1.00 0.00 167 PRO A N 4
ATOM 7152 C CA . PRO A 1 95 ? 15.146 8.037 -2.948 1.00 0.00 167 PRO A CA 4
ATOM 7153 C C . PRO A 1 95 ? 15.257 9.505 -3.416 1.00 0.00 167 PRO A C 4
ATOM 7154 O O . PRO A 1 95 ? 16.340 10.089 -3.356 1.00 0.00 167 PRO A O 4
ATOM 7165 N N . SER A 1 96 ? 14.148 10.114 -3.849 1.00 0.00 168 SER A N 4
ATOM 7166 C CA . SER A 1 96 ? 14.001 11.537 -4.166 1.00 0.00 168 SER A CA 4
ATOM 7167 C C . SER A 1 96 ? 12.573 12.001 -3.853 1.00 0.00 168 SER A C 4
ATOM 7168 O O . SER A 1 96 ? 11.630 11.202 -3.869 1.00 0.00 168 SER A O 4
ATOM 7176 N N . SER A 1 97 ? 12.382 13.302 -3.630 1.00 0.00 169 SER A N 4
ATOM 7177 C CA . SER A 1 97 ? 11.063 13.942 -3.575 1.00 0.00 169 SER A CA 4
ATOM 7178 C C . SER A 1 97 ? 10.267 13.784 -4.879 1.00 0.00 169 SER A C 4
ATOM 7179 O O . SER A 1 97 ? 9.038 13.827 -4.867 1.00 0.00 169 SER A O 4
ATOM 7187 N N . GLU A 1 98 ? 10.949 13.507 -5.992 1.00 0.00 170 GLU A N 4
ATOM 7188 C CA . GLU A 1 98 ? 10.344 13.120 -7.266 1.00 0.00 170 GLU A CA 4
ATOM 7189 C C . GLU A 1 98 ? 9.567 11.803 -7.150 1.00 0.00 170 GLU A C 4
ATOM 7190 O O . GLU A 1 98 ? 8.403 11.732 -7.541 1.00 0.00 170 GLU A O 4
ATOM 7202 N N . HIS A 1 99 ? 10.181 10.784 -6.534 1.00 0.00 171 HIS A N 4
ATOM 7203 C CA . HIS A 1 99 ? 9.495 9.540 -6.159 1.00 0.00 171 HIS A CA 4
ATOM 7204 C C . HIS A 1 99 ? 8.312 9.801 -5.225 1.00 0.00 171 HIS A C 4
ATOM 7205 O O . HIS A 1 99 ? 7.247 9.222 -5.430 1.00 0.00 171 HIS A O 4
ATOM 7220 N N . LYS A 1 100 ? 8.456 10.690 -4.232 1.00 0.00 172 LYS A N 4
ATOM 7221 C CA . LYS A 1 100 ? 7.357 11.030 -3.312 1.00 0.00 172 LYS A CA 4
ATOM 7222 C C . LYS A 1 100 ? 6.152 11.624 -4.045 1.00 0.00 172 LYS A C 4
ATOM 7223 O O . LYS A 1 100 ? 5.016 11.205 -3.827 1.00 0.00 172 LYS A O 4
ATOM 7242 N N . ASP A 1 101 ? 6.405 12.554 -4.961 1.00 0.00 173 ASP A N 4
ATOM 7243 C CA . ASP A 1 101 ? 5.385 13.185 -5.797 1.00 0.00 173 ASP A CA 4
ATOM 7244 C C . ASP A 1 101 ? 4.742 12.189 -6.767 1.00 0.00 173 ASP A C 4
ATOM 7245 O O . ASP A 1 101 ? 3.525 12.183 -6.955 1.00 0.00 173 ASP A O 4
ATOM 7254 N N . ALA A 1 102 ? 5.553 11.296 -7.327 1.00 0.00 174 ALA A N 4
ATOM 7255 C CA . ALA A 1 102 ? 5.098 10.240 -8.223 1.00 0.00 174 ALA A CA 4
ATOM 7256 C C . ALA A 1 102 ? 4.197 9.212 -7.519 1.00 0.00 174 ALA A C 4
ATOM 7257 O O . ALA A 1 102 ? 3.189 8.793 -8.090 1.00 0.00 174 ALA A O 4
ATOM 7264 N N . VAL A 1 103 ? 4.500 8.846 -6.266 1.00 0.00 175 VAL A N 4
ATOM 7265 C CA . VAL A 1 103 ? 3.657 7.934 -5.479 1.00 0.00 175 VAL A CA 4
ATOM 7266 C C . VAL A 1 103 ? 2.320 8.590 -5.131 1.00 0.00 175 VAL A C 4
ATOM 7267 O O . VAL A 1 103 ? 1.273 7.950 -5.233 1.00 0.00 175 VAL A O 4
ATOM 7280 N N . LYS A 1 104 ? 2.328 9.890 -4.815 1.00 0.00 176 LYS A N 4
ATOM 7281 C CA . LYS A 1 104 ? 1.113 10.680 -4.593 1.00 0.00 176 LYS A CA 4
ATOM 7282 C C . LYS A 1 104 ? 0.234 10.731 -5.845 1.00 0.00 176 LYS A C 4
ATOM 7283 O O . LYS A 1 104 ? -0.966 10.477 -5.758 1.00 0.00 176 LYS A O 4
ATOM 7302 N N . ARG A 1 105 ? 0.827 10.975 -7.020 1.00 0.00 177 ARG A N 4
ATOM 7303 C CA . ARG A 1 105 ? 0.113 10.979 -8.307 1.00 0.00 177 ARG A CA 4
ATOM 7304 C C . ARG A 1 105 ? -0.461 9.606 -8.642 1.00 0.00 177 ARG A C 4
ATOM 7305 O O . ARG A 1 105 ? -1.603 9.516 -9.090 1.00 0.00 177 ARG A O 4
ATOM 7326 N N . ALA A 1 106 ? 0.291 8.542 -8.363 1.00 0.00 178 ALA A N 4
ATOM 7327 C CA . ALA A 1 106 ? -0.170 7.176 -8.563 1.00 0.00 178 ALA A CA 4
ATOM 7328 C C . ALA A 1 106 ? -1.368 6.850 -7.655 1.00 0.00 178 ALA A C 4
ATOM 7329 O O . ALA A 1 106 ? -2.350 6.277 -8.118 1.00 0.00 178 ALA A O 4
ATOM 7336 N N . ALA A 1 107 ? -1.345 7.297 -6.394 1.00 0.00 179 ALA A N 4
ATOM 7337 C CA . ALA A 1 107 ? -2.462 7.135 -5.471 1.00 0.00 179 ALA A CA 4
ATOM 7338 C C . ALA A 1 107 ? -3.719 7.891 -5.943 1.00 0.00 179 ALA A C 4
ATOM 7339 O O . ALA A 1 107 ? -4.826 7.358 -5.851 1.00 0.00 179 ALA A O 4
ATOM 7346 N N . THR A 1 108 ? -3.561 9.084 -6.529 1.00 0.00 180 THR A N 4
ATOM 7347 C CA . THR A 1 108 ? -4.665 9.827 -7.157 1.00 0.00 180 THR A CA 4
ATOM 7348 C C . THR A 1 108 ? -5.253 9.069 -8.348 1.00 0.00 180 THR A C 4
ATOM 7349 O O . THR A 1 108 ? -6.474 9.004 -8.489 1.00 0.00 180 THR A O 4
ATOM 7360 N N . SER A 1 109 ? -4.412 8.450 -9.184 1.00 0.00 181 SER A N 4
ATOM 7361 C CA . SER A 1 109 ? -4.863 7.634 -10.319 1.00 0.00 181 SER A CA 4
ATOM 7362 C C . SER A 1 109 ? -5.613 6.369 -9.878 1.00 0.00 181 SER A C 4
ATOM 7363 O O . SER A 1 109 ? -6.578 5.966 -10.529 1.00 0.00 181 SER A O 4
ATOM 7371 N N . THR A 1 110 ? -5.195 5.753 -8.769 1.00 0.00 182 THR A N 4
ATOM 7372 C CA . THR A 1 110 ? -5.813 4.538 -8.219 1.00 0.00 182 THR A CA 4
ATOM 7373 C C . THR A 1 110 ? -7.120 4.825 -7.476 1.00 0.00 182 THR A C 4
ATOM 7374 O O . THR A 1 110 ? -8.071 4.047 -7.586 1.00 0.00 182 THR A O 4
ATOM 7385 N N . TRP A 1 111 ? -7.198 5.954 -6.759 1.00 0.00 183 TRP A N 4
ATOM 7386 C CA . TRP A 1 111 ? -8.294 6.313 -5.861 1.00 0.00 183 TRP A CA 4
ATOM 7387 C C . TRP A 1 111 ? -8.797 7.762 -6.046 1.00 0.00 183 TRP A C 4
ATOM 7388 O O . TRP A 1 111 ? -8.739 8.564 -5.109 1.00 0.00 183 TRP A O 4
ATOM 7409 N N . PRO A 1 112 ? -9.308 8.129 -7.240 1.00 0.00 184 PRO A N 4
ATOM 7410 C CA . PRO A 1 112 ? -9.736 9.498 -7.557 1.00 0.00 184 PRO A CA 4
ATOM 7411 C C . PRO A 1 112 ? -11.029 9.942 -6.841 1.00 0.00 184 PRO A C 4
ATOM 7412 O O . PRO A 1 112 ? -11.373 11.124 -6.874 1.00 0.00 184 PRO A O 4
ATOM 7423 N N . ASP A 1 113 ? -11.735 9.019 -6.178 1.00 0.00 185 ASP A N 4
ATOM 7424 C CA . ASP A 1 113 ? -13.011 9.222 -5.494 1.00 0.00 185 ASP A CA 4
ATOM 7425 C C . ASP A 1 113 ? -12.927 9.041 -3.959 1.00 0.00 185 ASP A C 4
ATOM 7426 O O . ASP A 1 113 ? -13.955 9.041 -3.279 1.00 0.00 185 ASP A O 4
ATOM 7435 N N . MET A 1 114 ? -11.712 8.925 -3.402 1.00 0.00 186 MET A N 4
ATOM 7436 C CA . MET A 1 114 ? -11.419 8.796 -1.973 1.00 0.00 186 MET A CA 4
ATOM 7437 C C . MET A 1 114 ? -10.411 9.863 -1.512 1.00 0.00 186 MET A C 4
ATOM 7438 O O . MET A 1 114 ? -9.686 10.446 -2.326 1.00 0.00 186 MET A O 4
ATOM 7452 N N . LYS A 1 115 ? -10.344 10.118 -0.201 1.00 0.00 187 LYS A N 4
ATOM 7453 C CA . LYS A 1 115 ? -9.326 10.989 0.415 1.00 0.00 187 LYS A CA 4
ATOM 7454 C C . LYS A 1 115 ? -7.955 10.299 0.384 1.00 0.00 187 LYS A C 4
ATOM 7455 O O . LYS A 1 115 ? -7.880 9.081 0.544 1.00 0.00 187 LYS A O 4
ATOM 7474 N N . ILE A 1 116 ? -6.875 11.069 0.235 1.00 0.00 188 ILE A N 4
ATOM 7475 C CA . ILE A 1 116 ? -5.498 10.551 0.128 1.00 0.00 188 ILE A CA 4
ATOM 7476 C C . ILE A 1 116 ? -4.546 11.287 1.086 1.00 0.00 188 ILE A C 4
ATOM 7477 O O . ILE A 1 116 ? -4.664 12.501 1.274 1.00 0.00 188 ILE A O 4
ATOM 7493 N N . VAL A 1 117 ? -3.581 10.564 1.665 1.00 0.00 189 VAL A N 4
ATOM 7494 C CA . VAL A 1 117 ? -2.550 11.113 2.572 1.00 0.00 189 VAL A CA 4
ATOM 7495 C C . VAL A 1 117 ? -1.170 10.546 2.221 1.00 0.00 189 VAL A C 4
ATOM 7496 O O . VAL A 1 117 ? -0.954 9.338 2.249 1.00 0.00 189 VAL A O 4
ATOM 7509 N N . ASN A 1 118 ? -0.216 11.422 1.909 1.00 0.00 190 ASN A N 4
ATOM 7510 C CA . ASN A 1 118 ? 1.108 11.110 1.386 1.00 0.00 190 ASN A CA 4
ATOM 7511 C C . ASN A 1 118 ? 2.209 11.450 2.416 1.00 0.00 190 ASN A C 4
ATOM 7512 O O . ASN A 1 118 ? 2.972 12.405 2.266 1.00 0.00 190 ASN A O 4
ATOM 7523 N N . ASN A 1 119 ? 2.273 10.664 3.495 1.00 0.00 191 ASN A N 4
ATOM 7524 C CA . ASN A 1 119 ? 3.194 10.840 4.627 1.00 0.00 191 ASN A CA 4
ATOM 7525 C C . ASN A 1 119 ? 4.663 10.446 4.323 1.00 0.00 191 ASN A C 4
ATOM 7526 O O . ASN A 1 119 ? 5.545 10.654 5.157 1.00 0.00 191 ASN A O 4
ATOM 7537 N N . ILE A 1 120 ? 4.935 9.888 3.136 1.00 0.00 192 ILE A N 4
ATOM 7538 C CA . ILE A 1 120 ? 6.281 9.594 2.600 1.00 0.00 192 ILE A CA 4
ATOM 7539 C C . ILE A 1 120 ? 7.194 10.831 2.675 1.00 0.00 192 ILE A C 4
ATOM 7540 O O . ILE A 1 120 ? 6.769 11.940 2.349 1.00 0.00 192 ILE A O 4
ATOM 7556 N N . GLU A 1 121 ? 8.464 10.635 3.025 1.00 0.00 193 GLU A N 4
ATOM 7557 C CA . GLU A 1 121 ? 9.522 11.643 2.998 1.00 0.00 193 GLU A CA 4
ATOM 7558 C C . GLU A 1 121 ? 10.803 11.068 2.367 1.00 0.00 193 GLU A C 4
ATOM 7559 O O . GLU A 1 121 ? 10.874 9.885 2.031 1.00 0.00 193 GLU A O 4
ATOM 7571 N N . VAL A 1 122 ? 11.824 11.906 2.183 1.00 0.00 194 VAL A N 4
ATOM 7572 C CA . VAL A 1 122 ? 13.096 11.521 1.545 1.00 0.00 194 VAL A CA 4
ATOM 7573 C C . VAL A 1 122 ? 13.991 10.735 2.519 1.00 0.00 194 VAL A C 4
ATOM 7574 O O . VAL A 1 122 ? 14.067 11.050 3.709 1.00 0.00 194 VAL A O 4
ATOM 7587 N N . THR A 1 123 ? 14.679 9.712 2.008 1.00 0.00 195 THR A N 4
ATOM 7588 C CA . THR A 1 123 ? 15.650 8.853 2.720 1.00 0.00 195 THR A CA 4
ATOM 7589 C C . THR A 1 123 ? 16.773 9.643 3.415 1.00 0.00 195 THR A C 4
ATOM 7590 O O . THR A 1 123 ? 17.212 10.691 2.936 1.00 0.00 195 THR A O 4
ATOM 7601 N N . GLY A 1 124 ? 17.280 9.105 4.532 1.00 0.00 196 GLY A N 4
ATOM 7602 C CA . GLY A 1 124 ? 18.279 9.722 5.419 1.00 0.00 196 GLY A CA 4
ATOM 7603 C C . GLY A 1 124 ? 19.649 9.027 5.392 1.00 0.00 196 GLY A C 4
ATOM 7604 O O . GLY A 1 124 ? 20.342 8.982 6.409 1.00 0.00 196 GLY A O 4
ATOM 7608 N N . GLN A 1 125 ? 20.019 8.466 4.235 1.00 0.00 197 GLN A N 4
ATOM 7609 C CA . GLN A 1 125 ? 21.281 7.744 3.971 1.00 0.00 197 GLN A CA 4
ATOM 7610 C C . GLN A 1 125 ? 21.564 6.604 4.973 1.00 0.00 197 GLN A C 4
ATOM 7611 O O . GLN A 1 125 ? 22.657 6.481 5.534 1.00 0.00 197 GLN A O 4
ATOM 7625 N N . ALA A 1 126 ? 20.550 5.762 5.190 1.00 0.00 198 ALA A N 4
ATOM 7626 C CA . ALA A 1 126 ? 20.542 4.633 6.115 1.00 0.00 198 ALA A CA 4
ATOM 7627 C C . ALA A 1 126 ? 19.943 3.340 5.491 1.00 0.00 198 ALA A C 4
ATOM 7628 O O . ALA A 1 126 ? 18.908 2.850 5.959 1.00 0.00 198 ALA A O 4
ATOM 7635 N N . PRO A 1 127 ? 20.549 2.789 4.415 1.00 0.00 199 PRO A N 4
ATOM 7636 C CA . PRO A 1 127 ? 20.086 1.554 3.766 1.00 0.00 199 PRO A CA 4
ATOM 7637 C C . PRO A 1 127 ? 20.276 0.301 4.658 1.00 0.00 199 PRO A C 4
ATOM 7638 O O . PRO A 1 127 ? 21.073 0.331 5.605 1.00 0.00 199 PRO A O 4
ATOM 7649 N N . PRO A 1 128 ? 19.586 -0.821 4.357 1.00 0.00 200 PRO A N 4
ATOM 7650 C CA . PRO A 1 128 ? 19.749 -2.086 5.080 1.00 0.00 200 PRO A CA 4
ATOM 7651 C C . PRO A 1 128 ? 21.131 -2.733 4.858 1.00 0.00 200 PRO A C 4
ATOM 7652 O O . PRO A 1 128 ? 21.842 -2.426 3.894 1.00 0.00 200 PRO A O 4
ATOM 7663 N N . GLY A 1 129 ? 21.505 -3.659 5.746 1.00 0.00 201 GLY A N 4
ATOM 7664 C CA . GLY A 1 129 ? 22.797 -4.362 5.733 1.00 0.00 201 GLY A CA 4
ATOM 7665 C C . GLY A 1 129 ? 22.922 -5.447 6.819 1.00 0.00 201 GLY A C 4
ATOM 7666 O O . GLY A 1 129 ? 21.962 -5.685 7.564 1.00 0.00 201 GLY A O 4
ATOM 7670 N N . PRO A 1 130 ? 24.084 -6.126 6.918 1.00 0.00 202 PRO A N 4
ATOM 7671 C CA . PRO A 1 130 ? 24.321 -7.197 7.890 1.00 0.00 202 PRO A CA 4
ATOM 7672 C C . PRO A 1 130 ? 24.410 -6.682 9.348 1.00 0.00 202 PRO A C 4
ATOM 7673 O O . PRO A 1 130 ? 24.696 -5.498 9.571 1.00 0.00 202 PRO A O 4
ATOM 7684 N N . PRO A 1 131 ? 24.200 -7.555 10.355 1.00 0.00 203 PRO A N 4
ATOM 7685 C CA . PRO A 1 131 ? 24.313 -7.211 11.771 1.00 0.00 203 PRO A CA 4
ATOM 7686 C C . PRO A 1 131 ? 25.776 -7.042 12.226 1.00 0.00 203 PRO A C 4
ATOM 7687 O O . PRO A 1 131 ? 26.729 -7.363 11.504 1.00 0.00 203 PRO A O 4
ATOM 7698 N N . ALA A 1 132 ? 25.936 -6.543 13.455 1.00 0.00 204 ALA A N 4
ATOM 7699 C CA . ALA A 1 132 ? 27.218 -6.378 14.160 1.00 0.00 204 ALA A CA 4
ATOM 7700 C C . ALA A 1 132 ? 27.981 -7.708 14.363 1.00 0.00 204 ALA A C 4
ATOM 7701 O O . ALA A 1 132 ? 27.360 -8.714 14.782 1.00 0.00 204 ALA A O 4
ATOM 7709 N N . GLY A 1 1 ? -20.799 14.460 -7.231 1.00 0.00 73 GLY A N 5
ATOM 7710 C CA . GLY A 1 1 ? -20.232 14.819 -5.914 1.00 0.00 73 GLY A CA 5
ATOM 7711 C C . GLY A 1 1 ? -19.837 13.582 -5.120 1.00 0.00 73 GLY A C 5
ATOM 7712 O O . GLY A 1 1 ? -20.553 12.577 -5.137 1.00 0.00 73 GLY A O 5
ATOM 7718 N N . ALA A 1 2 ? -18.696 13.637 -4.426 1.00 0.00 74 ALA A N 5
ATOM 7719 C CA . ALA A 1 2 ? -18.202 12.561 -3.557 1.00 0.00 74 ALA A CA 5
ATOM 7720 C C . ALA A 1 2 ? -19.096 12.316 -2.315 1.00 0.00 74 ALA A C 5
ATOM 7721 O O . ALA A 1 2 ? -19.897 13.171 -1.921 1.00 0.00 74 ALA A O 5
ATOM 7728 N N . SER A 1 3 ? -18.921 11.158 -1.671 1.00 0.00 75 SER A N 5
ATOM 7729 C CA . SER A 1 3 ? -19.597 10.771 -0.421 1.00 0.00 75 SER A CA 5
ATOM 7730 C C . SER A 1 3 ? -18.729 9.804 0.399 1.00 0.00 75 SER A C 5
ATOM 7731 O O . SER A 1 3 ? -17.940 9.041 -0.162 1.00 0.00 75 SER A O 5
ATOM 7739 N N . ALA A 1 4 ? -18.880 9.828 1.729 1.00 0.00 76 ALA A N 5
ATOM 7740 C CA . ALA A 1 4 ? -18.106 9.048 2.704 1.00 0.00 76 ALA A CA 5
ATOM 7741 C C . ALA A 1 4 ? -18.517 7.554 2.772 1.00 0.00 76 ALA A C 5
ATOM 7742 O O . ALA A 1 4 ? -18.872 7.036 3.835 1.00 0.00 76 ALA A O 5
ATOM 7749 N N . LEU A 1 5 ? -18.522 6.865 1.626 1.00 0.00 77 LEU A N 5
ATOM 7750 C CA . LEU A 1 5 ? -18.897 5.452 1.471 1.00 0.00 77 LEU A CA 5
ATOM 7751 C C . LEU A 1 5 ? -17.906 4.529 2.205 1.00 0.00 77 LEU A C 5
ATOM 7752 O O . LEU A 1 5 ? -16.835 4.198 1.691 1.00 0.00 77 LEU A O 5
ATOM 7768 N N . SER A 1 6 ? -18.275 4.139 3.426 1.00 0.00 78 SER A N 5
ATOM 7769 C CA . SER A 1 6 ? -17.478 3.331 4.357 1.00 0.00 78 SER A CA 5
ATOM 7770 C C . SER A 1 6 ? -17.093 1.963 3.763 1.00 0.00 78 SER A C 5
ATOM 7771 O O . SER A 1 6 ? -17.955 1.136 3.448 1.00 0.00 78 SER A O 5
ATOM 7779 N N . LEU A 1 7 ? -15.787 1.727 3.644 1.00 0.00 79 LEU A N 5
ATOM 7780 C CA . LEU A 1 7 ? -15.149 0.486 3.187 1.00 0.00 79 LEU A CA 5
ATOM 7781 C C . LEU A 1 7 ? -14.062 0.003 4.177 1.00 0.00 79 LEU A C 5
ATOM 7782 O O . LEU A 1 7 ? -13.745 0.668 5.167 1.00 0.00 79 LEU A O 5
ATOM 7798 N N . SER A 1 8 ? -13.541 -1.195 3.911 1.00 0.00 80 SER A N 5
ATOM 7799 C CA . SER A 1 8 ? -12.578 -2.000 4.684 1.00 0.00 80 SER A CA 5
ATOM 7800 C C . SER A 1 8 ? -11.428 -1.252 5.364 1.00 0.00 80 SER A C 5
ATOM 7801 O O . SER A 1 8 ? -10.925 -0.235 4.881 1.00 0.00 80 SER A O 5
ATOM 7809 N N . LEU A 1 9 ? -10.931 -1.876 6.436 1.00 0.00 81 LEU A N 5
ATOM 7810 C CA . LEU A 1 9 ? -9.684 -1.538 7.116 1.00 0.00 81 LEU A CA 5
ATOM 7811 C C . LEU A 1 9 ? -8.534 -2.458 6.657 1.00 0.00 81 LEU A C 5
ATOM 7812 O O . LEU A 1 9 ? -8.716 -3.673 6.547 1.00 0.00 81 LEU A O 5
ATOM 7828 N N . LEU A 1 10 ? -7.356 -1.887 6.383 1.00 0.00 82 LEU A N 5
ATOM 7829 C CA . LEU A 1 10 ? -6.176 -2.592 5.854 1.00 0.00 82 LEU A CA 5
ATOM 7830 C C . LEU A 1 10 ? -4.880 -1.846 6.226 1.00 0.00 82 LEU A C 5
ATOM 7831 O O . LEU A 1 10 ? -4.849 -0.614 6.228 1.00 0.00 82 LEU A O 5
ATOM 7847 N N . SER A 1 11 ? -3.795 -2.587 6.449 1.00 0.00 83 SER A N 5
ATOM 7848 C CA . SER A 1 11 ? -2.434 -2.086 6.641 1.00 0.00 83 SER A CA 5
ATOM 7849 C C . SER A 1 11 ? -1.410 -3.023 5.984 1.00 0.00 83 SER A C 5
ATOM 7850 O O . SER A 1 11 ? -1.530 -4.249 6.037 1.00 0.00 83 SER A O 5
ATOM 7858 N N . ILE A 1 12 ? -0.356 -2.456 5.404 1.00 0.00 84 ILE A N 5
ATOM 7859 C CA . ILE A 1 12 ? 0.807 -3.181 4.879 1.00 0.00 84 ILE A CA 5
ATOM 7860 C C . ILE A 1 12 ? 2.078 -2.373 5.154 1.00 0.00 84 ILE A C 5
ATOM 7861 O O . ILE A 1 12 ? 2.104 -1.161 4.945 1.00 0.00 84 ILE A O 5
ATOM 7877 N N . SER A 1 13 ? 3.143 -3.044 5.597 1.00 0.00 85 SER A N 5
ATOM 7878 C CA . SER A 1 13 ? 4.440 -2.421 5.893 1.00 0.00 85 SER A CA 5
ATOM 7879 C C . SER A 1 13 ? 5.612 -3.279 5.411 1.00 0.00 85 SER A C 5
ATOM 7880 O O . SER A 1 13 ? 5.557 -4.510 5.474 1.00 0.00 85 SER A O 5
ATOM 7888 N N . ARG A 1 14 ? 6.694 -2.628 4.967 1.00 0.00 86 ARG A N 5
ATOM 7889 C CA . ARG A 1 14 ? 7.908 -3.272 4.428 1.00 0.00 86 ARG A CA 5
ATOM 7890 C C . ARG A 1 14 ? 9.112 -3.164 5.377 1.00 0.00 86 ARG A C 5
ATOM 7891 O O . ARG A 1 14 ? 9.252 -2.190 6.120 1.00 0.00 86 ARG A O 5
ATOM 7912 N N . SER A 1 15 ? 9.986 -4.167 5.291 1.00 0.00 87 SER A N 5
ATOM 7913 C CA . SER A 1 15 ? 11.235 -4.337 6.045 1.00 0.00 87 SER A CA 5
ATOM 7914 C C . SER A 1 15 ? 12.386 -4.841 5.150 1.00 0.00 87 SER A C 5
ATOM 7915 O O . SER A 1 15 ? 12.929 -5.929 5.357 1.00 0.00 87 SER A O 5
ATOM 7923 N N . GLY A 1 16 ? 12.742 -4.080 4.107 1.00 0.00 88 GLY A N 5
ATOM 7924 C CA . GLY A 1 16 ? 13.828 -4.392 3.167 1.00 0.00 88 GLY A CA 5
ATOM 7925 C C . GLY A 1 16 ? 13.442 -5.463 2.149 1.00 0.00 88 GLY A C 5
ATOM 7926 O O . GLY A 1 16 ? 12.827 -5.157 1.124 1.00 0.00 88 GLY A O 5
ATOM 7930 N N . ASN A 1 17 ? 13.745 -6.721 2.473 1.00 0.00 89 ASN A N 5
ATOM 7931 C CA . ASN A 1 17 ? 13.450 -7.909 1.667 1.00 0.00 89 ASN A CA 5
ATOM 7932 C C . ASN A 1 17 ? 12.411 -8.831 2.340 1.00 0.00 89 ASN A C 5
ATOM 7933 O O . ASN A 1 17 ? 12.405 -10.044 2.142 1.00 0.00 89 ASN A O 5
ATOM 7944 N N . THR A 1 18 ? 11.517 -8.232 3.124 1.00 0.00 90 THR A N 5
ATOM 7945 C CA . THR A 1 18 ? 10.319 -8.824 3.723 1.00 0.00 90 THR A CA 5
ATOM 7946 C C . THR A 1 18 ? 9.206 -7.772 3.721 1.00 0.00 90 THR A C 5
ATOM 7947 O O . THR A 1 18 ? 9.470 -6.605 4.009 1.00 0.00 90 THR A O 5
ATOM 7958 N N . VAL A 1 19 ? 7.961 -8.159 3.438 1.00 0.00 91 VAL A N 5
ATOM 7959 C CA . VAL A 1 19 ? 6.769 -7.306 3.567 1.00 0.00 91 VAL A CA 5
ATOM 7960 C C . VAL A 1 19 ? 5.646 -8.035 4.313 1.00 0.00 91 VAL A C 5
ATOM 7961 O O . VAL A 1 19 ? 5.480 -9.248 4.165 1.00 0.00 91 VAL A O 5
ATOM 7974 N N . THR A 1 20 ? 4.875 -7.298 5.115 1.00 0.00 92 THR A N 5
ATOM 7975 C CA . THR A 1 20 ? 3.866 -7.850 6.038 1.00 0.00 92 THR A CA 5
ATOM 7976 C C . THR A 1 20 ? 2.513 -7.157 5.873 1.00 0.00 92 THR A C 5
ATOM 7977 O O . THR A 1 20 ? 2.432 -5.928 5.930 1.00 0.00 92 THR A O 5
ATOM 7988 N N . LEU A 1 21 ? 1.451 -7.948 5.688 1.00 0.00 93 LEU A N 5
ATOM 7989 C CA . LEU A 1 21 ? 0.083 -7.523 5.399 1.00 0.00 93 LEU A CA 5
ATOM 7990 C C . LEU A 1 21 ? -0.858 -7.907 6.557 1.00 0.00 93 LEU A C 5
ATOM 7991 O O . LEU A 1 21 ? -0.921 -9.077 6.943 1.00 0.00 93 LEU A O 5
ATOM 8007 N N . ILE A 1 22 ? -1.614 -6.942 7.088 1.00 0.00 94 ILE A N 5
ATOM 8008 C CA . ILE A 1 22 ? -2.572 -7.121 8.199 1.00 0.00 94 ILE A CA 5
ATOM 8009 C C . ILE A 1 22 ? -3.855 -6.330 7.891 1.00 0.00 94 ILE A C 5
ATOM 8010 O O . ILE A 1 22 ? -3.803 -5.133 7.624 1.00 0.00 94 ILE A O 5
ATOM 8026 N N . GLY A 1 23 ? -5.022 -6.975 7.917 1.00 0.00 95 GLY A N 5
ATOM 8027 C CA . GLY A 1 23 ? -6.271 -6.367 7.457 1.00 0.00 95 GLY A CA 5
ATOM 8028 C C . GLY A 1 23 ? -7.471 -7.313 7.398 1.00 0.00 95 GLY A C 5
ATOM 8029 O O . GLY A 1 23 ? -7.525 -8.332 8.087 1.00 0.00 95 GLY A O 5
ATOM 8033 N N . ASP A 1 24 ? -8.443 -6.952 6.566 1.00 0.00 96 ASP A N 5
ATOM 8034 C CA . ASP A 1 24 ? -9.747 -7.596 6.407 1.00 0.00 96 ASP A CA 5
ATOM 8035 C C . ASP A 1 24 ? -10.387 -7.243 5.044 1.00 0.00 96 ASP A C 5
ATOM 8036 O O . ASP A 1 24 ? -10.213 -6.128 4.545 1.00 0.00 96 ASP A O 5
ATOM 8045 N N . PHE A 1 25 ? -11.137 -8.170 4.441 1.00 0.00 97 PHE A N 5
ATOM 8046 C CA . PHE A 1 25 ? -11.817 -8.022 3.146 1.00 0.00 97 PHE A CA 5
ATOM 8047 C C . PHE A 1 25 ? -13.093 -8.911 3.064 1.00 0.00 97 PHE A C 5
ATOM 8048 O O . PHE A 1 25 ? -13.267 -9.803 3.898 1.00 0.00 97 PHE A O 5
ATOM 8065 N N . PRO A 1 26 ? -13.955 -8.760 2.032 1.00 0.00 98 PRO A N 5
ATOM 8066 C CA . PRO A 1 26 ? -15.080 -9.659 1.758 1.00 0.00 98 PRO A CA 5
ATOM 8067 C C . PRO A 1 26 ? -14.650 -11.069 1.352 1.00 0.00 98 PRO A C 5
ATOM 8068 O O . PRO A 1 26 ? -15.368 -12.025 1.649 1.00 0.00 98 PRO A O 5
ATOM 8079 N N . ASP A 1 27 ? -13.504 -11.221 0.674 1.00 0.00 99 ASP A N 5
ATOM 8080 C CA . ASP A 1 27 ? -12.975 -12.515 0.254 1.00 0.00 99 ASP A CA 5
ATOM 8081 C C . ASP A 1 27 ? -11.456 -12.501 0.028 1.00 0.00 99 ASP A C 5
ATOM 8082 O O . ASP A 1 27 ? -10.791 -11.469 -0.073 1.00 0.00 99 ASP A O 5
ATOM 8091 N N . GLU A 1 28 ? -10.923 -13.714 -0.056 1.00 0.00 100 GLU A N 5
ATOM 8092 C CA . GLU A 1 28 ? -9.510 -14.038 -0.289 1.00 0.00 100 GLU A CA 5
ATOM 8093 C C . GLU A 1 28 ? -8.990 -13.599 -1.658 1.00 0.00 100 GLU A C 5
ATOM 8094 O O . GLU A 1 28 ? -7.795 -13.375 -1.856 1.00 0.00 100 GLU A O 5
ATOM 8106 N N . ALA A 1 29 ? -9.914 -13.501 -2.601 1.00 0.00 101 ALA A N 5
ATOM 8107 C CA . ALA A 1 29 ? -9.647 -13.077 -3.966 1.00 0.00 101 ALA A CA 5
ATOM 8108 C C . ALA A 1 29 ? -9.375 -11.567 -4.056 1.00 0.00 101 ALA A C 5
ATOM 8109 O O . ALA A 1 29 ? -8.558 -11.123 -4.868 1.00 0.00 101 ALA A O 5
ATOM 8116 N N . ALA A 1 30 ? -9.993 -10.779 -3.176 1.00 0.00 102 ALA A N 5
ATOM 8117 C CA . ALA A 1 30 ? -9.752 -9.348 -3.082 1.00 0.00 102 ALA A CA 5
ATOM 8118 C C . ALA A 1 30 ? -8.379 -9.038 -2.455 1.00 0.00 102 ALA A C 5
ATOM 8119 O O . ALA A 1 30 ? -7.665 -8.159 -2.946 1.00 0.00 102 ALA A O 5
ATOM 8126 N N . LYS A 1 31 ? -7.944 -9.820 -1.450 1.00 0.00 103 LYS A N 5
ATOM 8127 C CA . LYS A 1 31 ? -6.585 -9.711 -0.893 1.00 0.00 103 LYS A CA 5
ATOM 8128 C C . LYS A 1 31 ? -5.507 -10.292 -1.818 1.00 0.00 103 LYS A C 5
ATOM 8129 O O . LYS A 1 31 ? -4.368 -9.828 -1.814 1.00 0.00 103 LYS A O 5
ATOM 8148 N N . ALA A 1 32 ? -5.864 -11.256 -2.672 1.00 0.00 104 ALA A N 5
ATOM 8149 C CA . ALA A 1 32 ? -4.996 -11.758 -3.734 1.00 0.00 104 ALA A CA 5
ATOM 8150 C C . ALA A 1 32 ? -4.656 -10.672 -4.774 1.00 0.00 104 ALA A C 5
ATOM 8151 O O . ALA A 1 32 ? -3.533 -10.630 -5.280 1.00 0.00 104 ALA A O 5
ATOM 8158 N N . ALA A 1 33 ? -5.571 -9.742 -5.057 1.00 0.00 105 ALA A N 5
ATOM 8159 C CA . ALA A 1 33 ? -5.291 -8.598 -5.922 1.00 0.00 105 ALA A CA 5
ATOM 8160 C C . ALA A 1 33 ? -4.282 -7.624 -5.292 1.00 0.00 105 ALA A C 5
ATOM 8161 O O . ALA A 1 33 ? -3.378 -7.142 -5.979 1.00 0.00 105 ALA A O 5
ATOM 8168 N N . LEU A 1 34 ? -4.373 -7.390 -3.978 1.00 0.00 106 LEU A N 5
ATOM 8169 C CA . LEU A 1 34 ? -3.431 -6.580 -3.220 1.00 0.00 106 LEU A CA 5
ATOM 8170 C C . LEU A 1 34 ? -2.016 -7.183 -3.234 1.00 0.00 106 LEU A C 5
ATOM 8171 O O . LEU A 1 34 ? -1.046 -6.458 -3.454 1.00 0.00 106 LEU A O 5
ATOM 8187 N N . MET A 1 35 ? -1.879 -8.504 -3.073 1.00 0.00 107 MET A N 5
ATOM 8188 C CA . MET A 1 35 ? -0.564 -9.146 -3.124 1.00 0.00 107 MET A CA 5
ATOM 8189 C C . MET A 1 35 ? -0.011 -9.238 -4.556 1.00 0.00 107 MET A C 5
ATOM 8190 O O . MET A 1 35 ? 1.192 -9.116 -4.772 1.00 0.00 107 MET A O 5
ATOM 8204 N N . THR A 1 36 ? -0.887 -9.361 -5.554 1.00 0.00 108 THR A N 5
ATOM 8205 C CA . THR A 1 36 ? -0.535 -9.381 -6.984 1.00 0.00 108 THR A CA 5
ATOM 8206 C C . THR A 1 36 ? 0.053 -8.040 -7.431 1.00 0.00 108 THR A C 5
ATOM 8207 O O . THR A 1 36 ? 1.028 -8.006 -8.183 1.00 0.00 108 THR A O 5
ATOM 8218 N N . ALA A 1 37 ? -0.485 -6.930 -6.919 1.00 0.00 109 ALA A N 5
ATOM 8219 C CA . ALA A 1 37 ? -0.038 -5.580 -7.214 1.00 0.00 109 ALA A CA 5
ATOM 8220 C C . ALA A 1 37 ? 1.418 -5.322 -6.802 1.00 0.00 109 ALA A C 5
ATOM 8221 O O . ALA A 1 37 ? 2.130 -4.600 -7.501 1.00 0.00 109 ALA A O 5
ATOM 8228 N N . LEU A 1 38 ? 1.886 -5.959 -5.720 1.00 0.00 110 LEU A N 5
ATOM 8229 C CA . LEU A 1 38 ? 3.284 -5.928 -5.310 1.00 0.00 110 LEU A CA 5
ATOM 8230 C C . LEU A 1 38 ? 4.127 -7.065 -5.917 1.00 0.00 110 LEU A C 5
ATOM 8231 O O . LEU A 1 38 ? 5.325 -6.887 -6.128 1.00 0.00 110 LEU A O 5
ATOM 8247 N N . ASN A 1 39 ? 3.507 -8.192 -6.283 1.00 0.00 111 ASN A N 5
ATOM 8248 C CA . ASN A 1 39 ? 4.162 -9.349 -6.901 1.00 0.00 111 ASN A CA 5
ATOM 8249 C C . ASN A 1 39 ? 4.679 -9.042 -8.316 1.00 0.00 111 ASN A C 5
ATOM 8250 O O . ASN A 1 39 ? 5.710 -9.567 -8.735 1.00 0.00 111 ASN A O 5
ATOM 8261 N N . GLY A 1 40 ? 3.990 -8.143 -9.028 1.00 0.00 112 GLY A N 5
ATOM 8262 C CA . GLY A 1 40 ? 4.320 -7.694 -10.382 1.00 0.00 112 GLY A CA 5
ATOM 8263 C C . GLY A 1 40 ? 5.721 -7.107 -10.551 1.00 0.00 112 GLY A C 5
ATOM 8264 O O . GLY A 1 40 ? 6.302 -7.190 -11.636 1.00 0.00 112 GLY A O 5
ATOM 8268 N N . LEU A 1 41 ? 6.270 -6.549 -9.467 1.00 0.00 113 LEU A N 5
ATOM 8269 C CA . LEU A 1 41 ? 7.587 -5.929 -9.402 1.00 0.00 113 LEU A CA 5
ATOM 8270 C C . LEU A 1 41 ? 8.444 -6.484 -8.242 1.00 0.00 113 LEU A C 5
ATOM 8271 O O . LEU A 1 41 ? 9.506 -5.946 -7.922 1.00 0.00 113 LEU A O 5
ATOM 8287 N N . LEU A 1 42 ? 7.987 -7.568 -7.605 1.00 0.00 114 LEU A N 5
ATOM 8288 C CA . LEU A 1 42 ? 8.701 -8.259 -6.526 1.00 0.00 114 LEU A CA 5
ATOM 8289 C C . LEU A 1 42 ? 10.065 -8.791 -7.006 1.00 0.00 114 LEU A C 5
ATOM 8290 O O . LEU A 1 42 ? 10.161 -9.450 -8.046 1.00 0.00 114 LEU A O 5
ATOM 8306 N N . ALA A 1 43 ? 11.123 -8.502 -6.244 1.00 0.00 115 ALA A N 5
ATOM 8307 C CA . ALA A 1 43 ? 12.496 -8.866 -6.544 1.00 0.00 115 ALA A CA 5
ATOM 8308 C C . ALA A 1 43 ? 12.835 -10.266 -5.986 1.00 0.00 115 ALA A C 5
ATOM 8309 O O . ALA A 1 43 ? 12.313 -10.651 -4.931 1.00 0.00 115 ALA A O 5
ATOM 8316 N N . PRO A 1 44 ? 13.708 -11.036 -6.658 1.00 0.00 116 PRO A N 5
ATOM 8317 C CA . PRO A 1 44 ? 14.007 -12.420 -6.300 1.00 0.00 116 PRO A CA 5
ATOM 8318 C C . PRO A 1 44 ? 14.708 -12.538 -4.941 1.00 0.00 116 PRO A C 5
ATOM 8319 O O . PRO A 1 44 ? 15.905 -12.275 -4.793 1.00 0.00 116 PRO A O 5
ATOM 8330 N N . GLY A 1 45 ? 13.920 -12.939 -3.943 1.00 0.00 117 GLY A N 5
ATOM 8331 C CA . GLY A 1 45 ? 14.315 -13.178 -2.557 1.00 0.00 117 GLY A CA 5
ATOM 8332 C C . GLY A 1 45 ? 13.475 -12.407 -1.533 1.00 0.00 117 GLY A C 5
ATOM 8333 O O . GLY A 1 45 ? 13.577 -12.678 -0.336 1.00 0.00 117 GLY A O 5
ATOM 8337 N N . VAL A 1 46 ? 12.638 -11.461 -1.980 1.00 0.00 118 VAL A N 5
ATOM 8338 C CA . VAL A 1 46 ? 11.740 -10.684 -1.114 1.00 0.00 118 VAL A CA 5
ATOM 8339 C C . VAL A 1 46 ? 10.623 -11.575 -0.541 1.00 0.00 118 VAL A C 5
ATOM 8340 O O . VAL A 1 46 ? 9.790 -12.103 -1.280 1.00 0.00 118 VAL A O 5
ATOM 8353 N N . ASN A 1 47 ? 10.615 -11.752 0.780 1.00 0.00 119 ASN A N 5
ATOM 8354 C CA . ASN A 1 47 ? 9.625 -12.510 1.538 1.00 0.00 119 ASN A CA 5
ATOM 8355 C C . ASN A 1 47 ? 8.274 -11.769 1.656 1.00 0.00 119 ASN A C 5
ATOM 8356 O O . ASN A 1 47 ? 8.231 -10.536 1.641 1.00 0.00 119 ASN A O 5
ATOM 8367 N N . VAL A 1 48 ? 7.179 -12.511 1.851 1.00 0.00 120 VAL A N 5
ATOM 8368 C CA . VAL A 1 48 ? 5.816 -11.972 2.036 1.00 0.00 120 VAL A CA 5
ATOM 8369 C C . VAL A 1 48 ? 5.121 -12.699 3.195 1.00 0.00 120 VAL A C 5
ATOM 8370 O O . VAL A 1 48 ? 5.132 -13.932 3.258 1.00 0.00 120 VAL A O 5
ATOM 8383 N N . ILE A 1 49 ? 4.496 -11.937 4.095 1.00 0.00 121 ILE A N 5
ATOM 8384 C CA . ILE A 1 49 ? 3.779 -12.408 5.292 1.00 0.00 121 ILE A CA 5
ATOM 8385 C C . ILE A 1 49 ? 2.361 -11.828 5.280 1.00 0.00 121 ILE A C 5
ATOM 8386 O O . ILE A 1 49 ? 2.155 -10.656 4.967 1.00 0.00 121 ILE A O 5
ATOM 8402 N N . ASP A 1 50 ? 1.382 -12.654 5.641 1.00 0.00 122 ASP A N 5
ATOM 8403 C CA . ASP A 1 50 ? -0.048 -12.352 5.533 1.00 0.00 122 ASP A CA 5
ATOM 8404 C C . ASP A 1 50 ? -0.840 -12.755 6.790 1.00 0.00 122 ASP A C 5
ATOM 8405 O O . ASP A 1 50 ? -0.723 -13.877 7.290 1.00 0.00 122 ASP A O 5
ATOM 8414 N N . GLN A 1 51 ? -1.679 -11.834 7.270 1.00 0.00 123 GLN A N 5
ATOM 8415 C CA . GLN A 1 51 ? -2.597 -11.972 8.392 1.00 0.00 123 GLN A CA 5
ATOM 8416 C C . GLN A 1 51 ? -3.989 -11.364 8.091 1.00 0.00 123 GLN A C 5
ATOM 8417 O O . GLN A 1 51 ? -4.757 -11.045 9.002 1.00 0.00 123 GLN A O 5
ATOM 8431 N N . ILE A 1 52 ? -4.320 -11.159 6.811 1.00 0.00 124 ILE A N 5
ATOM 8432 C CA . ILE A 1 52 ? -5.614 -10.612 6.366 1.00 0.00 124 ILE A CA 5
ATOM 8433 C C . ILE A 1 52 ? -6.771 -11.592 6.640 1.00 0.00 124 ILE A C 5
ATOM 8434 O O . ILE A 1 52 ? -6.688 -12.781 6.315 1.00 0.00 124 ILE A O 5
ATOM 8450 N N . HIS A 1 53 ? -7.866 -11.076 7.215 1.00 0.00 125 HIS A N 5
ATOM 8451 C CA . HIS A 1 53 ? -9.106 -11.808 7.506 1.00 0.00 125 HIS A CA 5
ATOM 8452 C C . HIS A 1 53 ? -10.168 -11.671 6.397 1.00 0.00 125 HIS A C 5
ATOM 8453 O O . HIS A 1 53 ? -10.034 -10.867 5.467 1.00 0.00 125 HIS A O 5
ATOM 8468 N N . VAL A 1 54 ? -11.226 -12.478 6.503 1.00 0.00 126 VAL A N 5
ATOM 8469 C CA . VAL A 1 54 ? -12.337 -12.567 5.547 1.00 0.00 126 VAL A CA 5
ATOM 8470 C C . VAL A 1 54 ? -13.685 -12.505 6.273 1.00 0.00 126 VAL A C 5
ATOM 8471 O O . VAL A 1 54 ? -13.999 -13.373 7.088 1.00 0.00 126 VAL A O 5
ATOM 8484 N N . ASP A 1 55 ? -14.492 -11.489 5.962 1.00 0.00 127 ASP A N 5
ATOM 8485 C CA . ASP A 1 55 ? -15.834 -11.239 6.481 1.00 0.00 127 ASP A CA 5
ATOM 8486 C C . ASP A 1 55 ? -16.697 -10.516 5.420 1.00 0.00 127 ASP A C 5
ATOM 8487 O O . ASP A 1 55 ? -16.335 -9.416 4.997 1.00 0.00 127 ASP A O 5
ATOM 8496 N N . PRO A 1 56 ? -17.864 -11.045 5.001 1.00 0.00 128 PRO A N 5
ATOM 8497 C CA . PRO A 1 56 ? -18.698 -10.424 3.960 1.00 0.00 128 PRO A CA 5
ATOM 8498 C C . PRO A 1 56 ? -19.397 -9.118 4.393 1.00 0.00 128 PRO A C 5
ATOM 8499 O O . PRO A 1 56 ? -20.032 -8.450 3.573 1.00 0.00 128 PRO A O 5
ATOM 8510 N N . VAL A 1 57 ? -19.275 -8.731 5.668 1.00 0.00 129 VAL A N 5
ATOM 8511 C CA . VAL A 1 57 ? -19.781 -7.470 6.250 1.00 0.00 129 VAL A CA 5
ATOM 8512 C C . VAL A 1 57 ? -18.962 -6.238 5.795 1.00 0.00 129 VAL A C 5
ATOM 8513 O O . VAL A 1 57 ? -19.411 -5.099 5.937 1.00 0.00 129 VAL A O 5
ATOM 8526 N N . VAL A 1 58 ? -17.786 -6.449 5.193 1.00 0.00 130 VAL A N 5
ATOM 8527 C CA . VAL A 1 58 ? -16.828 -5.432 4.739 1.00 0.00 130 VAL A CA 5
ATOM 8528 C C . VAL A 1 58 ? -16.602 -5.572 3.228 1.00 0.00 130 VAL A C 5
ATOM 8529 O O . VAL A 1 58 ? -16.715 -6.665 2.677 1.00 0.00 130 VAL A O 5
ATOM 8542 N N . ARG A 1 59 ? -16.313 -4.461 2.544 1.00 0.00 131 ARG A N 5
ATOM 8543 C CA . ARG A 1 59 ? -16.026 -4.355 1.097 1.00 0.00 131 ARG A CA 5
ATOM 8544 C C . ARG A 1 59 ? -14.862 -3.382 0.957 1.00 0.00 131 ARG A C 5
ATOM 8545 O O . ARG A 1 59 ? -14.754 -2.505 1.799 1.00 0.00 131 ARG A O 5
ATOM 8566 N N . SER A 1 60 ? -14.034 -3.473 -0.078 1.00 0.00 132 SER A N 5
ATOM 8567 C CA . SER A 1 60 ? -12.765 -2.741 -0.183 1.00 0.00 132 SER A CA 5
ATOM 8568 C C . SER A 1 60 ? -12.549 -2.048 -1.529 1.00 0.00 132 SER A C 5
ATOM 8569 O O . SER A 1 60 ? -13.317 -2.208 -2.482 1.00 0.00 132 SER A O 5
ATOM 8577 N N . LEU A 1 61 ? -11.445 -1.304 -1.598 1.00 0.00 133 LEU A N 5
ATOM 8578 C CA . LEU A 1 61 ? -10.855 -0.775 -2.814 1.00 0.00 133 LEU A CA 5
ATOM 8579 C C . LEU A 1 61 ? -10.300 -1.928 -3.660 1.00 0.00 133 LEU A C 5
ATOM 8580 O O . LEU A 1 61 ? -9.961 -3.002 -3.153 1.00 0.00 133 LEU A O 5
ATOM 8596 N N . ASP A 1 62 ? -10.149 -1.669 -4.950 1.00 0.00 134 ASP A N 5
ATOM 8597 C CA . ASP A 1 62 ? -9.364 -2.522 -5.838 1.00 0.00 134 ASP A CA 5
ATOM 8598 C C . ASP A 1 62 ? -7.874 -2.153 -5.701 1.00 0.00 134 ASP A C 5
ATOM 8599 O O . ASP A 1 62 ? -7.533 -0.980 -5.498 1.00 0.00 134 ASP A O 5
ATOM 8608 N N . PHE A 1 63 ? -6.991 -3.142 -5.868 1.00 0.00 135 PHE A N 5
ATOM 8609 C CA . PHE A 1 63 ? -5.553 -2.961 -5.952 1.00 0.00 135 PHE A CA 5
ATOM 8610 C C . PHE A 1 63 ? -4.956 -3.486 -7.268 1.00 0.00 135 PHE A C 5
ATOM 8611 O O . PHE A 1 63 ? -3.764 -3.321 -7.514 1.00 0.00 135 PHE A O 5
ATOM 8628 N N . SER A 1 64 ? -5.778 -4.028 -8.169 1.00 0.00 136 SER A N 5
ATOM 8629 C CA . SER A 1 64 ? -5.390 -4.360 -9.547 1.00 0.00 136 SER A CA 5
ATOM 8630 C C . SER A 1 64 ? -4.812 -3.143 -10.286 1.00 0.00 136 SER A C 5
ATOM 8631 O O . SER A 1 64 ? -3.816 -3.259 -11.001 1.00 0.00 136 SER A O 5
ATOM 8639 N N . SER A 1 65 ? -5.383 -1.958 -10.038 1.00 0.00 137 SER A N 5
ATOM 8640 C CA . SER A 1 65 ? -4.901 -0.656 -10.500 1.00 0.00 137 SER A CA 5
ATOM 8641 C C . SER A 1 65 ? -3.959 0.050 -9.503 1.00 0.00 137 SER A C 5
ATOM 8642 O O . SER A 1 65 ? -3.529 1.173 -9.766 1.00 0.00 137 SER A O 5
ATOM 8650 N N . ALA A 1 66 ? -3.616 -0.580 -8.370 1.00 0.00 138 ALA A N 5
ATOM 8651 C CA . ALA A 1 66 ? -2.625 -0.115 -7.399 1.00 0.00 138 ALA A CA 5
ATOM 8652 C C . ALA A 1 66 ? -1.214 -0.691 -7.630 1.00 0.00 138 ALA A C 5
ATOM 8653 O O . ALA A 1 66 ? -0.268 -0.291 -6.956 1.00 0.00 138 ALA A O 5
ATOM 8660 N N . GLU A 1 67 ? -1.045 -1.589 -8.607 1.00 0.00 139 GLU A N 5
ATOM 8661 C CA . GLU A 1 67 ? 0.261 -2.068 -9.079 1.00 0.00 139 GLU A CA 5
ATOM 8662 C C . GLU A 1 67 ? 1.275 -0.915 -9.279 1.00 0.00 139 GLU A C 5
ATOM 8663 O O . GLU A 1 67 ? 2.361 -0.995 -8.697 1.00 0.00 139 GLU A O 5
ATOM 8675 N N . PRO A 1 68 ? 0.946 0.200 -9.977 1.00 0.00 140 PRO A N 5
ATOM 8676 C CA . PRO A 1 68 ? 1.884 1.310 -10.141 1.00 0.00 140 PRO A CA 5
ATOM 8677 C C . PRO A 1 68 ? 2.226 2.026 -8.830 1.00 0.00 140 PRO A C 5
ATOM 8678 O O . PRO A 1 68 ? 3.316 2.590 -8.723 1.00 0.00 140 PRO A O 5
ATOM 8689 N N . VAL A 1 69 ? 1.355 1.976 -7.813 1.00 0.00 141 VAL A N 5
ATOM 8690 C CA . VAL A 1 69 ? 1.640 2.542 -6.485 1.00 0.00 141 VAL A CA 5
ATOM 8691 C C . VAL A 1 69 ? 2.774 1.774 -5.802 1.00 0.00 141 VAL A C 5
ATOM 8692 O O . VAL A 1 69 ? 3.726 2.385 -5.313 1.00 0.00 141 VAL A O 5
ATOM 8705 N N . PHE A 1 70 ? 2.716 0.440 -5.835 1.00 0.00 142 PHE A N 5
ATOM 8706 C CA . PHE A 1 70 ? 3.757 -0.426 -5.286 1.00 0.00 142 PHE A CA 5
ATOM 8707 C C . PHE A 1 70 ? 5.021 -0.456 -6.160 1.00 0.00 142 PHE A C 5
ATOM 8708 O O . PHE A 1 70 ? 6.126 -0.588 -5.637 1.00 0.00 142 PHE A O 5
ATOM 8725 N N . THR A 1 71 ? 4.886 -0.279 -7.478 1.00 0.00 143 THR A N 5
ATOM 8726 C CA . THR A 1 71 ? 6.015 -0.141 -8.411 1.00 0.00 143 THR A CA 5
ATOM 8727 C C . THR A 1 71 ? 6.794 1.156 -8.164 1.00 0.00 143 THR A C 5
ATOM 8728 O O . THR A 1 71 ? 8.026 1.143 -8.166 1.00 0.00 143 THR A O 5
ATOM 8739 N N . ALA A 1 72 ? 6.108 2.268 -7.873 1.00 0.00 144 ALA A N 5
ATOM 8740 C CA . ALA A 1 72 ? 6.737 3.546 -7.545 1.00 0.00 144 ALA A CA 5
ATOM 8741 C C . ALA A 1 72 ? 7.515 3.526 -6.209 1.00 0.00 144 ALA A C 5
ATOM 8742 O O . ALA A 1 72 ? 8.467 4.299 -6.052 1.00 0.00 144 ALA A O 5
ATOM 8749 N N . SER A 1 73 ? 7.170 2.623 -5.279 1.00 0.00 145 SER A N 5
ATOM 8750 C CA . SER A 1 73 ? 7.811 2.427 -3.986 1.00 0.00 145 SER A CA 5
ATOM 8751 C C . SER A 1 73 ? 8.785 1.232 -3.910 1.00 0.00 145 SER A C 5
ATOM 8752 O O . SER A 1 73 ? 9.331 0.944 -2.844 1.00 0.00 145 SER A O 5
ATOM 8760 N N . VAL A 1 74 ? 9.099 0.571 -5.033 1.00 0.00 146 VAL A N 5
ATOM 8761 C CA . VAL A 1 74 ? 10.180 -0.442 -5.139 1.00 0.00 146 VAL A CA 5
ATOM 8762 C C . VAL A 1 74 ? 11.527 -0.011 -4.517 1.00 0.00 146 VAL A C 5
ATOM 8763 O O . VAL A 1 74 ? 12.087 -0.814 -3.765 1.00 0.00 146 VAL A O 5
ATOM 8776 N N . PRO A 1 75 ? 12.054 1.216 -4.725 1.00 0.00 147 PRO A N 5
ATOM 8777 C CA . PRO A 1 75 ? 13.317 1.649 -4.104 1.00 0.00 147 PRO A CA 5
ATOM 8778 C C . PRO A 1 75 ? 13.170 2.124 -2.638 1.00 0.00 147 PRO A C 5
ATOM 8779 O O . PRO A 1 75 ? 14.087 2.750 -2.105 1.00 0.00 147 PRO A O 5
ATOM 8790 N N . ILE A 1 76 ? 12.037 1.848 -1.978 1.00 0.00 148 ILE A N 5
ATOM 8791 C CA . ILE A 1 76 ? 11.656 2.364 -0.661 1.00 0.00 148 ILE A CA 5
ATOM 8792 C C . ILE A 1 76 ? 11.539 1.209 0.363 1.00 0.00 148 ILE A C 5
ATOM 8793 O O . ILE A 1 76 ? 10.476 0.592 0.468 1.00 0.00 148 ILE A O 5
ATOM 8809 N N . PRO A 1 77 ? 12.612 0.867 1.111 1.00 0.00 149 PRO A N 5
ATOM 8810 C CA . PRO A 1 77 ? 12.661 -0.320 1.981 1.00 0.00 149 PRO A CA 5
ATOM 8811 C C . PRO A 1 77 ? 11.796 -0.257 3.253 1.00 0.00 149 PRO A C 5
ATOM 8812 O O . PRO A 1 77 ? 11.488 -1.295 3.838 1.00 0.00 149 PRO A O 5
ATOM 8823 N N . ASP A 1 78 ? 11.383 0.948 3.648 1.00 0.00 150 ASP A N 5
ATOM 8824 C CA . ASP A 1 78 ? 10.566 1.277 4.820 1.00 0.00 150 ASP A CA 5
ATOM 8825 C C . ASP A 1 78 ? 9.200 1.880 4.437 1.00 0.00 150 ASP A C 5
ATOM 8826 O O . ASP A 1 78 ? 8.499 2.457 5.274 1.00 0.00 150 ASP A O 5
ATOM 8835 N N . PHE A 1 79 ? 8.801 1.722 3.170 1.00 0.00 151 PHE A N 5
ATOM 8836 C CA . PHE A 1 79 ? 7.453 1.998 2.689 1.00 0.00 151 PHE A CA 5
ATOM 8837 C C . PHE A 1 79 ? 6.368 1.255 3.496 1.00 0.00 151 PHE A C 5
ATOM 8838 O O . PHE A 1 79 ? 6.577 0.156 4.019 1.00 0.00 151 PHE A O 5
ATOM 8855 N N . GLY A 1 80 ? 5.171 1.826 3.510 1.00 0.00 152 GLY A N 5
ATOM 8856 C CA . GLY A 1 80 ? 3.950 1.196 3.980 1.00 0.00 152 GLY A CA 5
ATOM 8857 C C . GLY A 1 80 ? 2.708 1.939 3.492 1.00 0.00 152 GLY A C 5
ATOM 8858 O O . GLY A 1 80 ? 2.753 3.115 3.119 1.00 0.00 152 GLY A O 5
ATOM 8862 N N . LEU A 1 81 ? 1.582 1.241 3.537 1.00 0.00 153 LEU A N 5
ATOM 8863 C CA . LEU A 1 81 ? 0.266 1.745 3.148 1.00 0.00 153 LEU A CA 5
ATOM 8864 C C . LEU A 1 81 ? -0.746 1.412 4.246 1.00 0.00 153 LEU A C 5
ATOM 8865 O O . LEU A 1 81 ? -0.681 0.348 4.868 1.00 0.00 153 LEU A O 5
ATOM 8881 N N . LYS A 1 82 ? -1.719 2.295 4.439 1.00 0.00 154 LYS A N 5
ATOM 8882 C CA . LYS A 1 82 ? -2.865 2.079 5.341 1.00 0.00 154 LYS A CA 5
ATOM 8883 C C . LYS A 1 82 ? -4.156 2.586 4.708 1.00 0.00 154 LYS A C 5
ATOM 8884 O O . LYS A 1 82 ? -4.148 3.559 3.955 1.00 0.00 154 LYS A O 5
ATOM 8903 N N . VAL A 1 83 ? -5.270 1.929 5.014 1.00 0.00 155 VAL A N 5
ATOM 8904 C CA . VAL A 1 83 ? -6.585 2.180 4.402 1.00 0.00 155 VAL A CA 5
ATOM 8905 C C . VAL A 1 83 ? -7.680 2.031 5.454 1.00 0.00 155 VAL A C 5
ATOM 8906 O O . VAL A 1 83 ? -7.697 1.041 6.188 1.00 0.00 155 VAL A O 5
ATOM 8919 N N . GLU A 1 84 ? -8.610 2.985 5.516 1.00 0.00 156 GLU A N 5
ATOM 8920 C CA . GLU A 1 84 ? -9.857 2.843 6.290 1.00 0.00 156 GLU A CA 5
ATOM 8921 C C . GLU A 1 84 ? -10.973 3.787 5.806 1.00 0.00 156 GLU A C 5
ATOM 8922 O O . GLU A 1 84 ? -10.688 4.878 5.309 1.00 0.00 156 GLU A O 5
ATOM 8934 N N . ARG A 1 85 ? -12.234 3.378 6.019 1.00 0.00 157 ARG A N 5
ATOM 8935 C CA . ARG A 1 85 ? -13.512 4.055 5.701 1.00 0.00 157 ARG A CA 5
ATOM 8936 C C . ARG A 1 85 ? -13.616 4.755 4.342 1.00 0.00 157 ARG A C 5
ATOM 8937 O O . ARG A 1 85 ? -14.318 4.250 3.478 1.00 0.00 157 ARG A O 5
ATOM 8958 N N . ASP A 1 86 ? -12.982 5.908 4.163 1.00 0.00 158 ASP A N 5
ATOM 8959 C CA . ASP A 1 86 ? -12.999 6.736 2.954 1.00 0.00 158 ASP A CA 5
ATOM 8960 C C . ASP A 1 86 ? -11.627 7.387 2.646 1.00 0.00 158 ASP A C 5
ATOM 8961 O O . ASP A 1 86 ? -11.543 8.374 1.911 1.00 0.00 158 ASP A O 5
ATOM 8970 N N . THR A 1 87 ? -10.534 6.838 3.193 1.00 0.00 159 THR A N 5
ATOM 8971 C CA . THR A 1 87 ? -9.189 7.426 3.160 1.00 0.00 159 THR A CA 5
ATOM 8972 C C . THR A 1 87 ? -8.099 6.385 2.883 1.00 0.00 159 THR A C 5
ATOM 8973 O O . THR A 1 87 ? -8.116 5.282 3.438 1.00 0.00 159 THR A O 5
ATOM 8984 N N . VAL A 1 88 ? -7.102 6.773 2.082 1.00 0.00 160 VAL A N 5
ATOM 8985 C CA . VAL A 1 88 ? -5.854 6.051 1.837 1.00 0.00 160 VAL A CA 5
ATOM 8986 C C . VAL A 1 88 ? -4.648 6.855 2.326 1.00 0.00 160 VAL A C 5
ATOM 8987 O O . VAL A 1 88 ? -4.507 8.039 2.033 1.00 0.00 160 VAL A O 5
ATOM 9000 N N . THR A 1 89 ? -3.764 6.195 3.069 1.00 0.00 161 THR A N 5
ATOM 9001 C CA . THR A 1 89 ? -2.597 6.784 3.736 1.00 0.00 161 THR A CA 5
ATOM 9002 C C . THR A 1 89 ? -1.322 6.065 3.294 1.00 0.00 161 THR A C 5
ATOM 9003 O O . THR A 1 89 ? -1.303 4.838 3.187 1.00 0.00 161 THR A O 5
ATOM 9014 N N . LEU A 1 90 ? -0.248 6.817 3.031 1.00 0.00 162 LEU A N 5
ATOM 9015 C CA . LEU A 1 90 ? 0.991 6.317 2.433 1.00 0.00 162 LEU A CA 5
ATOM 9016 C C . LEU A 1 90 ? 2.209 6.857 3.184 1.00 0.00 162 LEU A C 5
ATOM 9017 O O . LEU A 1 90 ? 2.355 8.070 3.305 1.00 0.00 162 LEU A O 5
ATOM 9033 N N . THR A 1 91 ? 3.107 5.983 3.632 1.00 0.00 163 THR A N 5
ATOM 9034 C CA . THR A 1 91 ? 4.289 6.317 4.454 1.00 0.00 163 THR A CA 5
ATOM 9035 C C . THR A 1 91 ? 5.546 5.647 3.883 1.00 0.00 163 THR A C 5
ATOM 9036 O O . THR A 1 91 ? 5.447 4.591 3.268 1.00 0.00 163 THR A O 5
ATOM 9047 N N . GLY A 1 92 ? 6.738 6.227 4.060 1.00 0.00 164 GLY A N 5
ATOM 9048 C CA . GLY A 1 92 ? 8.006 5.650 3.590 1.00 0.00 164 GLY A CA 5
ATOM 9049 C C . GLY A 1 92 ? 9.171 6.648 3.541 1.00 0.00 164 GLY A C 5
ATOM 9050 O O . GLY A 1 92 ? 9.036 7.809 3.937 1.00 0.00 164 GLY A O 5
ATOM 9054 N N . THR A 1 93 ? 10.310 6.184 3.024 1.00 0.00 165 THR A N 5
ATOM 9055 C CA . THR A 1 93 ? 11.585 6.928 2.908 1.00 0.00 165 THR A CA 5
ATOM 9056 C C . THR A 1 93 ? 12.175 6.845 1.492 1.00 0.00 165 THR A C 5
ATOM 9057 O O . THR A 1 93 ? 13.029 6.011 1.182 1.00 0.00 165 THR A O 5
ATOM 9068 N N . ALA A 1 94 ? 11.661 7.681 0.591 1.00 0.00 166 ALA A N 5
ATOM 9069 C CA . ALA A 1 94 ? 11.935 7.647 -0.840 1.00 0.00 166 ALA A CA 5
ATOM 9070 C C . ALA A 1 94 ? 13.372 8.072 -1.223 1.00 0.00 166 ALA A C 5
ATOM 9071 O O . ALA A 1 94 ? 13.969 8.897 -0.527 1.00 0.00 166 ALA A O 5
ATOM 9078 N N . PRO A 1 95 ? 13.924 7.595 -2.357 1.00 0.00 167 PRO A N 5
ATOM 9079 C CA . PRO A 1 95 ? 15.256 7.994 -2.830 1.00 0.00 167 PRO A CA 5
ATOM 9080 C C . PRO A 1 95 ? 15.336 9.479 -3.235 1.00 0.00 167 PRO A C 5
ATOM 9081 O O . PRO A 1 95 ? 16.355 10.128 -2.989 1.00 0.00 167 PRO A O 5
ATOM 9092 N N . SER A 1 96 ? 14.249 10.024 -3.796 1.00 0.00 168 SER A N 5
ATOM 9093 C CA . SER A 1 96 ? 14.073 11.426 -4.179 1.00 0.00 168 SER A CA 5
ATOM 9094 C C . SER A 1 96 ? 12.626 11.872 -3.946 1.00 0.00 168 SER A C 5
ATOM 9095 O O . SER A 1 96 ? 11.701 11.053 -3.972 1.00 0.00 168 SER A O 5
ATOM 9103 N N . SER A 1 97 ? 12.397 13.174 -3.769 1.00 0.00 169 SER A N 5
ATOM 9104 C CA . SER A 1 97 ? 11.060 13.766 -3.628 1.00 0.00 169 SER A CA 5
ATOM 9105 C C . SER A 1 97 ? 10.174 13.584 -4.865 1.00 0.00 169 SER A C 5
ATOM 9106 O O . SER A 1 97 ? 8.948 13.545 -4.751 1.00 0.00 169 SER A O 5
ATOM 9114 N N . GLU A 1 98 ? 10.777 13.371 -6.034 1.00 0.00 170 GLU A N 5
ATOM 9115 C CA . GLU A 1 98 ? 10.092 12.967 -7.260 1.00 0.00 170 GLU A CA 5
ATOM 9116 C C . GLU A 1 98 ? 9.451 11.583 -7.114 1.00 0.00 170 GLU A C 5
ATOM 9117 O O . GLU A 1 98 ? 8.290 11.409 -7.484 1.00 0.00 170 GLU A O 5
ATOM 9129 N N . HIS A 1 99 ? 10.154 10.613 -6.506 1.00 0.00 171 HIS A N 5
ATOM 9130 C CA . HIS A 1 99 ? 9.573 9.313 -6.157 1.00 0.00 171 HIS A CA 5
ATOM 9131 C C . HIS A 1 99 ? 8.437 9.453 -5.142 1.00 0.00 171 HIS A C 5
ATOM 9132 O O . HIS A 1 99 ? 7.404 8.803 -5.300 1.00 0.00 171 HIS A O 5
ATOM 9147 N N . LYS A 1 100 ? 8.585 10.322 -4.134 1.00 0.00 172 LYS A N 5
ATOM 9148 C CA . LYS A 1 100 ? 7.527 10.578 -3.144 1.00 0.00 172 LYS A CA 5
ATOM 9149 C C . LYS A 1 100 ? 6.244 11.099 -3.791 1.00 0.00 172 LYS A C 5
ATOM 9150 O O . LYS A 1 100 ? 5.156 10.584 -3.534 1.00 0.00 172 LYS A O 5
ATOM 9169 N N . ASP A 1 101 ? 6.381 12.075 -4.681 1.00 0.00 173 ASP A N 5
ATOM 9170 C CA . ASP A 1 101 ? 5.262 12.648 -5.423 1.00 0.00 173 ASP A CA 5
ATOM 9171 C C . ASP A 1 101 ? 4.646 11.643 -6.392 1.00 0.00 173 ASP A C 5
ATOM 9172 O O . ASP A 1 101 ? 3.430 11.580 -6.534 1.00 0.00 173 ASP A O 5
ATOM 9181 N N . ALA A 1 102 ? 5.484 10.821 -7.017 1.00 0.00 174 ALA A N 5
ATOM 9182 C CA . ALA A 1 102 ? 5.053 9.775 -7.938 1.00 0.00 174 ALA A CA 5
ATOM 9183 C C . ALA A 1 102 ? 4.228 8.682 -7.244 1.00 0.00 174 ALA A C 5
ATOM 9184 O O . ALA A 1 102 ? 3.227 8.232 -7.805 1.00 0.00 174 ALA A O 5
ATOM 9191 N N . VAL A 1 103 ? 4.578 8.297 -6.007 1.00 0.00 175 VAL A N 5
ATOM 9192 C CA . VAL A 1 103 ? 3.771 7.342 -5.231 1.00 0.00 175 VAL A CA 5
ATOM 9193 C C . VAL A 1 103 ? 2.407 7.945 -4.883 1.00 0.00 175 VAL A C 5
ATOM 9194 O O . VAL A 1 103 ? 1.368 7.305 -5.059 1.00 0.00 175 VAL A O 5
ATOM 9207 N N . LYS A 1 104 ? 2.395 9.222 -4.479 1.00 0.00 176 LYS A N 5
ATOM 9208 C CA . LYS A 1 104 ? 1.182 10.002 -4.202 1.00 0.00 176 LYS A CA 5
ATOM 9209 C C . LYS A 1 104 ? 0.301 10.167 -5.443 1.00 0.00 176 LYS A C 5
ATOM 9210 O O . LYS A 1 104 ? -0.919 10.013 -5.368 1.00 0.00 176 LYS A O 5
ATOM 9229 N N . ARG A 1 105 ? 0.911 10.435 -6.600 1.00 0.00 177 ARG A N 5
ATOM 9230 C CA . ARG A 1 105 ? 0.216 10.655 -7.872 1.00 0.00 177 ARG A CA 5
ATOM 9231 C C . ARG A 1 105 ? -0.352 9.360 -8.441 1.00 0.00 177 ARG A C 5
ATOM 9232 O O . ARG A 1 105 ? -1.438 9.371 -9.020 1.00 0.00 177 ARG A O 5
ATOM 9253 N N . ALA A 1 106 ? 0.322 8.236 -8.208 1.00 0.00 178 ALA A N 5
ATOM 9254 C CA . ALA A 1 106 ? -0.222 6.930 -8.528 1.00 0.00 178 ALA A CA 5
ATOM 9255 C C . ALA A 1 106 ? -1.459 6.627 -7.677 1.00 0.00 178 ALA A C 5
ATOM 9256 O O . ALA A 1 106 ? -2.504 6.290 -8.225 1.00 0.00 178 ALA A O 5
ATOM 9263 N N . ALA A 1 107 ? -1.393 6.855 -6.362 1.00 0.00 179 ALA A N 5
ATOM 9264 C CA . ALA A 1 107 ? -2.506 6.594 -5.460 1.00 0.00 179 ALA A CA 5
ATOM 9265 C C . ALA A 1 107 ? -3.732 7.467 -5.770 1.00 0.00 179 ALA A C 5
ATOM 9266 O O . ALA A 1 107 ? -4.861 6.973 -5.753 1.00 0.00 179 ALA A O 5
ATOM 9273 N N . THR A 1 108 ? -3.529 8.743 -6.121 1.00 0.00 180 THR A N 5
ATOM 9274 C CA . THR A 1 108 ? -4.641 9.637 -6.478 1.00 0.00 180 THR A CA 5
ATOM 9275 C C . THR A 1 108 ? -5.243 9.294 -7.847 1.00 0.00 180 THR A C 5
ATOM 9276 O O . THR A 1 108 ? -6.449 9.437 -8.049 1.00 0.00 180 THR A O 5
ATOM 9287 N N . SER A 1 109 ? -4.434 8.759 -8.773 1.00 0.00 181 SER A N 5
ATOM 9288 C CA . SER A 1 109 ? -4.896 8.218 -10.057 1.00 0.00 181 SER A CA 5
ATOM 9289 C C . SER A 1 109 ? -5.690 6.912 -9.896 1.00 0.00 181 SER A C 5
ATOM 9290 O O . SER A 1 109 ? -6.693 6.713 -10.582 1.00 0.00 181 SER A O 5
ATOM 9298 N N . THR A 1 110 ? -5.272 6.028 -8.983 1.00 0.00 182 THR A N 5
ATOM 9299 C CA . THR A 1 110 ? -5.953 4.763 -8.670 1.00 0.00 182 THR A CA 5
ATOM 9300 C C . THR A 1 110 ? -7.269 4.982 -7.910 1.00 0.00 182 THR A C 5
ATOM 9301 O O . THR A 1 110 ? -8.262 4.313 -8.204 1.00 0.00 182 THR A O 5
ATOM 9312 N N . TRP A 1 111 ? -7.303 5.939 -6.971 1.00 0.00 183 TRP A N 5
ATOM 9313 C CA . TRP A 1 111 ? -8.408 6.178 -6.043 1.00 0.00 183 TRP A CA 5
ATOM 9314 C C . TRP A 1 111 ? -8.870 7.653 -5.992 1.00 0.00 183 TRP A C 5
ATOM 9315 O O . TRP A 1 111 ? -8.820 8.285 -4.931 1.00 0.00 183 TRP A O 5
ATOM 9336 N N . PRO A 1 112 ? -9.335 8.233 -7.117 1.00 0.00 184 PRO A N 5
ATOM 9337 C CA . PRO A 1 112 ? -9.753 9.637 -7.189 1.00 0.00 184 PRO A CA 5
ATOM 9338 C C . PRO A 1 112 ? -11.062 9.924 -6.428 1.00 0.00 184 PRO A C 5
ATOM 9339 O O . PRO A 1 112 ? -11.382 11.084 -6.161 1.00 0.00 184 PRO A O 5
ATOM 9350 N N . ASP A 1 113 ? -11.819 8.882 -6.066 1.00 0.00 185 ASP A N 5
ATOM 9351 C CA . ASP A 1 113 ? -13.095 8.960 -5.353 1.00 0.00 185 ASP A CA 5
ATOM 9352 C C . ASP A 1 113 ? -12.953 8.962 -3.814 1.00 0.00 185 ASP A C 5
ATOM 9353 O O . ASP A 1 113 ? -13.960 9.087 -3.111 1.00 0.00 185 ASP A O 5
ATOM 9362 N N . MET A 1 114 ? -11.726 8.857 -3.280 1.00 0.00 186 MET A N 5
ATOM 9363 C CA . MET A 1 114 ? -11.413 8.767 -1.854 1.00 0.00 186 MET A CA 5
ATOM 9364 C C . MET A 1 114 ? -10.397 9.835 -1.417 1.00 0.00 186 MET A C 5
ATOM 9365 O O . MET A 1 114 ? -9.658 10.391 -2.238 1.00 0.00 186 MET A O 5
ATOM 9379 N N . LYS A 1 115 ? -10.345 10.121 -0.110 1.00 0.00 187 LYS A N 5
ATOM 9380 C CA . LYS A 1 115 ? -9.356 11.032 0.495 1.00 0.00 187 LYS A CA 5
ATOM 9381 C C . LYS A 1 115 ? -7.961 10.395 0.477 1.00 0.00 187 LYS A C 5
ATOM 9382 O O . LYS A 1 115 ? -7.840 9.173 0.574 1.00 0.00 187 LYS A O 5
ATOM 9401 N N . ILE A 1 116 ? -6.907 11.210 0.415 1.00 0.00 188 ILE A N 5
ATOM 9402 C CA . ILE A 1 116 ? -5.510 10.748 0.369 1.00 0.00 188 ILE A CA 5
ATOM 9403 C C . ILE A 1 116 ? -4.629 11.518 1.363 1.00 0.00 188 ILE A C 5
ATOM 9404 O O . ILE A 1 116 ? -4.705 12.745 1.464 1.00 0.00 188 ILE A O 5
ATOM 9420 N N . VAL A 1 117 ? -3.780 10.783 2.089 1.00 0.00 189 VAL A N 5
ATOM 9421 C CA . VAL A 1 117 ? -2.873 11.303 3.127 1.00 0.00 189 VAL A CA 5
ATOM 9422 C C . VAL A 1 117 ? -1.457 10.771 2.893 1.00 0.00 189 VAL A C 5
ATOM 9423 O O . VAL A 1 117 ? -1.052 9.718 3.393 1.00 0.00 189 VAL A O 5
ATOM 9436 N N . ASN A 1 118 ? -0.695 11.496 2.082 1.00 0.00 190 ASN A N 5
ATOM 9437 C CA . ASN A 1 118 ? 0.721 11.261 1.876 1.00 0.00 190 ASN A CA 5
ATOM 9438 C C . ASN A 1 118 ? 1.540 11.704 3.111 1.00 0.00 190 ASN A C 5
ATOM 9439 O O . ASN A 1 118 ? 1.369 12.803 3.644 1.00 0.00 190 ASN A O 5
ATOM 9450 N N . ASN A 1 119 ? 2.422 10.815 3.567 1.00 0.00 191 ASN A N 5
ATOM 9451 C CA . ASN A 1 119 ? 3.270 10.928 4.763 1.00 0.00 191 ASN A CA 5
ATOM 9452 C C . ASN A 1 119 ? 4.718 10.448 4.493 1.00 0.00 191 ASN A C 5
ATOM 9453 O O . ASN A 1 119 ? 5.570 10.468 5.385 1.00 0.00 191 ASN A O 5
ATOM 9464 N N . ILE A 1 120 ? 5.008 10.012 3.260 1.00 0.00 192 ILE A N 5
ATOM 9465 C CA . ILE A 1 120 ? 6.343 9.681 2.748 1.00 0.00 192 ILE A CA 5
ATOM 9466 C C . ILE A 1 120 ? 7.272 10.905 2.863 1.00 0.00 192 ILE A C 5
ATOM 9467 O O . ILE A 1 120 ? 6.860 12.039 2.605 1.00 0.00 192 ILE A O 5
ATOM 9483 N N . GLU A 1 121 ? 8.542 10.672 3.189 1.00 0.00 193 GLU A N 5
ATOM 9484 C CA . GLU A 1 121 ? 9.617 11.660 3.198 1.00 0.00 193 GLU A CA 5
ATOM 9485 C C . GLU A 1 121 ? 10.798 11.182 2.333 1.00 0.00 193 GLU A C 5
ATOM 9486 O O . GLU A 1 121 ? 10.812 10.047 1.854 1.00 0.00 193 GLU A O 5
ATOM 9498 N N . VAL A 1 122 ? 11.805 12.034 2.134 1.00 0.00 194 VAL A N 5
ATOM 9499 C CA . VAL A 1 122 ? 13.061 11.655 1.461 1.00 0.00 194 VAL A CA 5
ATOM 9500 C C . VAL A 1 122 ? 13.987 10.937 2.455 1.00 0.00 194 VAL A C 5
ATOM 9501 O O . VAL A 1 122 ? 14.052 11.296 3.634 1.00 0.00 194 VAL A O 5
ATOM 9514 N N . THR A 1 123 ? 14.687 9.902 1.987 1.00 0.00 195 THR A N 5
ATOM 9515 C CA . THR A 1 123 ? 15.616 9.072 2.769 1.00 0.00 195 THR A CA 5
ATOM 9516 C C . THR A 1 123 ? 16.831 9.844 3.321 1.00 0.00 195 THR A C 5
ATOM 9517 O O . THR A 1 123 ? 17.136 10.964 2.897 1.00 0.00 195 THR A O 5
ATOM 9528 N N . GLY A 1 124 ? 17.544 9.228 4.268 1.00 0.00 196 GLY A N 5
ATOM 9529 C CA . GLY A 1 124 ? 18.753 9.779 4.903 1.00 0.00 196 GLY A CA 5
ATOM 9530 C C . GLY A 1 124 ? 19.146 9.139 6.246 1.00 0.00 196 GLY A C 5
ATOM 9531 O O . GLY A 1 124 ? 20.180 9.497 6.814 1.00 0.00 196 GLY A O 5
ATOM 9535 N N . GLN A 1 125 ? 18.338 8.207 6.765 1.00 0.00 197 GLN A N 5
ATOM 9536 C CA . GLN A 1 125 ? 18.511 7.513 8.042 1.00 0.00 197 GLN A CA 5
ATOM 9537 C C . GLN A 1 125 ? 17.842 6.127 7.955 1.00 0.00 197 GLN A C 5
ATOM 9538 O O . GLN A 1 125 ? 16.974 5.895 7.107 1.00 0.00 197 GLN A O 5
ATOM 9552 N N . ALA A 1 126 ? 18.237 5.221 8.849 1.00 0.00 198 ALA A N 5
ATOM 9553 C CA . ALA A 1 126 ? 17.744 3.843 8.982 1.00 0.00 198 ALA A CA 5
ATOM 9554 C C . ALA A 1 126 ? 17.752 3.024 7.660 1.00 0.00 198 ALA A C 5
ATOM 9555 O O . ALA A 1 126 ? 16.686 2.644 7.160 1.00 0.00 198 ALA A O 5
ATOM 9562 N N . PRO A 1 127 ? 18.937 2.747 7.070 1.00 0.00 199 PRO A N 5
ATOM 9563 C CA . PRO A 1 127 ? 19.071 1.889 5.885 1.00 0.00 199 PRO A CA 5
ATOM 9564 C C . PRO A 1 127 ? 18.622 0.430 6.154 1.00 0.00 199 PRO A C 5
ATOM 9565 O O . PRO A 1 127 ? 18.558 0.009 7.316 1.00 0.00 199 PRO A O 5
ATOM 9576 N N . PRO A 1 128 ? 18.320 -0.364 5.105 1.00 0.00 200 PRO A N 5
ATOM 9577 C CA . PRO A 1 128 ? 17.783 -1.722 5.251 1.00 0.00 200 PRO A CA 5
ATOM 9578 C C . PRO A 1 128 ? 18.764 -2.697 5.923 1.00 0.00 200 PRO A C 5
ATOM 9579 O O . PRO A 1 128 ? 19.983 -2.620 5.740 1.00 0.00 200 PRO A O 5
ATOM 9590 N N . GLY A 1 129 ? 18.211 -3.645 6.685 1.00 0.00 201 GLY A N 5
ATOM 9591 C CA . GLY A 1 129 ? 18.955 -4.670 7.428 1.00 0.00 201 GLY A CA 5
ATOM 9592 C C . GLY A 1 129 ? 19.651 -5.755 6.582 1.00 0.00 201 GLY A C 5
ATOM 9593 O O . GLY A 1 129 ? 20.844 -5.989 6.806 1.00 0.00 201 GLY A O 5
ATOM 9597 N N . PRO A 1 130 ? 18.972 -6.436 5.631 1.00 0.00 202 PRO A N 5
ATOM 9598 C CA . PRO A 1 130 ? 19.571 -7.558 4.901 1.00 0.00 202 PRO A CA 5
ATOM 9599 C C . PRO A 1 130 ? 20.626 -7.110 3.864 1.00 0.00 202 PRO A C 5
ATOM 9600 O O . PRO A 1 130 ? 20.509 -6.014 3.297 1.00 0.00 202 PRO A O 5
ATOM 9611 N N . PRO A 1 131 ? 21.647 -7.945 3.579 1.00 0.00 203 PRO A N 5
ATOM 9612 C CA . PRO A 1 131 ? 22.680 -7.666 2.581 1.00 0.00 203 PRO A CA 5
ATOM 9613 C C . PRO A 1 131 ? 22.184 -7.865 1.135 1.00 0.00 203 PRO A C 5
ATOM 9614 O O . PRO A 1 131 ? 21.092 -8.397 0.895 1.00 0.00 203 PRO A O 5
ATOM 9625 N N . ALA A 1 132 ? 23.042 -7.478 0.181 1.00 0.00 204 ALA A N 5
ATOM 9626 C CA . ALA A 1 132 ? 22.872 -7.563 -1.282 1.00 0.00 204 ALA A CA 5
ATOM 9627 C C . ALA A 1 132 ? 21.446 -7.216 -1.789 1.00 0.00 204 ALA A C 5
ATOM 9628 O O . ALA A 1 132 ? 21.037 -6.043 -1.621 1.00 0.00 204 ALA A O 5
ATOM 9636 N N . GLY A 1 1 ? -16.482 15.683 -7.631 1.00 0.00 73 GLY A N 6
ATOM 9637 C CA . GLY A 1 1 ? -16.964 15.370 -6.269 1.00 0.00 73 GLY A CA 6
ATOM 9638 C C . GLY A 1 1 ? -16.075 14.358 -5.559 1.00 0.00 73 GLY A C 6
ATOM 9639 O O . GLY A 1 1 ? -15.026 13.960 -6.071 1.00 0.00 73 GLY A O 6
ATOM 9645 N N . ALA A 1 2 ? -16.497 13.939 -4.365 1.00 0.00 74 ALA A N 6
ATOM 9646 C CA . ALA A 1 2 ? -15.827 12.951 -3.508 1.00 0.00 74 ALA A CA 6
ATOM 9647 C C . ALA A 1 2 ? -16.848 12.165 -2.659 1.00 0.00 74 ALA A C 6
ATOM 9648 O O . ALA A 1 2 ? -18.036 12.503 -2.619 1.00 0.00 74 ALA A O 6
ATOM 9655 N N . SER A 1 3 ? -16.379 11.121 -1.973 1.00 0.00 75 SER A N 6
ATOM 9656 C CA . SER A 1 3 ? -17.199 10.162 -1.228 1.00 0.00 75 SER A CA 6
ATOM 9657 C C . SER A 1 3 ? -16.697 9.901 0.206 1.00 0.00 75 SER A C 6
ATOM 9658 O O . SER A 1 3 ? -15.543 10.190 0.539 1.00 0.00 75 SER A O 6
ATOM 9666 N N . ALA A 1 4 ? -17.593 9.393 1.066 1.00 0.00 76 ALA A N 6
ATOM 9667 C CA . ALA A 1 4 ? -17.338 9.117 2.488 1.00 0.00 76 ALA A CA 6
ATOM 9668 C C . ALA A 1 4 ? -18.117 7.882 3.007 1.00 0.00 76 ALA A C 6
ATOM 9669 O O . ALA A 1 4 ? -18.663 7.876 4.116 1.00 0.00 76 ALA A O 6
ATOM 9676 N N . LEU A 1 5 ? -18.199 6.843 2.176 1.00 0.00 77 LEU A N 6
ATOM 9677 C CA . LEU A 1 5 ? -18.844 5.559 2.479 1.00 0.00 77 LEU A CA 6
ATOM 9678 C C . LEU A 1 5 ? -17.886 4.656 3.277 1.00 0.00 77 LEU A C 6
ATOM 9679 O O . LEU A 1 5 ? -16.731 4.478 2.900 1.00 0.00 77 LEU A O 6
ATOM 9695 N N . SER A 1 6 ? -18.366 4.066 4.370 1.00 0.00 78 SER A N 6
ATOM 9696 C CA . SER A 1 6 ? -17.612 3.143 5.233 1.00 0.00 78 SER A CA 6
ATOM 9697 C C . SER A 1 6 ? -17.302 1.790 4.557 1.00 0.00 78 SER A C 6
ATOM 9698 O O . SER A 1 6 ? -18.159 0.905 4.462 1.00 0.00 78 SER A O 6
ATOM 9706 N N . LEU A 1 7 ? -16.053 1.611 4.115 1.00 0.00 79 LEU A N 6
ATOM 9707 C CA . LEU A 1 7 ? -15.476 0.364 3.587 1.00 0.00 79 LEU A CA 6
ATOM 9708 C C . LEU A 1 7 ? -14.529 -0.272 4.638 1.00 0.00 79 LEU A C 6
ATOM 9709 O O . LEU A 1 7 ? -14.281 0.284 5.714 1.00 0.00 79 LEU A O 6
ATOM 9725 N N . SER A 1 8 ? -14.009 -1.454 4.300 1.00 0.00 80 SER A N 6
ATOM 9726 C CA . SER A 1 8 ? -12.906 -2.205 4.929 1.00 0.00 80 SER A CA 6
ATOM 9727 C C . SER A 1 8 ? -11.745 -1.337 5.448 1.00 0.00 80 SER A C 6
ATOM 9728 O O . SER A 1 8 ? -11.488 -0.227 4.969 1.00 0.00 80 SER A O 6
ATOM 9736 N N . LEU A 1 9 ? -10.958 -1.932 6.345 1.00 0.00 81 LEU A N 6
ATOM 9737 C CA . LEU A 1 9 ? -9.659 -1.440 6.806 1.00 0.00 81 LEU A CA 6
ATOM 9738 C C . LEU A 1 9 ? -8.495 -2.432 6.586 1.00 0.00 81 LEU A C 6
ATOM 9739 O O . LEU A 1 9 ? -8.669 -3.651 6.654 1.00 0.00 81 LEU A O 6
ATOM 9755 N N . LEU A 1 10 ? -7.297 -1.902 6.313 1.00 0.00 82 LEU A N 6
ATOM 9756 C CA . LEU A 1 10 ? -6.092 -2.676 5.987 1.00 0.00 82 LEU A CA 6
ATOM 9757 C C . LEU A 1 10 ? -4.798 -1.887 6.272 1.00 0.00 82 LEU A C 6
ATOM 9758 O O . LEU A 1 10 ? -4.776 -0.656 6.240 1.00 0.00 82 LEU A O 6
ATOM 9774 N N . SER A 1 11 ? -3.702 -2.613 6.493 1.00 0.00 83 SER A N 6
ATOM 9775 C CA . SER A 1 11 ? -2.336 -2.118 6.636 1.00 0.00 83 SER A CA 6
ATOM 9776 C C . SER A 1 11 ? -1.354 -3.047 5.907 1.00 0.00 83 SER A C 6
ATOM 9777 O O . SER A 1 11 ? -1.472 -4.276 5.948 1.00 0.00 83 SER A O 6
ATOM 9785 N N . ILE A 1 12 ? -0.362 -2.463 5.241 1.00 0.00 84 ILE A N 6
ATOM 9786 C CA . ILE A 1 12 ? 0.729 -3.165 4.561 1.00 0.00 84 ILE A CA 6
ATOM 9787 C C . ILE A 1 12 ? 2.034 -2.410 4.811 1.00 0.00 84 ILE A C 6
ATOM 9788 O O . ILE A 1 12 ? 2.079 -1.185 4.704 1.00 0.00 84 ILE A O 6
ATOM 9804 N N . SER A 1 13 ? 3.101 -3.124 5.163 1.00 0.00 85 SER A N 6
ATOM 9805 C CA . SER A 1 13 ? 4.399 -2.524 5.485 1.00 0.00 85 SER A CA 6
ATOM 9806 C C . SER A 1 13 ? 5.567 -3.378 4.995 1.00 0.00 85 SER A C 6
ATOM 9807 O O . SER A 1 13 ? 5.519 -4.607 5.065 1.00 0.00 85 SER A O 6
ATOM 9815 N N . ARG A 1 14 ? 6.628 -2.724 4.512 1.00 0.00 86 ARG A N 6
ATOM 9816 C CA . ARG A 1 14 ? 7.846 -3.355 3.980 1.00 0.00 86 ARG A CA 6
ATOM 9817 C C . ARG A 1 14 ? 9.014 -3.205 4.963 1.00 0.00 86 ARG A C 6
ATOM 9818 O O . ARG A 1 14 ? 9.102 -2.224 5.706 1.00 0.00 86 ARG A O 6
ATOM 9839 N N . SER A 1 15 ? 9.903 -4.197 4.962 1.00 0.00 87 SER A N 6
ATOM 9840 C CA . SER A 1 15 ? 11.077 -4.292 5.839 1.00 0.00 87 SER A CA 6
ATOM 9841 C C . SER A 1 15 ? 12.294 -4.913 5.130 1.00 0.00 87 SER A C 6
ATOM 9842 O O . SER A 1 15 ? 12.754 -6.011 5.455 1.00 0.00 87 SER A O 6
ATOM 9850 N N . GLY A 1 16 ? 12.825 -4.205 4.126 1.00 0.00 88 GLY A N 6
ATOM 9851 C CA . GLY A 1 16 ? 14.050 -4.582 3.402 1.00 0.00 88 GLY A CA 6
ATOM 9852 C C . GLY A 1 16 ? 13.804 -5.618 2.306 1.00 0.00 88 GLY A C 6
ATOM 9853 O O . GLY A 1 16 ? 13.483 -5.264 1.172 1.00 0.00 88 GLY A O 6
ATOM 9857 N N . ASN A 1 17 ? 13.905 -6.899 2.669 1.00 0.00 89 ASN A N 6
ATOM 9858 C CA . ASN A 1 17 ? 13.614 -8.060 1.822 1.00 0.00 89 ASN A CA 6
ATOM 9859 C C . ASN A 1 17 ? 12.530 -8.963 2.444 1.00 0.00 89 ASN A C 6
ATOM 9860 O O . ASN A 1 17 ? 12.558 -10.187 2.324 1.00 0.00 89 ASN A O 6
ATOM 9871 N N . THR A 1 18 ? 11.565 -8.326 3.101 1.00 0.00 90 THR A N 6
ATOM 9872 C CA . THR A 1 18 ? 10.344 -8.890 3.673 1.00 0.00 90 THR A CA 6
ATOM 9873 C C . THR A 1 18 ? 9.222 -7.854 3.523 1.00 0.00 90 THR A C 6
ATOM 9874 O O . THR A 1 18 ? 9.473 -6.652 3.624 1.00 0.00 90 THR A O 6
ATOM 9885 N N . VAL A 1 19 ? 7.981 -8.291 3.303 1.00 0.00 91 VAL A N 6
ATOM 9886 C CA . VAL A 1 19 ? 6.777 -7.454 3.353 1.00 0.00 91 VAL A CA 6
ATOM 9887 C C . VAL A 1 19 ? 5.656 -8.150 4.136 1.00 0.00 91 VAL A C 6
ATOM 9888 O O . VAL A 1 19 ? 5.513 -9.373 4.083 1.00 0.00 91 VAL A O 6
ATOM 9901 N N . THR A 1 20 ? 4.862 -7.370 4.869 1.00 0.00 92 THR A N 6
ATOM 9902 C CA . THR A 1 20 ? 3.857 -7.868 5.825 1.00 0.00 92 THR A CA 6
ATOM 9903 C C . THR A 1 20 ? 2.484 -7.237 5.584 1.00 0.00 92 THR A C 6
ATOM 9904 O O . THR A 1 20 ? 2.367 -6.016 5.445 1.00 0.00 92 THR A O 6
ATOM 9915 N N . LEU A 1 21 ? 1.445 -8.076 5.557 1.00 0.00 93 LEU A N 6
ATOM 9916 C CA . LEU A 1 21 ? 0.064 -7.772 5.190 1.00 0.00 93 LEU A CA 6
ATOM 9917 C C . LEU A 1 21 ? -0.865 -8.061 6.385 1.00 0.00 93 LEU A C 6
ATOM 9918 O O . LEU A 1 21 ? -0.965 -9.213 6.810 1.00 0.00 93 LEU A O 6
ATOM 9934 N N . ILE A 1 22 ? -1.561 -7.052 6.924 1.00 0.00 94 ILE A N 6
ATOM 9935 C CA . ILE A 1 22 ? -2.476 -7.185 8.081 1.00 0.00 94 ILE A CA 6
ATOM 9936 C C . ILE A 1 22 ? -3.761 -6.395 7.797 1.00 0.00 94 ILE A C 6
ATOM 9937 O O . ILE A 1 22 ? -3.710 -5.185 7.584 1.00 0.00 94 ILE A O 6
ATOM 9953 N N . GLY A 1 23 ? -4.929 -7.042 7.783 1.00 0.00 95 GLY A N 6
ATOM 9954 C CA . GLY A 1 23 ? -6.152 -6.381 7.325 1.00 0.00 95 GLY A CA 6
ATOM 9955 C C . GLY A 1 23 ? -7.405 -7.247 7.240 1.00 0.00 95 GLY A C 6
ATOM 9956 O O . GLY A 1 23 ? -7.561 -8.244 7.944 1.00 0.00 95 GLY A O 6
ATOM 9960 N N . ASP A 1 24 ? -8.304 -6.824 6.358 1.00 0.00 96 ASP A N 6
ATOM 9961 C CA . ASP A 1 24 ? -9.669 -7.312 6.175 1.00 0.00 96 ASP A CA 6
ATOM 9962 C C . ASP A 1 24 ? -10.186 -7.106 4.735 1.00 0.00 96 ASP A C 6
ATOM 9963 O O . ASP A 1 24 ? -9.880 -6.091 4.106 1.00 0.00 96 ASP A O 6
ATOM 9972 N N . PHE A 1 25 ? -11.016 -8.040 4.245 1.00 0.00 97 PHE A N 6
ATOM 9973 C CA . PHE A 1 25 ? -11.768 -7.941 2.991 1.00 0.00 97 PHE A CA 6
ATOM 9974 C C . PHE A 1 25 ? -13.039 -8.839 2.976 1.00 0.00 97 PHE A C 6
ATOM 9975 O O . PHE A 1 25 ? -13.190 -9.699 3.848 1.00 0.00 97 PHE A O 6
ATOM 9992 N N . PRO A 1 26 ? -13.926 -8.723 1.959 1.00 0.00 98 PRO A N 6
ATOM 9993 C CA . PRO A 1 26 ? -15.051 -9.636 1.735 1.00 0.00 98 PRO A CA 6
ATOM 9994 C C . PRO A 1 26 ? -14.627 -11.036 1.284 1.00 0.00 98 PRO A C 6
ATOM 9995 O O . PRO A 1 26 ? -15.331 -12.006 1.573 1.00 0.00 98 PRO A O 6
ATOM 10006 N N . ASP A 1 27 ? -13.507 -11.161 0.562 1.00 0.00 99 ASP A N 6
ATOM 10007 C CA . ASP A 1 27 ? -13.034 -12.418 -0.007 1.00 0.00 99 ASP A CA 6
ATOM 10008 C C . ASP A 1 27 ? -11.522 -12.438 -0.250 1.00 0.00 99 ASP A C 6
ATOM 10009 O O . ASP A 1 27 ? -10.820 -11.424 -0.232 1.00 0.00 99 ASP A O 6
ATOM 10018 N N . GLU A 1 28 ? -11.029 -13.648 -0.501 1.00 0.00 100 GLU A N 6
ATOM 10019 C CA . GLU A 1 28 ? -9.639 -13.923 -0.875 1.00 0.00 100 GLU A CA 6
ATOM 10020 C C . GLU A 1 28 ? -9.247 -13.295 -2.210 1.00 0.00 100 GLU A C 6
ATOM 10021 O O . GLU A 1 28 ? -8.088 -12.967 -2.447 1.00 0.00 100 GLU A O 6
ATOM 10033 N N . ALA A 1 29 ? -10.227 -13.139 -3.091 1.00 0.00 101 ALA A N 6
ATOM 10034 C CA . ALA A 1 29 ? -10.014 -12.560 -4.413 1.00 0.00 101 ALA A CA 6
ATOM 10035 C C . ALA A 1 29 ? -9.574 -11.087 -4.323 1.00 0.00 101 ALA A C 6
ATOM 10036 O O . ALA A 1 29 ? -8.739 -10.634 -5.110 1.00 0.00 101 ALA A O 6
ATOM 10043 N N . ALA A 1 30 ? -10.061 -10.361 -3.314 1.00 0.00 102 ALA A N 6
ATOM 10044 C CA . ALA A 1 30 ? -9.633 -8.996 -3.028 1.00 0.00 102 ALA A CA 6
ATOM 10045 C C . ALA A 1 30 ? -8.212 -8.938 -2.426 1.00 0.00 102 ALA A C 6
ATOM 10046 O O . ALA A 1 30 ? -7.407 -8.085 -2.809 1.00 0.00 102 ALA A O 6
ATOM 10053 N N . LYS A 1 31 ? -7.859 -9.904 -1.561 1.00 0.00 103 LYS A N 6
ATOM 10054 C CA . LYS A 1 31 ? -6.491 -10.117 -1.056 1.00 0.00 103 LYS A CA 6
ATOM 10055 C C . LYS A 1 31 ? -5.516 -10.410 -2.198 1.00 0.00 103 LYS A C 6
ATOM 10056 O O . LYS A 1 31 ? -4.439 -9.821 -2.271 1.00 0.00 103 LYS A O 6
ATOM 10075 N N . ALA A 1 32 ? -5.906 -11.291 -3.114 1.00 0.00 104 ALA A N 6
ATOM 10076 C CA . ALA A 1 32 ? -5.108 -11.718 -4.255 1.00 0.00 104 ALA A CA 6
ATOM 10077 C C . ALA A 1 32 ? -4.800 -10.555 -5.207 1.00 0.00 104 ALA A C 6
ATOM 10078 O O . ALA A 1 32 ? -3.694 -10.480 -5.744 1.00 0.00 104 ALA A O 6
ATOM 10085 N N . ALA A 1 33 ? -5.728 -9.606 -5.368 1.00 0.00 105 ALA A N 6
ATOM 10086 C CA . ALA A 1 33 ? -5.493 -8.392 -6.138 1.00 0.00 105 ALA A CA 6
ATOM 10087 C C . ALA A 1 33 ? -4.429 -7.483 -5.504 1.00 0.00 105 ALA A C 6
ATOM 10088 O O . ALA A 1 33 ? -3.548 -6.980 -6.207 1.00 0.00 105 ALA A O 6
ATOM 10095 N N . LEU A 1 34 ? -4.451 -7.326 -4.176 1.00 0.00 106 LEU A N 6
ATOM 10096 C CA . LEU A 1 34 ? -3.453 -6.570 -3.432 1.00 0.00 106 LEU A CA 6
ATOM 10097 C C . LEU A 1 34 ? -2.079 -7.262 -3.481 1.00 0.00 106 LEU A C 6
ATOM 10098 O O . LEU A 1 34 ? -1.056 -6.607 -3.680 1.00 0.00 106 LEU A O 6
ATOM 10114 N N . MET A 1 35 ? -2.056 -8.592 -3.386 1.00 0.00 107 MET A N 6
ATOM 10115 C CA . MET A 1 35 ? -0.835 -9.389 -3.496 1.00 0.00 107 MET A CA 6
ATOM 10116 C C . MET A 1 35 ? -0.233 -9.307 -4.898 1.00 0.00 107 MET A C 6
ATOM 10117 O O . MET A 1 35 ? 0.972 -9.139 -5.048 1.00 0.00 107 MET A O 6
ATOM 10131 N N . THR A 1 36 ? -1.075 -9.358 -5.929 1.00 0.00 108 THR A N 6
ATOM 10132 C CA . THR A 1 36 ? -0.666 -9.265 -7.342 1.00 0.00 108 THR A CA 6
ATOM 10133 C C . THR A 1 36 ? 0.001 -7.920 -7.628 1.00 0.00 108 THR A C 6
ATOM 10134 O O . THR A 1 36 ? 1.031 -7.861 -8.300 1.00 0.00 108 THR A O 6
ATOM 10145 N N . ALA A 1 37 ? -0.541 -6.841 -7.056 1.00 0.00 109 ALA A N 6
ATOM 10146 C CA . ALA A 1 37 ? -0.045 -5.489 -7.211 1.00 0.00 109 ALA A CA 6
ATOM 10147 C C . ALA A 1 37 ? 1.366 -5.281 -6.636 1.00 0.00 109 ALA A C 6
ATOM 10148 O O . ALA A 1 37 ? 2.136 -4.502 -7.200 1.00 0.00 109 ALA A O 6
ATOM 10155 N N . LEU A 1 38 ? 1.737 -6.007 -5.572 1.00 0.00 110 LEU A N 6
ATOM 10156 C CA . LEU A 1 38 ? 3.088 -5.994 -5.017 1.00 0.00 110 LEU A CA 6
ATOM 10157 C C . LEU A 1 38 ? 3.997 -7.105 -5.575 1.00 0.00 110 LEU A C 6
ATOM 10158 O O . LEU A 1 38 ? 5.216 -6.942 -5.597 1.00 0.00 110 LEU A O 6
ATOM 10174 N N . ASN A 1 39 ? 3.420 -8.191 -6.100 1.00 0.00 111 ASN A N 6
ATOM 10175 C CA . ASN A 1 39 ? 4.124 -9.328 -6.696 1.00 0.00 111 ASN A CA 6
ATOM 10176 C C . ASN A 1 39 ? 4.691 -9.001 -8.088 1.00 0.00 111 ASN A C 6
ATOM 10177 O O . ASN A 1 39 ? 5.741 -9.516 -8.472 1.00 0.00 111 ASN A O 6
ATOM 10188 N N . GLY A 1 40 ? 4.018 -8.106 -8.817 1.00 0.00 112 GLY A N 6
ATOM 10189 C CA . GLY A 1 40 ? 4.374 -7.662 -10.167 1.00 0.00 112 GLY A CA 6
ATOM 10190 C C . GLY A 1 40 ? 5.786 -7.097 -10.309 1.00 0.00 112 GLY A C 6
ATOM 10191 O O . GLY A 1 40 ? 6.396 -7.208 -11.374 1.00 0.00 112 GLY A O 6
ATOM 10195 N N . LEU A 1 41 ? 6.308 -6.530 -9.218 1.00 0.00 113 LEU A N 6
ATOM 10196 C CA . LEU A 1 41 ? 7.636 -5.942 -9.116 1.00 0.00 113 LEU A CA 6
ATOM 10197 C C . LEU A 1 41 ? 8.445 -6.495 -7.920 1.00 0.00 113 LEU A C 6
ATOM 10198 O O . LEU A 1 41 ? 9.516 -5.981 -7.591 1.00 0.00 113 LEU A O 6
ATOM 10214 N N . LEU A 1 42 ? 7.943 -7.547 -7.263 1.00 0.00 114 LEU A N 6
ATOM 10215 C CA . LEU A 1 42 ? 8.655 -8.281 -6.209 1.00 0.00 114 LEU A CA 6
ATOM 10216 C C . LEU A 1 42 ? 10.001 -8.827 -6.725 1.00 0.00 114 LEU A C 6
ATOM 10217 O O . LEU A 1 42 ? 10.066 -9.465 -7.781 1.00 0.00 114 LEU A O 6
ATOM 10233 N N . ALA A 1 43 ? 11.077 -8.572 -5.977 1.00 0.00 115 ALA A N 6
ATOM 10234 C CA . ALA A 1 43 ? 12.444 -8.920 -6.329 1.00 0.00 115 ALA A CA 6
ATOM 10235 C C . ALA A 1 43 ? 12.823 -10.320 -5.799 1.00 0.00 115 ALA A C 6
ATOM 10236 O O . ALA A 1 43 ? 12.324 -10.734 -4.744 1.00 0.00 115 ALA A O 6
ATOM 10243 N N . PRO A 1 44 ? 13.710 -11.058 -6.490 1.00 0.00 116 PRO A N 6
ATOM 10244 C CA . PRO A 1 44 ? 14.059 -12.433 -6.145 1.00 0.00 116 PRO A CA 6
ATOM 10245 C C . PRO A 1 44 ? 14.786 -12.536 -4.798 1.00 0.00 116 PRO A C 6
ATOM 10246 O O . PRO A 1 44 ? 15.975 -12.231 -4.665 1.00 0.00 116 PRO A O 6
ATOM 10257 N N . GLY A 1 45 ? 14.027 -12.965 -3.790 1.00 0.00 117 GLY A N 6
ATOM 10258 C CA . GLY A 1 45 ? 14.451 -13.191 -2.409 1.00 0.00 117 GLY A CA 6
ATOM 10259 C C . GLY A 1 45 ? 13.594 -12.452 -1.373 1.00 0.00 117 GLY A C 6
ATOM 10260 O O . GLY A 1 45 ? 13.719 -12.724 -0.177 1.00 0.00 117 GLY A O 6
ATOM 10264 N N . VAL A 1 46 ? 12.718 -11.538 -1.808 1.00 0.00 118 VAL A N 6
ATOM 10265 C CA . VAL A 1 46 ? 11.804 -10.790 -0.930 1.00 0.00 118 VAL A CA 6
ATOM 10266 C C . VAL A 1 46 ? 10.722 -11.716 -0.348 1.00 0.00 118 VAL A C 6
ATOM 10267 O O . VAL A 1 46 ? 9.888 -12.258 -1.076 1.00 0.00 118 VAL A O 6
ATOM 10280 N N . ASN A 1 47 ? 10.741 -11.904 0.972 1.00 0.00 119 ASN A N 6
ATOM 10281 C CA . ASN A 1 47 ? 9.774 -12.682 1.742 1.00 0.00 119 ASN A CA 6
ATOM 10282 C C . ASN A 1 47 ? 8.395 -11.992 1.840 1.00 0.00 119 ASN A C 6
ATOM 10283 O O . ASN A 1 47 ? 8.304 -10.764 1.768 1.00 0.00 119 ASN A O 6
ATOM 10294 N N . VAL A 1 48 ? 7.330 -12.762 2.090 1.00 0.00 120 VAL A N 6
ATOM 10295 C CA . VAL A 1 48 ? 5.974 -12.253 2.345 1.00 0.00 120 VAL A CA 6
ATOM 10296 C C . VAL A 1 48 ? 5.311 -12.931 3.552 1.00 0.00 120 VAL A C 6
ATOM 10297 O O . VAL A 1 48 ? 5.440 -14.143 3.753 1.00 0.00 120 VAL A O 6
ATOM 10310 N N . ILE A 1 49 ? 4.591 -12.140 4.352 1.00 0.00 121 ILE A N 6
ATOM 10311 C CA . ILE A 1 49 ? 3.871 -12.542 5.574 1.00 0.00 121 ILE A CA 6
ATOM 10312 C C . ILE A 1 49 ? 2.446 -11.982 5.502 1.00 0.00 121 ILE A C 6
ATOM 10313 O O . ILE A 1 49 ? 2.239 -10.842 5.089 1.00 0.00 121 ILE A O 6
ATOM 10329 N N . ASP A 1 50 ? 1.463 -12.779 5.923 1.00 0.00 122 ASP A N 6
ATOM 10330 C CA . ASP A 1 50 ? 0.036 -12.473 5.758 1.00 0.00 122 ASP A CA 6
ATOM 10331 C C . ASP A 1 50 ? -0.819 -12.808 6.996 1.00 0.00 122 ASP A C 6
ATOM 10332 O O . ASP A 1 50 ? -0.705 -13.886 7.587 1.00 0.00 122 ASP A O 6
ATOM 10341 N N . GLN A 1 51 ? -1.698 -11.870 7.357 1.00 0.00 123 GLN A N 6
ATOM 10342 C CA . GLN A 1 51 ? -2.692 -11.930 8.416 1.00 0.00 123 GLN A CA 6
ATOM 10343 C C . GLN A 1 51 ? -4.021 -11.257 7.982 1.00 0.00 123 GLN A C 6
ATOM 10344 O O . GLN A 1 51 ? -4.734 -10.662 8.793 1.00 0.00 123 GLN A O 6
ATOM 10358 N N . ILE A 1 52 ? -4.344 -11.280 6.681 1.00 0.00 124 ILE A N 6
ATOM 10359 C CA . ILE A 1 52 ? -5.587 -10.714 6.126 1.00 0.00 124 ILE A CA 6
ATOM 10360 C C . ILE A 1 52 ? -6.800 -11.588 6.501 1.00 0.00 124 ILE A C 6
ATOM 10361 O O . ILE A 1 52 ? -6.833 -12.783 6.190 1.00 0.00 124 ILE A O 6
ATOM 10377 N N . HIS A 1 53 ? -7.810 -10.994 7.151 1.00 0.00 125 HIS A N 6
ATOM 10378 C CA . HIS A 1 53 ? -9.074 -11.648 7.520 1.00 0.00 125 HIS A CA 6
ATOM 10379 C C . HIS A 1 53 ? -10.152 -11.509 6.428 1.00 0.00 125 HIS A C 6
ATOM 10380 O O . HIS A 1 53 ? -10.063 -10.643 5.554 1.00 0.00 125 HIS A O 6
ATOM 10395 N N . VAL A 1 54 ? -11.190 -12.347 6.498 1.00 0.00 126 VAL A N 6
ATOM 10396 C CA . VAL A 1 54 ? -12.253 -12.461 5.488 1.00 0.00 126 VAL A CA 6
ATOM 10397 C C . VAL A 1 54 ? -13.637 -12.485 6.149 1.00 0.00 126 VAL A C 6
ATOM 10398 O O . VAL A 1 54 ? -13.946 -13.396 6.919 1.00 0.00 126 VAL A O 6
ATOM 10411 N N . ASP A 1 55 ? -14.474 -11.491 5.843 1.00 0.00 127 ASP A N 6
ATOM 10412 C CA . ASP A 1 55 ? -15.820 -11.290 6.369 1.00 0.00 127 ASP A CA 6
ATOM 10413 C C . ASP A 1 55 ? -16.710 -10.619 5.295 1.00 0.00 127 ASP A C 6
ATOM 10414 O O . ASP A 1 55 ? -16.432 -9.485 4.906 1.00 0.00 127 ASP A O 6
ATOM 10423 N N . PRO A 1 56 ? -17.792 -11.252 4.798 1.00 0.00 128 PRO A N 6
ATOM 10424 C CA . PRO A 1 56 ? -18.584 -10.723 3.678 1.00 0.00 128 PRO A CA 6
ATOM 10425 C C . PRO A 1 56 ? -19.467 -9.504 4.023 1.00 0.00 128 PRO A C 6
ATOM 10426 O O . PRO A 1 56 ? -20.074 -8.910 3.130 1.00 0.00 128 PRO A O 6
ATOM 10437 N N . VAL A 1 57 ? -19.536 -9.108 5.301 1.00 0.00 129 VAL A N 6
ATOM 10438 C CA . VAL A 1 57 ? -20.297 -7.938 5.797 1.00 0.00 129 VAL A CA 6
ATOM 10439 C C . VAL A 1 57 ? -19.570 -6.589 5.576 1.00 0.00 129 VAL A C 6
ATOM 10440 O O . VAL A 1 57 ? -20.103 -5.519 5.876 1.00 0.00 129 VAL A O 6
ATOM 10453 N N . VAL A 1 58 ? -18.358 -6.629 5.018 1.00 0.00 130 VAL A N 6
ATOM 10454 C CA . VAL A 1 58 ? -17.422 -5.529 4.771 1.00 0.00 130 VAL A CA 6
ATOM 10455 C C . VAL A 1 58 ? -16.829 -5.680 3.368 1.00 0.00 130 VAL A C 6
ATOM 10456 O O . VAL A 1 58 ? -16.600 -6.788 2.890 1.00 0.00 130 VAL A O 6
ATOM 10469 N N . ARG A 1 59 ? -16.633 -4.545 2.693 1.00 0.00 131 ARG A N 6
ATOM 10470 C CA . ARG A 1 59 ? -16.268 -4.396 1.265 1.00 0.00 131 ARG A CA 6
ATOM 10471 C C . ARG A 1 59 ? -15.191 -3.321 1.142 1.00 0.00 131 ARG A C 6
ATOM 10472 O O . ARG A 1 59 ? -15.149 -2.439 1.988 1.00 0.00 131 ARG A O 6
ATOM 10493 N N . SER A 1 60 ? -14.355 -3.339 0.106 1.00 0.00 132 SER A N 6
ATOM 10494 C CA . SER A 1 60 ? -13.171 -2.478 -0.002 1.00 0.00 132 SER A CA 6
ATOM 10495 C C . SER A 1 60 ? -12.984 -1.844 -1.384 1.00 0.00 132 SER A C 6
ATOM 10496 O O . SER A 1 60 ? -13.731 -2.103 -2.331 1.00 0.00 132 SER A O 6
ATOM 10504 N N . LEU A 1 61 ? -11.945 -1.016 -1.477 1.00 0.00 133 LEU A N 6
ATOM 10505 C CA . LEU A 1 61 ? -11.374 -0.464 -2.687 1.00 0.00 133 LEU A CA 6
ATOM 10506 C C . LEU A 1 61 ? -10.627 -1.587 -3.423 1.00 0.00 133 LEU A C 6
ATOM 10507 O O . LEU A 1 61 ? -10.173 -2.565 -2.819 1.00 0.00 133 LEU A O 6
ATOM 10523 N N . ASP A 1 62 ? -10.448 -1.425 -4.726 1.00 0.00 134 ASP A N 6
ATOM 10524 C CA . ASP A 1 62 ? -9.534 -2.273 -5.489 1.00 0.00 134 ASP A CA 6
ATOM 10525 C C . ASP A 1 62 ? -8.064 -1.890 -5.227 1.00 0.00 134 ASP A C 6
ATOM 10526 O O . ASP A 1 62 ? -7.747 -0.726 -4.951 1.00 0.00 134 ASP A O 6
ATOM 10535 N N . PHE A 1 63 ? -7.174 -2.870 -5.383 1.00 0.00 135 PHE A N 6
ATOM 10536 C CA . PHE A 1 63 ? -5.736 -2.697 -5.455 1.00 0.00 135 PHE A CA 6
ATOM 10537 C C . PHE A 1 63 ? -5.157 -3.270 -6.762 1.00 0.00 135 PHE A C 6
ATOM 10538 O O . PHE A 1 63 ? -3.954 -3.183 -6.991 1.00 0.00 135 PHE A O 6
ATOM 10555 N N . SER A 1 64 ? -5.998 -3.778 -7.670 1.00 0.00 136 SER A N 6
ATOM 10556 C CA . SER A 1 64 ? -5.615 -4.165 -9.037 1.00 0.00 136 SER A CA 6
ATOM 10557 C C . SER A 1 64 ? -4.910 -3.021 -9.779 1.00 0.00 136 SER A C 6
ATOM 10558 O O . SER A 1 64 ? -3.924 -3.243 -10.484 1.00 0.00 136 SER A O 6
ATOM 10566 N N . SER A 1 65 ? -5.368 -1.784 -9.552 1.00 0.00 137 SER A N 6
ATOM 10567 C CA . SER A 1 65 ? -4.782 -0.542 -10.048 1.00 0.00 137 SER A CA 6
ATOM 10568 C C . SER A 1 65 ? -3.854 0.153 -9.032 1.00 0.00 137 SER A C 6
ATOM 10569 O O . SER A 1 65 ? -3.392 1.262 -9.301 1.00 0.00 137 SER A O 6
ATOM 10577 N N . ALA A 1 66 ? -3.562 -0.461 -7.876 1.00 0.00 138 ALA A N 6
ATOM 10578 C CA . ALA A 1 66 ? -2.532 -0.029 -6.928 1.00 0.00 138 ALA A CA 6
ATOM 10579 C C . ALA A 1 66 ? -1.123 -0.551 -7.279 1.00 0.00 138 ALA A C 6
ATOM 10580 O O . ALA A 1 66 ? -0.141 -0.150 -6.658 1.00 0.00 138 ALA A O 6
ATOM 10587 N N . GLU A 1 67 ? -0.999 -1.417 -8.291 1.00 0.00 139 GLU A N 6
ATOM 10588 C CA . GLU A 1 67 ? 0.278 -1.914 -8.825 1.00 0.00 139 GLU A CA 6
ATOM 10589 C C . GLU A 1 67 ? 1.304 -0.784 -9.061 1.00 0.00 139 GLU A C 6
ATOM 10590 O O . GLU A 1 67 ? 2.406 -0.886 -8.515 1.00 0.00 139 GLU A O 6
ATOM 10602 N N . PRO A 1 68 ? 0.977 0.335 -9.751 1.00 0.00 140 PRO A N 6
ATOM 10603 C CA . PRO A 1 68 ? 1.927 1.428 -9.938 1.00 0.00 140 PRO A CA 6
ATOM 10604 C C . PRO A 1 68 ? 2.314 2.138 -8.637 1.00 0.00 140 PRO A C 6
ATOM 10605 O O . PRO A 1 68 ? 3.414 2.686 -8.566 1.00 0.00 140 PRO A O 6
ATOM 10616 N N . VAL A 1 69 ? 1.479 2.097 -7.591 1.00 0.00 141 VAL A N 6
ATOM 10617 C CA . VAL A 1 69 ? 1.826 2.647 -6.271 1.00 0.00 141 VAL A CA 6
ATOM 10618 C C . VAL A 1 69 ? 2.954 1.839 -5.630 1.00 0.00 141 VAL A C 6
ATOM 10619 O O . VAL A 1 69 ? 3.949 2.407 -5.173 1.00 0.00 141 VAL A O 6
ATOM 10632 N N . PHE A 1 70 ? 2.837 0.510 -5.653 1.00 0.00 142 PHE A N 6
ATOM 10633 C CA . PHE A 1 70 ? 3.843 -0.396 -5.108 1.00 0.00 142 PHE A CA 6
ATOM 10634 C C . PHE A 1 70 ? 5.091 -0.496 -5.998 1.00 0.00 142 PHE A C 6
ATOM 10635 O O . PHE A 1 70 ? 6.191 -0.689 -5.485 1.00 0.00 142 PHE A O 6
ATOM 10652 N N . THR A 1 71 ? 4.943 -0.304 -7.313 1.00 0.00 143 THR A N 6
ATOM 10653 C CA . THR A 1 71 ? 6.049 -0.220 -8.279 1.00 0.00 143 THR A CA 6
ATOM 10654 C C . THR A 1 71 ? 6.853 1.072 -8.108 1.00 0.00 143 THR A C 6
ATOM 10655 O O . THR A 1 71 ? 8.085 1.036 -8.122 1.00 0.00 143 THR A O 6
ATOM 10666 N N . ALA A 1 72 ? 6.193 2.213 -7.875 1.00 0.00 144 ALA A N 6
ATOM 10667 C CA . ALA A 1 72 ? 6.858 3.492 -7.626 1.00 0.00 144 ALA A CA 6
ATOM 10668 C C . ALA A 1 72 ? 7.650 3.502 -6.302 1.00 0.00 144 ALA A C 6
ATOM 10669 O O . ALA A 1 72 ? 8.672 4.190 -6.200 1.00 0.00 144 ALA A O 6
ATOM 10676 N N . SER A 1 73 ? 7.219 2.709 -5.311 1.00 0.00 145 SER A N 6
ATOM 10677 C CA . SER A 1 73 ? 7.855 2.566 -4.013 1.00 0.00 145 SER A CA 6
ATOM 10678 C C . SER A 1 73 ? 8.911 1.453 -3.914 1.00 0.00 145 SER A C 6
ATOM 10679 O O . SER A 1 73 ? 9.490 1.288 -2.846 1.00 0.00 145 SER A O 6
ATOM 10687 N N . VAL A 1 74 ? 9.201 0.688 -4.973 1.00 0.00 146 VAL A N 6
ATOM 10688 C CA . VAL A 1 74 ? 10.228 -0.388 -4.979 1.00 0.00 146 VAL A CA 6
ATOM 10689 C C . VAL A 1 74 ? 11.578 -0.010 -4.334 1.00 0.00 146 VAL A C 6
ATOM 10690 O O . VAL A 1 74 ? 12.052 -0.791 -3.502 1.00 0.00 146 VAL A O 6
ATOM 10703 N N . PRO A 1 75 ? 12.202 1.156 -4.620 1.00 0.00 147 PRO A N 6
ATOM 10704 C CA . PRO A 1 75 ? 13.467 1.556 -3.988 1.00 0.00 147 PRO A CA 6
ATOM 10705 C C . PRO A 1 75 ? 13.315 2.069 -2.537 1.00 0.00 147 PRO A C 6
ATOM 10706 O O . PRO A 1 75 ? 14.248 2.666 -1.997 1.00 0.00 147 PRO A O 6
ATOM 10717 N N . ILE A 1 76 ? 12.158 1.852 -1.898 1.00 0.00 148 ILE A N 6
ATOM 10718 C CA . ILE A 1 76 ? 11.788 2.347 -0.573 1.00 0.00 148 ILE A CA 6
ATOM 10719 C C . ILE A 1 76 ? 11.586 1.163 0.402 1.00 0.00 148 ILE A C 6
ATOM 10720 O O . ILE A 1 76 ? 10.457 0.701 0.592 1.00 0.00 148 ILE A O 6
ATOM 10736 N N . PRO A 1 77 ? 12.656 0.626 1.021 1.00 0.00 149 PRO A N 6
ATOM 10737 C CA . PRO A 1 77 ? 12.587 -0.581 1.858 1.00 0.00 149 PRO A CA 6
ATOM 10738 C C . PRO A 1 77 ? 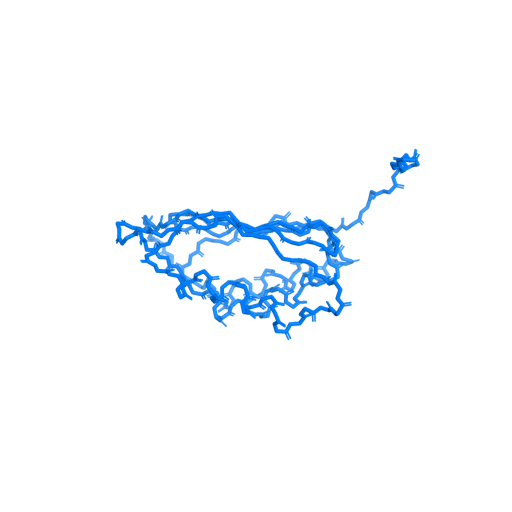11.773 -0.430 3.153 1.00 0.00 149 PRO A C 6
ATOM 10739 O O . PRO A 1 77 ? 11.396 -1.435 3.754 1.00 0.00 149 PRO A O 6
ATOM 10750 N N . ASP A 1 78 ? 11.492 0.810 3.560 1.00 0.00 150 ASP A N 6
ATOM 10751 C CA . ASP A 1 78 ? 10.737 1.215 4.748 1.00 0.00 150 ASP A CA 6
ATOM 10752 C C . ASP A 1 78 ? 9.312 1.739 4.450 1.00 0.00 150 ASP A C 6
ATOM 10753 O O . ASP A 1 78 ? 8.598 2.148 5.370 1.00 0.00 150 ASP A O 6
ATOM 10762 N N . PHE A 1 79 ? 8.877 1.745 3.182 1.00 0.00 151 PHE A N 6
ATOM 10763 C CA . PHE A 1 79 ? 7.524 2.139 2.776 1.00 0.00 151 PHE A CA 6
ATOM 10764 C C . PHE A 1 79 ? 6.414 1.269 3.403 1.00 0.00 151 PHE A C 6
ATOM 10765 O O . PHE A 1 79 ? 6.597 0.081 3.689 1.00 0.00 151 PHE A O 6
ATOM 10782 N N . GLY A 1 80 ? 5.220 1.843 3.506 1.00 0.00 152 GLY A N 6
ATOM 10783 C CA . GLY A 1 80 ? 3.970 1.163 3.817 1.00 0.00 152 GLY A CA 6
ATOM 10784 C C . GLY A 1 80 ? 2.732 1.988 3.449 1.00 0.00 152 GLY A C 6
ATOM 10785 O O . GLY A 1 80 ? 2.800 3.187 3.158 1.00 0.00 152 GLY A O 6
ATOM 10789 N N . LEU A 1 81 ? 1.582 1.324 3.508 1.00 0.00 153 LEU A N 6
ATOM 10790 C CA . LEU A 1 81 ? 0.249 1.872 3.260 1.00 0.00 153 LEU A CA 6
ATOM 10791 C C . LEU A 1 81 ? -0.670 1.525 4.435 1.00 0.00 153 LEU A C 6
ATOM 10792 O O . LEU A 1 81 ? -0.583 0.438 5.012 1.00 0.00 153 LEU A O 6
ATOM 10808 N N . LYS A 1 82 ? -1.615 2.417 4.718 1.00 0.00 154 LYS A N 6
ATOM 10809 C CA . LYS A 1 82 ? -2.741 2.172 5.639 1.00 0.00 154 LYS A CA 6
ATOM 10810 C C . LYS A 1 82 ? -4.030 2.721 5.040 1.00 0.00 154 LYS A C 6
ATOM 10811 O O . LYS A 1 82 ? -4.026 3.789 4.432 1.00 0.00 154 LYS A O 6
ATOM 10830 N N . VAL A 1 83 ? -5.133 2.000 5.197 1.00 0.00 155 VAL A N 6
ATOM 10831 C CA . VAL A 1 83 ? -6.412 2.297 4.532 1.00 0.00 155 VAL A CA 6
ATOM 10832 C C . VAL A 1 83 ? -7.569 2.006 5.484 1.00 0.00 155 VAL A C 6
ATOM 10833 O O . VAL A 1 83 ? -7.584 0.959 6.127 1.00 0.00 155 VAL A O 6
ATOM 10846 N N . GLU A 1 84 ? -8.539 2.916 5.582 1.00 0.00 156 GLU A N 6
ATOM 10847 C CA . GLU A 1 84 ? -9.763 2.724 6.383 1.00 0.00 156 GLU A CA 6
ATOM 10848 C C . GLU A 1 84 ? -10.900 3.672 5.966 1.00 0.00 156 GLU A C 6
ATOM 10849 O O . GLU A 1 84 ? -10.646 4.743 5.410 1.00 0.00 156 GLU A O 6
ATOM 10861 N N . ARG A 1 85 ? -12.148 3.290 6.282 1.00 0.00 157 ARG A N 6
ATOM 10862 C CA . ARG A 1 85 ? -13.416 3.951 5.919 1.00 0.00 157 ARG A CA 6
ATOM 10863 C C . ARG A 1 85 ? -13.490 4.400 4.459 1.00 0.00 157 ARG A C 6
ATOM 10864 O O . ARG A 1 85 ? -13.978 3.627 3.647 1.00 0.00 157 ARG A O 6
ATOM 10885 N N . ASP A 1 86 ? -13.011 5.591 4.109 1.00 0.00 158 ASP A N 6
ATOM 10886 C CA . ASP A 1 86 ? -12.939 6.072 2.724 1.00 0.00 158 ASP A CA 6
ATOM 10887 C C . ASP A 1 86 ? -11.678 6.932 2.461 1.00 0.00 158 ASP A C 6
ATOM 10888 O O . ASP A 1 86 ? -11.687 7.898 1.688 1.00 0.00 158 ASP A O 6
ATOM 10897 N N . THR A 1 87 ? -10.582 6.574 3.144 1.00 0.00 159 THR A N 6
ATOM 10898 C CA . THR A 1 87 ? -9.312 7.309 3.216 1.00 0.00 159 THR A CA 6
ATOM 10899 C C . THR A 1 87 ? -8.119 6.372 2.999 1.00 0.00 159 THR A C 6
ATOM 10900 O O . THR A 1 87 ? -8.073 5.272 3.555 1.00 0.00 159 THR A O 6
ATOM 10911 N N . VAL A 1 88 ? -7.117 6.833 2.242 1.00 0.00 160 VAL A N 6
ATOM 10912 C CA . VAL A 1 88 ? -5.866 6.130 1.941 1.00 0.00 160 VAL A CA 6
ATOM 10913 C C . VAL A 1 88 ? -4.648 6.924 2.425 1.00 0.00 160 VAL A C 6
ATOM 10914 O O . VAL A 1 88 ? -4.488 8.099 2.113 1.00 0.00 160 VAL A O 6
ATOM 10927 N N . THR A 1 89 ? -3.772 6.276 3.189 1.00 0.00 161 THR A N 6
ATOM 10928 C CA . THR A 1 89 ? -2.611 6.872 3.863 1.00 0.00 161 THR A CA 6
ATOM 10929 C C . THR A 1 89 ? -1.332 6.164 3.425 1.00 0.00 161 THR A C 6
ATOM 10930 O O . THR A 1 89 ? -1.282 4.935 3.376 1.00 0.00 161 THR A O 6
ATOM 10941 N N . LEU A 1 90 ? -0.289 6.934 3.110 1.00 0.00 162 LEU A N 6
ATOM 10942 C CA . LEU A 1 90 ? 0.950 6.452 2.506 1.00 0.00 162 LEU A CA 6
ATOM 10943 C C . LEU A 1 90 ? 2.160 6.999 3.273 1.00 0.00 162 LEU A C 6
ATOM 10944 O O . LEU A 1 90 ? 2.296 8.217 3.396 1.00 0.00 162 LEU A O 6
ATOM 10960 N N . THR A 1 91 ? 3.048 6.121 3.748 1.00 0.00 163 THR A N 6
ATOM 10961 C CA . THR A 1 91 ? 4.176 6.456 4.634 1.00 0.00 163 THR A CA 6
ATOM 10962 C C . THR A 1 91 ? 5.449 5.726 4.199 1.00 0.00 163 THR A C 6
ATOM 10963 O O . THR A 1 91 ? 5.480 4.504 4.149 1.00 0.00 163 THR A O 6
ATOM 10974 N N . GLY A 1 92 ? 6.529 6.455 3.923 1.00 0.00 164 GLY A N 6
ATOM 10975 C CA . GLY A 1 92 ? 7.857 5.908 3.613 1.00 0.00 164 GLY A CA 6
ATOM 10976 C C . GLY A 1 92 ? 8.908 6.997 3.361 1.00 0.00 164 GLY A C 6
ATOM 10977 O O . GLY A 1 92 ? 8.616 8.194 3.439 1.00 0.00 164 GLY A O 6
ATOM 10981 N N . THR A 1 93 ? 10.128 6.564 3.043 1.00 0.00 165 THR A N 6
ATOM 10982 C CA . THR A 1 93 ? 11.342 7.404 2.920 1.00 0.00 165 THR A CA 6
ATOM 10983 C C . THR A 1 93 ? 12.026 7.245 1.555 1.00 0.00 165 THR A C 6
ATOM 10984 O O . THR A 1 93 ? 12.981 6.486 1.377 1.00 0.00 165 THR A O 6
ATOM 10995 N N . ALA A 1 94 ? 11.497 7.952 0.557 1.00 0.00 166 ALA A N 6
ATOM 10996 C CA . ALA A 1 94 ? 11.845 7.819 -0.854 1.00 0.00 166 ALA A CA 6
ATOM 10997 C C . ALA A 1 94 ? 13.286 8.250 -1.220 1.00 0.00 166 ALA A C 6
ATOM 10998 O O . ALA A 1 94 ? 13.844 9.134 -0.566 1.00 0.00 166 ALA A O 6
ATOM 11005 N N . PRO A 1 95 ? 13.884 7.708 -2.302 1.00 0.00 167 PRO A N 6
ATOM 11006 C CA . PRO A 1 95 ? 15.222 8.098 -2.760 1.00 0.00 167 PRO A CA 6
ATOM 11007 C C . PRO A 1 95 ? 15.288 9.533 -3.315 1.00 0.00 167 PRO A C 6
ATOM 11008 O O . PRO A 1 95 ? 16.317 10.196 -3.177 1.00 0.00 167 PRO A O 6
ATOM 11019 N N . SER A 1 96 ? 14.199 10.033 -3.915 1.00 0.00 168 SER A N 6
ATOM 11020 C CA . SER A 1 96 ? 14.051 11.421 -4.360 1.00 0.00 168 SER A CA 6
ATOM 11021 C C . SER A 1 96 ? 12.600 11.912 -4.302 1.00 0.00 168 SER A C 6
ATOM 11022 O O . SER A 1 96 ? 11.656 11.126 -4.174 1.00 0.00 168 SER A O 6
ATOM 11030 N N . SER A 1 97 ? 12.414 13.228 -4.421 1.00 0.00 169 SER A N 6
ATOM 11031 C CA . SER A 1 97 ? 11.101 13.874 -4.475 1.00 0.00 169 SER A CA 6
ATOM 11032 C C . SER A 1 97 ? 10.277 13.483 -5.700 1.00 0.00 169 SER A C 6
ATOM 11033 O O . SER A 1 97 ? 9.050 13.468 -5.637 1.00 0.00 169 SER A O 6
ATOM 11041 N N . GLU A 1 98 ? 10.923 13.070 -6.790 1.00 0.00 170 GLU A N 6
ATOM 11042 C CA . GLU A 1 98 ? 10.248 12.498 -7.950 1.00 0.00 170 GLU A CA 6
ATOM 11043 C C . GLU A 1 98 ? 9.604 11.156 -7.605 1.00 0.00 170 GLU A C 6
ATOM 11044 O O . GLU A 1 98 ? 8.454 10.915 -7.972 1.00 0.00 170 GLU A O 6
ATOM 11056 N N . HIS A 1 99 ? 10.305 10.306 -6.845 1.00 0.00 171 HIS A N 6
ATOM 11057 C CA . HIS A 1 99 ? 9.719 9.069 -6.335 1.00 0.00 171 HIS A CA 6
ATOM 11058 C C . HIS A 1 99 ? 8.552 9.325 -5.381 1.00 0.00 171 HIS A C 6
ATOM 11059 O O . HIS A 1 99 ? 7.531 8.646 -5.505 1.00 0.00 171 HIS A O 6
ATOM 11074 N N . LYS A 1 100 ? 8.639 10.314 -4.475 1.00 0.00 172 LYS A N 6
ATOM 11075 C CA . LYS A 1 100 ? 7.511 10.604 -3.567 1.00 0.00 172 LYS A CA 6
ATOM 11076 C C . LYS A 1 100 ? 6.290 11.140 -4.325 1.00 0.00 172 LYS A C 6
ATOM 11077 O O . LYS A 1 100 ? 5.169 10.702 -4.078 1.00 0.00 172 LYS A O 6
ATOM 11096 N N . ASP A 1 101 ? 6.515 12.010 -5.312 1.00 0.00 173 ASP A N 6
ATOM 11097 C CA . ASP A 1 101 ? 5.482 12.546 -6.201 1.00 0.00 173 ASP A CA 6
ATOM 11098 C C . ASP A 1 101 ? 4.800 11.456 -7.023 1.00 0.00 173 ASP A C 6
ATOM 11099 O O . ASP A 1 101 ? 3.577 11.409 -7.121 1.00 0.00 173 ASP A O 6
ATOM 11108 N N . ALA A 1 102 ? 5.595 10.540 -7.566 1.00 0.00 174 ALA A N 6
ATOM 11109 C CA . ALA A 1 102 ? 5.106 9.415 -8.352 1.00 0.00 174 ALA A CA 6
ATOM 11110 C C . ALA A 1 102 ? 4.238 8.463 -7.522 1.00 0.00 174 ALA A C 6
ATOM 11111 O O . ALA A 1 102 ? 3.209 7.995 -8.011 1.00 0.00 174 ALA A O 6
ATOM 11118 N N . VAL A 1 103 ? 4.593 8.230 -6.253 1.00 0.00 175 VAL A N 6
ATOM 11119 C CA . VAL A 1 103 ? 3.779 7.420 -5.341 1.00 0.00 175 VAL A CA 6
ATOM 11120 C C . VAL A 1 103 ? 2.449 8.103 -5.032 1.00 0.00 175 VAL A C 6
ATOM 11121 O O . VAL A 1 103 ? 1.404 7.449 -5.102 1.00 0.00 175 VAL A O 6
ATOM 11134 N N . LYS A 1 104 ? 2.443 9.423 -4.773 1.00 0.00 176 LYS A N 6
ATOM 11135 C CA . LYS A 1 104 ? 1.185 10.136 -4.510 1.00 0.00 176 LYS A CA 6
ATOM 11136 C C . LYS A 1 104 ? 0.309 10.264 -5.756 1.00 0.00 176 LYS A C 6
ATOM 11137 O O . LYS A 1 104 ? -0.909 10.121 -5.672 1.00 0.00 176 LYS A O 6
ATOM 11156 N N . ARG A 1 105 ? 0.923 10.453 -6.928 1.00 0.00 177 ARG A N 6
ATOM 11157 C CA . ARG A 1 105 ? 0.230 10.551 -8.216 1.00 0.00 177 ARG A CA 6
ATOM 11158 C C . ARG A 1 105 ? -0.390 9.220 -8.621 1.00 0.00 177 ARG A C 6
ATOM 11159 O O . ARG A 1 105 ? -1.530 9.198 -9.084 1.00 0.00 177 ARG A O 6
ATOM 11180 N N . ALA A 1 106 ? 0.314 8.112 -8.385 1.00 0.00 178 ALA A N 6
ATOM 11181 C CA . ALA A 1 106 ? -0.231 6.782 -8.604 1.00 0.00 178 ALA A CA 6
ATOM 11182 C C . ALA A 1 106 ? -1.447 6.529 -7.704 1.00 0.00 178 ALA A C 6
ATOM 11183 O O . ALA A 1 106 ? -2.486 6.108 -8.202 1.00 0.00 178 ALA A O 6
ATOM 11190 N N . ALA A 1 107 ? -1.370 6.887 -6.418 1.00 0.00 179 ALA A N 6
ATOM 11191 C CA . ALA A 1 107 ? -2.473 6.725 -5.478 1.00 0.00 179 ALA A CA 6
ATOM 11192 C C . ALA A 1 107 ? -3.703 7.562 -5.868 1.00 0.00 179 ALA A C 6
ATOM 11193 O O . ALA A 1 107 ? -4.835 7.085 -5.768 1.00 0.00 179 ALA A O 6
ATOM 11200 N N . THR A 1 108 ? -3.495 8.776 -6.390 1.00 0.00 180 THR A N 6
ATOM 11201 C CA . THR A 1 108 ? -4.578 9.617 -6.919 1.00 0.00 180 THR A CA 6
ATOM 11202 C C . THR A 1 108 ? -5.210 9.001 -8.169 1.00 0.00 180 THR A C 6
ATOM 11203 O O . THR A 1 108 ? -6.431 9.031 -8.317 1.00 0.00 180 THR A O 6
ATOM 11214 N N . SER A 1 109 ? -4.409 8.382 -9.044 1.00 0.00 181 SER A N 6
ATOM 11215 C CA . SER A 1 109 ? -4.898 7.640 -10.209 1.00 0.00 181 SER A CA 6
ATOM 11216 C C . SER A 1 109 ? -5.712 6.394 -9.818 1.00 0.00 181 SER A C 6
ATOM 11217 O O . SER A 1 109 ? -6.742 6.104 -10.432 1.00 0.00 181 SER A O 6
ATOM 11225 N N . THR A 1 110 ? -5.297 5.677 -8.765 1.00 0.00 182 THR A N 6
ATOM 11226 C CA . THR A 1 110 ? -5.982 4.479 -8.259 1.00 0.00 182 THR A CA 6
ATOM 11227 C C . THR A 1 110 ? -7.288 4.808 -7.523 1.00 0.00 182 THR A C 6
ATOM 11228 O O . THR A 1 110 ? -8.284 4.104 -7.699 1.00 0.00 182 THR A O 6
ATOM 11239 N N . TRP A 1 111 ? -7.306 5.890 -6.735 1.00 0.00 183 TRP A N 6
ATOM 11240 C CA . TRP A 1 111 ? -8.384 6.255 -5.816 1.00 0.00 183 TRP A CA 6
ATOM 11241 C C . TRP A 1 111 ? -8.829 7.734 -5.930 1.00 0.00 183 TRP A C 6
ATOM 11242 O O . TRP A 1 111 ? -8.712 8.498 -4.964 1.00 0.00 183 TRP A O 6
ATOM 11263 N N . PRO A 1 112 ? -9.334 8.177 -7.100 1.00 0.00 184 PRO A N 6
ATOM 11264 C CA . PRO A 1 112 ? -9.644 9.586 -7.371 1.00 0.00 184 PRO A CA 6
ATOM 11265 C C . PRO A 1 112 ? -10.883 10.129 -6.628 1.00 0.00 184 PRO A C 6
ATOM 11266 O O . PRO A 1 112 ? -11.101 11.341 -6.614 1.00 0.00 184 PRO A O 6
ATOM 11277 N N . ASP A 1 113 ? -11.688 9.264 -5.999 1.00 0.00 185 ASP A N 6
ATOM 11278 C CA . ASP A 1 113 ? -12.936 9.595 -5.302 1.00 0.00 185 ASP A CA 6
ATOM 11279 C C . ASP A 1 113 ? -12.812 9.576 -3.762 1.00 0.00 185 ASP A C 6
ATOM 11280 O O . ASP A 1 113 ? -13.786 9.864 -3.054 1.00 0.00 185 ASP A O 6
ATOM 11289 N N . MET A 1 114 ? -11.620 9.250 -3.246 1.00 0.00 186 MET A N 6
ATOM 11290 C CA . MET A 1 114 ? -11.310 9.010 -1.843 1.00 0.00 186 MET A CA 6
ATOM 11291 C C . MET A 1 114 ? -10.465 10.148 -1.244 1.00 0.00 186 MET A C 6
ATOM 11292 O O . MET A 1 114 ? -9.790 10.889 -1.966 1.00 0.00 186 MET A O 6
ATOM 11306 N N . LYS A 1 115 ? -10.453 10.264 0.090 1.00 0.00 187 LYS A N 6
ATOM 11307 C CA . LYS A 1 115 ? -9.505 11.127 0.817 1.00 0.00 187 LYS A CA 6
ATOM 11308 C C . LYS A 1 115 ? -8.105 10.495 0.802 1.00 0.00 187 LYS A C 6
ATOM 11309 O O . LYS A 1 115 ? -7.986 9.269 0.847 1.00 0.00 187 LYS A O 6
ATOM 11328 N N . ILE A 1 116 ? -7.045 11.305 0.778 1.00 0.00 188 ILE A N 6
ATOM 11329 C CA . ILE A 1 116 ? -5.651 10.827 0.716 1.00 0.00 188 ILE A CA 6
ATOM 11330 C C . ILE A 1 116 ? -4.735 11.571 1.703 1.00 0.00 188 ILE A C 6
ATOM 11331 O O . ILE A 1 116 ? -4.876 12.779 1.910 1.00 0.00 188 ILE A O 6
ATOM 11347 N N . VAL A 1 117 ? -3.794 10.838 2.309 1.00 0.00 189 VAL A N 6
ATOM 11348 C CA . VAL A 1 117 ? -2.834 11.331 3.315 1.00 0.00 189 VAL A CA 6
ATOM 11349 C C . VAL A 1 117 ? -1.412 10.878 2.957 1.00 0.00 189 VAL A C 6
ATOM 11350 O O . VAL A 1 117 ? -0.958 9.787 3.306 1.00 0.00 189 VAL A O 6
ATOM 11363 N N . ASN A 1 118 ? -0.712 11.730 2.214 1.00 0.00 190 ASN A N 6
ATOM 11364 C CA . ASN A 1 118 ? 0.641 11.526 1.710 1.00 0.00 190 ASN A CA 6
ATOM 11365 C C . ASN A 1 118 ? 1.700 11.890 2.774 1.00 0.00 190 ASN A C 6
ATOM 11366 O O . ASN A 1 118 ? 2.349 12.936 2.704 1.00 0.00 190 ASN A O 6
ATOM 11377 N N . ASN A 1 119 ? 1.856 11.033 3.785 1.00 0.00 191 ASN A N 6
ATOM 11378 C CA . ASN A 1 119 ? 2.841 11.176 4.867 1.00 0.00 191 ASN A CA 6
ATOM 11379 C C . ASN A 1 119 ? 4.299 10.896 4.416 1.00 0.00 191 ASN A C 6
ATOM 11380 O O . ASN A 1 119 ? 5.248 11.189 5.145 1.00 0.00 191 ASN A O 6
ATOM 11391 N N . ILE A 1 120 ? 4.483 10.341 3.213 1.00 0.00 192 ILE A N 6
ATOM 11392 C CA . ILE A 1 120 ? 5.757 10.134 2.521 1.00 0.00 192 ILE A CA 6
ATOM 11393 C C . ILE A 1 120 ? 6.633 11.389 2.410 1.00 0.00 192 ILE A C 6
ATOM 11394 O O . ILE A 1 120 ? 6.163 12.504 2.182 1.00 0.00 192 ILE A O 6
ATOM 11410 N N . GLU A 1 121 ? 7.943 11.169 2.508 1.00 0.00 193 GLU A N 6
ATOM 11411 C CA . GLU A 1 121 ? 9.005 12.159 2.416 1.00 0.00 193 GLU A CA 6
ATOM 11412 C C . GLU A 1 121 ? 10.235 11.585 1.696 1.00 0.00 193 GLU A C 6
ATOM 11413 O O . GLU A 1 121 ? 10.332 10.382 1.449 1.00 0.00 193 GLU A O 6
ATOM 11425 N N . VAL A 1 122 ? 11.191 12.457 1.376 1.00 0.00 194 VAL A N 6
ATOM 11426 C CA . VAL A 1 122 ? 12.516 12.053 0.869 1.00 0.00 194 VAL A CA 6
ATOM 11427 C C . VAL A 1 122 ? 13.389 11.584 2.042 1.00 0.00 194 VAL A C 6
ATOM 11428 O O . VAL A 1 122 ? 13.321 12.139 3.141 1.00 0.00 194 VAL A O 6
ATOM 11441 N N . THR A 1 123 ? 14.206 10.553 1.817 1.00 0.00 195 THR A N 6
ATOM 11442 C CA . THR A 1 123 ? 15.156 10.000 2.796 1.00 0.00 195 THR A CA 6
ATOM 11443 C C . THR A 1 123 ? 16.196 11.030 3.279 1.00 0.00 195 THR A C 6
ATOM 11444 O O . THR A 1 123 ? 16.437 12.057 2.635 1.00 0.00 195 THR A O 6
ATOM 11455 N N . GLY A 1 124 ? 16.831 10.754 4.423 1.00 0.00 196 GLY A N 6
ATOM 11456 C CA . GLY A 1 124 ? 17.812 11.645 5.065 1.00 0.00 196 GLY A CA 6
ATOM 11457 C C . GLY A 1 124 ? 18.095 11.354 6.548 1.00 0.00 196 GLY A C 6
ATOM 11458 O O . GLY A 1 124 ? 19.014 11.940 7.123 1.00 0.00 196 GLY A O 6
ATOM 11462 N N . GLN A 1 125 ? 17.335 10.444 7.165 1.00 0.00 197 GLN A N 6
ATOM 11463 C CA . GLN A 1 125 ? 17.485 9.978 8.545 1.00 0.00 197 GLN A CA 6
ATOM 11464 C C . GLN A 1 125 ? 17.167 8.474 8.590 1.00 0.00 197 GLN A C 6
ATOM 11465 O O . GLN A 1 125 ? 16.245 8.007 7.917 1.00 0.00 197 GLN A O 6
ATOM 11479 N N . ALA A 1 126 ? 17.947 7.725 9.375 1.00 0.00 198 ALA A N 6
ATOM 11480 C CA . ALA A 1 126 ? 17.946 6.256 9.442 1.00 0.00 198 ALA A CA 6
ATOM 11481 C C . ALA A 1 126 ? 17.861 5.544 8.059 1.00 0.00 198 ALA A C 6
ATOM 11482 O O . ALA A 1 126 ? 16.960 4.722 7.843 1.00 0.00 198 ALA A O 6
ATOM 11489 N N . PRO A 1 127 ? 18.757 5.862 7.097 1.00 0.00 199 PRO A N 6
ATOM 11490 C CA . PRO A 1 127 ? 18.732 5.292 5.746 1.00 0.00 199 PRO A CA 6
ATOM 11491 C C . PRO A 1 127 ? 19.079 3.784 5.730 1.00 0.00 199 PRO A C 6
ATOM 11492 O O . PRO A 1 127 ? 19.695 3.278 6.678 1.00 0.00 199 PRO A O 6
ATOM 11503 N N . PRO A 1 128 ? 18.720 3.050 4.656 1.00 0.00 200 PRO A N 6
ATOM 11504 C CA . PRO A 1 128 ? 18.992 1.614 4.533 1.00 0.00 200 PRO A CA 6
ATOM 11505 C C . PRO A 1 128 ? 20.485 1.286 4.344 1.00 0.00 200 PRO A C 6
ATOM 11506 O O . PRO A 1 128 ? 21.297 2.139 3.967 1.00 0.00 200 PRO A O 6
ATOM 11517 N N . GLY A 1 129 ? 20.839 0.018 4.583 1.00 0.00 201 GLY A N 6
ATOM 11518 C CA . GLY A 1 129 ? 22.200 -0.520 4.445 1.00 0.00 201 GLY A CA 6
ATOM 11519 C C . GLY A 1 129 ? 22.553 -1.009 3.025 1.00 0.00 201 GLY A C 6
ATOM 11520 O O . GLY A 1 129 ? 21.745 -0.870 2.097 1.00 0.00 201 GLY A O 6
ATOM 11524 N N . PRO A 1 130 ? 23.758 -1.582 2.835 1.00 0.00 202 PRO A N 6
ATOM 11525 C CA . PRO A 1 130 ? 24.222 -2.106 1.546 1.00 0.00 202 PRO A CA 6
ATOM 11526 C C . PRO A 1 130 ? 23.459 -3.381 1.107 1.00 0.00 202 PRO A C 6
ATOM 11527 O O . PRO A 1 130 ? 22.823 -4.038 1.940 1.00 0.00 202 PRO A O 6
ATOM 11538 N N . PRO A 1 131 ? 23.539 -3.774 -0.184 1.00 0.00 203 PRO A N 6
ATOM 11539 C CA . PRO A 1 131 ? 22.913 -4.983 -0.737 1.00 0.00 203 PRO A CA 6
ATOM 11540 C C . PRO A 1 131 ? 23.678 -6.274 -0.378 1.00 0.00 203 PRO A C 6
ATOM 11541 O O . PRO A 1 131 ? 24.221 -6.982 -1.232 1.00 0.00 203 PRO A O 6
ATOM 11552 N N . ALA A 1 132 ? 23.748 -6.541 0.927 1.00 0.00 204 ALA A N 6
ATOM 11553 C CA . ALA A 1 132 ? 24.370 -7.714 1.558 1.00 0.00 204 ALA A CA 6
ATOM 11554 C C . ALA A 1 132 ? 23.798 -9.060 1.055 1.00 0.00 204 ALA A C 6
ATOM 11555 O O . ALA A 1 132 ? 24.605 -9.977 0.771 1.00 0.00 204 ALA A O 6
ATOM 11563 N N . GLY A 1 1 ? -25.453 7.529 -5.766 1.00 0.00 73 GLY A N 7
ATOM 11564 C CA . GLY A 1 1 ? -24.237 8.209 -5.271 1.00 0.00 73 GLY A CA 7
ATOM 11565 C C . GLY A 1 1 ? -24.326 8.503 -3.780 1.00 0.00 73 GLY A C 7
ATOM 11566 O O . GLY A 1 1 ? -25.411 8.773 -3.261 1.00 0.00 73 GLY A O 7
ATOM 11572 N N . ALA A 1 2 ? -23.187 8.454 -3.083 1.00 0.00 74 ALA A N 7
ATOM 11573 C CA . ALA A 1 2 ? -23.063 8.691 -1.638 1.00 0.00 74 ALA A CA 7
ATOM 11574 C C . ALA A 1 2 ? -21.675 9.258 -1.259 1.00 0.00 74 ALA A C 7
ATOM 11575 O O . ALA A 1 2 ? -20.755 9.307 -2.084 1.00 0.00 74 ALA A O 7
ATOM 11582 N N . SER A 1 3 ? -21.527 9.669 0.000 1.00 0.00 75 SER A N 7
ATOM 11583 C CA . SER A 1 3 ? -20.339 10.301 0.587 1.00 0.00 75 SER A CA 7
ATOM 11584 C C . SER A 1 3 ? -19.953 9.666 1.936 1.00 0.00 75 SER A C 7
ATOM 11585 O O . SER A 1 3 ? -20.734 8.908 2.520 1.00 0.00 75 SER A O 7
ATOM 11593 N N . ALA A 1 4 ? -18.741 9.964 2.430 1.00 0.00 76 ALA A N 7
ATOM 11594 C CA . ALA A 1 4 ? -18.133 9.359 3.631 1.00 0.00 76 ALA A CA 7
ATOM 11595 C C . ALA A 1 4 ? -18.268 7.816 3.673 1.00 0.00 76 ALA A C 7
ATOM 11596 O O . ALA A 1 4 ? -18.634 7.222 4.692 1.00 0.00 76 ALA A O 7
ATOM 11603 N N . LEU A 1 5 ? -18.015 7.183 2.521 1.00 0.00 77 LEU A N 7
ATOM 11604 C CA . LEU A 1 5 ? -18.238 5.763 2.231 1.00 0.00 77 LEU A CA 7
ATOM 11605 C C . LEU A 1 5 ? -17.630 4.805 3.277 1.00 0.00 77 LEU A C 7
ATOM 11606 O O . LEU A 1 5 ? -16.415 4.713 3.435 1.00 0.00 77 LEU A O 7
ATOM 11622 N N . SER A 1 6 ? -18.486 4.071 3.982 1.00 0.00 78 SER A N 7
ATOM 11623 C CA . SER A 1 6 ? -18.119 3.042 4.966 1.00 0.00 78 SER A CA 7
ATOM 11624 C C . SER A 1 6 ? -17.765 1.691 4.311 1.00 0.00 78 SER A C 7
ATOM 11625 O O . SER A 1 6 ? -18.616 0.970 3.785 1.00 0.00 78 SER A O 7
ATOM 11633 N N . LEU A 1 7 ? -16.474 1.354 4.364 1.00 0.00 79 LEU A N 7
ATOM 11634 C CA . LEU A 1 7 ? -15.815 0.151 3.833 1.00 0.00 79 LEU A CA 7
ATOM 11635 C C . LEU A 1 7 ? -14.848 -0.416 4.906 1.00 0.00 79 LEU A C 7
ATOM 11636 O O . LEU A 1 7 ? -14.565 0.212 5.930 1.00 0.00 79 LEU A O 7
ATOM 11652 N N . SER A 1 8 ? -14.337 -1.606 4.604 1.00 0.00 80 SER A N 7
ATOM 11653 C CA . SER A 1 8 ? -13.203 -2.352 5.186 1.00 0.00 80 SER A CA 7
ATOM 11654 C C . SER A 1 8 ? -12.014 -1.476 5.636 1.00 0.00 80 SER A C 7
ATOM 11655 O O . SER A 1 8 ? -11.820 -0.351 5.164 1.00 0.00 80 SER A O 7
ATOM 11663 N N . LEU A 1 9 ? -11.153 -2.045 6.484 1.00 0.00 81 LEU A N 7
ATOM 11664 C CA . LEU A 1 9 ? -9.849 -1.497 6.873 1.00 0.00 81 LEU A CA 7
ATOM 11665 C C . LEU A 1 9 ? -8.671 -2.486 6.726 1.00 0.00 81 LEU A C 7
ATOM 11666 O O . LEU A 1 9 ? -8.834 -3.704 6.833 1.00 0.00 81 LEU A O 7
ATOM 11682 N N . LEU A 1 10 ? -7.474 -1.953 6.458 1.00 0.00 82 LEU A N 7
ATOM 11683 C CA . LEU A 1 10 ? -6.256 -2.714 6.138 1.00 0.00 82 LEU A CA 7
ATOM 11684 C C . LEU A 1 10 ? -4.986 -1.867 6.356 1.00 0.00 82 LEU A C 7
ATOM 11685 O O . LEU A 1 10 ? -5.029 -0.639 6.286 1.00 0.00 82 LEU A O 7
ATOM 11701 N N . SER A 1 11 ? -3.840 -2.513 6.571 1.00 0.00 83 SER A N 7
ATOM 11702 C CA . SER A 1 11 ? -2.513 -1.897 6.556 1.00 0.00 83 SER A CA 7
ATOM 11703 C C . SER A 1 11 ? -1.432 -2.834 5.996 1.00 0.00 83 SER A C 7
ATOM 11704 O O . SER A 1 11 ? -1.566 -4.061 5.965 1.00 0.00 83 SER A O 7
ATOM 11712 N N . ILE A 1 12 ? -0.334 -2.236 5.535 1.00 0.00 84 ILE A N 7
ATOM 11713 C CA . ILE A 1 12 ? 0.839 -2.930 4.982 1.00 0.00 84 ILE A CA 7
ATOM 11714 C C . ILE A 1 12 ? 2.086 -2.189 5.445 1.00 0.00 84 ILE A C 7
ATOM 11715 O O . ILE A 1 12 ? 2.107 -0.958 5.457 1.00 0.00 84 ILE A O 7
ATOM 11731 N N . SER A 1 13 ? 3.141 -2.933 5.752 1.00 0.00 85 SER A N 7
ATOM 11732 C CA . SER A 1 13 ? 4.461 -2.372 6.057 1.00 0.00 85 SER A CA 7
ATOM 11733 C C . SER A 1 13 ? 5.590 -3.192 5.428 1.00 0.00 85 SER A C 7
ATOM 11734 O O . SER A 1 13 ? 5.540 -4.424 5.414 1.00 0.00 85 SER A O 7
ATOM 11742 N N . ARG A 1 14 ? 6.638 -2.512 4.954 1.00 0.00 86 ARG A N 7
ATOM 11743 C CA . ARG A 1 14 ? 7.843 -3.101 4.347 1.00 0.00 86 ARG A CA 7
ATOM 11744 C C . ARG A 1 14 ? 9.082 -2.869 5.224 1.00 0.00 86 ARG A C 7
ATOM 11745 O O . ARG A 1 14 ? 9.217 -1.841 5.889 1.00 0.00 86 ARG A O 7
ATOM 11766 N N . SER A 1 15 ? 9.992 -3.838 5.156 1.00 0.00 87 SER A N 7
ATOM 11767 C CA . SER A 1 15 ? 11.317 -3.862 5.784 1.00 0.00 87 SER A CA 7
ATOM 11768 C C . SER A 1 15 ? 12.379 -4.338 4.779 1.00 0.00 87 SER A C 7
ATOM 11769 O O . SER A 1 15 ? 13.049 -5.357 4.968 1.00 0.00 87 SER A O 7
ATOM 11777 N N . GLY A 1 16 ? 12.475 -3.639 3.644 1.00 0.00 88 GLY A N 7
ATOM 11778 C CA . GLY A 1 16 ? 13.323 -3.970 2.498 1.00 0.00 88 GLY A CA 7
ATOM 11779 C C . GLY A 1 16 ? 12.829 -5.204 1.747 1.00 0.00 88 GLY A C 7
ATOM 11780 O O . GLY A 1 16 ? 11.880 -5.129 0.961 1.00 0.00 88 GLY A O 7
ATOM 11784 N N . ASN A 1 17 ? 13.450 -6.349 2.037 1.00 0.00 89 ASN A N 7
ATOM 11785 C CA . ASN A 1 17 ? 13.216 -7.634 1.372 1.00 0.00 89 ASN A CA 7
ATOM 11786 C C . ASN A 1 17 ? 12.225 -8.535 2.134 1.00 0.00 89 ASN A C 7
ATOM 11787 O O . ASN A 1 17 ? 12.162 -9.739 1.895 1.00 0.00 89 ASN A O 7
ATOM 11798 N N . THR A 1 18 ? 11.440 -7.948 3.032 1.00 0.00 90 THR A N 7
ATOM 11799 C CA . THR A 1 18 ? 10.274 -8.554 3.677 1.00 0.00 90 THR A CA 7
ATOM 11800 C C . THR A 1 18 ? 9.148 -7.525 3.725 1.00 0.00 90 THR A C 7
ATOM 11801 O O . THR A 1 18 ? 9.371 -6.392 4.152 1.00 0.00 90 THR A O 7
ATOM 11812 N N . VAL A 1 19 ? 7.934 -7.903 3.322 1.00 0.00 91 VAL A N 7
ATOM 11813 C CA . VAL A 1 19 ? 6.723 -7.080 3.441 1.00 0.00 91 VAL A CA 7
ATOM 11814 C C . VAL A 1 19 ? 5.593 -7.852 4.123 1.00 0.00 91 VAL A C 7
ATOM 11815 O O . VAL A 1 19 ? 5.386 -9.038 3.862 1.00 0.00 91 VAL A O 7
ATOM 11828 N N . THR A 1 20 ? 4.874 -7.186 5.026 1.00 0.00 92 THR A N 7
ATOM 11829 C CA . THR A 1 20 ? 3.800 -7.779 5.838 1.00 0.00 92 THR A CA 7
ATOM 11830 C C . THR A 1 20 ? 2.463 -7.059 5.660 1.00 0.00 92 THR A C 7
ATOM 11831 O O . THR A 1 20 ? 2.406 -5.828 5.612 1.00 0.00 92 THR A O 7
ATOM 11842 N N . LEU A 1 21 ? 1.388 -7.841 5.541 1.00 0.00 93 LEU A N 7
ATOM 11843 C CA . LEU A 1 21 ? 0.030 -7.420 5.227 1.00 0.00 93 LEU A CA 7
ATOM 11844 C C . LEU A 1 21 ? -0.905 -7.842 6.373 1.00 0.00 93 LEU A C 7
ATOM 11845 O O . LEU A 1 21 ? -1.006 -9.030 6.695 1.00 0.00 93 LEU A O 7
ATOM 11861 N N . ILE A 1 22 ? -1.599 -6.879 6.984 1.00 0.00 94 ILE A N 7
ATOM 11862 C CA . ILE A 1 22 ? -2.475 -7.079 8.154 1.00 0.00 94 ILE A CA 7
ATOM 11863 C C . ILE A 1 22 ? -3.779 -6.310 7.912 1.00 0.00 94 ILE A C 7
ATOM 11864 O O . ILE A 1 22 ? -3.751 -5.158 7.487 1.00 0.00 94 ILE A O 7
ATOM 11880 N N . GLY A 1 23 ? -4.944 -6.914 8.143 1.00 0.00 95 GLY A N 7
ATOM 11881 C CA . GLY A 1 23 ? -6.202 -6.281 7.738 1.00 0.00 95 GLY A CA 7
ATOM 11882 C C . GLY A 1 23 ? -7.416 -7.195 7.673 1.00 0.00 95 GLY A C 7
ATOM 11883 O O . GLY A 1 23 ? -7.570 -8.141 8.443 1.00 0.00 95 GLY A O 7
ATOM 11887 N N . ASP A 1 24 ? -8.281 -6.865 6.724 1.00 0.00 96 ASP A N 7
ATOM 11888 C CA . ASP A 1 24 ? -9.605 -7.424 6.480 1.00 0.00 96 ASP A CA 7
ATOM 11889 C C . ASP A 1 24 ? -10.017 -7.300 4.995 1.00 0.00 96 ASP A C 7
ATOM 11890 O O . ASP A 1 24 ? -9.599 -6.364 4.311 1.00 0.00 96 ASP A O 7
ATOM 11899 N N . PHE A 1 25 ? -10.847 -8.232 4.509 1.00 0.00 97 PHE A N 7
ATOM 11900 C CA . PHE A 1 25 ? -11.574 -8.161 3.237 1.00 0.00 97 PHE A CA 7
ATOM 11901 C C . PHE A 1 25 ? -12.817 -9.100 3.269 1.00 0.00 97 PHE A C 7
ATOM 11902 O O . PHE A 1 25 ? -12.928 -9.940 4.164 1.00 0.00 97 PHE A O 7
ATOM 11919 N N . PRO A 1 26 ? -13.738 -9.041 2.282 1.00 0.00 98 PRO A N 7
ATOM 11920 C CA . PRO A 1 26 ? -14.852 -9.978 2.134 1.00 0.00 98 PRO A CA 7
ATOM 11921 C C . PRO A 1 26 ? -14.425 -11.373 1.673 1.00 0.00 98 PRO A C 7
ATOM 11922 O O . PRO A 1 26 ? -15.100 -12.349 2.009 1.00 0.00 98 PRO A O 7
ATOM 11933 N N . ASP A 1 27 ? -13.338 -11.490 0.897 1.00 0.00 99 ASP A N 7
ATOM 11934 C CA . ASP A 1 27 ? -12.909 -12.751 0.295 1.00 0.00 99 ASP A CA 7
ATOM 11935 C C . ASP A 1 27 ? -11.429 -12.766 -0.107 1.00 0.00 99 ASP A C 7
ATOM 11936 O O . ASP A 1 27 ? -10.735 -11.750 -0.177 1.00 0.00 99 ASP A O 7
ATOM 11945 N N . GLU A 1 28 ? -10.963 -13.980 -0.396 1.00 0.00 100 GLU A N 7
ATOM 11946 C CA . GLU A 1 28 ? -9.626 -14.281 -0.917 1.00 0.00 100 GLU A CA 7
ATOM 11947 C C . GLU A 1 28 ? -9.343 -13.598 -2.253 1.00 0.00 100 GLU A C 7
ATOM 11948 O O . GLU A 1 28 ? -8.213 -13.216 -2.554 1.00 0.00 100 GLU A O 7
ATOM 11960 N N . ALA A 1 29 ? -10.389 -13.442 -3.061 1.00 0.00 101 ALA A N 7
ATOM 11961 C CA . ALA A 1 29 ? -10.284 -12.857 -4.393 1.00 0.00 101 ALA A CA 7
ATOM 11962 C C . ALA A 1 29 ? -9.875 -11.375 -4.336 1.00 0.00 101 ALA A C 7
ATOM 11963 O O . ALA A 1 29 ? -9.133 -10.897 -5.200 1.00 0.00 101 ALA A O 7
ATOM 11970 N N . ALA A 1 30 ? -10.287 -10.661 -3.283 1.00 0.00 102 ALA A N 7
ATOM 11971 C CA . ALA A 1 30 ? -9.891 -9.281 -3.045 1.00 0.00 102 ALA A CA 7
ATOM 11972 C C . ALA A 1 30 ? -8.443 -9.168 -2.521 1.00 0.00 102 ALA A C 7
ATOM 11973 O O . ALA A 1 30 ? -7.696 -8.272 -2.924 1.00 0.00 102 ALA A O 7
ATOM 11980 N N . LYS A 1 31 ? -8.007 -10.133 -1.695 1.00 0.00 103 LYS A N 7
ATOM 11981 C CA . LYS A 1 31 ? -6.620 -10.280 -1.226 1.00 0.00 103 LYS A CA 7
ATOM 11982 C C . LYS A 1 31 ? -5.660 -10.583 -2.377 1.00 0.00 103 LYS A C 7
ATOM 11983 O O . LYS A 1 31 ? -4.576 -10.010 -2.455 1.00 0.00 103 LYS A O 7
ATOM 12002 N N . ALA A 1 32 ? -6.072 -11.456 -3.294 1.00 0.00 104 ALA A N 7
ATOM 12003 C CA . ALA A 1 32 ? -5.298 -11.860 -4.462 1.00 0.00 104 ALA A CA 7
ATOM 12004 C C . ALA A 1 32 ? -4.992 -10.666 -5.376 1.00 0.00 104 ALA A C 7
ATOM 12005 O O . ALA A 1 32 ? -3.873 -10.540 -5.868 1.00 0.00 104 ALA A O 7
ATOM 12012 N N . ALA A 1 33 ? -5.941 -9.739 -5.541 1.00 0.00 105 ALA A N 7
ATOM 12013 C CA . ALA A 1 33 ? -5.722 -8.512 -6.302 1.00 0.00 105 ALA A CA 7
ATOM 12014 C C . ALA A 1 33 ? -4.643 -7.607 -5.686 1.00 0.00 105 ALA A C 7
ATOM 12015 O O . ALA A 1 33 ? -3.811 -7.054 -6.411 1.00 0.00 105 ALA A O 7
ATOM 12022 N N . LEU A 1 34 ? -4.602 -7.504 -4.354 1.00 0.00 106 LEU A N 7
ATOM 12023 C CA . LEU A 1 34 ? -3.574 -6.773 -3.634 1.00 0.00 106 LEU A CA 7
ATOM 12024 C C . LEU A 1 34 ? -2.204 -7.475 -3.743 1.00 0.00 106 LEU A C 7
ATOM 12025 O O . LEU A 1 34 ? -1.184 -6.820 -3.952 1.00 0.00 106 LEU A O 7
ATOM 12041 N N . MET A 1 35 ? -2.181 -8.808 -3.675 1.00 0.00 107 MET A N 7
ATOM 12042 C CA . MET A 1 35 ? -0.955 -9.598 -3.824 1.00 0.00 107 MET A CA 7
ATOM 12043 C C . MET A 1 35 ? -0.364 -9.471 -5.228 1.00 0.00 107 MET A C 7
ATOM 12044 O O . MET A 1 35 ? 0.842 -9.312 -5.386 1.00 0.00 107 MET A O 7
ATOM 12058 N N . THR A 1 36 ? -1.214 -9.484 -6.253 1.00 0.00 108 THR A N 7
ATOM 12059 C CA . THR A 1 36 ? -0.814 -9.337 -7.661 1.00 0.00 108 THR A CA 7
ATOM 12060 C C . THR A 1 36 ? -0.177 -7.969 -7.907 1.00 0.00 108 THR A C 7
ATOM 12061 O O . THR A 1 36 ? 0.851 -7.877 -8.583 1.00 0.00 108 THR A O 7
ATOM 12072 N N . ALA A 1 37 ? -0.723 -6.916 -7.293 1.00 0.00 109 ALA A N 7
ATOM 12073 C CA . ALA A 1 37 ? -0.215 -5.560 -7.402 1.00 0.00 109 ALA A CA 7
ATOM 12074 C C . ALA A 1 37 ? 1.208 -5.395 -6.845 1.00 0.00 109 ALA A C 7
ATOM 12075 O O . ALA A 1 37 ? 1.992 -4.633 -7.415 1.00 0.00 109 ALA A O 7
ATOM 12082 N N . LEU A 1 38 ? 1.577 -6.141 -5.793 1.00 0.00 110 LEU A N 7
ATOM 12083 C CA . LEU A 1 38 ? 2.936 -6.150 -5.258 1.00 0.00 110 LEU A CA 7
ATOM 12084 C C . LEU A 1 38 ? 3.850 -7.210 -5.900 1.00 0.00 110 LEU A C 7
ATOM 12085 O O . LEU A 1 38 ? 5.063 -7.017 -5.957 1.00 0.00 110 LEU A O 7
ATOM 12101 N N . ASN A 1 39 ? 3.282 -8.284 -6.458 1.00 0.00 111 ASN A N 7
ATOM 12102 C CA . ASN A 1 39 ? 3.995 -9.368 -7.134 1.00 0.00 111 ASN A CA 7
ATOM 12103 C C . ASN A 1 39 ? 4.537 -8.943 -8.508 1.00 0.00 111 ASN A C 7
ATOM 12104 O O . ASN A 1 39 ? 5.585 -9.423 -8.943 1.00 0.00 111 ASN A O 7
ATOM 12115 N N . GLY A 1 40 ? 3.849 -8.003 -9.161 1.00 0.00 112 GLY A N 7
ATOM 12116 C CA . GLY A 1 40 ? 4.182 -7.457 -10.478 1.00 0.00 112 GLY A CA 7
ATOM 12117 C C . GLY A 1 40 ? 5.585 -6.867 -10.598 1.00 0.00 112 GLY A C 7
ATOM 12118 O O . GLY A 1 40 ? 6.178 -6.891 -11.679 1.00 0.00 112 GLY A O 7
ATOM 12122 N N . LEU A 1 41 ? 6.123 -6.378 -9.475 1.00 0.00 113 LEU A N 7
ATOM 12123 C CA . LEU A 1 41 ? 7.457 -5.805 -9.357 1.00 0.00 113 LEU A CA 7
ATOM 12124 C C . LEU A 1 41 ? 8.271 -6.419 -8.195 1.00 0.00 113 LEU A C 7
ATOM 12125 O O . LEU A 1 41 ? 9.334 -5.915 -7.829 1.00 0.00 113 LEU A O 7
ATOM 12141 N N . LEU A 1 42 ? 7.780 -7.515 -7.606 1.00 0.00 114 LEU A N 7
ATOM 12142 C CA . LEU A 1 42 ? 8.514 -8.305 -6.612 1.00 0.00 114 LEU A CA 7
ATOM 12143 C C . LEU A 1 42 ? 9.854 -8.812 -7.181 1.00 0.00 114 LEU A C 7
ATOM 12144 O O . LEU A 1 42 ? 9.919 -9.310 -8.308 1.00 0.00 114 LEU A O 7
ATOM 12160 N N . ALA A 1 43 ? 10.919 -8.695 -6.386 1.00 0.00 115 ALA A N 7
ATOM 12161 C CA . ALA A 1 43 ? 12.286 -9.044 -6.738 1.00 0.00 115 ALA A CA 7
ATOM 12162 C C . ALA A 1 43 ? 12.690 -10.410 -6.138 1.00 0.00 115 ALA A C 7
ATOM 12163 O O . ALA A 1 43 ? 12.188 -10.789 -5.072 1.00 0.00 115 ALA A O 7
ATOM 12170 N N . PRO A 1 44 ? 13.596 -11.164 -6.789 1.00 0.00 116 PRO A N 7
ATOM 12171 C CA . PRO A 1 44 ? 13.961 -12.520 -6.382 1.00 0.00 116 PRO A CA 7
ATOM 12172 C C . PRO A 1 44 ? 14.658 -12.556 -5.015 1.00 0.00 116 PRO A C 7
ATOM 12173 O O . PRO A 1 44 ? 15.819 -12.165 -4.865 1.00 0.00 116 PRO A O 7
ATOM 12184 N N . GLY A 1 45 ? 13.913 -13.027 -4.012 1.00 0.00 117 GLY A N 7
ATOM 12185 C CA . GLY A 1 45 ? 14.329 -13.185 -2.619 1.00 0.00 117 GLY A CA 7
ATOM 12186 C C . GLY A 1 45 ? 13.471 -12.392 -1.624 1.00 0.00 117 GLY A C 7
ATOM 12187 O O . GLY A 1 45 ? 13.582 -12.606 -0.415 1.00 0.00 117 GLY A O 7
ATOM 12191 N N . VAL A 1 46 ? 12.608 -11.491 -2.110 1.00 0.00 118 VAL A N 7
ATOM 12192 C CA . VAL A 1 46 ? 11.689 -10.692 -1.284 1.00 0.00 118 VAL A CA 7
ATOM 12193 C C . VAL A 1 46 ? 10.589 -11.577 -0.677 1.00 0.00 118 VAL A C 7
ATOM 12194 O O . VAL A 1 46 ? 9.792 -12.185 -1.394 1.00 0.00 118 VAL A O 7
ATOM 12207 N N . ASN A 1 47 ? 10.540 -11.645 0.654 1.00 0.00 119 ASN A N 7
ATOM 12208 C CA . ASN A 1 47 ? 9.530 -12.334 1.446 1.00 0.00 119 ASN A CA 7
ATOM 12209 C C . ASN A 1 47 ? 8.195 -11.560 1.498 1.00 0.00 119 ASN A C 7
ATOM 12210 O O . ASN A 1 47 ? 8.187 -10.324 1.488 1.00 0.00 119 ASN A O 7
ATOM 12221 N N . VAL A 1 48 ? 7.078 -12.277 1.646 1.00 0.00 120 VAL A N 7
ATOM 12222 C CA . VAL A 1 48 ? 5.719 -11.718 1.788 1.00 0.00 120 VAL A CA 7
ATOM 12223 C C . VAL A 1 48 ? 4.969 -12.473 2.892 1.00 0.00 120 VAL A C 7
ATOM 12224 O O . VAL A 1 48 ? 4.964 -13.706 2.915 1.00 0.00 120 VAL A O 7
ATOM 12237 N N . ILE A 1 49 ? 4.330 -11.736 3.805 1.00 0.00 121 ILE A N 7
ATOM 12238 C CA . ILE A 1 49 ? 3.636 -12.254 4.996 1.00 0.00 121 ILE A CA 7
ATOM 12239 C C . ILE A 1 49 ? 2.196 -11.721 5.021 1.00 0.00 121 ILE A C 7
ATOM 12240 O O . ILE A 1 49 ? 1.946 -10.556 4.718 1.00 0.00 121 ILE A O 7
ATOM 12256 N N . ASP A 1 50 ? 1.253 -12.581 5.405 1.00 0.00 122 ASP A N 7
ATOM 12257 C CA . ASP A 1 50 ? -0.193 -12.332 5.365 1.00 0.00 122 ASP A CA 7
ATOM 12258 C C . ASP A 1 50 ? -0.879 -12.726 6.687 1.00 0.00 122 ASP A C 7
ATOM 12259 O O . ASP A 1 50 ? -0.728 -13.851 7.174 1.00 0.00 122 ASP A O 7
ATOM 12268 N N . GLN A 1 51 ? -1.655 -11.797 7.251 1.00 0.00 123 GLN A N 7
ATOM 12269 C CA . GLN A 1 51 ? -2.443 -11.927 8.469 1.00 0.00 123 GLN A CA 7
ATOM 12270 C C . GLN A 1 51 ? -3.859 -11.315 8.317 1.00 0.00 123 GLN A C 7
ATOM 12271 O O . GLN A 1 51 ? -4.517 -10.963 9.299 1.00 0.00 123 GLN A O 7
ATOM 12285 N N . ILE A 1 52 ? -4.329 -11.141 7.078 1.00 0.00 124 ILE A N 7
ATOM 12286 C CA . ILE A 1 52 ? -5.637 -10.546 6.752 1.00 0.00 124 ILE A CA 7
ATOM 12287 C C . ILE A 1 52 ? -6.813 -11.476 7.122 1.00 0.00 124 ILE A C 7
ATOM 12288 O O . ILE A 1 52 ? -6.816 -12.668 6.802 1.00 0.00 124 ILE A O 7
ATOM 12304 N N . HIS A 1 53 ? -7.839 -10.903 7.765 1.00 0.00 125 HIS A N 7
ATOM 12305 C CA . HIS A 1 53 ? -9.127 -11.525 8.107 1.00 0.00 125 HIS A CA 7
ATOM 12306 C C . HIS A 1 53 ? -10.112 -11.548 6.919 1.00 0.00 125 HIS A C 7
ATOM 12307 O O . HIS A 1 53 ? -9.994 -10.753 5.984 1.00 0.00 125 HIS A O 7
ATOM 12322 N N . VAL A 1 54 ? -11.124 -12.421 6.980 1.00 0.00 126 VAL A N 7
ATOM 12323 C CA . VAL A 1 54 ? -12.137 -12.618 5.932 1.00 0.00 126 VAL A CA 7
ATOM 12324 C C . VAL A 1 54 ? -13.551 -12.614 6.528 1.00 0.00 126 VAL A C 7
ATOM 12325 O O . VAL A 1 54 ? -13.873 -13.453 7.373 1.00 0.00 126 VAL A O 7
ATOM 12338 N N . ASP A 1 55 ? -14.400 -11.671 6.103 1.00 0.00 127 ASP A N 7
ATOM 12339 C CA . ASP A 1 55 ? -15.794 -11.517 6.539 1.00 0.00 127 ASP A CA 7
ATOM 12340 C C . ASP A 1 55 ? -16.637 -10.802 5.456 1.00 0.00 127 ASP A C 7
ATOM 12341 O O . ASP A 1 55 ? -16.444 -9.605 5.239 1.00 0.00 127 ASP A O 7
ATOM 12350 N N . PRO A 1 56 ? -17.590 -11.470 4.776 1.00 0.00 128 PRO A N 7
ATOM 12351 C CA . PRO A 1 56 ? -18.385 -10.858 3.706 1.00 0.00 128 PRO A CA 7
ATOM 12352 C C . PRO A 1 56 ? -19.375 -9.774 4.175 1.00 0.00 128 PRO A C 7
ATOM 12353 O O . PRO A 1 56 ? -19.986 -9.107 3.336 1.00 0.00 128 PRO A O 7
ATOM 12364 N N . VAL A 1 57 ? -19.531 -9.559 5.489 1.00 0.00 129 VAL A N 7
ATOM 12365 C CA . VAL A 1 57 ? -20.321 -8.442 6.056 1.00 0.00 129 VAL A CA 7
ATOM 12366 C C . VAL A 1 57 ? -19.641 -7.073 5.835 1.00 0.00 129 VAL A C 7
ATOM 12367 O O . VAL A 1 57 ? -20.293 -6.028 5.888 1.00 0.00 129 VAL A O 7
ATOM 12380 N N . VAL A 1 58 ? -18.347 -7.069 5.502 1.00 0.00 130 VAL A N 7
ATOM 12381 C CA . VAL A 1 58 ? -17.501 -5.906 5.214 1.00 0.00 130 VAL A CA 7
ATOM 12382 C C . VAL A 1 58 ? -16.895 -6.027 3.814 1.00 0.00 130 VAL A C 7
ATOM 12383 O O . VAL A 1 58 ? -16.516 -7.108 3.371 1.00 0.00 130 VAL A O 7
ATOM 12396 N N . ARG A 1 59 ? -16.847 -4.899 3.098 1.00 0.00 131 ARG A N 7
ATOM 12397 C CA . ARG A 1 59 ? -16.489 -4.785 1.664 1.00 0.00 131 ARG A CA 7
ATOM 12398 C C . ARG A 1 59 ? -15.404 -3.731 1.505 1.00 0.00 131 ARG A C 7
ATOM 12399 O O . ARG A 1 59 ? -15.348 -2.819 2.323 1.00 0.00 131 ARG A O 7
ATOM 12420 N N . SER A 1 60 ? -14.595 -3.786 0.452 1.00 0.00 132 SER A N 7
ATOM 12421 C CA . SER A 1 60 ? -13.364 -2.994 0.346 1.00 0.00 132 SER A CA 7
ATOM 12422 C C . SER A 1 60 ? -13.118 -2.401 -1.044 1.00 0.00 132 SER A C 7
ATOM 12423 O O . SER A 1 60 ? -13.880 -2.611 -1.992 1.00 0.00 132 SER A O 7
ATOM 12431 N N . LEU A 1 61 ? -12.004 -1.677 -1.146 1.00 0.00 133 LEU A N 7
ATOM 12432 C CA . LEU A 1 61 ? -11.389 -1.204 -2.379 1.00 0.00 133 LEU A CA 7
ATOM 12433 C C . LEU A 1 61 ? -10.817 -2.363 -3.218 1.00 0.00 133 LEU A C 7
ATOM 12434 O O . LEU A 1 61 ? -10.805 -3.526 -2.809 1.00 0.00 133 LEU A O 7
ATOM 12450 N N . ASP A 1 62 ? -10.308 -2.018 -4.397 1.00 0.00 134 ASP A N 7
ATOM 12451 C CA . ASP A 1 62 ? -9.755 -2.951 -5.386 1.00 0.00 134 ASP A CA 7
ATOM 12452 C C . ASP A 1 62 ? -8.355 -2.507 -5.842 1.00 0.00 134 ASP A C 7
ATOM 12453 O O . ASP A 1 62 ? -8.196 -1.633 -6.699 1.00 0.00 134 ASP A O 7
ATOM 12462 N N . PHE A 1 63 ? -7.327 -3.121 -5.251 1.00 0.00 135 PHE A N 7
ATOM 12463 C CA . PHE A 1 63 ? -5.918 -2.818 -5.498 1.00 0.00 135 PHE A CA 7
ATOM 12464 C C . PHE A 1 63 ? -5.397 -3.410 -6.824 1.00 0.00 135 PHE A C 7
ATOM 12465 O O . PHE A 1 63 ? -4.209 -3.292 -7.116 1.00 0.00 135 PHE 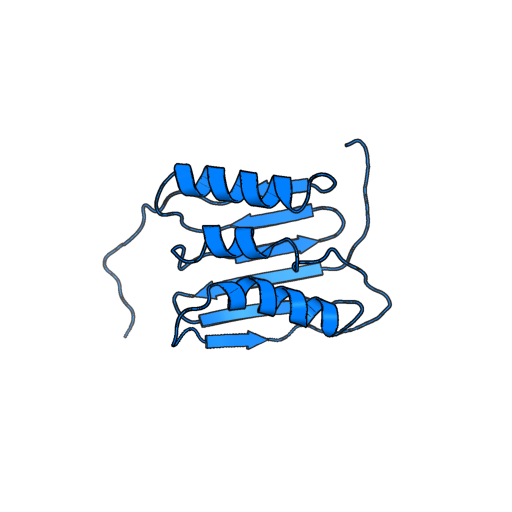A O 7
ATOM 12482 N N . SER A 1 64 ? -6.266 -3.955 -7.689 1.00 0.00 136 SER A N 7
ATOM 12483 C CA . SER A 1 64 ? -5.939 -4.314 -9.084 1.00 0.00 136 SER A CA 7
ATOM 12484 C C . SER A 1 64 ? -5.295 -3.167 -9.879 1.00 0.00 136 SER A C 7
ATOM 12485 O O . SER A 1 64 ? -4.548 -3.412 -10.826 1.00 0.00 136 SER A O 7
ATOM 12493 N N . SER A 1 65 ? -5.560 -1.919 -9.474 1.00 0.00 137 SER A N 7
ATOM 12494 C CA . SER A 1 65 ? -5.012 -0.681 -10.023 1.00 0.00 137 SER A CA 7
ATOM 12495 C C . SER A 1 65 ? -3.971 -0.002 -9.110 1.00 0.00 137 SER A C 7
ATOM 12496 O O . SER A 1 65 ? -3.490 1.082 -9.438 1.00 0.00 137 SER A O 7
ATOM 12504 N N . ALA A 1 66 ? -3.612 -0.605 -7.967 1.00 0.00 138 ALA A N 7
ATOM 12505 C CA . ALA A 1 66 ? -2.557 -0.147 -7.063 1.00 0.00 138 ALA A CA 7
ATOM 12506 C C . ALA A 1 66 ? -1.145 -0.615 -7.472 1.00 0.00 138 ALA A C 7
ATOM 12507 O O . ALA A 1 66 ? -0.154 -0.208 -6.867 1.00 0.00 138 ALA A O 7
ATOM 12514 N N . GLU A 1 67 ? -1.030 -1.466 -8.496 1.00 0.00 139 GLU A N 7
ATOM 12515 C CA . GLU A 1 67 ? 0.244 -2.019 -8.986 1.00 0.00 139 GLU A CA 7
ATOM 12516 C C . GLU A 1 67 ? 1.320 -0.938 -9.239 1.00 0.00 139 GLU A C 7
ATOM 12517 O O . GLU A 1 67 ? 2.427 -1.078 -8.712 1.00 0.00 139 GLU A O 7
ATOM 12529 N N . PRO A 1 68 ? 1.032 0.179 -9.954 1.00 0.00 140 PRO A N 7
ATOM 12530 C CA . PRO A 1 68 ? 2.022 1.236 -10.165 1.00 0.00 140 PRO A CA 7
ATOM 12531 C C . PRO A 1 68 ? 2.398 1.987 -8.880 1.00 0.00 140 PRO A C 7
ATOM 12532 O O . PRO A 1 68 ? 3.502 2.523 -8.798 1.00 0.00 140 PRO A O 7
ATOM 12543 N N . VAL A 1 69 ? 1.534 1.994 -7.858 1.00 0.00 141 VAL A N 7
ATOM 12544 C CA . VAL A 1 69 ? 1.845 2.572 -6.544 1.00 0.00 141 VAL A CA 7
ATOM 12545 C C . VAL A 1 69 ? 2.944 1.766 -5.854 1.00 0.00 141 VAL A C 7
ATOM 12546 O O . VAL A 1 69 ? 3.935 2.330 -5.391 1.00 0.00 141 VAL A O 7
ATOM 12559 N N . PHE A 1 70 ? 2.822 0.435 -5.861 1.00 0.00 142 PHE A N 7
ATOM 12560 C CA . PHE A 1 70 ? 3.843 -0.459 -5.327 1.00 0.00 142 PHE A CA 7
ATOM 12561 C C . PHE A 1 70 ? 5.127 -0.432 -6.167 1.00 0.00 142 PHE A C 7
ATOM 12562 O O . PHE A 1 70 ? 6.214 -0.460 -5.595 1.00 0.00 142 PHE A O 7
ATOM 12579 N N . THR A 1 71 ? 5.021 -0.288 -7.497 1.00 0.00 143 THR A N 7
ATOM 12580 C CA . THR A 1 71 ? 6.171 -0.108 -8.403 1.00 0.00 143 THR A CA 7
ATOM 12581 C C . THR A 1 71 ? 6.959 1.158 -8.063 1.00 0.00 143 THR A C 7
ATOM 12582 O O . THR A 1 71 ? 8.187 1.118 -7.968 1.00 0.00 143 THR A O 7
ATOM 12593 N N . ALA A 1 72 ? 6.268 2.275 -7.813 1.00 0.00 144 ALA A N 7
ATOM 12594 C CA . ALA A 1 72 ? 6.896 3.536 -7.423 1.00 0.00 144 ALA A CA 7
ATOM 12595 C C . ALA A 1 72 ? 7.583 3.456 -6.040 1.00 0.00 144 ALA A C 7
ATOM 12596 O O . ALA A 1 72 ? 8.574 4.154 -5.800 1.00 0.00 144 ALA A O 7
ATOM 12603 N N . SER A 1 73 ? 7.105 2.560 -5.168 1.00 0.00 145 SER A N 7
ATOM 12604 C CA . SER A 1 73 ? 7.620 2.274 -3.834 1.00 0.00 145 SER A CA 7
ATOM 12605 C C . SER A 1 73 ? 8.691 1.167 -3.757 1.00 0.00 145 SER A C 7
ATOM 12606 O O . SER A 1 73 ? 9.188 0.892 -2.667 1.00 0.00 145 SER A O 7
ATOM 12614 N N . VAL A 1 74 ? 9.096 0.536 -4.868 1.00 0.00 146 VAL A N 7
ATOM 12615 C CA . VAL A 1 74 ? 10.153 -0.506 -4.879 1.00 0.00 146 VAL A CA 7
ATOM 12616 C C . VAL A 1 74 ? 11.475 -0.068 -4.207 1.00 0.00 146 VAL A C 7
ATOM 12617 O O . VAL A 1 74 ? 11.950 -0.805 -3.338 1.00 0.00 146 VAL A O 7
ATOM 12630 N N . PRO A 1 75 ? 12.069 1.107 -4.515 1.00 0.00 147 PRO A N 7
ATOM 12631 C CA . PRO A 1 75 ? 13.302 1.574 -3.868 1.00 0.00 147 PRO A CA 7
ATOM 12632 C C . PRO A 1 75 ? 13.056 2.299 -2.526 1.00 0.00 147 PRO A C 7
ATOM 12633 O O . PRO A 1 75 ? 13.927 3.030 -2.054 1.00 0.00 147 PRO A O 7
ATOM 12644 N N . ILE A 1 76 ? 11.884 2.117 -1.905 1.00 0.00 148 ILE A N 7
ATOM 12645 C CA . ILE A 1 76 ? 11.457 2.711 -0.638 1.00 0.00 148 ILE A CA 7
ATOM 12646 C C . ILE A 1 76 ? 11.406 1.583 0.422 1.00 0.00 148 ILE A C 7
ATOM 12647 O O . ILE A 1 76 ? 10.340 1.024 0.684 1.00 0.00 148 ILE A O 7
ATOM 12663 N N . PRO A 1 77 ? 12.546 1.176 1.019 1.00 0.00 149 PRO A N 7
ATOM 12664 C CA . PRO A 1 77 ? 12.616 -0.004 1.892 1.00 0.00 149 PRO A CA 7
ATOM 12665 C C . PRO A 1 77 ? 11.841 0.131 3.211 1.00 0.00 149 PRO A C 7
ATOM 12666 O O . PRO A 1 77 ? 11.463 -0.876 3.806 1.00 0.00 149 PRO A O 7
ATOM 12677 N N . ASP A 1 78 ? 11.574 1.364 3.637 1.00 0.00 150 ASP A N 7
ATOM 12678 C CA . ASP A 1 78 ? 10.798 1.729 4.823 1.00 0.00 150 ASP A CA 7
ATOM 12679 C C . ASP A 1 78 ? 9.305 2.005 4.523 1.00 0.00 150 ASP A C 7
ATOM 12680 O O . ASP A 1 78 ? 8.573 2.464 5.404 1.00 0.00 150 ASP A O 7
ATOM 12689 N N . PHE A 1 79 ? 8.849 1.769 3.285 1.00 0.00 151 PHE A N 7
ATOM 12690 C CA . PHE A 1 79 ? 7.468 1.995 2.846 1.00 0.00 151 PHE A CA 7
ATOM 12691 C C . PHE A 1 79 ? 6.415 1.276 3.709 1.00 0.00 151 PHE A C 7
ATOM 12692 O O . PHE A 1 79 ? 6.648 0.212 4.282 1.00 0.00 151 PHE A O 7
ATOM 12709 N N . GLY A 1 80 ? 5.210 1.827 3.734 1.00 0.00 152 GLY A N 7
ATOM 12710 C CA . GLY A 1 80 ? 4.007 1.206 4.261 1.00 0.00 152 GLY A CA 7
ATOM 12711 C C . GLY A 1 80 ? 2.776 2.040 3.924 1.00 0.00 152 GLY A C 7
ATOM 12712 O O . GLY A 1 80 ? 2.871 3.210 3.550 1.00 0.00 152 GLY A O 7
ATOM 12716 N N . LEU A 1 81 ? 1.598 1.448 4.068 1.00 0.00 153 LEU A N 7
ATOM 12717 C CA . LEU A 1 81 ? 0.334 2.124 3.887 1.00 0.00 153 LEU A CA 7
ATOM 12718 C C . LEU A 1 81 ? -0.734 1.669 4.882 1.00 0.00 153 LEU A C 7
ATOM 12719 O O . LEU A 1 81 ? -0.623 0.620 5.524 1.00 0.00 153 LEU A O 7
ATOM 12735 N N . LYS A 1 82 ? -1.790 2.471 4.981 1.00 0.00 154 LYS A N 7
ATOM 12736 C CA . LYS A 1 82 ? -3.009 2.186 5.755 1.00 0.00 154 LYS A CA 7
ATOM 12737 C C . LYS A 1 82 ? -4.251 2.600 4.964 1.00 0.00 154 LYS A C 7
ATOM 12738 O O . LYS A 1 82 ? -4.200 3.510 4.137 1.00 0.00 154 LYS A O 7
ATOM 12757 N N . VAL A 1 83 ? -5.373 1.940 5.224 1.00 0.00 155 VAL A N 7
ATOM 12758 C CA . VAL A 1 83 ? -6.634 2.097 4.493 1.00 0.00 155 VAL A CA 7
ATOM 12759 C C . VAL A 1 83 ? -7.790 1.944 5.475 1.00 0.00 155 VAL A C 7
ATOM 12760 O O . VAL A 1 83 ? -7.843 0.957 6.210 1.00 0.00 155 VAL A O 7
ATOM 12773 N N . GLU A 1 84 ? -8.741 2.875 5.472 1.00 0.00 156 GLU A N 7
ATOM 12774 C CA . GLU A 1 84 ? -10.025 2.697 6.165 1.00 0.00 156 GLU A CA 7
ATOM 12775 C C . GLU A 1 84 ? -11.136 3.556 5.547 1.00 0.00 156 GLU A C 7
ATOM 12776 O O . GLU A 1 84 ? -10.898 4.695 5.141 1.00 0.00 156 GLU A O 7
ATOM 12788 N N . ARG A 1 85 ? -12.359 3.008 5.518 1.00 0.00 157 ARG A N 7
ATOM 12789 C CA . ARG A 1 85 ? -13.596 3.619 4.997 1.00 0.00 157 ARG A CA 7
ATOM 12790 C C . ARG A 1 85 ? -13.426 4.379 3.669 1.00 0.00 157 ARG A C 7
ATOM 12791 O O . ARG A 1 85 ? -13.491 3.763 2.607 1.00 0.00 157 ARG A O 7
ATOM 12812 N N . ASP A 1 86 ? -13.173 5.686 3.723 1.00 0.00 158 ASP A N 7
ATOM 12813 C CA . ASP A 1 86 ? -13.147 6.614 2.594 1.00 0.00 158 ASP A CA 7
ATOM 12814 C C . ASP A 1 86 ? -11.791 7.352 2.435 1.00 0.00 158 ASP A C 7
ATOM 12815 O O . ASP A 1 86 ? -11.699 8.360 1.728 1.00 0.00 158 ASP A O 7
ATOM 12824 N N . THR A 1 87 ? -10.727 6.838 3.072 1.00 0.00 159 THR A N 7
ATOM 12825 C CA . THR A 1 87 ? -9.375 7.427 3.129 1.00 0.00 159 THR A CA 7
ATOM 12826 C C . THR A 1 87 ? -8.265 6.370 2.976 1.00 0.00 159 THR A C 7
ATOM 12827 O O . THR A 1 87 ? -8.361 5.249 3.480 1.00 0.00 159 THR A O 7
ATOM 12838 N N . VAL A 1 88 ? -7.174 6.757 2.306 1.00 0.00 160 VAL A N 7
ATOM 12839 C CA . VAL A 1 88 ? -5.947 5.980 2.080 1.00 0.00 160 VAL A CA 7
ATOM 12840 C C . VAL A 1 88 ? -4.738 6.793 2.537 1.00 0.00 160 VAL A C 7
ATOM 12841 O O . VAL A 1 88 ? -4.603 7.960 2.177 1.00 0.00 160 VAL A O 7
ATOM 12854 N N . THR A 1 89 ? -3.838 6.181 3.302 1.00 0.00 161 THR A N 7
ATOM 12855 C CA . THR A 1 89 ? -2.638 6.805 3.881 1.00 0.00 161 THR A CA 7
ATOM 12856 C C . THR A 1 89 ? -1.384 6.061 3.427 1.00 0.00 161 THR A C 7
ATOM 12857 O O . THR A 1 89 ? -1.378 4.831 3.425 1.00 0.00 161 THR A O 7
ATOM 12868 N N . LEU A 1 90 ? -0.312 6.770 3.052 1.00 0.00 162 LEU A N 7
ATOM 12869 C CA . LEU A 1 90 ? 0.913 6.186 2.503 1.00 0.00 162 LEU A CA 7
ATOM 12870 C C . LEU A 1 90 ? 2.143 6.844 3.142 1.00 0.00 162 LEU A C 7
ATOM 12871 O O . LEU A 1 90 ? 2.265 8.067 3.115 1.00 0.00 162 LEU A O 7
ATOM 12887 N N . THR A 1 91 ? 3.066 6.050 3.678 1.00 0.00 163 THR A N 7
ATOM 12888 C CA . THR A 1 91 ? 4.222 6.495 4.477 1.00 0.00 163 THR A CA 7
ATOM 12889 C C . THR A 1 91 ? 5.492 5.745 4.049 1.00 0.00 163 THR A C 7
ATOM 12890 O O . THR A 1 91 ? 5.414 4.622 3.564 1.00 0.00 163 THR A O 7
ATOM 12901 N N . GLY A 1 92 ? 6.681 6.333 4.196 1.00 0.00 164 GLY A N 7
ATOM 12902 C CA . GLY A 1 92 ? 7.942 5.694 3.797 1.00 0.00 164 GLY A CA 7
ATOM 12903 C C . GLY A 1 92 ? 9.137 6.648 3.764 1.00 0.00 164 GLY A C 7
ATOM 12904 O O . GLY A 1 92 ? 9.009 7.839 4.063 1.00 0.00 164 GLY A O 7
ATOM 12908 N N . THR A 1 93 ? 10.286 6.121 3.334 1.00 0.00 165 THR A N 7
ATOM 12909 C CA . THR A 1 93 ? 11.538 6.873 3.138 1.00 0.00 165 THR A CA 7
ATOM 12910 C C . THR A 1 93 ? 12.149 6.527 1.779 1.00 0.00 165 THR A C 7
ATOM 12911 O O . THR A 1 93 ? 12.576 5.397 1.536 1.00 0.00 165 THR A O 7
ATOM 12922 N N . ALA A 1 94 ? 12.160 7.512 0.889 1.00 0.00 166 ALA A N 7
ATOM 12923 C CA . ALA A 1 94 ? 12.490 7.404 -0.525 1.00 0.00 166 ALA A CA 7
ATOM 12924 C C . ALA A 1 94 ? 13.926 7.869 -0.865 1.00 0.00 166 ALA A C 7
ATOM 12925 O O . ALA A 1 94 ? 14.504 8.665 -0.118 1.00 0.00 166 ALA A O 7
ATOM 12932 N N . PRO A 1 95 ? 14.495 7.448 -2.013 1.00 0.00 167 PRO A N 7
ATOM 12933 C CA . PRO A 1 95 ? 15.812 7.898 -2.475 1.00 0.00 167 PRO A CA 7
ATOM 12934 C C . PRO A 1 95 ? 15.822 9.368 -2.937 1.00 0.00 167 PRO A C 7
ATOM 12935 O O . PRO A 1 95 ? 16.817 10.068 -2.732 1.00 0.00 167 PRO A O 7
ATOM 12946 N N . SER A 1 96 ? 14.711 9.844 -3.515 1.00 0.00 168 SER A N 7
ATOM 12947 C CA . SER A 1 96 ? 14.500 11.209 -4.006 1.00 0.00 168 SER A CA 7
ATOM 12948 C C . SER A 1 96 ? 13.050 11.656 -3.786 1.00 0.00 168 SER A C 7
ATOM 12949 O O . SER A 1 96 ? 12.127 10.838 -3.773 1.00 0.00 168 SER A O 7
ATOM 12957 N N . SER A 1 97 ? 12.832 12.970 -3.703 1.00 0.00 169 SER A N 7
ATOM 12958 C CA . SER A 1 97 ? 11.509 13.611 -3.692 1.00 0.00 169 SER A CA 7
ATOM 12959 C C . SER A 1 97 ? 10.672 13.278 -4.925 1.00 0.00 169 SER A C 7
ATOM 12960 O O . SER A 1 97 ? 9.447 13.207 -4.845 1.00 0.00 169 SER A O 7
ATOM 12968 N N . GLU A 1 98 ? 11.330 12.986 -6.046 1.00 0.00 170 GLU A N 7
ATOM 12969 C CA . GLU A 1 98 ? 10.710 12.518 -7.284 1.00 0.00 170 GLU A CA 7
ATOM 12970 C C . GLU A 1 98 ? 10.027 11.159 -7.095 1.00 0.00 170 GLU A C 7
ATOM 12971 O O . GLU A 1 98 ? 8.892 10.982 -7.533 1.00 0.00 170 GLU A O 7
ATOM 12983 N N . HIS A 1 99 ? 10.665 10.222 -6.377 1.00 0.00 171 HIS A N 7
ATOM 12984 C CA . HIS A 1 99 ? 10.031 8.967 -5.961 1.00 0.00 171 HIS A CA 7
ATOM 12985 C C . HIS A 1 99 ? 8.843 9.209 -5.034 1.00 0.00 171 HIS A C 7
ATOM 12986 O O . HIS A 1 99 ? 7.785 8.606 -5.223 1.00 0.00 171 HIS A O 7
ATOM 13001 N N . LYS A 1 100 ? 8.982 10.122 -4.067 1.00 0.00 172 LYS A N 7
ATOM 13002 C CA . LYS A 1 100 ? 7.905 10.456 -3.122 1.00 0.00 172 LYS A CA 7
ATOM 13003 C C . LYS A 1 100 ? 6.672 11.052 -3.817 1.00 0.00 172 LYS A C 7
ATOM 13004 O O . LYS A 1 100 ? 5.542 10.651 -3.540 1.00 0.00 172 LYS A O 7
ATOM 13023 N N . ASP A 1 101 ? 6.897 11.941 -4.779 1.00 0.00 173 ASP A N 7
ATOM 13024 C CA . ASP A 1 101 ? 5.870 12.554 -5.618 1.00 0.00 173 ASP A CA 7
ATOM 13025 C C . ASP A 1 101 ? 5.212 11.539 -6.553 1.00 0.00 173 ASP A C 7
ATOM 13026 O O . ASP A 1 101 ? 3.993 11.530 -6.715 1.00 0.00 173 ASP A O 7
ATOM 13035 N N . ALA A 1 102 ? 6.021 10.653 -7.130 1.00 0.00 174 ALA A N 7
ATOM 13036 C CA . ALA A 1 102 ? 5.553 9.603 -8.026 1.00 0.00 174 ALA A CA 7
ATOM 13037 C C . ALA A 1 102 ? 4.607 8.624 -7.321 1.00 0.00 174 ALA A C 7
ATOM 13038 O O . ALA A 1 102 ? 3.594 8.232 -7.902 1.00 0.00 174 ALA A O 7
ATOM 13045 N N . VAL A 1 103 ? 4.876 8.282 -6.052 1.00 0.00 175 VAL A N 7
ATOM 13046 C CA . VAL A 1 103 ? 3.961 7.441 -5.269 1.00 0.00 175 VAL A CA 7
ATOM 13047 C C . VAL A 1 103 ? 2.651 8.173 -4.981 1.00 0.00 175 VAL A C 7
ATOM 13048 O O . VAL A 1 103 ? 1.573 7.593 -5.124 1.00 0.00 175 VAL A O 7
ATOM 13061 N N . LYS A 1 104 ? 2.719 9.469 -4.651 1.00 0.00 176 LYS A N 7
ATOM 13062 C CA . LYS A 1 104 ? 1.537 10.307 -4.416 1.00 0.00 176 LYS A CA 7
ATOM 13063 C C . LYS A 1 104 ? 0.676 10.445 -5.670 1.00 0.00 176 LYS A C 7
ATOM 13064 O O . LYS A 1 104 ? -0.543 10.295 -5.602 1.00 0.00 176 LYS A O 7
ATOM 13083 N N . ARG A 1 105 ? 1.307 10.651 -6.827 1.00 0.00 177 ARG A N 7
ATOM 13084 C CA . ARG A 1 105 ? 0.638 10.761 -8.125 1.00 0.00 177 ARG A CA 7
ATOM 13085 C C . ARG A 1 105 ? -0.013 9.443 -8.534 1.00 0.00 177 ARG A C 7
ATOM 13086 O O . ARG A 1 105 ? -1.152 9.443 -8.998 1.00 0.00 177 ARG A O 7
ATOM 13107 N N . ALA A 1 106 ? 0.665 8.322 -8.287 1.00 0.00 178 ALA A N 7
ATOM 13108 C CA . ALA A 1 106 ? 0.122 6.996 -8.538 1.00 0.00 178 ALA A CA 7
ATOM 13109 C C . ALA A 1 106 ? -1.103 6.715 -7.653 1.00 0.00 178 ALA A C 7
ATOM 13110 O O . ALA A 1 106 ? -2.114 6.223 -8.149 1.00 0.00 178 ALA A O 7
ATOM 13117 N N . ALA A 1 107 ? -1.061 7.108 -6.376 1.00 0.00 179 ALA A N 7
ATOM 13118 C CA . ALA A 1 107 ? -2.191 6.972 -5.464 1.00 0.00 179 ALA A CA 7
ATOM 13119 C C . ALA A 1 107 ? -3.405 7.801 -5.923 1.00 0.00 179 ALA A C 7
ATOM 13120 O O . ALA A 1 107 ? -4.537 7.317 -5.872 1.00 0.00 179 ALA A O 7
ATOM 13127 N N . THR A 1 108 ? -3.184 9.007 -6.458 1.00 0.00 180 THR A N 7
ATOM 13128 C CA . THR A 1 108 ? -4.250 9.819 -7.065 1.00 0.00 180 THR A CA 7
ATOM 13129 C C . THR A 1 108 ? -4.857 9.136 -8.294 1.00 0.00 180 THR A C 7
ATOM 13130 O O . THR A 1 108 ? -6.078 9.140 -8.455 1.00 0.00 180 THR A O 7
ATOM 13141 N N . SER A 1 109 ? -4.035 8.499 -9.136 1.00 0.00 181 SER A N 7
ATOM 13142 C CA . SER A 1 109 ? -4.507 7.734 -10.298 1.00 0.00 181 SER A CA 7
ATOM 13143 C C . SER A 1 109 ? -5.311 6.485 -9.906 1.00 0.00 181 SER A C 7
ATOM 13144 O O . SER A 1 109 ? -6.282 6.144 -10.586 1.00 0.00 181 SER A O 7
ATOM 13152 N N . THR A 1 110 ? -4.941 5.809 -8.812 1.00 0.00 182 THR A N 7
ATOM 13153 C CA . THR A 1 110 ? -5.636 4.616 -8.308 1.00 0.00 182 THR A CA 7
ATOM 13154 C C . THR A 1 110 ? -6.934 4.958 -7.563 1.00 0.00 182 THR A C 7
ATOM 13155 O O . THR A 1 110 ? -7.917 4.223 -7.681 1.00 0.00 182 THR A O 7
ATOM 13166 N N . TRP A 1 111 ? -6.971 6.088 -6.846 1.00 0.00 183 TRP A N 7
ATOM 13167 C CA . TRP A 1 111 ? -8.065 6.521 -5.976 1.00 0.00 183 TRP A CA 7
ATOM 13168 C C . TRP A 1 111 ? -8.574 7.946 -6.287 1.00 0.00 183 TRP A C 7
ATOM 13169 O O . TRP A 1 111 ? -8.544 8.817 -5.416 1.00 0.00 183 TRP A O 7
ATOM 13190 N N . PRO A 1 112 ? -9.066 8.224 -7.511 1.00 0.00 184 PRO A N 7
ATOM 13191 C CA . PRO A 1 112 ? -9.468 9.570 -7.931 1.00 0.00 184 PRO A CA 7
ATOM 13192 C C . PRO A 1 112 ? -10.791 10.071 -7.319 1.00 0.00 184 PRO A C 7
ATOM 13193 O O . PRO A 1 112 ? -11.178 11.221 -7.539 1.00 0.00 184 PRO A O 7
ATOM 13204 N N . ASP A 1 113 ? -11.479 9.232 -6.540 1.00 0.00 185 ASP A N 7
ATOM 13205 C CA . ASP A 1 113 ? -12.755 9.500 -5.881 1.00 0.00 185 ASP A CA 7
ATOM 13206 C C . ASP A 1 113 ? -12.748 9.100 -4.386 1.00 0.00 185 ASP A C 7
ATOM 13207 O O . ASP A 1 113 ? -13.804 8.902 -3.779 1.00 0.00 185 ASP A O 7
ATOM 13216 N N . MET A 1 114 ? -11.559 8.973 -3.778 1.00 0.00 186 MET A N 7
ATOM 13217 C CA . MET A 1 114 ? -11.348 8.631 -2.370 1.00 0.00 186 MET A CA 7
ATOM 13218 C C . MET A 1 114 ? -10.160 9.433 -1.806 1.00 0.00 186 MET A C 7
ATOM 13219 O O . MET A 1 114 ? -9.251 9.803 -2.554 1.00 0.00 186 MET A O 7
ATOM 13233 N N . LYS A 1 115 ? -10.165 9.761 -0.505 1.00 0.00 187 LYS A N 7
ATOM 13234 C CA . LYS A 1 115 ? -9.173 10.676 0.094 1.00 0.00 187 LYS A CA 7
ATOM 13235 C C . LYS A 1 115 ? -7.783 10.022 0.158 1.00 0.00 187 LYS A C 7
ATOM 13236 O O . LYS A 1 115 ? -7.672 8.840 0.482 1.00 0.00 187 LYS A O 7
ATOM 13255 N N . ILE A 1 116 ? -6.726 10.795 -0.100 1.00 0.00 188 ILE A N 7
ATOM 13256 C CA . ILE A 1 116 ? -5.313 10.374 -0.014 1.00 0.00 188 ILE A CA 7
ATOM 13257 C C . ILE A 1 116 ? -4.568 11.214 1.037 1.00 0.00 188 ILE A C 7
ATOM 13258 O O . ILE A 1 116 ? -4.740 12.434 1.117 1.00 0.00 188 ILE A O 7
ATOM 13274 N N . VAL A 1 117 ? -3.720 10.558 1.833 1.00 0.00 189 VAL A N 7
ATOM 13275 C CA . VAL A 1 117 ? -2.889 11.142 2.898 1.00 0.00 189 VAL A CA 7
ATOM 13276 C C . VAL A 1 117 ? -1.451 10.633 2.752 1.00 0.00 189 VAL A C 7
ATOM 13277 O O . VAL A 1 117 ? -1.013 9.686 3.408 1.00 0.00 189 VAL A O 7
ATOM 13290 N N . ASN A 1 118 ? -0.709 11.231 1.822 1.00 0.00 190 ASN A N 7
ATOM 13291 C CA . ASN A 1 118 ? 0.714 10.945 1.642 1.00 0.00 190 ASN A CA 7
ATOM 13292 C C . ASN A 1 118 ? 1.554 11.610 2.754 1.00 0.00 190 ASN A C 7
ATOM 13293 O O . ASN A 1 118 ? 1.416 12.803 3.038 1.00 0.00 190 ASN A O 7
ATOM 13304 N N . ASN A 1 119 ? 2.440 10.824 3.365 1.00 0.00 191 ASN A N 7
ATOM 13305 C CA . ASN A 1 119 ? 3.320 11.176 4.481 1.00 0.00 191 ASN A CA 7
ATOM 13306 C C . ASN A 1 119 ? 4.778 10.708 4.246 1.00 0.00 191 ASN A C 7
ATOM 13307 O O . ASN A 1 119 ? 5.625 10.826 5.131 1.00 0.00 191 ASN A O 7
ATOM 13318 N N . ILE A 1 120 ? 5.070 10.165 3.057 1.00 0.00 192 ILE A N 7
ATOM 13319 C CA . ILE A 1 120 ? 6.407 9.740 2.608 1.00 0.00 192 ILE A CA 7
ATOM 13320 C C . ILE A 1 120 ? 7.404 10.910 2.683 1.00 0.00 192 ILE A C 7
ATOM 13321 O O . ILE A 1 120 ? 7.057 12.053 2.372 1.00 0.00 192 ILE A O 7
ATOM 13337 N N . GLU A 1 121 ? 8.656 10.631 3.046 1.00 0.00 193 GLU A N 7
ATOM 13338 C CA . GLU A 1 121 ? 9.764 11.585 3.109 1.00 0.00 193 GLU A CA 7
ATOM 13339 C C . GLU A 1 121 ? 10.976 11.095 2.294 1.00 0.00 193 GLU A C 7
ATOM 13340 O O . GLU A 1 121 ? 10.998 9.971 1.786 1.00 0.00 193 GLU A O 7
ATOM 13352 N N . VAL A 1 122 ? 12.008 11.932 2.177 1.00 0.00 194 VAL A N 7
ATOM 13353 C CA . VAL A 1 122 ? 13.266 11.616 1.473 1.00 0.00 194 VAL A CA 7
ATOM 13354 C C . VAL A 1 122 ? 14.343 11.228 2.491 1.00 0.00 194 VAL A C 7
ATOM 13355 O O . VAL A 1 122 ? 14.401 11.788 3.589 1.00 0.00 194 VAL A O 7
ATOM 13368 N N . THR A 1 123 ? 15.189 10.258 2.140 1.00 0.00 195 THR A N 7
ATOM 13369 C CA . THR A 1 123 ? 16.256 9.744 3.010 1.00 0.00 195 THR A CA 7
ATOM 13370 C C . THR A 1 123 ? 17.261 10.823 3.448 1.00 0.00 195 THR A C 7
ATOM 13371 O O . THR A 1 123 ? 17.579 11.752 2.697 1.00 0.00 195 THR A O 7
ATOM 13382 N N . GLY A 1 124 ? 17.783 10.683 4.670 1.00 0.00 196 GLY A N 7
ATOM 13383 C CA . GLY A 1 124 ? 18.785 11.575 5.274 1.00 0.00 196 GLY A CA 7
ATOM 13384 C C . GLY A 1 124 ? 19.668 10.908 6.341 1.00 0.00 196 GLY A C 7
ATOM 13385 O O . GLY A 1 124 ? 20.366 11.599 7.084 1.00 0.00 196 GLY A O 7
ATOM 13389 N N . GLN A 1 125 ? 19.633 9.572 6.429 1.00 0.00 197 GLN A N 7
ATOM 13390 C CA . GLN A 1 125 ? 20.368 8.754 7.412 1.00 0.00 197 GLN A CA 7
ATOM 13391 C C . GLN A 1 125 ? 20.826 7.399 6.818 1.00 0.00 197 GLN A C 7
ATOM 13392 O O . GLN A 1 125 ? 21.107 6.443 7.545 1.00 0.00 197 GLN A O 7
ATOM 13406 N N . ALA A 1 126 ? 20.901 7.341 5.481 1.00 0.00 198 ALA A N 7
ATOM 13407 C CA . ALA A 1 126 ? 21.133 6.171 4.620 1.00 0.00 198 ALA A CA 7
ATOM 13408 C C . ALA A 1 126 ? 20.031 5.073 4.708 1.00 0.00 198 ALA A C 7
ATOM 13409 O O . ALA A 1 126 ? 19.337 4.958 5.725 1.00 0.00 198 ALA A O 7
ATOM 13416 N N . PRO A 1 127 ? 19.843 4.250 3.653 1.00 0.00 199 PRO A N 7
ATOM 13417 C CA . PRO A 1 127 ? 18.935 3.097 3.691 1.00 0.00 199 PRO A CA 7
ATOM 13418 C C . PRO A 1 127 ? 19.448 1.978 4.631 1.00 0.00 199 PRO A C 7
ATOM 13419 O O . PRO A 1 127 ? 20.635 1.964 4.982 1.00 0.00 199 PRO A O 7
ATOM 13430 N N . PRO A 1 128 ? 18.589 1.016 5.029 1.00 0.00 200 PRO A N 7
ATOM 13431 C CA . PRO A 1 128 ? 18.992 -0.138 5.839 1.00 0.00 200 PRO A CA 7
ATOM 13432 C C . PRO A 1 128 ? 19.987 -1.059 5.108 1.00 0.00 200 PRO A C 7
ATOM 13433 O O . PRO A 1 128 ? 20.093 -1.047 3.879 1.00 0.00 200 PRO A O 7
ATOM 13444 N N . GLY A 1 129 ? 20.704 -1.885 5.878 1.00 0.00 201 GLY A N 7
ATOM 13445 C CA . GLY A 1 129 ? 21.820 -2.718 5.406 1.00 0.00 201 GLY A CA 7
ATOM 13446 C C . GLY A 1 129 ? 21.827 -4.136 5.997 1.00 0.00 201 GLY A C 7
ATOM 13447 O O . GLY A 1 129 ? 22.751 -4.462 6.752 1.00 0.00 201 GLY A O 7
ATOM 13451 N N . PRO A 1 130 ? 20.814 -4.979 5.705 1.00 0.00 202 PRO A N 7
ATOM 13452 C CA . PRO A 1 130 ? 20.774 -6.376 6.147 1.00 0.00 202 PRO A CA 7
ATOM 13453 C C . PRO A 1 130 ? 21.911 -7.222 5.524 1.00 0.00 202 PRO A C 7
ATOM 13454 O O . PRO A 1 130 ? 22.458 -6.848 4.477 1.00 0.00 202 PRO A O 7
ATOM 13465 N N . PRO A 1 131 ? 22.274 -8.370 6.132 1.00 0.00 203 PRO A N 7
ATOM 13466 C CA . PRO A 1 131 ? 23.326 -9.250 5.630 1.00 0.00 203 PRO A CA 7
ATOM 13467 C C . PRO A 1 131 ? 22.910 -10.001 4.353 1.00 0.00 203 PRO A C 7
ATOM 13468 O O . PRO A 1 131 ? 21.731 -10.078 3.988 1.00 0.00 203 PRO A O 7
ATOM 13479 N N . ALA A 1 132 ? 23.912 -10.581 3.693 1.00 0.00 204 ALA A N 7
ATOM 13480 C CA . ALA A 1 132 ? 23.822 -11.337 2.436 1.00 0.00 204 ALA A CA 7
ATOM 13481 C C . ALA A 1 132 ? 24.897 -12.441 2.345 1.00 0.00 204 ALA A C 7
ATOM 13482 O O . ALA A 1 132 ? 24.559 -13.567 1.916 1.00 0.00 204 ALA A O 7
ATOM 13490 N N . GLY A 1 1 ? -15.380 16.163 -7.125 1.00 0.00 73 GLY A N 8
ATOM 13491 C CA . GLY A 1 1 ? -16.594 15.783 -6.369 1.00 0.00 73 GLY A CA 8
ATOM 13492 C C . GLY A 1 1 ? -16.280 15.425 -4.923 1.00 0.00 73 GLY A C 8
ATOM 13493 O O . GLY A 1 1 ? -15.133 15.526 -4.480 1.00 0.00 73 GLY A O 8
ATOM 13499 N N . ALA A 1 2 ? -17.303 14.997 -4.177 1.00 0.00 74 ALA A N 8
ATOM 13500 C CA . ALA A 1 2 ? -17.203 14.567 -2.775 1.00 0.00 74 ALA A CA 8
ATOM 13501 C C . ALA A 1 2 ? -18.230 13.463 -2.438 1.00 0.00 74 ALA A C 8
ATOM 13502 O O . ALA A 1 2 ? -19.252 13.313 -3.116 1.00 0.00 74 ALA A O 8
ATOM 13509 N N . SER A 1 3 ? -17.961 12.699 -1.374 1.00 0.00 75 SER A N 8
ATOM 13510 C CA . SER A 1 3 ? -18.805 11.600 -0.874 1.00 0.00 75 SER A CA 8
ATOM 13511 C C . SER A 1 3 ? -18.518 11.302 0.611 1.00 0.00 75 SER A C 8
ATOM 13512 O O . SER A 1 3 ? -17.626 11.905 1.216 1.00 0.00 75 SER A O 8
ATOM 13520 N N . ALA A 1 4 ? -19.261 10.361 1.199 1.00 0.00 76 ALA A N 8
ATOM 13521 C CA . ALA A 1 4 ? -19.064 9.836 2.552 1.00 0.00 76 ALA A CA 8
ATOM 13522 C C . ALA A 1 4 ? -19.409 8.334 2.586 1.00 0.00 76 ALA A C 8
ATOM 13523 O O . ALA A 1 4 ? -20.502 7.933 2.178 1.00 0.00 76 ALA A O 8
ATOM 13530 N N . LEU A 1 5 ? -18.469 7.507 3.057 1.00 0.00 77 LEU A N 8
ATOM 13531 C CA . LEU A 1 5 ? -18.523 6.037 3.020 1.00 0.00 77 LEU A CA 8
ATOM 13532 C C . LEU A 1 5 ? -17.899 5.402 4.279 1.00 0.00 77 LEU A C 8
ATOM 13533 O O . LEU A 1 5 ? -17.244 6.078 5.078 1.00 0.00 77 LEU A O 8
ATOM 13549 N N . SER A 1 6 ? -18.101 4.089 4.447 1.00 0.00 78 SER A N 8
ATOM 13550 C CA . SER A 1 6 ? -17.622 3.298 5.592 1.00 0.00 78 SER A CA 8
ATOM 13551 C C . SER A 1 6 ? -17.243 1.864 5.189 1.00 0.00 78 SER A C 8
ATOM 13552 O O . SER A 1 6 ? -17.910 0.878 5.519 1.00 0.00 78 SER A O 8
ATOM 13560 N N . LEU A 1 7 ? -16.181 1.770 4.390 1.00 0.00 79 LEU A N 8
ATOM 13561 C CA . LEU A 1 7 ? -15.586 0.520 3.888 1.00 0.00 79 LEU A CA 8
ATOM 13562 C C . LEU A 1 7 ? -14.627 -0.121 4.920 1.00 0.00 79 LEU A C 8
ATOM 13563 O O . LEU A 1 7 ? -14.215 0.500 5.904 1.00 0.00 79 LEU A O 8
ATOM 13579 N N . SER A 1 8 ? -14.267 -1.377 4.636 1.00 0.00 80 SER A N 8
ATOM 13580 C CA . SER A 1 8 ? -13.181 -2.188 5.223 1.00 0.00 80 SER A CA 8
ATOM 13581 C C . SER A 1 8 ? -11.892 -1.410 5.562 1.00 0.00 80 SER A C 8
ATOM 13582 O O . SER A 1 8 ? -11.580 -0.380 4.954 1.00 0.00 80 SER A O 8
ATOM 13590 N N . LEU A 1 9 ? -11.083 -1.971 6.465 1.00 0.00 81 LEU A N 8
ATOM 13591 C CA . LEU A 1 9 ? -9.736 -1.513 6.821 1.00 0.00 81 LEU A CA 8
ATOM 13592 C C . LEU A 1 9 ? -8.618 -2.539 6.529 1.00 0.00 81 LEU A C 8
ATOM 13593 O O . LEU A 1 9 ? -8.823 -3.751 6.629 1.00 0.00 81 LEU A O 8
ATOM 13609 N N . LEU A 1 10 ? -7.424 -2.040 6.185 1.00 0.00 82 LEU A N 8
ATOM 13610 C CA . LEU A 1 10 ? -6.227 -2.824 5.833 1.00 0.00 82 LEU A CA 8
ATOM 13611 C C . LEU A 1 10 ? -4.932 -2.020 6.069 1.00 0.00 82 LEU A C 8
ATOM 13612 O O . LEU A 1 10 ? -4.922 -0.797 5.944 1.00 0.00 82 LEU A O 8
ATOM 13628 N N . SER A 1 11 ? -3.826 -2.723 6.319 1.00 0.00 83 SER A N 8
ATOM 13629 C CA . SER A 1 11 ? -2.458 -2.201 6.371 1.00 0.00 83 SER A CA 8
ATOM 13630 C C . SER A 1 11 ? -1.476 -3.148 5.665 1.00 0.00 83 SER A C 8
ATOM 13631 O O . SER A 1 11 ? -1.611 -4.373 5.717 1.00 0.00 83 SER A O 8
ATOM 13639 N N . ILE A 1 12 ? -0.436 -2.578 5.062 1.00 0.00 84 ILE A N 8
ATOM 13640 C CA . ILE A 1 12 ? 0.737 -3.269 4.512 1.00 0.00 84 ILE A CA 8
ATOM 13641 C C . ILE A 1 12 ? 1.996 -2.478 4.885 1.00 0.00 84 ILE A C 8
ATOM 13642 O O . ILE A 1 12 ? 1.998 -1.247 4.844 1.00 0.00 84 ILE A O 8
ATOM 13658 N N . SER A 1 13 ? 3.072 -3.163 5.274 1.00 0.00 85 SER A N 8
ATOM 13659 C CA . SER A 1 13 ? 4.329 -2.527 5.683 1.00 0.00 85 SER A CA 8
ATOM 13660 C C . SER A 1 13 ? 5.547 -3.382 5.330 1.00 0.00 85 SER A C 8
ATOM 13661 O O . SER A 1 13 ? 5.520 -4.606 5.486 1.00 0.00 85 SER A O 8
ATOM 13669 N N . ARG A 1 14 ? 6.622 -2.739 4.860 1.00 0.00 86 ARG A N 8
ATOM 13670 C CA . ARG A 1 14 ? 7.865 -3.378 4.398 1.00 0.00 86 ARG A CA 8
ATOM 13671 C C . ARG A 1 14 ? 9.037 -3.119 5.354 1.00 0.00 86 ARG A C 8
ATOM 13672 O O . ARG A 1 14 ? 9.143 -2.059 5.976 1.00 0.00 86 ARG A O 8
ATOM 13693 N N . SER A 1 15 ? 9.923 -4.111 5.413 1.00 0.00 87 SER A N 8
ATOM 13694 C CA . SER A 1 15 ? 11.148 -4.170 6.215 1.00 0.00 87 SER A CA 8
ATOM 13695 C C . SER A 1 15 ? 12.328 -4.695 5.379 1.00 0.00 87 SER A C 8
ATOM 13696 O O . SER A 1 15 ? 12.895 -5.756 5.653 1.00 0.00 87 SER A O 8
ATOM 13704 N N . GLY A 1 16 ? 12.663 -3.984 4.297 1.00 0.00 88 GLY A N 8
ATOM 13705 C CA . GLY A 1 16 ? 13.746 -4.332 3.367 1.00 0.00 88 GLY A CA 8
ATOM 13706 C C . GLY A 1 16 ? 13.334 -5.405 2.359 1.00 0.00 88 GLY A C 8
ATOM 13707 O O . GLY A 1 16 ? 12.759 -5.092 1.315 1.00 0.00 88 GLY A O 8
ATOM 13711 N N . ASN A 1 17 ? 13.579 -6.671 2.704 1.00 0.00 89 ASN A N 8
ATOM 13712 C CA . ASN A 1 17 ? 13.266 -7.858 1.899 1.00 0.00 89 ASN A CA 8
ATOM 13713 C C . ASN A 1 17 ? 12.239 -8.788 2.579 1.00 0.00 89 ASN A C 8
ATOM 13714 O O . ASN A 1 17 ? 12.206 -9.992 2.333 1.00 0.00 89 ASN A O 8
ATOM 13725 N N . THR A 1 18 ? 11.382 -8.211 3.416 1.00 0.00 90 THR A N 8
ATOM 13726 C CA . THR A 1 18 ? 10.188 -8.829 3.995 1.00 0.00 90 THR A CA 8
ATOM 13727 C C . THR A 1 18 ? 9.066 -7.795 4.016 1.00 0.00 90 THR A C 8
ATOM 13728 O O . THR A 1 18 ? 9.280 -6.675 4.478 1.00 0.00 90 THR A O 8
ATOM 13739 N N . VAL A 1 19 ? 7.870 -8.151 3.549 1.00 0.00 91 VAL A N 8
ATOM 13740 C CA . VAL A 1 19 ? 6.667 -7.312 3.620 1.00 0.00 91 VAL A CA 8
ATOM 13741 C C . VAL A 1 19 ? 5.506 -8.063 4.273 1.00 0.00 91 VAL A C 8
ATOM 13742 O O . VAL A 1 19 ? 5.289 -9.247 4.018 1.00 0.00 91 VAL A O 8
ATOM 13755 N N . THR A 1 20 ? 4.766 -7.371 5.138 1.00 0.00 92 THR A N 8
ATOM 13756 C CA . THR A 1 20 ? 3.647 -7.935 5.910 1.00 0.00 92 THR A CA 8
ATOM 13757 C C . THR A 1 20 ? 2.322 -7.236 5.604 1.00 0.00 92 THR A C 8
ATOM 13758 O O . THR A 1 20 ? 2.289 -6.026 5.385 1.00 0.00 92 THR A O 8
ATOM 13769 N N . LEU A 1 21 ? 1.232 -8.005 5.596 1.00 0.00 93 LEU A N 8
ATOM 13770 C CA . LEU A 1 21 ? -0.126 -7.625 5.214 1.00 0.00 93 LEU A CA 8
ATOM 13771 C C . LEU A 1 21 ? -1.083 -7.969 6.367 1.00 0.00 93 LEU A C 8
ATOM 13772 O O . LEU A 1 21 ? -1.313 -9.143 6.647 1.00 0.00 93 LEU A O 8
ATOM 13788 N N . ILE A 1 22 ? -1.632 -6.954 7.041 1.00 0.00 94 ILE A N 8
ATOM 13789 C CA . ILE A 1 22 ? -2.443 -7.085 8.270 1.00 0.00 94 ILE A CA 8
ATOM 13790 C C . ILE A 1 22 ? -3.746 -6.287 8.088 1.00 0.00 94 ILE A C 8
ATOM 13791 O O . ILE A 1 22 ? -3.713 -5.082 7.844 1.00 0.00 94 ILE A O 8
ATOM 13807 N N . GLY A 1 23 ? -4.906 -6.944 8.173 1.00 0.00 95 GLY A N 8
ATOM 13808 C CA . GLY A 1 23 ? -6.191 -6.337 7.818 1.00 0.00 95 GLY A CA 8
ATOM 13809 C C . GLY A 1 23 ? -7.348 -7.328 7.728 1.00 0.00 95 GLY A C 8
ATOM 13810 O O . GLY A 1 23 ? -7.346 -8.382 8.365 1.00 0.00 95 GLY A O 8
ATOM 13814 N N . ASP A 1 24 ? -8.333 -6.976 6.907 1.00 0.00 96 ASP A N 8
ATOM 13815 C CA . ASP A 1 24 ? -9.569 -7.718 6.642 1.00 0.00 96 ASP A CA 8
ATOM 13816 C C . ASP A 1 24 ? -10.134 -7.416 5.226 1.00 0.00 96 ASP A C 8
ATOM 13817 O O . ASP A 1 24 ? -9.791 -6.393 4.630 1.00 0.00 96 ASP A O 8
ATOM 13826 N N . PHE A 1 25 ? -10.997 -8.287 4.686 1.00 0.00 97 PHE A N 8
ATOM 13827 C CA . PHE A 1 25 ? -11.771 -8.092 3.445 1.00 0.00 97 PHE A CA 8
ATOM 13828 C C . PHE A 1 25 ? -13.047 -8.982 3.401 1.00 0.00 97 PHE A C 8
ATOM 13829 O O . PHE A 1 25 ? -13.169 -9.902 4.215 1.00 0.00 97 PHE A O 8
ATOM 13846 N N . PRO A 1 26 ? -13.964 -8.812 2.418 1.00 0.00 98 PRO A N 8
ATOM 13847 C CA . PRO A 1 26 ? -15.071 -9.739 2.175 1.00 0.00 98 PRO A CA 8
ATOM 13848 C C . PRO A 1 26 ? -14.629 -11.137 1.716 1.00 0.00 98 PRO A C 8
ATOM 13849 O O . PRO A 1 26 ? -15.324 -12.111 2.010 1.00 0.00 98 PRO A O 8
ATOM 13860 N N . ASP A 1 27 ? -13.509 -11.256 0.986 1.00 0.00 99 ASP A N 8
ATOM 13861 C CA . ASP A 1 27 ? -13.030 -12.517 0.416 1.00 0.00 99 ASP A CA 8
ATOM 13862 C C . ASP A 1 27 ? -11.521 -12.535 0.116 1.00 0.00 99 ASP A C 8
ATOM 13863 O O . ASP A 1 27 ? -10.820 -11.521 0.126 1.00 0.00 99 ASP A O 8
ATOM 13872 N N . GLU A 1 28 ? -11.031 -13.738 -0.174 1.00 0.00 100 GLU A N 8
ATOM 13873 C CA . GLU A 1 28 ? -9.654 -14.019 -0.609 1.00 0.00 100 GLU A CA 8
ATOM 13874 C C . GLU A 1 28 ? -9.310 -13.392 -1.959 1.00 0.00 100 GLU A C 8
ATOM 13875 O O . GLU A 1 28 ? -8.159 -13.056 -2.237 1.00 0.00 100 GLU A O 8
ATOM 13887 N N . ALA A 1 29 ? -10.325 -13.232 -2.804 1.00 0.00 101 ALA A N 8
ATOM 13888 C CA . ALA A 1 29 ? -10.169 -12.636 -4.127 1.00 0.00 101 ALA A CA 8
ATOM 13889 C C . ALA A 1 29 ? -9.740 -11.158 -4.040 1.00 0.00 101 ALA A C 8
ATOM 13890 O O . ALA A 1 29 ? -8.988 -10.672 -4.889 1.00 0.00 101 ALA A O 8
ATOM 13897 N N . ALA A 1 30 ? -10.138 -10.465 -2.970 1.00 0.00 102 ALA A N 8
ATOM 13898 C CA . ALA A 1 30 ? -9.663 -9.122 -2.668 1.00 0.00 102 ALA A CA 8
ATOM 13899 C C . ALA A 1 30 ? -8.206 -9.103 -2.148 1.00 0.00 102 ALA A C 8
ATOM 13900 O O . ALA A 1 30 ? -7.430 -8.226 -2.538 1.00 0.00 102 ALA A O 8
ATOM 13907 N N . LYS A 1 31 ? -7.782 -10.108 -1.360 1.00 0.00 103 LYS A N 8
ATOM 13908 C CA . LYS A 1 31 ? -6.370 -10.315 -0.984 1.00 0.00 103 LYS A CA 8
ATOM 13909 C C . LYS A 1 31 ? -5.486 -10.562 -2.208 1.00 0.00 103 LYS A C 8
ATOM 13910 O O . LYS A 1 31 ? -4.383 -10.029 -2.307 1.00 0.00 103 LYS A O 8
ATOM 13929 N N . ALA A 1 32 ? -5.980 -11.346 -3.163 1.00 0.00 104 ALA A N 8
ATOM 13930 C CA . ALA A 1 32 ? -5.282 -11.665 -4.402 1.00 0.00 104 ALA A CA 8
ATOM 13931 C C . ALA A 1 32 ? -4.998 -10.398 -5.226 1.00 0.00 104 ALA A C 8
ATOM 13932 O O . ALA A 1 32 ? -3.916 -10.270 -5.794 1.00 0.00 104 ALA A O 8
ATOM 13939 N N . ALA A 1 33 ? -5.911 -9.420 -5.223 1.00 0.00 105 ALA A N 8
ATOM 13940 C CA . ALA A 1 33 ? -5.684 -8.130 -5.870 1.00 0.00 105 ALA A CA 8
ATOM 13941 C C . ALA A 1 33 ? -4.529 -7.329 -5.238 1.00 0.00 105 ALA A C 8
ATOM 13942 O O . ALA A 1 33 ? -3.750 -6.713 -5.971 1.00 0.00 105 ALA A O 8
ATOM 13949 N N . LEU A 1 34 ? -4.352 -7.392 -3.910 1.00 0.00 106 LEU A N 8
ATOM 13950 C CA . LEU A 1 34 ? -3.181 -6.808 -3.245 1.00 0.00 106 LEU A CA 8
ATOM 13951 C C . LEU A 1 34 ? -1.891 -7.516 -3.657 1.00 0.00 106 LEU A C 8
ATOM 13952 O O . LEU A 1 34 ? -0.893 -6.873 -3.986 1.00 0.00 106 LEU A O 8
ATOM 13968 N N . MET A 1 35 ? -1.925 -8.850 -3.653 1.00 0.00 107 MET A N 8
ATOM 13969 C CA . MET A 1 35 ? -0.764 -9.690 -3.931 1.00 0.00 107 MET A CA 8
ATOM 13970 C C . MET A 1 35 ? -0.289 -9.514 -5.368 1.00 0.00 107 MET A C 8
ATOM 13971 O O . MET A 1 35 ? 0.906 -9.413 -5.618 1.00 0.00 107 MET A O 8
ATOM 13985 N N . THR A 1 36 ? -1.228 -9.405 -6.306 1.00 0.00 108 THR A N 8
ATOM 13986 C CA . THR A 1 36 ? -0.946 -9.195 -7.731 1.00 0.00 108 THR A CA 8
ATOM 13987 C C . THR A 1 36 ? -0.240 -7.860 -7.949 1.00 0.00 108 THR A C 8
ATOM 13988 O O . THR A 1 36 ? 0.739 -7.793 -8.696 1.00 0.00 108 THR A O 8
ATOM 13999 N N . ALA A 1 37 ? -0.675 -6.806 -7.251 1.00 0.00 109 ALA A N 8
ATOM 14000 C CA . ALA A 1 37 ? -0.109 -5.479 -7.389 1.00 0.00 109 ALA A CA 8
ATOM 14001 C C . ALA A 1 37 ? 1.343 -5.383 -6.878 1.00 0.00 109 ALA A C 8
ATOM 14002 O O . ALA A 1 37 ? 2.123 -4.609 -7.435 1.00 0.00 109 ALA A O 8
ATOM 14009 N N . LEU A 1 38 ? 1.743 -6.197 -5.888 1.00 0.00 110 LEU A N 8
ATOM 14010 C CA . LEU A 1 38 ? 3.126 -6.274 -5.423 1.00 0.00 110 LEU A CA 8
ATOM 14011 C C . LEU A 1 38 ? 3.962 -7.362 -6.124 1.00 0.00 110 LEU A C 8
ATOM 14012 O O . LEU A 1 38 ? 5.178 -7.214 -6.238 1.00 0.00 110 LEU A O 8
ATOM 14028 N N . ASN A 1 39 ? 3.327 -8.405 -6.672 1.00 0.00 111 ASN A N 8
ATOM 14029 C CA . ASN A 1 39 ? 3.961 -9.497 -7.419 1.00 0.00 111 ASN A CA 8
ATOM 14030 C C . ASN A 1 39 ? 4.568 -9.018 -8.746 1.00 0.00 111 ASN A C 8
ATOM 14031 O O . ASN A 1 39 ? 5.606 -9.522 -9.178 1.00 0.00 111 ASN A O 8
ATOM 14042 N N . GLY A 1 40 ? 3.943 -8.007 -9.354 1.00 0.00 112 GLY A N 8
ATOM 14043 C CA . GLY A 1 40 ? 4.341 -7.391 -10.620 1.00 0.00 112 GLY A CA 8
ATOM 14044 C C . GLY A 1 40 ? 5.782 -6.885 -10.671 1.00 0.00 112 GLY A C 8
ATOM 14045 O O . GLY A 1 40 ? 6.402 -6.882 -11.736 1.00 0.00 112 GLY A O 8
ATOM 14049 N N . LEU A 1 41 ? 6.311 -6.488 -9.509 1.00 0.00 113 LEU A N 8
ATOM 14050 C CA . LEU A 1 41 ? 7.661 -5.968 -9.334 1.00 0.00 113 LEU A CA 8
ATOM 14051 C C . LEU A 1 41 ? 8.399 -6.625 -8.146 1.00 0.00 113 LEU A C 8
ATOM 14052 O O . LEU A 1 41 ? 9.419 -6.119 -7.673 1.00 0.00 113 LEU A O 8
ATOM 14068 N N . LEU A 1 42 ? 7.882 -7.754 -7.647 1.00 0.00 114 LEU A N 8
ATOM 14069 C CA . LEU A 1 42 ? 8.506 -8.527 -6.567 1.00 0.00 114 LEU A CA 8
ATOM 14070 C C . LEU A 1 42 ? 9.927 -8.982 -6.956 1.00 0.00 114 LEU A C 8
ATOM 14071 O O . LEU A 1 42 ? 10.128 -9.593 -8.009 1.00 0.00 114 LEU A O 8
ATOM 14087 N N . ALA A 1 43 ? 10.910 -8.686 -6.104 1.00 0.00 115 ALA A N 8
ATOM 14088 C CA . ALA A 1 43 ? 12.317 -8.970 -6.328 1.00 0.00 115 ALA A CA 8
ATOM 14089 C C . ALA A 1 43 ? 12.709 -10.344 -5.740 1.00 0.00 115 ALA A C 8
ATOM 14090 O O . ALA A 1 43 ? 12.128 -10.775 -4.735 1.00 0.00 115 ALA A O 8
ATOM 14097 N N . PRO A 1 44 ? 13.689 -11.046 -6.340 1.00 0.00 116 PRO A N 8
ATOM 14098 C CA . PRO A 1 44 ? 14.063 -12.404 -5.955 1.00 0.00 116 PRO A CA 8
ATOM 14099 C C . PRO A 1 44 ? 14.695 -12.468 -4.559 1.00 0.00 116 PRO A C 8
ATOM 14100 O O . PRO A 1 44 ? 15.856 -12.108 -4.347 1.00 0.00 116 PRO A O 8
ATOM 14111 N N . GLY A 1 45 ? 13.889 -12.934 -3.605 1.00 0.00 117 GLY A N 8
ATOM 14112 C CA . GLY A 1 45 ? 14.237 -13.144 -2.201 1.00 0.00 117 GLY A CA 8
ATOM 14113 C C . GLY A 1 45 ? 13.354 -12.358 -1.226 1.00 0.00 117 GLY A C 8
ATOM 14114 O O . GLY A 1 45 ? 13.442 -12.579 -0.016 1.00 0.00 117 GLY A O 8
ATOM 14118 N N . VAL A 1 46 ? 12.498 -11.455 -1.726 1.00 0.00 118 VAL A N 8
ATOM 14119 C CA . VAL A 1 46 ? 11.562 -10.677 -0.901 1.00 0.00 118 VAL A CA 8
ATOM 14120 C C . VAL A 1 46 ? 10.455 -11.583 -0.339 1.00 0.00 118 VAL A C 8
ATOM 14121 O O . VAL A 1 46 ? 9.617 -12.096 -1.084 1.00 0.00 118 VAL A O 8
ATOM 14134 N N . ASN A 1 47 ? 10.456 -11.787 0.978 1.00 0.00 119 ASN A N 8
ATOM 14135 C CA . ASN A 1 47 ? 9.431 -12.516 1.717 1.00 0.00 119 ASN A CA 8
ATOM 14136 C C . ASN A 1 47 ? 8.096 -11.742 1.757 1.00 0.00 119 ASN A C 8
ATOM 14137 O O . ASN A 1 47 ? 8.096 -10.510 1.809 1.00 0.00 119 ASN A O 8
ATOM 14148 N N . VAL A 1 48 ? 6.966 -12.455 1.807 1.00 0.00 120 VAL A N 8
ATOM 14149 C CA . VAL A 1 48 ? 5.607 -11.884 1.871 1.00 0.00 120 VAL A CA 8
ATOM 14150 C C . VAL A 1 48 ? 4.786 -12.641 2.921 1.00 0.00 120 VAL A C 8
ATOM 14151 O O . VAL A 1 48 ? 4.710 -13.872 2.883 1.00 0.00 120 VAL A O 8
ATOM 14164 N N . ILE A 1 49 ? 4.171 -11.913 3.858 1.00 0.00 121 ILE A N 8
ATOM 14165 C CA . ILE A 1 49 ? 3.466 -12.461 5.030 1.00 0.00 121 ILE A CA 8
ATOM 14166 C C . ILE A 1 49 ? 2.023 -11.956 5.025 1.00 0.00 121 ILE A C 8
ATOM 14167 O O . ILE A 1 49 ? 1.737 -10.808 5.359 1.00 0.00 121 ILE A O 8
ATOM 14183 N N . ASP A 1 50 ? 1.110 -12.836 4.628 1.00 0.00 122 ASP A N 8
ATOM 14184 C CA . ASP A 1 50 ? -0.339 -12.597 4.662 1.00 0.00 122 ASP A CA 8
ATOM 14185 C C . ASP A 1 50 ? -0.925 -12.936 6.047 1.00 0.00 122 ASP A C 8
ATOM 14186 O O . ASP A 1 50 ? -0.819 -14.067 6.530 1.00 0.00 122 ASP A O 8
ATOM 14195 N N . GLN A 1 51 ? -1.585 -11.952 6.657 1.00 0.00 123 GLN A N 8
ATOM 14196 C CA . GLN A 1 51 ? -2.351 -12.021 7.893 1.00 0.00 123 GLN A CA 8
ATOM 14197 C C . GLN A 1 51 ? -3.711 -11.296 7.745 1.00 0.00 123 GLN A C 8
ATOM 14198 O O . GLN A 1 51 ? -4.332 -10.890 8.731 1.00 0.00 123 GLN A O 8
ATOM 14212 N N . ILE A 1 52 ? -4.182 -11.100 6.506 1.00 0.00 124 ILE A N 8
ATOM 14213 C CA . ILE A 1 52 ? -5.479 -10.486 6.198 1.00 0.00 124 ILE A CA 8
ATOM 14214 C C . ILE A 1 52 ? -6.620 -11.476 6.500 1.00 0.00 124 ILE A C 8
ATOM 14215 O O . ILE A 1 52 ? -6.668 -12.586 5.961 1.00 0.00 124 ILE A O 8
ATOM 14231 N N . HIS A 1 53 ? -7.550 -11.063 7.364 1.00 0.00 125 HIS A N 8
ATOM 14232 C CA . HIS A 1 53 ? -8.754 -11.801 7.759 1.00 0.00 125 HIS A CA 8
ATOM 14233 C C . HIS A 1 53 ? -9.897 -11.668 6.724 1.00 0.00 125 HIS A C 8
ATOM 14234 O O . HIS A 1 53 ? -9.836 -10.853 5.800 1.00 0.00 125 HIS A O 8
ATOM 14249 N N . VAL A 1 54 ? -10.944 -12.482 6.873 1.00 0.00 126 VAL A N 8
ATOM 14250 C CA . VAL A 1 54 ? -12.101 -12.536 5.964 1.00 0.00 126 VAL A CA 8
ATOM 14251 C C . VAL A 1 54 ? -13.425 -12.453 6.733 1.00 0.00 126 VAL A C 8
ATOM 14252 O O . VAL A 1 54 ? -13.680 -13.254 7.635 1.00 0.00 126 VAL A O 8
ATOM 14265 N N . ASP A 1 55 ? -14.285 -11.501 6.358 1.00 0.00 127 ASP A N 8
ATOM 14266 C CA . ASP A 1 55 ? -15.649 -11.325 6.871 1.00 0.00 127 ASP A CA 8
ATOM 14267 C C . ASP A 1 55 ? -16.550 -10.673 5.791 1.00 0.00 127 ASP A C 8
ATOM 14268 O O . ASP A 1 55 ? -16.351 -9.500 5.460 1.00 0.00 127 ASP A O 8
ATOM 14277 N N . PRO A 1 56 ? -17.554 -11.378 5.226 1.00 0.00 128 PRO A N 8
ATOM 14278 C CA . PRO A 1 56 ? -18.377 -10.875 4.115 1.00 0.00 128 PRO A CA 8
ATOM 14279 C C . PRO A 1 56 ? -19.348 -9.737 4.498 1.00 0.00 128 PRO A C 8
ATOM 14280 O O . PRO A 1 56 ? -20.009 -9.170 3.627 1.00 0.00 128 PRO A O 8
ATOM 14291 N N . VAL A 1 57 ? -19.431 -9.386 5.787 1.00 0.00 129 VAL A N 8
ATOM 14292 C CA . VAL A 1 57 ? -20.235 -8.265 6.322 1.00 0.00 129 VAL A CA 8
ATOM 14293 C C . VAL A 1 57 ? -19.567 -6.881 6.132 1.00 0.00 129 VAL A C 8
ATOM 14294 O O . VAL A 1 57 ? -20.150 -5.844 6.455 1.00 0.00 129 VAL A O 8
ATOM 14307 N N . VAL A 1 58 ? -18.360 -6.848 5.561 1.00 0.00 130 VAL A N 8
ATOM 14308 C CA . VAL A 1 58 ? -17.545 -5.672 5.222 1.00 0.00 130 VAL A CA 8
ATOM 14309 C C . VAL A 1 58 ? -17.231 -5.700 3.721 1.00 0.00 130 VAL A C 8
ATOM 14310 O O . VAL A 1 58 ? -17.244 -6.760 3.096 1.00 0.00 130 VAL A O 8
ATOM 14323 N N . ARG A 1 59 ? -16.969 -4.533 3.130 1.00 0.00 131 ARG A N 8
ATOM 14324 C CA . ARG A 1 59 ? -16.765 -4.344 1.678 1.00 0.00 131 ARG A CA 8
ATOM 14325 C C . ARG A 1 59 ? -15.683 -3.278 1.484 1.00 0.00 131 ARG A C 8
ATOM 14326 O O . ARG A 1 59 ? -15.560 -2.399 2.338 1.00 0.00 131 ARG A O 8
ATOM 14347 N N . SER A 1 60 ? -14.923 -3.325 0.392 1.00 0.00 132 SER A N 8
ATOM 14348 C CA . SER A 1 60 ? -13.726 -2.497 0.203 1.00 0.00 132 SER A CA 8
ATOM 14349 C C . SER A 1 60 ? -13.517 -1.968 -1.218 1.00 0.00 132 SER A C 8
ATOM 14350 O O . SER A 1 60 ? -14.173 -2.379 -2.179 1.00 0.00 132 SER A O 8
ATOM 14358 N N . LEU A 1 61 ? -12.533 -1.075 -1.321 1.00 0.00 133 LEU A N 8
ATOM 14359 C CA . LEU A 1 61 ? -11.894 -0.610 -2.547 1.00 0.00 133 LEU A CA 8
ATOM 14360 C C . LEU A 1 61 ? -10.876 -1.662 -3.036 1.00 0.00 133 LEU A C 8
ATOM 14361 O O . LEU A 1 61 ? -10.646 -2.687 -2.387 1.00 0.00 133 LEU A O 8
ATOM 14377 N N . ASP A 1 62 ? -10.232 -1.392 -4.167 1.00 0.00 134 ASP A N 8
ATOM 14378 C CA . ASP A 1 62 ? -9.300 -2.288 -4.850 1.00 0.00 134 ASP A CA 8
ATOM 14379 C C . ASP A 1 62 ? -7.889 -1.692 -5.038 1.00 0.00 134 ASP A C 8
ATOM 14380 O O . ASP A 1 62 ? -7.667 -0.491 -4.856 1.00 0.00 134 ASP A O 8
ATOM 14389 N N . PHE A 1 63 ? -6.949 -2.558 -5.435 1.00 0.00 135 PHE A N 8
ATOM 14390 C CA . PHE A 1 63 ? -5.549 -2.268 -5.719 1.00 0.00 135 PHE A CA 8
ATOM 14391 C C . PHE A 1 63 ? -5.140 -2.710 -7.141 1.00 0.00 135 PHE A C 8
ATOM 14392 O O . PHE A 1 63 ? -3.953 -2.745 -7.462 1.00 0.00 135 PHE A O 8
ATOM 14409 N N . SER A 1 64 ? -6.097 -3.022 -8.025 1.00 0.00 136 SER A N 8
ATOM 14410 C CA . SER A 1 64 ? -5.837 -3.447 -9.412 1.00 0.00 136 SER A CA 8
ATOM 14411 C C . SER A 1 64 ? -5.013 -2.429 -10.218 1.00 0.00 136 SER A C 8
ATOM 14412 O O . SER A 1 64 ? -4.211 -2.814 -11.071 1.00 0.00 136 SER A O 8
ATOM 14420 N N . SER A 1 65 ? -5.155 -1.138 -9.894 1.00 0.00 137 SER A N 8
ATOM 14421 C CA . SER A 1 65 ? -4.380 -0.020 -10.434 1.00 0.00 137 SER A CA 8
ATOM 14422 C C . SER A 1 65 ? -3.294 0.500 -9.474 1.00 0.00 137 SER A C 8
ATOM 14423 O O . SER A 1 65 ? -2.578 1.437 -9.823 1.00 0.00 137 SER A O 8
ATOM 14431 N N . ALA A 1 66 ? -3.125 -0.104 -8.287 1.00 0.00 138 ALA A N 8
ATOM 14432 C CA . ALA A 1 66 ? -2.050 0.199 -7.344 1.00 0.00 138 ALA A CA 8
ATOM 14433 C C . ALA A 1 66 ? -0.715 -0.499 -7.677 1.00 0.00 138 ALA A C 8
ATOM 14434 O O . ALA A 1 66 ? 0.295 -0.233 -7.031 1.00 0.00 138 ALA A O 8
ATOM 14441 N N . GLU A 1 67 ? -0.678 -1.379 -8.683 1.00 0.00 139 GLU A N 8
ATOM 14442 C CA . GLU A 1 67 ? 0.556 -2.023 -9.161 1.00 0.00 139 GLU A CA 8
ATOM 14443 C C . GLU A 1 67 ? 1.715 -1.018 -9.410 1.00 0.00 139 GLU A C 8
ATOM 14444 O O . GLU A 1 67 ? 2.790 -1.208 -8.835 1.00 0.00 139 GLU A O 8
ATOM 14456 N N . PRO A 1 68 ? 1.529 0.099 -10.157 1.00 0.00 140 PRO A N 8
ATOM 14457 C CA . PRO A 1 68 ? 2.564 1.123 -10.312 1.00 0.00 140 PRO A CA 8
ATOM 14458 C C . PRO A 1 68 ? 2.876 1.900 -9.024 1.00 0.00 140 PRO A C 8
ATOM 14459 O O . PRO A 1 68 ? 3.995 2.391 -8.879 1.00 0.00 140 PRO A O 8
ATOM 14470 N N . VAL A 1 69 ? 1.946 1.988 -8.063 1.00 0.00 141 VAL A N 8
ATOM 14471 C CA . VAL A 1 69 ? 2.210 2.582 -6.738 1.00 0.00 141 VAL A CA 8
ATOM 14472 C C . VAL A 1 69 ? 3.257 1.759 -5.980 1.00 0.00 141 VAL A C 8
ATOM 14473 O O . VAL A 1 69 ? 4.220 2.322 -5.458 1.00 0.00 141 VAL A O 8
ATOM 14486 N N . PHE A 1 70 ? 3.128 0.427 -5.981 1.00 0.00 142 PHE A N 8
ATOM 14487 C CA . PHE A 1 70 ? 4.127 -0.475 -5.410 1.00 0.00 142 PHE A CA 8
ATOM 14488 C C . PHE A 1 70 ? 5.436 -0.486 -6.213 1.00 0.00 142 PHE A C 8
ATOM 14489 O O . PHE A 1 70 ? 6.506 -0.582 -5.615 1.00 0.00 142 PHE A O 8
ATOM 14506 N N . THR A 1 71 ? 5.387 -0.325 -7.543 1.00 0.00 143 THR A N 8
ATOM 14507 C CA . THR A 1 71 ? 6.588 -0.146 -8.384 1.00 0.00 143 THR A CA 8
ATOM 14508 C C . THR A 1 71 ? 7.363 1.113 -7.988 1.00 0.00 143 THR A C 8
ATOM 14509 O O . THR A 1 71 ? 8.588 1.074 -7.856 1.00 0.00 143 THR A O 8
ATOM 14520 N N . ALA A 1 72 ? 6.662 2.224 -7.739 1.00 0.00 144 ALA A N 8
ATOM 14521 C CA . ALA A 1 72 ? 7.262 3.499 -7.351 1.00 0.00 144 ALA A CA 8
ATOM 14522 C C . ALA A 1 72 ? 7.938 3.463 -5.962 1.00 0.00 144 ALA A C 8
ATOM 14523 O O . ALA A 1 72 ? 8.831 4.279 -5.704 1.00 0.00 144 ALA A O 8
ATOM 14530 N N . SER A 1 73 ? 7.574 2.500 -5.103 1.00 0.00 145 SER A N 8
ATOM 14531 C CA . SER A 1 73 ? 8.121 2.271 -3.777 1.00 0.00 145 SER A CA 8
ATOM 14532 C C . SER A 1 73 ? 9.049 1.045 -3.651 1.00 0.00 145 SER A C 8
ATOM 14533 O O . SER A 1 73 ? 9.509 0.734 -2.552 1.00 0.00 145 SER A O 8
ATOM 14541 N N . VAL A 1 74 ? 9.416 0.377 -4.756 1.00 0.00 146 VAL A N 8
ATOM 14542 C CA . VAL A 1 74 ? 10.496 -0.637 -4.786 1.00 0.00 146 VAL A CA 8
ATOM 14543 C C . VAL A 1 74 ? 11.823 -0.151 -4.164 1.00 0.00 146 VAL A C 8
ATOM 14544 O O . VAL A 1 74 ? 12.384 -0.896 -3.356 1.00 0.00 146 VAL A O 8
ATOM 14557 N N . PRO A 1 75 ? 12.336 1.073 -4.441 1.00 0.00 147 PRO A N 8
ATOM 14558 C CA . PRO A 1 75 ? 13.573 1.576 -3.827 1.00 0.00 147 PRO A CA 8
ATOM 14559 C C . PRO A 1 75 ? 13.389 2.101 -2.385 1.00 0.00 147 PRO A C 8
ATOM 14560 O O . PRO A 1 75 ? 14.258 2.809 -1.873 1.00 0.00 147 PRO A O 8
ATOM 14571 N N . ILE A 1 76 ? 12.269 1.780 -1.721 1.00 0.00 148 ILE A N 8
ATOM 14572 C CA . ILE A 1 76 ? 11.847 2.319 -0.429 1.00 0.00 148 ILE A CA 8
ATOM 14573 C C . ILE A 1 76 ? 11.720 1.189 0.617 1.00 0.00 148 ILE A C 8
ATOM 14574 O O . ILE A 1 76 ? 10.659 0.567 0.730 1.00 0.00 148 ILE A O 8
ATOM 14590 N N . PRO A 1 77 ? 12.786 0.885 1.389 1.00 0.00 149 PRO A N 8
ATOM 14591 C CA . PRO A 1 77 ? 12.808 -0.262 2.304 1.00 0.00 149 PRO A CA 8
ATOM 14592 C C . PRO A 1 77 ? 11.902 -0.121 3.537 1.00 0.00 149 PRO A C 8
ATOM 14593 O O . PRO A 1 77 ? 11.528 -1.132 4.131 1.00 0.00 149 PRO A O 8
ATOM 14604 N N . ASP A 1 78 ? 11.536 1.112 3.897 1.00 0.00 150 ASP A N 8
ATOM 14605 C CA . ASP A 1 78 ? 10.669 1.467 5.026 1.00 0.00 150 ASP A CA 8
ATOM 14606 C C . ASP A 1 78 ? 9.199 1.734 4.625 1.00 0.00 150 ASP A C 8
ATOM 14607 O O . ASP A 1 78 ? 8.388 2.119 5.472 1.00 0.00 150 ASP A O 8
ATOM 14616 N N . PHE A 1 79 ? 8.850 1.586 3.338 1.00 0.00 151 PHE A N 8
ATOM 14617 C CA . PHE A 1 79 ? 7.514 1.861 2.799 1.00 0.00 151 PHE A CA 8
ATOM 14618 C C . PHE A 1 79 ? 6.386 1.109 3.532 1.00 0.00 151 PHE A C 8
ATOM 14619 O O . PHE A 1 79 ? 6.546 -0.031 3.973 1.00 0.00 151 PHE A O 8
ATOM 14636 N N . GLY A 1 80 ? 5.205 1.715 3.565 1.00 0.00 152 GLY A N 8
ATOM 14637 C CA . GLY A 1 80 ? 3.954 1.093 3.972 1.00 0.00 152 GLY A CA 8
ATOM 14638 C C . GLY A 1 80 ? 2.743 1.887 3.488 1.00 0.00 152 GLY A C 8
ATOM 14639 O O . GLY A 1 80 ? 2.834 3.063 3.126 1.00 0.00 152 GLY A O 8
ATOM 14643 N N . LEU A 1 81 ? 1.589 1.237 3.497 1.00 0.00 153 LEU A N 8
ATOM 14644 C CA . LEU A 1 81 ? 0.310 1.796 3.065 1.00 0.00 153 LEU A CA 8
ATOM 14645 C C . LEU A 1 81 ? -0.790 1.296 3.998 1.00 0.00 153 LEU A C 8
ATOM 14646 O O . LEU A 1 81 ? -0.753 0.173 4.503 1.00 0.00 153 LEU A O 8
ATOM 14662 N N . LYS A 1 82 ? -1.765 2.158 4.241 1.00 0.00 154 LYS A N 8
ATOM 14663 C CA . LYS A 1 82 ? -2.870 1.939 5.195 1.00 0.00 154 LYS A CA 8
ATOM 14664 C C . LYS A 1 82 ? -4.196 2.462 4.648 1.00 0.00 154 LYS A C 8
ATOM 14665 O O . LYS A 1 82 ? -4.222 3.428 3.889 1.00 0.00 154 LYS A O 8
ATOM 14684 N N . VAL A 1 83 ? -5.299 1.833 5.042 1.00 0.00 155 VAL A N 8
ATOM 14685 C CA . VAL A 1 83 ? -6.642 2.063 4.493 1.00 0.00 155 VAL A CA 8
ATOM 14686 C C . VAL A 1 83 ? -7.705 1.908 5.577 1.00 0.00 155 VAL A C 8
ATOM 14687 O O . VAL A 1 83 ? -7.675 0.939 6.336 1.00 0.00 155 VAL A O 8
ATOM 14700 N N . GLU A 1 84 ? -8.678 2.819 5.611 1.00 0.00 156 GLU A N 8
ATOM 14701 C CA . GLU A 1 84 ? -9.924 2.681 6.383 1.00 0.00 156 GLU A CA 8
ATOM 14702 C C . GLU A 1 84 ? -11.012 3.642 5.877 1.00 0.00 156 GLU A C 8
ATOM 14703 O O . GLU A 1 84 ? -10.705 4.724 5.375 1.00 0.00 156 GLU A O 8
ATOM 14715 N N . ARG A 1 85 ? -12.279 3.255 6.074 1.00 0.00 157 ARG A N 8
ATOM 14716 C CA . ARG A 1 85 ? -13.543 3.969 5.787 1.00 0.00 157 ARG A CA 8
ATOM 14717 C C . ARG A 1 85 ? -13.703 4.591 4.392 1.00 0.00 157 ARG A C 8
ATOM 14718 O O . ARG A 1 85 ? -14.547 4.146 3.618 1.00 0.00 157 ARG A O 8
ATOM 14739 N N . ASP A 1 86 ? -12.943 5.645 4.111 1.00 0.00 158 ASP A N 8
ATOM 14740 C CA . ASP A 1 86 ? -12.975 6.480 2.908 1.00 0.00 158 ASP A CA 8
ATOM 14741 C C . ASP A 1 86 ? -11.594 7.085 2.532 1.00 0.00 158 ASP A C 8
ATOM 14742 O O . ASP A 1 86 ? -11.520 8.028 1.741 1.00 0.00 158 ASP A O 8
ATOM 14751 N N . THR A 1 87 ? -10.479 6.584 3.091 1.00 0.00 159 THR A N 8
ATOM 14752 C CA . THR A 1 87 ? -9.133 7.157 2.923 1.00 0.00 159 THR A CA 8
ATOM 14753 C C . THR A 1 87 ? -8.023 6.116 2.744 1.00 0.00 159 THR A C 8
ATOM 14754 O O . THR A 1 87 ? -8.139 4.971 3.195 1.00 0.00 159 THR A O 8
ATOM 14765 N N . VAL A 1 88 ? -6.925 6.541 2.109 1.00 0.00 160 VAL A N 8
ATOM 14766 C CA . VAL A 1 88 ? -5.723 5.753 1.818 1.00 0.00 160 VAL A CA 8
ATOM 14767 C C . VAL A 1 88 ? -4.463 6.543 2.187 1.00 0.00 160 VAL A C 8
ATOM 14768 O O . VAL A 1 88 ? -4.120 7.538 1.548 1.00 0.00 160 VAL A O 8
ATOM 14781 N N . THR A 1 89 ? -3.760 6.105 3.229 1.00 0.00 161 THR A N 8
ATOM 14782 C CA . THR A 1 89 ? -2.495 6.685 3.701 1.00 0.00 161 THR A CA 8
ATOM 14783 C C . THR A 1 89 ? -1.302 5.936 3.107 1.00 0.00 161 THR A C 8
ATOM 14784 O O . THR A 1 89 ? -1.303 4.708 3.069 1.00 0.00 161 THR A O 8
ATOM 14795 N N . LEU A 1 90 ? -0.255 6.656 2.694 1.00 0.00 162 LEU A N 8
ATOM 14796 C CA . LEU A 1 90 ? 0.986 6.115 2.138 1.00 0.00 162 LEU A CA 8
ATOM 14797 C C . LEU A 1 90 ? 2.179 6.730 2.884 1.00 0.00 162 LEU A C 8
ATOM 14798 O O . LEU A 1 90 ? 2.297 7.952 2.937 1.00 0.00 162 LEU A O 8
ATOM 14814 N N . THR A 1 91 ? 3.061 5.903 3.449 1.00 0.00 163 THR A N 8
ATOM 14815 C CA . THR A 1 91 ? 4.211 6.303 4.283 1.00 0.00 163 THR A CA 8
ATOM 14816 C C . THR A 1 91 ? 5.496 5.626 3.785 1.00 0.00 163 THR A C 8
ATOM 14817 O O . THR A 1 91 ? 5.454 4.488 3.335 1.00 0.00 163 THR A O 8
ATOM 14828 N N . GLY A 1 92 ? 6.652 6.288 3.860 1.00 0.00 164 GLY A N 8
ATOM 14829 C CA . GLY A 1 92 ? 7.941 5.693 3.482 1.00 0.00 164 GLY A CA 8
ATOM 14830 C C . GLY A 1 92 ? 9.082 6.707 3.363 1.00 0.00 164 GLY A C 8
ATOM 14831 O O . GLY A 1 92 ? 8.932 7.881 3.701 1.00 0.00 164 GLY A O 8
ATOM 14835 N N . THR A 1 93 ? 10.219 6.226 2.864 1.00 0.00 165 THR A N 8
ATOM 14836 C CA . THR A 1 93 ? 11.525 6.911 2.792 1.00 0.00 165 THR A CA 8
ATOM 14837 C C . THR A 1 93 ? 12.097 6.961 1.365 1.00 0.00 165 THR A C 8
ATOM 14838 O O . THR A 1 93 ? 13.037 6.254 0.991 1.00 0.00 165 THR A O 8
ATOM 14849 N N . ALA A 1 94 ? 11.483 7.780 0.521 1.00 0.00 166 ALA A N 8
ATOM 14850 C CA . ALA A 1 94 ? 11.746 7.836 -0.908 1.00 0.00 166 ALA A CA 8
ATOM 14851 C C . ALA A 1 94 ? 13.173 8.319 -1.275 1.00 0.00 166 ALA A C 8
ATOM 14852 O O . ALA A 1 94 ? 13.740 9.160 -0.570 1.00 0.00 166 ALA A O 8
ATOM 14859 N N . PRO A 1 95 ? 13.753 7.854 -2.401 1.00 0.00 167 PRO A N 8
ATOM 14860 C CA . PRO A 1 95 ? 15.100 8.240 -2.842 1.00 0.00 167 PRO A CA 8
ATOM 14861 C C . PRO A 1 95 ? 15.216 9.706 -3.306 1.00 0.00 167 PRO A C 8
ATOM 14862 O O . PRO A 1 95 ? 16.289 10.302 -3.206 1.00 0.00 167 PRO A O 8
ATOM 14873 N N . SER A 1 96 ? 14.120 10.300 -3.793 1.00 0.00 168 SER A N 8
ATOM 14874 C CA . SER A 1 96 ? 13.989 11.708 -4.172 1.00 0.00 168 SER A CA 8
ATOM 14875 C C . SER A 1 96 ? 12.554 12.193 -3.928 1.00 0.00 168 SER A C 8
ATOM 14876 O O . SER A 1 96 ? 11.606 11.401 -3.944 1.00 0.00 168 SER A O 8
ATOM 14884 N N . SER A 1 97 ? 12.371 13.505 -3.763 1.00 0.00 169 SER A N 8
ATOM 14885 C CA . SER A 1 97 ? 11.059 14.160 -3.777 1.00 0.00 169 SER A CA 8
ATOM 14886 C C . SER A 1 97 ? 10.290 13.947 -5.090 1.00 0.00 169 SER A C 8
ATOM 14887 O O . SER A 1 97 ? 9.063 14.009 -5.112 1.00 0.00 169 SER A O 8
ATOM 14895 N N . GLU A 1 98 ? 10.994 13.608 -6.172 1.00 0.00 170 GLU A N 8
ATOM 14896 C CA . GLU A 1 98 ? 10.414 13.180 -7.446 1.00 0.00 170 GLU A CA 8
ATOM 14897 C C . GLU A 1 98 ? 9.639 11.865 -7.304 1.00 0.00 170 GLU A C 8
ATOM 14898 O O . GLU A 1 98 ? 8.482 11.771 -7.717 1.00 0.00 170 GLU A O 8
ATOM 14910 N N . HIS A 1 99 ? 10.243 10.871 -6.642 1.00 0.00 171 HIS A N 8
ATOM 14911 C CA . HIS A 1 99 ? 9.560 9.634 -6.250 1.00 0.00 171 HIS A CA 8
ATOM 14912 C C . HIS A 1 99 ? 8.373 9.903 -5.319 1.00 0.00 171 HIS A C 8
ATOM 14913 O O . HIS A 1 99 ? 7.321 9.292 -5.501 1.00 0.00 171 HIS A O 8
ATOM 14928 N N . LYS A 1 100 ? 8.494 10.836 -4.362 1.00 0.00 172 LYS A N 8
ATOM 14929 C CA . LYS A 1 100 ? 7.376 11.214 -3.481 1.00 0.00 172 LYS A CA 8
ATOM 14930 C C . LYS A 1 100 ? 6.185 11.772 -4.263 1.00 0.00 172 LYS A C 8
ATOM 14931 O O . LYS A 1 100 ? 5.051 11.338 -4.061 1.00 0.00 172 LYS A O 8
ATOM 14950 N N . ASP A 1 101 ? 6.449 12.677 -5.201 1.00 0.00 173 ASP A N 8
ATOM 14951 C CA . ASP A 1 101 ? 5.430 13.251 -6.076 1.00 0.00 173 ASP A CA 8
ATOM 14952 C C . ASP A 1 101 ? 4.776 12.196 -6.965 1.00 0.00 173 ASP A C 8
ATOM 14953 O O . ASP A 1 101 ? 3.556 12.160 -7.115 1.00 0.00 173 ASP A O 8
ATOM 14962 N N . ALA A 1 102 ? 5.594 11.290 -7.498 1.00 0.00 174 ALA A N 8
ATOM 14963 C CA . ALA A 1 102 ? 5.132 10.190 -8.333 1.00 0.00 174 ALA A CA 8
ATOM 14964 C C . ALA A 1 102 ? 4.227 9.215 -7.568 1.00 0.00 174 ALA A C 8
ATOM 14965 O O . ALA A 1 102 ? 3.197 8.791 -8.093 1.00 0.00 174 ALA A O 8
ATOM 14972 N N . VAL A 1 103 ? 4.554 8.911 -6.305 1.00 0.00 175 VAL A N 8
ATOM 14973 C CA . VAL A 1 103 ? 3.729 8.054 -5.442 1.00 0.00 175 VAL A CA 8
ATOM 14974 C C . VAL A 1 103 ? 2.398 8.724 -5.116 1.00 0.00 175 VAL A C 8
ATOM 14975 O O . VAL A 1 103 ? 1.346 8.086 -5.196 1.00 0.00 175 VAL A O 8
ATOM 14988 N N . LYS A 1 104 ? 2.423 10.029 -4.829 1.00 0.00 176 LYS A N 8
ATOM 14989 C CA . LYS A 1 104 ? 1.221 10.826 -4.569 1.00 0.00 176 LYS A CA 8
ATOM 14990 C C . LYS A 1 104 ? 0.307 10.888 -5.786 1.00 0.00 176 LYS A C 8
ATOM 14991 O O . LYS A 1 104 ? -0.899 10.666 -5.667 1.00 0.00 176 LYS A O 8
ATOM 15010 N N . ARG A 1 105 ? 0.878 11.128 -6.968 1.00 0.00 177 ARG A N 8
ATOM 15011 C CA . ARG A 1 105 ? 0.124 11.250 -8.218 1.00 0.00 177 ARG A CA 8
ATOM 15012 C C . ARG A 1 105 ? -0.467 9.908 -8.644 1.00 0.00 177 ARG A C 8
ATOM 15013 O O . ARG A 1 105 ? -1.609 9.859 -9.095 1.00 0.00 177 ARG A O 8
ATOM 15034 N N . ALA A 1 106 ? 0.265 8.818 -8.410 1.00 0.00 178 ALA A N 8
ATOM 15035 C CA . ALA A 1 106 ? -0.214 7.470 -8.671 1.00 0.00 178 ALA A CA 8
ATOM 15036 C C . ALA A 1 106 ? -1.369 7.077 -7.737 1.00 0.00 178 ALA A C 8
ATOM 15037 O O . ALA A 1 106 ? -2.360 6.523 -8.204 1.00 0.00 178 ALA A O 8
ATOM 15044 N N . ALA A 1 107 ? -1.309 7.439 -6.451 1.00 0.00 179 ALA A N 8
ATOM 15045 C CA . ALA A 1 107 ? -2.401 7.202 -5.511 1.00 0.00 179 ALA A CA 8
ATOM 15046 C C . ALA A 1 107 ? -3.680 7.958 -5.914 1.00 0.00 179 ALA A C 8
ATOM 15047 O O . ALA A 1 107 ? -4.777 7.398 -5.866 1.00 0.00 179 ALA A O 8
ATOM 15054 N N . THR A 1 108 ? -3.545 9.198 -6.395 1.00 0.00 180 THR A N 8
ATOM 15055 C CA . THR A 1 108 ? -4.671 9.977 -6.932 1.00 0.00 180 THR A CA 8
ATOM 15056 C C . THR A 1 108 ? -5.279 9.321 -8.177 1.00 0.00 180 THR A C 8
ATOM 15057 O O . THR A 1 108 ? -6.502 9.279 -8.306 1.00 0.00 180 THR A O 8
ATOM 15068 N N . SER A 1 109 ? -4.457 8.749 -9.064 1.00 0.00 181 SER A N 8
ATOM 15069 C CA . SER A 1 109 ? -4.932 7.993 -10.231 1.00 0.00 181 SER A CA 8
ATOM 15070 C C . SER A 1 109 ? -5.653 6.692 -9.852 1.00 0.00 181 SER A C 8
ATOM 15071 O O . SER A 1 109 ? -6.626 6.314 -10.508 1.00 0.00 181 SER A O 8
ATOM 15079 N N . THR A 1 110 ? -5.208 6.009 -8.791 1.00 0.00 182 THR A N 8
ATOM 15080 C CA . THR A 1 110 ? -5.798 4.750 -8.311 1.00 0.00 182 THR A CA 8
ATOM 15081 C C . THR A 1 110 ? -7.118 4.963 -7.558 1.00 0.00 182 THR A C 8
ATOM 15082 O O . THR A 1 110 ? -8.047 4.168 -7.722 1.00 0.00 182 THR A O 8
ATOM 15093 N N . TRP A 1 111 ? -7.232 6.047 -6.779 1.00 0.00 183 TRP A N 8
ATOM 15094 C CA . TRP A 1 111 ? -8.353 6.330 -5.883 1.00 0.00 183 TRP A CA 8
ATOM 15095 C C . TRP A 1 111 ? -8.927 7.755 -6.064 1.00 0.00 183 TRP A C 8
ATOM 15096 O O . TRP A 1 111 ? -8.939 8.542 -5.114 1.00 0.00 183 TRP A O 8
ATOM 15117 N N . PRO A 1 112 ? -9.416 8.122 -7.269 1.00 0.00 184 PRO A N 8
ATOM 15118 C CA . PRO A 1 112 ? -9.818 9.493 -7.611 1.00 0.00 184 PRO A CA 8
ATOM 15119 C C . PRO A 1 112 ? -11.115 9.993 -6.944 1.00 0.00 184 PRO A C 8
ATOM 15120 O O . PRO A 1 112 ? -11.464 11.166 -7.094 1.00 0.00 184 PRO A O 8
ATOM 15131 N N . ASP A 1 113 ? -11.827 9.136 -6.204 1.00 0.00 185 ASP A N 8
ATOM 15132 C CA . ASP A 1 113 ? -13.088 9.428 -5.517 1.00 0.00 185 ASP A CA 8
ATOM 15133 C C . ASP A 1 113 ? -13.044 9.097 -4.006 1.00 0.00 185 ASP A C 8
ATOM 15134 O O . ASP A 1 113 ? -14.080 9.047 -3.339 1.00 0.00 185 ASP A O 8
ATOM 15143 N N . MET A 1 114 ? -11.840 8.893 -3.453 1.00 0.00 186 MET A N 8
ATOM 15144 C CA . MET A 1 114 ? -11.555 8.690 -2.031 1.00 0.00 186 MET A CA 8
ATOM 15145 C C . MET A 1 114 ? -10.370 9.566 -1.597 1.00 0.00 186 MET A C 8
ATOM 15146 O O . MET A 1 114 ? -9.651 10.117 -2.436 1.00 0.00 186 MET A O 8
ATOM 15160 N N . LYS A 1 115 ? -10.172 9.744 -0.287 1.00 0.00 187 LYS A N 8
ATOM 15161 C CA . LYS A 1 115 ? -9.102 10.603 0.253 1.00 0.00 187 LYS A CA 8
ATOM 15162 C C . LYS A 1 115 ? -7.730 9.917 0.179 1.00 0.00 187 LYS A C 8
ATOM 15163 O O . LYS A 1 115 ? -7.636 8.689 0.235 1.00 0.00 187 LYS A O 8
ATOM 15182 N N . ILE A 1 116 ? -6.665 10.719 0.092 1.00 0.00 188 ILE A N 8
ATOM 15183 C CA . ILE A 1 116 ? -5.264 10.266 0.062 1.00 0.00 188 ILE A CA 8
ATOM 15184 C C . ILE A 1 116 ? -4.450 11.055 1.098 1.00 0.00 188 ILE A C 8
ATOM 15185 O O . ILE A 1 116 ? -4.572 12.280 1.185 1.00 0.00 188 ILE A O 8
ATOM 15201 N N . VAL A 1 117 ? -3.583 10.363 1.844 1.00 0.00 189 VAL A N 8
ATOM 15202 C CA . VAL A 1 117 ? -2.671 10.950 2.845 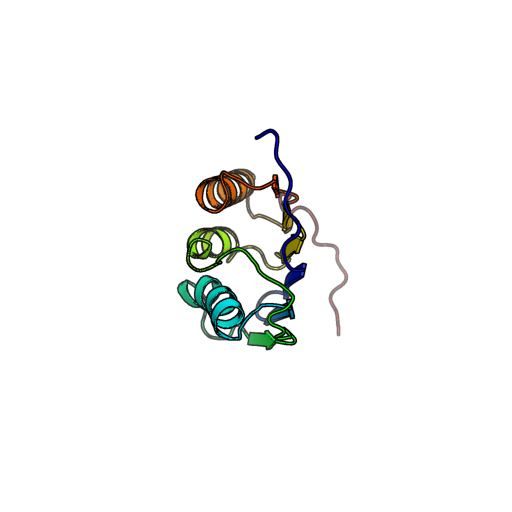1.00 0.00 189 VAL A CA 8
ATOM 15203 C C . VAL A 1 117 ? -1.232 10.516 2.547 1.00 0.00 189 VAL A C 8
ATOM 15204 O O . VAL A 1 117 ? -0.750 9.477 2.993 1.00 0.00 189 VAL A O 8
ATOM 15217 N N . ASN A 1 118 ? -0.558 11.319 1.729 1.00 0.00 190 ASN A N 8
ATOM 15218 C CA . ASN A 1 118 ? 0.813 11.159 1.250 1.00 0.00 190 ASN A CA 8
ATOM 15219 C C . ASN A 1 118 ? 1.861 11.498 2.340 1.00 0.00 190 ASN A C 8
ATOM 15220 O O . ASN A 1 118 ? 2.629 12.455 2.236 1.00 0.00 190 ASN A O 8
ATOM 15231 N N . ASN A 1 119 ? 1.889 10.691 3.403 1.00 0.00 191 ASN A N 8
ATOM 15232 C CA . ASN A 1 119 ? 2.806 10.759 4.551 1.00 0.00 191 ASN A CA 8
ATOM 15233 C C . ASN A 1 119 ? 4.270 10.344 4.229 1.00 0.00 191 ASN A C 8
ATOM 15234 O O . ASN A 1 119 ? 5.105 10.245 5.129 1.00 0.00 191 ASN A O 8
ATOM 15245 N N . ILE A 1 120 ? 4.588 10.080 2.957 1.00 0.00 192 ILE A N 8
ATOM 15246 C CA . ILE A 1 120 ? 5.941 9.850 2.424 1.00 0.00 192 ILE A CA 8
ATOM 15247 C C . ILE A 1 120 ? 6.909 10.973 2.849 1.00 0.00 192 ILE A C 8
ATOM 15248 O O . ILE A 1 120 ? 6.551 12.153 2.848 1.00 0.00 192 ILE A O 8
ATOM 15264 N N . GLU A 1 121 ? 8.166 10.624 3.121 1.00 0.00 193 GLU A N 8
ATOM 15265 C CA . GLU A 1 121 ? 9.289 11.540 3.299 1.00 0.00 193 GLU A CA 8
ATOM 15266 C C . GLU A 1 121 ? 10.468 11.117 2.407 1.00 0.00 193 GLU A C 8
ATOM 15267 O O . GLU A 1 121 ? 10.445 10.058 1.778 1.00 0.00 193 GLU A O 8
ATOM 15279 N N . VAL A 1 122 ? 11.516 11.938 2.360 1.00 0.00 194 VAL A N 8
ATOM 15280 C CA . VAL A 1 122 ? 12.775 11.625 1.658 1.00 0.00 194 VAL A CA 8
ATOM 15281 C C . VAL A 1 122 ? 13.709 10.856 2.602 1.00 0.00 194 VAL A C 8
ATOM 15282 O O . VAL A 1 122 ? 13.729 11.100 3.811 1.00 0.00 194 VAL A O 8
ATOM 15295 N N . THR A 1 123 ? 14.471 9.903 2.059 1.00 0.00 195 THR A N 8
ATOM 15296 C CA . THR A 1 123 ? 15.419 9.048 2.791 1.00 0.00 195 THR A CA 8
ATOM 15297 C C . THR A 1 123 ? 16.466 9.829 3.606 1.00 0.00 195 THR A C 8
ATOM 15298 O O . THR A 1 123 ? 16.869 10.942 3.253 1.00 0.00 195 THR A O 8
ATOM 15309 N N . GLY A 1 124 ? 16.912 9.228 4.712 1.00 0.00 196 GLY A N 8
ATOM 15310 C CA . GLY A 1 124 ? 17.824 9.824 5.697 1.00 0.00 196 GLY A CA 8
ATOM 15311 C C . GLY A 1 124 ? 18.188 8.849 6.823 1.00 0.00 196 GLY A C 8
ATOM 15312 O O . GLY A 1 124 ? 18.162 9.217 7.999 1.00 0.00 196 GLY A O 8
ATOM 15316 N N . GLN A 1 125 ? 18.464 7.589 6.467 1.00 0.00 197 GLN A N 8
ATOM 15317 C CA . GLN A 1 125 ? 18.662 6.464 7.389 1.00 0.00 197 GLN A CA 8
ATOM 15318 C C . GLN A 1 125 ? 19.852 5.600 6.937 1.00 0.00 197 GLN A C 8
ATOM 15319 O O . GLN A 1 125 ? 19.886 5.106 5.806 1.00 0.00 197 GLN A O 8
ATOM 15333 N N . ALA A 1 126 ? 20.839 5.432 7.820 1.00 0.00 198 ALA A N 8
ATOM 15334 C CA . ALA A 1 126 ? 22.041 4.631 7.587 1.00 0.00 198 ALA A CA 8
ATOM 15335 C C . ALA A 1 126 ? 21.740 3.119 7.407 1.00 0.00 198 ALA A C 8
ATOM 15336 O O . ALA A 1 126 ? 20.749 2.620 7.960 1.00 0.00 198 ALA A O 8
ATOM 15343 N N . PRO A 1 127 ? 22.600 2.360 6.693 1.00 0.00 199 PRO A N 8
ATOM 15344 C CA . PRO A 1 127 ? 22.510 0.898 6.621 1.00 0.00 199 PRO A CA 8
ATOM 15345 C C . PRO A 1 127 ? 22.829 0.232 7.981 1.00 0.00 199 PRO A C 8
ATOM 15346 O O . PRO A 1 127 ? 23.472 0.854 8.837 1.00 0.00 199 PRO A O 8
ATOM 15357 N N . PRO A 1 128 ? 22.418 -1.034 8.201 1.00 0.00 200 PRO A N 8
ATOM 15358 C CA . PRO A 1 128 ? 22.676 -1.751 9.452 1.00 0.00 200 PRO A CA 8
ATOM 15359 C C . PRO A 1 128 ? 24.176 -2.022 9.671 1.00 0.00 200 PRO A C 8
ATOM 15360 O O . PRO A 1 128 ? 24.923 -2.308 8.730 1.00 0.00 200 PRO A O 8
ATOM 15371 N N . GLY A 1 129 ? 24.614 -1.944 10.930 1.00 0.00 201 GLY A N 8
ATOM 15372 C CA . GLY A 1 129 ? 26.018 -2.106 11.334 1.00 0.00 201 GLY A CA 8
ATOM 15373 C C . GLY A 1 129 ? 26.269 -1.802 12.820 1.00 0.00 201 GLY A C 8
ATOM 15374 O O . GLY A 1 129 ? 27.011 -0.857 13.116 1.00 0.00 201 GLY A O 8
ATOM 15378 N N . PRO A 1 130 ? 25.631 -2.526 13.765 1.00 0.00 202 PRO A N 8
ATOM 15379 C CA . PRO A 1 130 ? 25.748 -2.260 15.202 1.00 0.00 202 PRO A CA 8
ATOM 15380 C C . PRO A 1 130 ? 27.170 -2.521 15.752 1.00 0.00 202 PRO A C 8
ATOM 15381 O O . PRO A 1 130 ? 27.933 -3.296 15.158 1.00 0.00 202 PRO A O 8
ATOM 15392 N N . PRO A 1 131 ? 27.541 -1.909 16.896 1.00 0.00 203 PRO A N 8
ATOM 15393 C CA . PRO A 1 131 ? 28.838 -2.105 17.540 1.00 0.00 203 PRO A CA 8
ATOM 15394 C C . PRO A 1 131 ? 28.961 -3.484 18.217 1.00 0.00 203 PRO A C 8
ATOM 15395 O O . PRO A 1 131 ? 27.987 -4.228 18.374 1.00 0.00 203 PRO A O 8
ATOM 15406 N N . ALA A 1 132 ? 30.187 -3.797 18.649 1.00 0.00 204 ALA A N 8
ATOM 15407 C CA . ALA A 1 132 ? 30.588 -5.040 19.325 1.00 0.00 204 ALA A CA 8
ATOM 15408 C C . ALA A 1 132 ? 31.729 -4.803 20.339 1.00 0.00 204 ALA A C 8
ATOM 15409 O O . ALA A 1 132 ? 31.651 -5.357 21.459 1.00 0.00 204 ALA A O 8
ATOM 15417 N N . GLY A 1 1 ? -14.216 16.341 -1.584 1.00 0.00 73 GLY A N 9
ATOM 15418 C CA . GLY A 1 1 ? -14.088 15.752 -2.935 1.00 0.00 73 GLY A CA 9
ATOM 15419 C C . GLY A 1 1 ? -14.704 14.363 -2.985 1.00 0.00 73 GLY A C 9
ATOM 15420 O O . GLY A 1 1 ? -14.380 13.523 -2.144 1.00 0.00 73 GLY A O 9
ATOM 15426 N N . ALA A 1 2 ? -15.572 14.122 -3.977 1.00 0.00 74 ALA A N 9
ATOM 15427 C CA . ALA A 1 2 ? -16.408 12.922 -4.160 1.00 0.00 74 ALA A CA 9
ATOM 15428 C C . ALA A 1 2 ? -17.381 12.601 -2.995 1.00 0.00 74 ALA A C 9
ATOM 15429 O O . ALA A 1 2 ? -17.306 13.167 -1.898 1.00 0.00 74 ALA A O 9
ATOM 15436 N N . SER A 1 3 ? -18.332 11.697 -3.247 1.00 0.00 75 SER A N 9
ATOM 15437 C CA . SER A 1 3 ? -19.297 11.199 -2.253 1.00 0.00 75 SER A CA 9
ATOM 15438 C C . SER A 1 3 ? -18.627 10.228 -1.271 1.00 0.00 75 SER A C 9
ATOM 15439 O O . SER A 1 3 ? -18.095 9.193 -1.685 1.00 0.00 75 SER A O 9
ATOM 15447 N N . ALA A 1 4 ? -18.658 10.542 0.028 1.00 0.00 76 ALA A N 9
ATOM 15448 C CA . ALA A 1 4 ? -18.081 9.706 1.079 1.00 0.00 76 ALA A CA 9
ATOM 15449 C C . ALA A 1 4 ? -18.762 8.323 1.173 1.00 0.00 76 ALA A C 9
ATOM 15450 O O . ALA A 1 4 ? -19.994 8.225 1.140 1.00 0.00 76 ALA A O 9
ATOM 15457 N N . LEU A 1 5 ? -17.963 7.265 1.337 1.00 0.00 77 LEU A N 9
ATOM 15458 C CA . LEU A 1 5 ? -18.423 5.878 1.494 1.00 0.00 77 LEU A CA 9
ATOM 15459 C C . LEU A 1 5 ? -17.458 5.104 2.414 1.00 0.00 77 LEU A C 9
ATOM 15460 O O . LEU A 1 5 ? -16.241 5.240 2.295 1.00 0.00 77 LEU A O 9
ATOM 15476 N N . SER A 1 6 ? -17.987 4.304 3.342 1.00 0.00 78 SER A N 9
ATOM 15477 C CA . SER A 1 6 ? -17.200 3.492 4.282 1.00 0.00 78 SER A CA 9
ATOM 15478 C C . SER A 1 6 ? -16.815 2.119 3.698 1.00 0.00 78 SER A C 9
ATOM 15479 O O . SER A 1 6 ? -17.679 1.281 3.422 1.00 0.00 78 SER A O 9
ATOM 15487 N N . LEU A 1 7 ? -15.511 1.887 3.533 1.00 0.00 79 LEU A N 9
ATOM 15488 C CA . LEU A 1 7 ? -14.874 0.641 3.081 1.00 0.00 79 LEU A CA 9
ATOM 15489 C C . LEU A 1 7 ? -14.063 -0.007 4.234 1.00 0.00 79 LEU A C 9
ATOM 15490 O O . LEU A 1 7 ? -13.868 0.572 5.308 1.00 0.00 79 LEU A O 9
ATOM 15506 N N . SER A 1 8 ? -13.586 -1.225 3.977 1.00 0.00 80 SER A N 9
ATOM 15507 C CA . SER A 1 8 ? -12.695 -2.081 4.782 1.00 0.00 80 SER A CA 9
ATOM 15508 C C . SER A 1 8 ? -11.493 -1.359 5.407 1.00 0.00 80 SER A C 9
ATOM 15509 O O . SER A 1 8 ? -10.990 -0.358 4.887 1.00 0.00 80 SER A O 9
ATOM 15517 N N . LEU A 1 9 ? -10.969 -1.958 6.474 1.00 0.00 81 LEU A N 9
ATOM 15518 C CA . LEU A 1 9 ? -9.682 -1.631 7.088 1.00 0.00 81 LEU A CA 9
ATOM 15519 C C . LEU A 1 9 ? -8.570 -2.557 6.554 1.00 0.00 81 LEU A C 9
ATOM 15520 O O . LEU A 1 9 ? -8.727 -3.778 6.555 1.00 0.00 81 LEU A O 9
ATOM 15536 N N . LEU A 1 10 ? -7.440 -1.997 6.106 1.00 0.00 82 LEU A N 9
ATOM 15537 C CA . LEU A 1 10 ? -6.340 -2.743 5.476 1.00 0.00 82 LEU A CA 9
ATOM 15538 C C . LEU A 1 10 ? -5.023 -1.976 5.687 1.00 0.00 82 LEU A C 9
ATOM 15539 O O . LEU A 1 10 ? -4.998 -0.748 5.605 1.00 0.00 82 LEU A O 9
ATOM 15555 N N . SER A 1 11 ? -3.917 -2.669 5.948 1.00 0.00 83 SER A N 9
ATOM 15556 C CA . SER A 1 11 ? -2.577 -2.086 6.020 1.00 0.00 83 SER A CA 9
ATOM 15557 C C . SER A 1 11 ? -1.474 -3.033 5.529 1.00 0.00 83 SER A C 9
ATOM 15558 O O . SER A 1 11 ? -1.621 -4.255 5.444 1.00 0.00 83 SER A O 9
ATOM 15566 N N . ILE A 1 12 ? -0.333 -2.440 5.193 1.00 0.00 84 ILE A N 9
ATOM 15567 C CA . ILE A 1 12 ? 0.884 -3.138 4.751 1.00 0.00 84 ILE A CA 9
ATOM 15568 C C . ILE A 1 12 ? 2.118 -2.402 5.271 1.00 0.00 84 ILE A C 9
ATOM 15569 O O . ILE A 1 12 ? 2.135 -1.173 5.340 1.00 0.00 84 ILE A O 9
ATOM 15585 N N . SER A 1 13 ? 3.167 -3.146 5.614 1.00 0.00 85 SER A N 9
ATOM 15586 C CA . SER A 1 13 ? 4.469 -2.575 5.968 1.00 0.00 85 SER A CA 9
ATOM 15587 C C . SER A 1 13 ? 5.628 -3.430 5.448 1.00 0.00 85 SER A C 9
ATOM 15588 O O . SER A 1 13 ? 5.562 -4.664 5.482 1.00 0.00 85 SER A O 9
ATOM 15596 N N . ARG A 1 14 ? 6.696 -2.777 4.973 1.00 0.00 86 ARG A N 9
ATOM 15597 C CA . ARG A 1 14 ? 7.905 -3.408 4.413 1.00 0.00 86 ARG A CA 9
ATOM 15598 C C . ARG A 1 14 ? 9.115 -3.270 5.347 1.00 0.00 86 ARG A C 9
ATOM 15599 O O . ARG A 1 14 ? 9.261 -2.277 6.064 1.00 0.00 86 ARG A O 9
ATOM 15620 N N . SER A 1 15 ? 9.984 -4.279 5.285 1.00 0.00 87 SER A N 9
ATOM 15621 C CA . SER A 1 15 ? 11.232 -4.419 6.045 1.00 0.00 87 SER A CA 9
ATOM 15622 C C . SER A 1 15 ? 12.380 -4.934 5.156 1.00 0.00 87 SER A C 9
ATOM 15623 O O . SER A 1 15 ? 12.922 -6.021 5.372 1.00 0.00 87 SER A O 9
ATOM 15631 N N . GLY A 1 16 ? 12.724 -4.183 4.104 1.00 0.00 88 GLY A N 9
ATOM 15632 C CA . GLY A 1 16 ? 13.828 -4.494 3.182 1.00 0.00 88 GLY A CA 9
ATOM 15633 C C . GLY A 1 16 ? 13.449 -5.519 2.117 1.00 0.00 88 GLY A C 9
ATOM 15634 O O . GLY A 1 16 ? 12.941 -5.157 1.052 1.00 0.00 88 GLY A O 9
ATOM 15638 N N . ASN A 1 17 ? 13.639 -6.800 2.434 1.00 0.00 89 ASN A N 9
ATOM 15639 C CA . ASN A 1 17 ? 13.317 -7.955 1.590 1.00 0.00 89 ASN A CA 9
ATOM 15640 C C . ASN A 1 17 ? 12.318 -8.914 2.274 1.00 0.00 89 ASN A C 9
ATOM 15641 O O . ASN A 1 17 ? 12.302 -10.116 2.015 1.00 0.00 89 ASN A O 9
ATOM 15652 N N . THR A 1 18 ? 11.462 -8.354 3.125 1.00 0.00 90 THR A N 9
ATOM 15653 C CA . THR A 1 18 ? 10.280 -8.976 3.722 1.00 0.00 90 THR A CA 9
ATOM 15654 C C . THR A 1 18 ? 9.166 -7.930 3.771 1.00 0.00 90 THR A C 9
ATOM 15655 O O . THR A 1 18 ? 9.419 -6.789 4.154 1.00 0.00 90 THR A O 9
ATOM 15666 N N . VAL A 1 19 ? 7.935 -8.296 3.411 1.00 0.00 91 VAL A N 9
ATOM 15667 C CA . VAL A 1 19 ? 6.751 -7.431 3.509 1.00 0.00 91 VAL A CA 9
ATOM 15668 C C . VAL A 1 19 ? 5.584 -8.155 4.187 1.00 0.00 91 VAL A C 9
ATOM 15669 O O . VAL A 1 19 ? 5.384 -9.356 3.990 1.00 0.00 91 VAL A O 9
ATOM 15682 N N . THR A 1 20 ? 4.817 -7.422 4.992 1.00 0.00 92 THR A N 9
ATOM 15683 C CA . THR A 1 20 ? 3.763 -7.974 5.861 1.00 0.00 92 THR A CA 9
ATOM 15684 C C . THR A 1 20 ? 2.425 -7.273 5.633 1.00 0.00 92 THR A C 9
ATOM 15685 O O . THR A 1 20 ? 2.328 -6.048 5.730 1.00 0.00 92 THR A O 9
ATOM 15696 N N . LEU A 1 21 ? 1.392 -8.070 5.352 1.00 0.00 93 LEU A N 9
ATOM 15697 C CA . LEU A 1 21 ? 0.015 -7.667 5.083 1.00 0.00 93 LEU A CA 9
ATOM 15698 C C . LEU A 1 21 ? -0.869 -7.925 6.315 1.00 0.00 93 LEU A C 9
ATOM 15699 O O . LEU A 1 21 ? -0.884 -9.040 6.841 1.00 0.00 93 LEU A O 9
ATOM 15715 N N . ILE A 1 22 ? -1.646 -6.928 6.747 1.00 0.00 94 ILE A N 9
ATOM 15716 C CA . ILE A 1 22 ? -2.567 -7.007 7.903 1.00 0.00 94 ILE A CA 9
ATOM 15717 C C . ILE A 1 22 ? -3.899 -6.324 7.535 1.00 0.00 94 ILE A C 9
ATOM 15718 O O . ILE A 1 22 ? -3.901 -5.342 6.797 1.00 0.00 94 ILE A O 9
ATOM 15734 N N . GLY A 1 23 ? -5.055 -6.816 7.996 1.00 0.00 95 GLY A N 9
ATOM 15735 C CA . GLY A 1 23 ? -6.336 -6.193 7.671 1.00 0.00 95 GLY A CA 9
ATOM 15736 C C . GLY A 1 23 ? -7.536 -7.127 7.671 1.00 0.00 95 GLY A C 9
ATOM 15737 O O . GLY A 1 23 ? -7.623 -8.108 8.412 1.00 0.00 95 GLY A O 9
ATOM 15741 N N . ASP A 1 24 ? -8.458 -6.780 6.786 1.00 0.00 96 ASP A N 9
ATOM 15742 C CA . ASP A 1 24 ? -9.799 -7.319 6.622 1.00 0.00 96 ASP A CA 9
ATOM 15743 C C . ASP A 1 24 ? -10.293 -7.135 5.173 1.00 0.00 96 ASP A C 9
ATOM 15744 O O . ASP A 1 24 ? -10.057 -6.091 4.557 1.00 0.00 96 ASP A O 9
ATOM 15753 N N . PHE A 1 25 ? -11.043 -8.107 4.644 1.00 0.00 97 PHE A N 9
ATOM 15754 C CA . PHE A 1 25 ? -11.684 -8.045 3.331 1.00 0.00 97 PHE A CA 9
ATOM 15755 C C . PHE A 1 25 ? -12.963 -8.916 3.256 1.00 0.00 97 PHE A C 9
ATOM 15756 O O . PHE A 1 25 ? -13.182 -9.751 4.138 1.00 0.00 97 PHE A O 9
ATOM 15773 N N . PRO A 1 26 ? -13.765 -8.814 2.175 1.00 0.00 98 PRO A N 9
ATOM 15774 C CA . PRO A 1 26 ? -14.894 -9.708 1.911 1.00 0.00 98 PRO A CA 9
ATOM 15775 C C . PRO A 1 26 ? -14.491 -11.113 1.448 1.00 0.00 98 PRO A C 9
ATOM 15776 O O . PRO A 1 26 ? -15.245 -12.056 1.693 1.00 0.00 98 PRO A O 9
ATOM 15787 N N . ASP A 1 27 ? -13.347 -11.282 0.767 1.00 0.00 99 ASP A N 9
ATOM 15788 C CA . ASP A 1 27 ? -12.971 -12.547 0.129 1.00 0.00 99 ASP A CA 9
ATOM 15789 C C . ASP A 1 27 ? -11.468 -12.702 -0.163 1.00 0.00 99 ASP A C 9
ATOM 15790 O O . ASP A 1 27 ? -10.652 -11.787 -0.024 1.00 0.00 99 ASP A O 9
ATOM 15799 N N . GLU A 1 28 ? -11.115 -13.916 -0.588 1.00 0.00 100 GLU A N 9
ATOM 15800 C CA . GLU A 1 28 ? -9.791 -14.312 -1.083 1.00 0.00 100 GLU A CA 9
ATOM 15801 C C . GLU A 1 28 ? -9.356 -13.525 -2.320 1.00 0.00 100 GLU A C 9
ATOM 15802 O O . GLU A 1 28 ? -8.174 -13.230 -2.503 1.00 0.00 100 GLU A O 9
ATOM 15814 N N . ALA A 1 29 ? -10.323 -13.180 -3.167 1.00 0.00 101 ALA A N 9
ATOM 15815 C CA . ALA A 1 29 ? -10.069 -12.496 -4.427 1.00 0.00 101 ALA A CA 9
ATOM 15816 C C . ALA A 1 29 ? -9.521 -11.077 -4.199 1.00 0.00 101 ALA A C 9
ATOM 15817 O O . ALA A 1 29 ? -8.693 -10.593 -4.976 1.00 0.00 101 ALA A O 9
ATOM 15824 N N . ALA A 1 30 ? -9.914 -10.435 -3.094 1.00 0.00 102 ALA A N 9
ATOM 15825 C CA . ALA A 1 30 ? -9.397 -9.131 -2.710 1.00 0.00 102 ALA A CA 9
ATOM 15826 C C . ALA A 1 30 ? -7.923 -9.196 -2.259 1.00 0.00 102 ALA A C 9
ATOM 15827 O O . ALA A 1 30 ? -7.114 -8.357 -2.669 1.00 0.00 102 ALA A O 9
ATOM 15834 N N . LYS A 1 31 ? -7.536 -10.245 -1.510 1.00 0.00 103 LYS A N 9
ATOM 15835 C CA . LYS A 1 31 ? -6.132 -10.538 -1.184 1.00 0.00 103 LYS A CA 9
ATOM 15836 C C . LYS A 1 31 ? -5.313 -10.847 -2.433 1.00 0.00 103 LYS A C 9
ATOM 15837 O O . LYS A 1 31 ? -4.197 -10.352 -2.575 1.00 0.00 103 LYS A O 9
ATOM 15856 N N . ALA A 1 32 ? -5.880 -11.621 -3.360 1.00 0.00 104 ALA A N 9
ATOM 15857 C CA . ALA A 1 32 ? -5.216 -12.006 -4.599 1.00 0.00 104 ALA A CA 9
ATOM 15858 C C . ALA A 1 32 ? -4.904 -10.798 -5.498 1.00 0.00 104 ALA A C 9
ATOM 15859 O O . ALA A 1 32 ? -3.832 -10.732 -6.102 1.00 0.00 104 ALA A O 9
ATOM 15866 N N . ALA A 1 33 ? -5.790 -9.802 -5.534 1.00 0.00 105 ALA A N 9
ATOM 15867 C CA . ALA A 1 33 ? -5.540 -8.560 -6.255 1.00 0.00 105 ALA A CA 9
ATOM 15868 C C . ALA A 1 33 ? -4.453 -7.701 -5.596 1.00 0.00 105 ALA A C 9
ATOM 15869 O O . ALA A 1 33 ? -3.576 -7.166 -6.281 1.00 0.00 105 ALA A O 9
ATOM 15876 N N . LEU A 1 34 ? -4.462 -7.620 -4.264 1.00 0.00 106 LEU A N 9
ATOM 15877 C CA . LEU A 1 34 ? -3.504 -6.867 -3.477 1.00 0.00 106 LEU A CA 9
ATOM 15878 C C . LEU A 1 34 ? -2.091 -7.469 -3.589 1.00 0.00 106 LEU A C 9
ATOM 15879 O O . LEU A 1 34 ? -1.116 -6.732 -3.741 1.00 0.00 106 LEU A O 9
ATOM 15895 N N . MET A 1 35 ? -1.971 -8.803 -3.577 1.00 0.00 107 MET A N 9
ATOM 15896 C CA . MET A 1 35 ? -0.680 -9.476 -3.706 1.00 0.00 107 MET A CA 9
ATOM 15897 C C . MET A 1 35 ? -0.138 -9.416 -5.141 1.00 0.00 107 MET A C 9
ATOM 15898 O O . MET A 1 35 ? 1.068 -9.302 -5.344 1.00 0.00 107 MET A O 9
ATOM 15912 N N . THR A 1 36 ? -1.021 -9.424 -6.145 1.00 0.00 108 THR A N 9
ATOM 15913 C CA . THR A 1 36 ? -0.655 -9.298 -7.564 1.00 0.00 108 THR A CA 9
ATOM 15914 C C . THR A 1 36 ? -0.057 -7.921 -7.855 1.00 0.00 108 THR A C 9
ATOM 15915 O O . THR A 1 36 ? 0.945 -7.818 -8.565 1.00 0.00 108 THR A O 9
ATOM 15926 N N . ALA A 1 37 ? -0.606 -6.866 -7.244 1.00 0.00 109 ALA A N 9
ATOM 15927 C CA . ALA A 1 37 ? -0.133 -5.501 -7.399 1.00 0.00 109 ALA A CA 9
ATOM 15928 C C . ALA A 1 37 ? 1.315 -5.306 -6.921 1.00 0.00 109 ALA A C 9
ATOM 15929 O O . ALA A 1 37 ? 2.076 -4.579 -7.564 1.00 0.00 109 ALA A O 9
ATOM 15936 N N . LEU A 1 38 ? 1.724 -5.996 -5.848 1.00 0.00 110 LEU A N 9
ATOM 15937 C CA . LEU A 1 38 ? 3.100 -5.977 -5.359 1.00 0.00 110 LEU A CA 9
ATOM 15938 C C . LEU A 1 38 ? 4.013 -7.020 -6.031 1.00 0.00 110 LEU A C 9
ATOM 15939 O O . LEU A 1 38 ? 5.215 -6.789 -6.152 1.00 0.00 110 LEU A O 9
ATOM 15955 N N . ASN A 1 39 ? 3.453 -8.115 -6.557 1.00 0.00 111 ASN A N 9
ATOM 15956 C CA . ASN A 1 39 ? 4.159 -9.164 -7.300 1.00 0.00 111 ASN A CA 9
ATOM 15957 C C . ASN A 1 39 ? 4.683 -8.663 -8.657 1.00 0.00 111 ASN A C 9
ATOM 15958 O O . ASN A 1 39 ? 5.713 -9.128 -9.143 1.00 0.00 111 ASN A O 9
ATOM 15969 N N . GLY A 1 40 ? 3.996 -7.670 -9.226 1.00 0.00 112 GLY A N 9
ATOM 15970 C CA . GLY A 1 40 ? 4.295 -7.015 -10.500 1.00 0.00 112 GLY A CA 9
ATOM 15971 C C . GLY A 1 40 ? 5.711 -6.465 -10.636 1.00 0.00 112 GLY A C 9
ATOM 15972 O O . GLY A 1 40 ? 6.251 -6.409 -11.744 1.00 0.00 112 GLY A O 9
ATOM 15976 N N . LEU A 1 41 ? 6.320 -6.098 -9.504 1.00 0.00 113 LEU A N 9
ATOM 15977 C CA . LEU A 1 41 ? 7.710 -5.656 -9.422 1.00 0.00 113 LEU A CA 9
ATOM 15978 C C . LEU A 1 41 ? 8.489 -6.282 -8.246 1.00 0.00 113 LEU A C 9
ATOM 15979 O O . LEU A 1 41 ? 9.566 -5.804 -7.880 1.00 0.00 113 LEU A O 9
ATOM 15995 N N . LEU A 1 42 ? 7.951 -7.349 -7.646 1.00 0.00 114 LEU A N 9
ATOM 15996 C CA . LEU A 1 42 ? 8.618 -8.117 -6.588 1.00 0.00 114 LEU A CA 9
ATOM 15997 C C . LEU A 1 42 ? 9.998 -8.627 -7.052 1.00 0.00 114 LEU A C 9
ATOM 15998 O O . LEU A 1 42 ? 10.123 -9.257 -8.106 1.00 0.00 114 LEU A O 9
ATOM 16014 N N . ALA A 1 43 ? 11.038 -8.342 -6.261 1.00 0.00 115 ALA A N 9
ATOM 16015 C CA . ALA A 1 43 ? 12.424 -8.658 -6.556 1.00 0.00 115 ALA A CA 9
ATOM 16016 C C . ALA A 1 43 ? 12.795 -10.069 -6.048 1.00 0.00 115 ALA A C 9
ATOM 16017 O O . ALA A 1 43 ? 12.247 -10.522 -5.036 1.00 0.00 115 ALA A O 9
ATOM 16024 N N . PRO A 1 44 ? 13.727 -10.773 -6.714 1.00 0.00 116 PRO A N 9
ATOM 16025 C CA . PRO A 1 44 ? 14.066 -12.158 -6.403 1.00 0.00 116 PRO A CA 9
ATOM 16026 C C . PRO A 1 44 ? 14.712 -12.312 -5.022 1.00 0.00 116 PRO A C 9
ATOM 16027 O O . PRO A 1 44 ? 15.891 -12.011 -4.808 1.00 0.00 116 PRO A O 9
ATOM 16038 N N . GLY A 1 45 ? 13.898 -12.785 -4.078 1.00 0.00 117 GLY A N 9
ATOM 16039 C CA . GLY A 1 45 ? 14.245 -13.071 -2.687 1.00 0.00 117 GLY A CA 9
ATOM 16040 C C . GLY A 1 45 ? 13.361 -12.346 -1.666 1.00 0.00 117 GLY A C 9
ATOM 16041 O O . GLY A 1 45 ? 13.448 -12.640 -0.472 1.00 0.00 117 GLY A O 9
ATOM 16045 N N . VAL A 1 46 ? 12.506 -11.413 -2.109 1.00 0.00 118 VAL A N 9
ATOM 16046 C CA . VAL A 1 46 ? 11.571 -10.679 -1.238 1.00 0.00 118 VAL A CA 9
ATOM 16047 C C . VAL A 1 46 ? 10.489 -11.616 -0.675 1.00 0.00 118 VAL A C 9
ATOM 16048 O O . VAL A 1 46 ? 9.657 -12.145 -1.416 1.00 0.00 118 VAL A O 9
ATOM 16061 N N . ASN A 1 47 ? 10.502 -11.827 0.641 1.00 0.00 119 ASN A N 9
ATOM 16062 C CA . ASN A 1 47 ? 9.521 -12.602 1.393 1.00 0.00 119 ASN A CA 9
ATOM 16063 C C . ASN A 1 47 ? 8.177 -11.856 1.544 1.00 0.00 119 ASN A C 9
ATOM 16064 O O . ASN A 1 47 ? 8.150 -10.624 1.589 1.00 0.00 119 ASN A O 9
ATOM 16075 N N . VAL A 1 48 ? 7.071 -12.596 1.696 1.00 0.00 120 VAL A N 9
ATOM 16076 C CA . VAL A 1 48 ? 5.709 -12.048 1.872 1.00 0.00 120 VAL A CA 9
ATOM 16077 C C . VAL A 1 48 ? 4.982 -12.807 2.994 1.00 0.00 120 VAL A C 9
ATOM 16078 O O . VAL A 1 48 ? 5.001 -14.040 3.026 1.00 0.00 120 VAL A O 9
ATOM 16091 N N . ILE A 1 49 ? 4.332 -12.072 3.902 1.00 0.00 121 ILE A N 9
ATOM 16092 C CA . ILE A 1 49 ? 3.621 -12.584 5.089 1.00 0.00 121 ILE A CA 9
ATOM 16093 C C . ILE A 1 49 ? 2.202 -12.004 5.118 1.00 0.00 121 ILE A C 9
ATOM 16094 O O . ILE A 1 49 ? 1.998 -10.828 4.820 1.00 0.00 121 ILE A O 9
ATOM 16110 N N . ASP A 1 50 ? 1.224 -12.818 5.517 1.00 0.00 122 ASP A N 9
ATOM 16111 C CA . ASP A 1 50 ? -0.207 -12.505 5.451 1.00 0.00 122 ASP A CA 9
ATOM 16112 C C . ASP A 1 50 ? -0.935 -12.763 6.782 1.00 0.00 122 ASP A C 9
ATOM 16113 O O . ASP A 1 50 ? -0.869 -13.859 7.348 1.00 0.00 122 ASP A O 9
ATOM 16122 N N . GLN A 1 51 ? -1.674 -11.753 7.250 1.00 0.00 123 GLN A N 9
ATOM 16123 C CA . GLN A 1 51 ? -2.431 -11.714 8.496 1.00 0.00 123 GLN A CA 9
ATOM 16124 C C . GLN A 1 51 ? -3.836 -11.087 8.323 1.00 0.00 123 GLN A C 9
ATOM 16125 O O . GLN A 1 51 ? -4.462 -10.644 9.288 1.00 0.00 123 GLN A O 9
ATOM 16139 N N . ILE A 1 52 ? -4.330 -11.008 7.082 1.00 0.00 124 ILE A N 9
ATOM 16140 C CA . ILE A 1 52 ? -5.637 -10.422 6.732 1.00 0.00 124 ILE A CA 9
ATOM 16141 C C . ILE A 1 52 ? -6.782 -11.409 7.033 1.00 0.00 124 ILE A C 9
ATOM 16142 O O . ILE A 1 52 ? -6.743 -12.569 6.612 1.00 0.00 124 ILE A O 9
ATOM 16158 N N . HIS A 1 53 ? -7.822 -10.936 7.730 1.00 0.00 125 HIS A N 9
ATOM 16159 C CA . HIS A 1 53 ? -9.069 -11.662 8.020 1.00 0.00 125 HIS A CA 9
ATOM 16160 C C . HIS A 1 53 ? -10.113 -11.512 6.891 1.00 0.00 125 HIS A C 9
ATOM 16161 O O . HIS A 1 53 ? -10.010 -10.621 6.046 1.00 0.00 125 HIS A O 9
ATOM 16176 N N . VAL A 1 54 ? -11.138 -12.372 6.882 1.00 0.00 126 VAL A N 9
ATOM 16177 C CA . VAL A 1 54 ? -12.184 -12.432 5.848 1.00 0.00 126 VAL A CA 9
ATOM 16178 C C . VAL A 1 54 ? -13.590 -12.458 6.465 1.00 0.00 126 VAL A C 9
ATOM 16179 O O . VAL A 1 54 ? -13.925 -13.365 7.228 1.00 0.00 126 VAL A O 9
ATOM 16192 N N . ASP A 1 55 ? -14.421 -11.469 6.123 1.00 0.00 127 ASP A N 9
ATOM 16193 C CA . ASP A 1 55 ? -15.841 -11.362 6.482 1.00 0.00 127 ASP A CA 9
ATOM 16194 C C . ASP A 1 55 ? -16.589 -10.486 5.446 1.00 0.00 127 ASP A C 9
ATOM 16195 O O . ASP A 1 55 ? -16.148 -9.370 5.168 1.00 0.00 127 ASP A O 9
ATOM 16204 N N . PRO A 1 56 ? -17.740 -10.919 4.888 1.00 0.00 128 PRO A N 9
ATOM 16205 C CA . PRO A 1 56 ? -18.463 -10.190 3.833 1.00 0.00 128 PRO A CA 9
ATOM 16206 C C . PRO A 1 56 ? -19.160 -8.896 4.305 1.00 0.00 128 PRO A C 9
ATOM 16207 O O . PRO A 1 56 ? -19.708 -8.154 3.488 1.00 0.00 128 PRO A O 9
ATOM 16218 N N . VAL A 1 57 ? -19.133 -8.605 5.611 1.00 0.00 129 VAL A N 9
ATOM 16219 C CA . VAL A 1 57 ? -19.663 -7.372 6.240 1.00 0.00 129 VAL A CA 9
ATOM 16220 C C . VAL A 1 57 ? -18.860 -6.110 5.843 1.00 0.00 129 VAL A C 9
ATOM 16221 O O . VAL A 1 57 ? -19.338 -4.984 5.997 1.00 0.00 129 VAL A O 9
ATOM 16234 N N . VAL A 1 58 ? -17.662 -6.287 5.279 1.00 0.00 130 VAL A N 9
ATOM 16235 C CA . VAL A 1 58 ? -16.696 -5.262 4.869 1.00 0.00 130 VAL A CA 9
ATOM 16236 C C . VAL A 1 58 ? -16.269 -5.479 3.414 1.00 0.00 130 VAL A C 9
ATOM 16237 O O . VAL A 1 58 ? -16.205 -6.613 2.947 1.00 0.00 130 VAL A O 9
ATOM 16250 N N . ARG A 1 59 ? -16.018 -4.386 2.679 1.00 0.00 131 ARG A N 9
ATOM 16251 C CA . ARG A 1 59 ? -15.755 -4.351 1.220 1.00 0.00 131 ARG A CA 9
ATOM 16252 C C . ARG A 1 59 ? -14.675 -3.310 0.934 1.00 0.00 131 ARG A C 9
ATOM 16253 O O . ARG A 1 59 ? -14.617 -2.325 1.658 1.00 0.00 131 ARG A O 9
ATOM 16274 N N . SER A 1 60 ? -13.865 -3.464 -0.114 1.00 0.00 132 SER A N 9
ATOM 16275 C CA . SER A 1 60 ? -12.676 -2.630 -0.351 1.00 0.00 132 SER A CA 9
ATOM 16276 C C . SER A 1 60 ? -12.596 -1.955 -1.717 1.00 0.00 132 SER A C 9
ATOM 16277 O O . SER A 1 60 ? -13.313 -2.265 -2.671 1.00 0.00 132 SER A O 9
ATOM 16285 N N . LEU A 1 61 ? -11.638 -1.031 -1.767 1.00 0.00 133 LEU A N 9
ATOM 16286 C CA . LEU A 1 61 ? -11.087 -0.361 -2.920 1.00 0.00 133 LEU A CA 9
ATOM 16287 C C . LEU A 1 61 ? -10.267 -1.381 -3.736 1.00 0.00 133 LEU A C 9
ATOM 16288 O O . LEU A 1 61 ? -9.754 -2.372 -3.208 1.00 0.00 133 LEU A O 9
ATOM 16304 N N . ASP A 1 62 ? -10.112 -1.122 -5.025 1.00 0.00 134 ASP A N 9
ATOM 16305 C CA . ASP A 1 62 ? -9.458 -2.022 -5.976 1.00 0.00 134 ASP A CA 9
ATOM 16306 C C . ASP A 1 62 ? -7.922 -1.877 -5.999 1.00 0.00 134 ASP A C 9
ATOM 16307 O O . ASP A 1 62 ? -7.361 -1.160 -6.830 1.00 0.00 134 ASP A O 9
ATOM 16316 N N . PHE A 1 63 ? -7.205 -2.619 -5.136 1.00 0.00 135 PHE A N 9
ATOM 16317 C CA . PHE A 1 63 ? -5.746 -2.752 -5.251 1.00 0.00 135 PHE A CA 9
ATOM 16318 C C . PHE A 1 63 ? -5.290 -3.401 -6.569 1.00 0.00 135 PHE A C 9
ATOM 16319 O O . PHE A 1 63 ? -4.114 -3.343 -6.913 1.00 0.00 135 PHE A O 9
ATOM 16336 N N . SER A 1 64 ? -6.229 -3.922 -7.360 1.00 0.00 136 SER A N 9
ATOM 16337 C CA . SER A 1 64 ? -6.052 -4.330 -8.764 1.00 0.00 136 SER A CA 9
ATOM 16338 C C . SER A 1 64 ? -5.368 -3.245 -9.610 1.00 0.00 136 SER A C 9
ATOM 16339 O O . SER A 1 64 ? -4.646 -3.551 -10.560 1.00 0.00 136 SER A O 9
ATOM 16347 N N . SER A 1 65 ? -5.574 -1.977 -9.232 1.00 0.00 137 SER A N 9
ATOM 16348 C CA . SER A 1 65 ? -5.021 -0.770 -9.830 1.00 0.00 137 SER A CA 9
ATOM 16349 C C . SER A 1 65 ? -3.958 -0.078 -8.949 1.00 0.00 137 SER A C 9
ATOM 16350 O O . SER A 1 65 ? -3.463 0.985 -9.323 1.00 0.00 137 SER A O 9
ATOM 16358 N N . ALA A 1 66 ? -3.604 -0.636 -7.781 1.00 0.00 138 ALA A N 9
ATOM 16359 C CA . ALA A 1 66 ? -2.542 -0.157 -6.885 1.00 0.00 138 ALA A CA 9
ATOM 16360 C C . ALA A 1 66 ? -1.129 -0.604 -7.307 1.00 0.00 138 ALA A C 9
ATOM 16361 O O . ALA A 1 66 ? -0.140 -0.229 -6.680 1.00 0.00 138 ALA A O 9
ATOM 16368 N N . GLU A 1 67 ? -1.016 -1.404 -8.369 1.00 0.00 139 GLU A N 9
ATOM 16369 C CA . GLU A 1 67 ? 0.253 -1.929 -8.891 1.00 0.00 139 GLU A CA 9
ATOM 16370 C C . GLU A 1 67 ? 1.323 -0.834 -9.104 1.00 0.00 139 GLU A C 9
ATOM 16371 O O . GLU A 1 67 ? 2.435 -1.001 -8.598 1.00 0.00 139 GLU A O 9
ATOM 16383 N N . PRO A 1 68 ? 1.026 0.322 -9.746 1.00 0.00 140 PRO A N 9
ATOM 16384 C CA . PRO A 1 68 ? 2.004 1.401 -9.883 1.00 0.00 140 PRO A CA 9
ATOM 16385 C C . PRO A 1 68 ? 2.383 2.060 -8.551 1.00 0.00 140 PRO A C 9
ATOM 16386 O O . PRO A 1 68 ? 3.509 2.541 -8.417 1.00 0.00 140 PRO A O 9
ATOM 16397 N N . VAL A 1 69 ? 1.498 2.045 -7.545 1.00 0.00 141 VAL A N 9
ATOM 16398 C CA . VAL A 1 69 ? 1.798 2.571 -6.205 1.00 0.00 141 VAL A CA 9
ATOM 16399 C C . VAL A 1 69 ? 2.878 1.734 -5.524 1.00 0.00 141 VAL A C 9
ATOM 16400 O O . VAL A 1 69 ? 3.844 2.283 -4.995 1.00 0.00 141 VAL A O 9
ATOM 16413 N N . PHE A 1 70 ? 2.756 0.404 -5.595 1.00 0.00 142 PHE A N 9
ATOM 16414 C CA . PHE A 1 70 ? 3.737 -0.518 -5.034 1.00 0.00 142 PHE A CA 9
ATOM 16415 C C . PHE A 1 70 ? 5.022 -0.593 -5.879 1.00 0.00 142 PHE A C 9
ATOM 16416 O O . PHE A 1 70 ? 6.107 -0.769 -5.330 1.00 0.00 142 PHE A O 9
ATOM 16433 N N . THR A 1 71 ? 4.930 -0.389 -7.199 1.00 0.00 143 THR A N 9
ATOM 16434 C CA . THR A 1 71 ? 6.085 -0.253 -8.105 1.00 0.00 143 THR A CA 9
ATOM 16435 C C . THR A 1 71 ? 6.937 0.967 -7.745 1.00 0.00 143 THR A C 9
ATOM 16436 O O . THR A 1 71 ? 8.163 0.865 -7.671 1.00 0.00 143 THR A O 9
ATOM 16447 N N . ALA A 1 72 ? 6.301 2.111 -7.468 1.00 0.00 144 ALA A N 9
ATOM 16448 C CA . ALA A 1 72 ? 6.977 3.361 -7.123 1.00 0.00 144 ALA A CA 9
ATOM 16449 C C . ALA A 1 72 ? 7.720 3.316 -5.770 1.00 0.00 144 ALA A C 9
ATOM 16450 O O . ALA A 1 72 ? 8.605 4.148 -5.533 1.00 0.00 144 ALA A O 9
ATOM 16457 N N . SER A 1 73 ? 7.410 2.338 -4.907 1.00 0.00 145 SER A N 9
ATOM 16458 C CA . SER A 1 73 ? 7.949 2.162 -3.571 1.00 0.00 145 SER A CA 9
ATOM 16459 C C . SER A 1 73 ? 8.836 0.918 -3.371 1.00 0.00 145 SER A C 9
ATOM 16460 O O . SER A 1 73 ? 9.344 0.711 -2.269 1.00 0.00 145 SER A O 9
ATOM 16468 N N . VAL A 1 74 ? 9.119 0.113 -4.404 1.00 0.00 146 VAL A N 9
ATOM 16469 C CA . VAL A 1 74 ? 10.168 -0.930 -4.334 1.00 0.00 146 VAL A CA 9
ATOM 16470 C C . VAL A 1 74 ? 11.551 -0.398 -3.886 1.00 0.00 146 VAL A C 9
ATOM 16471 O O . VAL A 1 74 ? 12.168 -1.060 -3.046 1.00 0.00 146 VAL A O 9
ATOM 16484 N N . PRO A 1 75 ? 12.043 0.789 -4.320 1.00 0.00 147 PRO A N 9
ATOM 16485 C CA . PRO A 1 75 ? 13.290 1.371 -3.798 1.00 0.00 147 PRO A CA 9
ATOM 16486 C C . PRO A 1 75 ? 13.149 2.012 -2.396 1.00 0.00 147 PRO A C 9
ATOM 16487 O O . PRO A 1 75 ? 14.034 2.755 -1.967 1.00 0.00 147 PRO A O 9
ATOM 16498 N N . ILE A 1 76 ? 12.053 1.741 -1.674 1.00 0.00 148 ILE A N 9
ATOM 16499 C CA . ILE A 1 76 ? 11.696 2.304 -0.372 1.00 0.00 148 I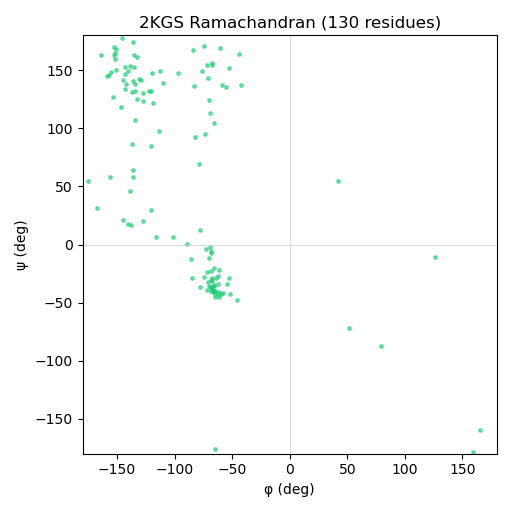LE A CA 9
ATOM 16500 C C . ILE A 1 76 ? 11.554 1.160 0.658 1.00 0.00 148 ILE A C 9
ATOM 16501 O O . ILE A 1 76 ? 10.449 0.662 0.888 1.00 0.00 148 ILE A O 9
ATOM 16517 N N . PRO A 1 77 ? 12.660 0.698 1.281 1.00 0.00 149 PRO A N 9
ATOM 16518 C CA . PRO A 1 77 ? 12.667 -0.493 2.140 1.00 0.00 149 PRO A CA 9
ATOM 16519 C C . PRO A 1 77 ? 11.841 -0.376 3.433 1.00 0.00 149 PRO A C 9
ATOM 16520 O O . PRO A 1 77 ? 11.496 -1.398 4.025 1.00 0.00 149 PRO A O 9
ATOM 16531 N N . ASP A 1 78 ? 11.510 0.851 3.841 1.00 0.00 150 ASP A N 9
ATOM 16532 C CA . ASP A 1 78 ? 10.718 1.214 5.018 1.00 0.00 150 ASP A CA 9
ATOM 16533 C C . ASP A 1 78 ? 9.282 1.683 4.687 1.00 0.00 150 ASP A C 9
ATOM 16534 O O . ASP A 1 78 ? 8.555 2.127 5.580 1.00 0.00 150 ASP A O 9
ATOM 16543 N N . PHE A 1 79 ? 8.858 1.611 3.416 1.00 0.00 151 PHE A N 9
ATOM 16544 C CA . PHE A 1 79 ? 7.499 1.948 2.982 1.00 0.00 151 PHE A CA 9
ATOM 16545 C C . PHE A 1 79 ? 6.411 1.142 3.712 1.00 0.00 151 PHE A C 9
ATOM 16546 O O . PHE A 1 79 ? 6.589 -0.024 4.079 1.00 0.00 151 PHE A O 9
ATOM 16563 N N . GLY A 1 80 ? 5.232 1.741 3.818 1.00 0.00 152 GLY A N 9
ATOM 16564 C CA . GLY A 1 80 ? 3.993 1.104 4.225 1.00 0.00 152 GLY A CA 9
ATOM 16565 C C . GLY A 1 80 ? 2.760 1.896 3.786 1.00 0.00 152 GLY A C 9
ATOM 16566 O O . GLY A 1 80 ? 2.832 3.070 3.408 1.00 0.00 152 GLY A O 9
ATOM 16570 N N . LEU A 1 81 ? 1.613 1.234 3.880 1.00 0.00 153 LEU A N 9
ATOM 16571 C CA . LEU A 1 81 ? 0.292 1.783 3.571 1.00 0.00 153 LEU A CA 9
ATOM 16572 C C . LEU A 1 81 ? -0.670 1.483 4.722 1.00 0.00 153 LEU A C 9
ATOM 16573 O O . LEU A 1 81 ? -0.582 0.439 5.374 1.00 0.00 153 LEU A O 9
ATOM 16589 N N . LYS A 1 82 ? -1.645 2.364 4.906 1.00 0.00 154 LYS A N 9
ATOM 16590 C CA . LYS A 1 82 ? -2.812 2.146 5.777 1.00 0.00 154 LYS A CA 9
ATOM 16591 C C . LYS A 1 82 ? -4.060 2.692 5.086 1.00 0.00 154 LYS A C 9
ATOM 16592 O O . LYS A 1 82 ? -4.001 3.722 4.417 1.00 0.00 154 LYS A O 9
ATOM 16611 N N . VAL A 1 83 ? -5.186 2.009 5.230 1.00 0.00 155 VAL A N 9
ATOM 16612 C CA . VAL A 1 83 ? -6.431 2.289 4.507 1.00 0.00 155 VAL A CA 9
ATOM 16613 C C . VAL A 1 83 ? -7.612 2.039 5.435 1.00 0.00 155 VAL A C 9
ATOM 16614 O O . VAL A 1 83 ? -7.715 0.967 6.037 1.00 0.00 155 VAL A O 9
ATOM 16627 N N . GLU A 1 84 ? -8.509 3.018 5.543 1.00 0.00 156 GLU A N 9
ATOM 16628 C CA . GLU A 1 84 ? -9.754 2.874 6.312 1.00 0.00 156 GLU A CA 9
ATOM 16629 C C . GLU A 1 84 ? -10.848 3.857 5.867 1.00 0.00 156 GLU A C 9
ATOM 16630 O O . GLU A 1 84 ? -10.563 4.935 5.342 1.00 0.00 156 GLU A O 9
ATOM 16642 N N . ARG A 1 85 ? -12.106 3.470 6.118 1.00 0.00 157 ARG A N 9
ATOM 16643 C CA . ARG A 1 85 ? -13.359 4.110 5.677 1.00 0.00 157 ARG A CA 9
ATOM 16644 C C . ARG A 1 85 ? -13.315 4.719 4.267 1.00 0.00 157 ARG A C 9
ATOM 16645 O O . ARG A 1 85 ? -13.620 4.018 3.310 1.00 0.00 157 ARG A O 9
ATOM 16666 N N . ASP A 1 86 ? -12.928 5.986 4.131 1.00 0.00 158 ASP A N 9
ATOM 16667 C CA . ASP A 1 86 ? -12.993 6.797 2.916 1.00 0.00 158 ASP A CA 9
ATOM 16668 C C . ASP A 1 86 ? -11.625 7.411 2.518 1.00 0.00 158 ASP A C 9
ATOM 16669 O O . ASP A 1 86 ? -11.556 8.318 1.683 1.00 0.00 158 ASP A O 9
ATOM 16678 N N . THR A 1 87 ? -10.525 6.905 3.096 1.00 0.00 159 THR A N 9
ATOM 16679 C CA . THR A 1 87 ? -9.168 7.465 2.993 1.00 0.00 159 THR A CA 9
ATOM 16680 C C . THR A 1 87 ? -8.092 6.380 2.828 1.00 0.00 159 THR A C 9
ATOM 16681 O O . THR A 1 87 ? -8.161 5.310 3.441 1.00 0.00 159 THR A O 9
ATOM 16692 N N . VAL A 1 88 ? -7.047 6.689 2.053 1.00 0.00 160 VAL A N 9
ATOM 16693 C CA . VAL A 1 88 ? -5.794 5.942 1.946 1.00 0.00 160 VAL A CA 9
ATOM 16694 C C . VAL A 1 88 ? -4.623 6.797 2.440 1.00 0.00 160 VAL A C 9
ATOM 16695 O O . VAL A 1 88 ? -4.562 7.999 2.181 1.00 0.00 160 VAL A O 9
ATOM 16708 N N . THR A 1 89 ? -3.679 6.176 3.142 1.00 0.00 161 THR A N 9
ATOM 16709 C CA . THR A 1 89 ? -2.543 6.816 3.818 1.00 0.00 161 THR A CA 9
ATOM 16710 C C . THR A 1 89 ? -1.257 6.063 3.483 1.00 0.00 161 THR A C 9
ATOM 16711 O O . THR A 1 89 ? -1.222 4.834 3.521 1.00 0.00 161 THR A O 9
ATOM 16722 N N . LEU A 1 90 ? -0.189 6.793 3.160 1.00 0.00 162 LEU A N 9
ATOM 16723 C CA . LEU A 1 90 ? 1.066 6.262 2.637 1.00 0.00 162 LEU A CA 9
ATOM 16724 C C . LEU A 1 90 ? 2.238 6.844 3.429 1.00 0.00 162 LEU A C 9
ATOM 16725 O O . LEU A 1 90 ? 2.367 8.063 3.496 1.00 0.00 162 LEU A O 9
ATOM 16741 N N . THR A 1 91 ? 3.105 5.997 3.989 1.00 0.00 163 THR A N 9
ATOM 16742 C CA . THR A 1 91 ? 4.222 6.392 4.873 1.00 0.00 163 THR A CA 9
ATOM 16743 C C . THR A 1 91 ? 5.507 5.646 4.473 1.00 0.00 163 THR A C 9
ATOM 16744 O O . THR A 1 91 ? 5.485 4.434 4.297 1.00 0.00 163 THR A O 9
ATOM 16755 N N . GLY A 1 92 ? 6.637 6.341 4.317 1.00 0.00 164 GLY A N 9
ATOM 16756 C CA . GLY A 1 92 ? 7.922 5.757 3.897 1.00 0.00 164 GLY A CA 9
ATOM 16757 C C . GLY A 1 92 ? 8.997 6.819 3.613 1.00 0.00 164 GLY A C 9
ATOM 16758 O O . GLY A 1 92 ? 8.779 8.016 3.824 1.00 0.00 164 GLY A O 9
ATOM 16762 N N . THR A 1 93 ? 10.154 6.369 3.117 1.00 0.00 165 THR A N 9
ATOM 16763 C CA . THR A 1 93 ? 11.389 7.166 2.930 1.00 0.00 165 THR A CA 9
ATOM 16764 C C . THR A 1 93 ? 11.961 7.096 1.503 1.00 0.00 165 THR A C 9
ATOM 16765 O O . THR A 1 93 ? 12.881 6.334 1.195 1.00 0.00 165 THR A O 9
ATOM 16776 N N . ALA A 1 94 ? 11.383 7.884 0.599 1.00 0.00 166 ALA A N 9
ATOM 16777 C CA . ALA A 1 94 ? 11.630 7.856 -0.841 1.00 0.00 166 ALA A CA 9
ATOM 16778 C C . ALA A 1 94 ? 13.063 8.272 -1.262 1.00 0.00 166 ALA A C 9
ATOM 16779 O O . ALA A 1 94 ? 13.701 9.074 -0.573 1.00 0.00 166 ALA A O 9
ATOM 16786 N N . PRO A 1 95 ? 13.571 7.801 -2.420 1.00 0.00 167 PRO A N 9
ATOM 16787 C CA . PRO A 1 95 ? 14.912 8.139 -2.917 1.00 0.00 167 PRO A CA 9
ATOM 16788 C C . PRO A 1 95 ? 15.054 9.578 -3.458 1.00 0.00 167 PRO A C 9
ATOM 16789 O O . PRO A 1 95 ? 16.159 10.124 -3.461 1.00 0.00 167 PRO A O 9
ATOM 16800 N N . SER A 1 96 ? 13.962 10.200 -3.921 1.00 0.00 168 SER A N 9
ATOM 16801 C CA . SER A 1 96 ? 13.902 11.561 -4.465 1.00 0.00 168 SER A CA 9
ATOM 16802 C C . SER A 1 96 ? 12.501 12.160 -4.276 1.00 0.00 168 SER A C 9
ATOM 16803 O O . SER A 1 96 ? 11.511 11.428 -4.179 1.00 0.00 168 SER A O 9
ATOM 16811 N N . SER A 1 97 ? 12.393 13.491 -4.283 1.00 0.00 169 SER A N 9
ATOM 16812 C CA . SER A 1 97 ? 11.118 14.217 -4.328 1.00 0.00 169 SER A CA 9
ATOM 16813 C C . SER A 1 97 ? 10.278 13.897 -5.571 1.00 0.00 169 SER A C 9
ATOM 16814 O O . SER A 1 97 ? 9.049 13.974 -5.535 1.00 0.00 169 SER A O 9
ATOM 16822 N N . GLU A 1 98 ? 10.922 13.450 -6.651 1.00 0.00 170 GLU A N 9
ATOM 16823 C CA . GLU A 1 98 ? 10.267 12.946 -7.858 1.00 0.00 170 GLU A CA 9
ATOM 16824 C C . GLU A 1 98 ? 9.494 11.651 -7.574 1.00 0.00 170 GLU A C 9
ATOM 16825 O O . GLU A 1 98 ? 8.332 11.530 -7.962 1.00 0.00 170 GLU A O 9
ATOM 16837 N N . HIS A 1 99 ? 10.090 10.713 -6.823 1.00 0.00 171 HIS A N 9
ATOM 16838 C CA . HIS A 1 99 ? 9.389 9.535 -6.303 1.00 0.00 171 HIS A CA 9
ATOM 16839 C C . HIS A 1 99 ? 8.249 9.918 -5.356 1.00 0.00 171 HIS A C 9
ATOM 16840 O O . HIS A 1 99 ? 7.179 9.321 -5.442 1.00 0.00 171 HIS A O 9
ATOM 16855 N N . LYS A 1 100 ? 8.428 10.928 -4.492 1.00 0.00 172 LYS A N 9
ATOM 16856 C CA . LYS A 1 100 ? 7.360 11.386 -3.586 1.00 0.00 172 LYS A CA 9
ATOM 16857 C C . LYS A 1 100 ? 6.124 11.885 -4.335 1.00 0.00 172 LYS A C 9
ATOM 16858 O O . LYS A 1 100 ? 5.000 11.524 -3.983 1.00 0.00 172 LYS A O 9
ATOM 16877 N N . ASP A 1 101 ? 6.335 12.660 -5.394 1.00 0.00 173 ASP A N 9
ATOM 16878 C CA . ASP A 1 101 ? 5.267 13.129 -6.271 1.00 0.00 173 ASP A CA 9
ATOM 16879 C C . ASP A 1 101 ? 4.611 11.983 -7.043 1.00 0.00 173 ASP A C 9
ATOM 16880 O O . ASP A 1 101 ? 3.386 11.886 -7.122 1.00 0.00 173 ASP A O 9
ATOM 16889 N N . ALA A 1 102 ? 5.443 11.082 -7.561 1.00 0.00 174 ALA A N 9
ATOM 16890 C CA . ALA A 1 102 ? 5.007 9.934 -8.344 1.00 0.00 174 ALA A CA 9
ATOM 16891 C C . ALA A 1 102 ? 4.152 8.961 -7.520 1.00 0.00 174 ALA A C 9
ATOM 16892 O O . ALA A 1 102 ? 3.165 8.436 -8.035 1.00 0.00 174 ALA A O 9
ATOM 16899 N N . VAL A 1 103 ? 4.468 8.768 -6.233 1.00 0.00 175 VAL A N 9
ATOM 16900 C CA . VAL A 1 103 ? 3.653 7.944 -5.332 1.00 0.00 175 VAL A CA 9
ATOM 16901 C C . VAL A 1 103 ? 2.294 8.597 -5.078 1.00 0.00 175 VAL A C 9
ATOM 16902 O O . VAL A 1 103 ? 1.272 7.907 -5.119 1.00 0.00 175 VAL A O 9
ATOM 16915 N N . LYS A 1 104 ? 2.239 9.929 -4.918 1.00 0.00 176 LYS A N 9
ATOM 16916 C CA . LYS A 1 104 ? 0.971 10.656 -4.773 1.00 0.00 176 LYS A CA 9
ATOM 16917 C C . LYS A 1 104 ? 0.116 10.557 -6.032 1.00 0.00 176 LYS A C 9
ATOM 16918 O O . LYS A 1 104 ? -1.090 10.309 -5.953 1.00 0.00 176 LYS A O 9
ATOM 16937 N N . ARG A 1 105 ? 0.734 10.714 -7.204 1.00 0.00 177 ARG A N 9
ATOM 16938 C CA . ARG A 1 105 ? 0.059 10.636 -8.502 1.00 0.00 177 ARG A CA 9
ATOM 16939 C C . ARG A 1 105 ? -0.435 9.229 -8.808 1.00 0.00 177 ARG A C 9
ATOM 16940 O O . ARG A 1 105 ? -1.552 9.075 -9.303 1.00 0.00 177 ARG A O 9
ATOM 16961 N N . ALA A 1 106 ? 0.328 8.206 -8.425 1.00 0.00 178 ALA A N 9
ATOM 16962 C CA . ALA A 1 106 ? -0.103 6.821 -8.525 1.00 0.00 178 ALA A CA 9
ATOM 16963 C C . ALA A 1 106 ? -1.318 6.560 -7.624 1.00 0.00 178 ALA A C 9
ATOM 16964 O O . ALA A 1 106 ? -2.327 6.044 -8.098 1.00 0.00 178 ALA A O 9
ATOM 16971 N N . ALA A 1 107 ? -1.279 7.013 -6.365 1.00 0.00 179 ALA A N 9
ATOM 16972 C CA . ALA A 1 107 ? -2.382 6.840 -5.425 1.00 0.00 179 ALA A CA 9
ATOM 16973 C C . ALA A 1 107 ? -3.653 7.574 -5.885 1.00 0.00 179 ALA A C 9
ATOM 16974 O O . ALA A 1 107 ? -4.760 7.052 -5.762 1.00 0.00 179 ALA A O 9
ATOM 16981 N N . THR A 1 108 ? -3.491 8.759 -6.477 1.00 0.00 180 THR A N 9
ATOM 16982 C CA . THR A 1 108 ? -4.597 9.550 -7.030 1.00 0.00 180 THR A CA 9
ATOM 16983 C C . THR A 1 108 ? -5.205 8.886 -8.270 1.00 0.00 180 THR A C 9
ATOM 16984 O O . THR A 1 108 ? -6.424 8.899 -8.440 1.00 0.00 180 THR A O 9
ATOM 16995 N N . SER A 1 109 ? -4.379 8.251 -9.107 1.00 0.00 181 SER A N 9
ATOM 16996 C CA . SER A 1 109 ? -4.821 7.469 -10.264 1.00 0.00 181 SER A CA 9
ATOM 16997 C C . SER A 1 109 ? -5.568 6.191 -9.855 1.00 0.00 181 SER A C 9
ATOM 16998 O O . SER A 1 109 ? -6.580 5.837 -10.465 1.00 0.00 181 SER A O 9
ATOM 17006 N N . THR A 1 110 ? -5.113 5.519 -8.791 1.00 0.00 182 THR A N 9
ATOM 17007 C CA . THR A 1 110 ? -5.740 4.303 -8.255 1.00 0.00 182 THR A CA 9
ATOM 17008 C C . THR A 1 110 ? -7.057 4.598 -7.530 1.00 0.00 182 THR A C 9
ATOM 17009 O O . THR A 1 110 ? -8.027 3.856 -7.697 1.00 0.00 182 THR A O 9
ATOM 17020 N N . TRP A 1 111 ? -7.115 5.693 -6.763 1.00 0.00 183 TRP A N 9
ATOM 17021 C CA . TRP A 1 111 ? -8.212 6.038 -5.861 1.00 0.00 183 TRP A CA 9
ATOM 17022 C C . TRP A 1 111 ? -8.740 7.478 -6.040 1.00 0.00 183 TRP A C 9
ATOM 17023 O O . TRP A 1 111 ? -8.702 8.274 -5.100 1.00 0.00 183 TRP A O 9
ATOM 17044 N N . PRO A 1 112 ? -9.263 7.839 -7.230 1.00 0.00 184 PRO A N 9
ATOM 17045 C CA . PRO A 1 112 ? -9.800 9.177 -7.499 1.00 0.00 184 PRO A CA 9
ATOM 17046 C C . PRO A 1 112 ? -11.125 9.458 -6.762 1.00 0.00 184 PRO A C 9
ATOM 17047 O O . PRO A 1 112 ? -11.563 10.607 -6.685 1.00 0.00 184 PRO A O 9
ATOM 17058 N N . ASP A 1 113 ? -11.763 8.420 -6.208 1.00 0.00 185 ASP A N 9
ATOM 17059 C CA . ASP A 1 113 ? -13.044 8.453 -5.506 1.00 0.00 185 ASP A CA 9
ATOM 17060 C C . ASP A 1 113 ? -12.902 8.485 -3.963 1.00 0.00 185 ASP A C 9
ATOM 17061 O O . ASP A 1 113 ? -13.905 8.478 -3.249 1.00 0.00 185 ASP A O 9
ATOM 17070 N N . MET A 1 114 ? -11.666 8.545 -3.442 1.00 0.00 186 MET A N 9
ATOM 17071 C CA . MET A 1 114 ? -11.323 8.543 -2.017 1.00 0.00 186 MET A CA 9
ATOM 17072 C C . MET A 1 114 ? -10.283 9.629 -1.680 1.00 0.00 186 MET A C 9
ATOM 17073 O O . MET A 1 114 ? -9.619 10.168 -2.570 1.00 0.00 186 MET A O 9
ATOM 17087 N N . LYS A 1 115 ? -10.121 9.952 -0.390 1.00 0.00 187 LYS A N 9
ATOM 17088 C CA . LYS A 1 115 ? -9.074 10.875 0.095 1.00 0.00 187 LYS A CA 9
ATOM 17089 C C . LYS A 1 115 ? -7.706 10.181 0.123 1.00 0.00 187 LYS A C 9
ATOM 17090 O O . LYS A 1 115 ? -7.629 8.979 0.369 1.00 0.00 187 LYS A O 9
ATOM 17109 N N . ILE A 1 116 ? -6.626 10.946 -0.053 1.00 0.00 188 ILE A N 9
ATOM 17110 C CA . ILE A 1 116 ? -5.231 10.463 -0.059 1.00 0.00 188 ILE A CA 9
ATOM 17111 C C . ILE A 1 116 ? -4.389 11.283 0.930 1.00 0.00 188 ILE A C 9
ATOM 17112 O O . ILE A 1 116 ? -4.433 12.516 0.921 1.00 0.00 188 ILE A O 9
ATOM 17128 N N . VAL A 1 117 ? -3.589 10.596 1.751 1.00 0.00 189 VAL A N 9
ATOM 17129 C CA . VAL A 1 117 ? -2.680 11.175 2.756 1.00 0.00 189 VAL A CA 9
ATOM 17130 C C . VAL A 1 117 ? -1.262 10.643 2.529 1.00 0.00 189 VAL A C 9
ATOM 17131 O O . VAL A 1 117 ? -0.825 9.647 3.107 1.00 0.00 189 VAL A O 9
ATOM 17144 N N . ASN A 1 118 ? -0.553 11.304 1.614 1.00 0.00 190 ASN A N 9
ATOM 17145 C CA . ASN A 1 118 ? 0.820 10.995 1.213 1.00 0.00 190 ASN A CA 9
ATOM 17146 C C . ASN A 1 118 ? 1.841 11.492 2.261 1.00 0.00 190 ASN A C 9
ATOM 17147 O O . ASN A 1 118 ? 2.557 12.473 2.052 1.00 0.00 190 ASN A O 9
ATOM 17158 N N . ASN A 1 119 ? 1.865 10.835 3.424 1.00 0.00 191 ASN A N 9
ATOM 17159 C CA . ASN A 1 119 ? 2.695 11.148 4.594 1.00 0.00 191 ASN A CA 9
ATOM 17160 C C . ASN A 1 119 ? 4.208 10.905 4.383 1.00 0.00 191 ASN A C 9
ATOM 17161 O O . ASN A 1 119 ? 5.017 11.273 5.239 1.00 0.00 191 ASN A O 9
ATOM 17172 N N . ILE A 1 120 ? 4.602 10.267 3.275 1.00 0.00 192 ILE A N 9
ATOM 17173 C CA . ILE A 1 120 ? 5.988 9.974 2.918 1.00 0.00 192 ILE A CA 9
ATOM 17174 C C . ILE A 1 120 ? 6.860 11.237 2.822 1.00 0.00 192 ILE A C 9
ATOM 17175 O O . ILE A 1 120 ? 6.381 12.333 2.517 1.00 0.00 192 ILE A O 9
ATOM 17191 N N . GLU A 1 121 ? 8.168 11.066 2.993 1.00 0.00 193 GLU A N 9
ATOM 17192 C CA . GLU A 1 121 ? 9.183 12.075 2.711 1.00 0.00 193 GLU A CA 9
ATOM 17193 C C . GLU A 1 121 ? 10.378 11.460 1.978 1.00 0.00 193 GLU A C 9
ATOM 17194 O O . GLU A 1 121 ? 10.470 10.245 1.800 1.00 0.00 193 GLU A O 9
ATOM 17206 N N . VAL A 1 122 ? 11.304 12.317 1.557 1.00 0.00 194 VAL A N 9
ATOM 17207 C CA . VAL A 1 122 ? 12.598 11.905 0.989 1.00 0.00 194 VAL A CA 9
ATOM 17208 C C . VAL A 1 122 ? 13.508 11.405 2.122 1.00 0.00 194 VAL A C 9
ATOM 17209 O O . VAL A 1 122 ? 13.495 11.956 3.226 1.00 0.00 194 VAL A O 9
ATOM 17222 N N . THR A 1 123 ? 14.288 10.354 1.864 1.00 0.00 195 THR A N 9
ATOM 17223 C CA . THR A 1 123 ? 15.229 9.757 2.828 1.00 0.00 195 THR A CA 9
ATOM 17224 C C . THR A 1 123 ? 16.252 10.770 3.377 1.00 0.00 195 THR A C 9
ATOM 17225 O O . THR A 1 123 ? 16.630 11.729 2.696 1.00 0.00 195 THR A O 9
ATOM 17236 N N . GLY A 1 124 ? 16.721 10.543 4.607 1.00 0.00 196 GLY A N 9
ATOM 17237 C CA . GLY A 1 124 ? 17.636 11.428 5.343 1.00 0.00 196 GLY A CA 9
ATOM 17238 C C . GLY A 1 124 ? 19.035 10.847 5.588 1.00 0.00 196 GLY A C 9
ATOM 17239 O O . GLY A 1 124 ? 19.816 11.444 6.335 1.00 0.00 196 GLY A O 9
ATOM 17243 N N . GLN A 1 125 ? 19.365 9.700 4.984 1.00 0.00 197 GLN A N 9
ATOM 17244 C CA . GLN A 1 125 ? 20.667 9.036 5.096 1.00 0.00 197 GLN A CA 9
ATOM 17245 C C . GLN A 1 125 ? 21.005 8.235 3.824 1.00 0.00 197 GLN A C 9
ATOM 17246 O O . GLN A 1 125 ? 20.144 7.578 3.232 1.00 0.00 197 GLN A O 9
ATOM 17260 N N . ALA A 1 126 ? 22.276 8.295 3.422 1.00 0.00 198 ALA A N 9
ATOM 17261 C CA . ALA A 1 126 ? 22.865 7.563 2.300 1.00 0.00 198 ALA A CA 9
ATOM 17262 C C . ALA A 1 126 ? 24.405 7.405 2.452 1.00 0.00 198 ALA A C 9
ATOM 17263 O O . ALA A 1 126 ? 25.163 7.884 1.595 1.00 0.00 198 ALA A O 9
ATOM 17270 N N . PRO A 1 127 ? 24.907 6.805 3.554 1.00 0.00 199 PRO A N 9
ATOM 17271 C CA . PRO A 1 127 ? 26.345 6.693 3.824 1.00 0.00 199 PRO A CA 9
ATOM 17272 C C . PRO A 1 127 ? 27.070 5.770 2.816 1.00 0.00 199 PRO A C 9
ATOM 17273 O O . PRO A 1 127 ? 26.448 4.858 2.256 1.00 0.00 199 PRO A O 9
ATOM 17284 N N . PRO A 1 128 ? 28.386 5.962 2.589 1.00 0.00 200 PRO A N 9
ATOM 17285 C CA . PRO A 1 128 ? 29.170 5.143 1.663 1.00 0.00 200 PRO A CA 9
ATOM 17286 C C . PRO A 1 128 ? 29.387 3.715 2.191 1.00 0.00 200 PRO A C 9
ATOM 17287 O O . PRO A 1 128 ? 29.596 3.496 3.388 1.00 0.00 200 PRO A O 9
ATOM 17298 N N . GLY A 1 129 ? 29.366 2.735 1.282 1.00 0.00 201 GLY A N 9
ATOM 17299 C CA . GLY A 1 129 ? 29.579 1.311 1.576 1.00 0.00 201 GLY A CA 9
ATOM 17300 C C . GLY A 1 129 ? 29.028 0.371 0.488 1.00 0.00 201 GLY A C 9
ATOM 17301 O O . GLY A 1 129 ? 28.434 0.841 -0.491 1.00 0.00 201 GLY A O 9
ATOM 17305 N N . PRO A 1 130 ? 29.206 -0.956 0.640 1.00 0.00 202 PRO A N 9
ATOM 17306 C CA . PRO A 1 130 ? 28.628 -1.958 -0.260 1.00 0.00 202 PRO A CA 9
ATOM 17307 C C . PRO A 1 130 ? 27.093 -2.072 -0.096 1.00 0.00 202 PRO A C 9
ATOM 17308 O O . PRO A 1 130 ? 26.556 -1.690 0.951 1.00 0.00 202 PRO A O 9
ATOM 17319 N N . PRO A 1 131 ? 26.370 -2.624 -1.092 1.00 0.00 203 PRO A N 9
ATOM 17320 C CA . PRO A 1 131 ? 24.932 -2.873 -1.001 1.00 0.00 203 PRO A CA 9
ATOM 17321 C C . PRO A 1 131 ? 24.628 -3.980 0.025 1.00 0.00 203 PRO A C 9
ATOM 17322 O O . PRO A 1 131 ? 25.018 -5.140 -0.149 1.00 0.00 203 PRO A O 9
ATOM 17333 N N . ALA A 1 132 ? 23.933 -3.604 1.101 1.00 0.00 204 ALA A N 9
ATOM 17334 C CA . ALA A 1 132 ? 23.558 -4.459 2.239 1.00 0.00 204 ALA A CA 9
ATOM 17335 C C . ALA A 1 132 ? 22.222 -4.023 2.879 1.00 0.00 204 ALA A C 9
ATOM 17336 O O . ALA A 1 132 ? 21.996 -2.801 3.049 1.00 0.00 204 ALA A O 9
ATOM 17344 N N . GLY A 1 1 ? -17.294 18.217 -2.832 1.00 0.00 73 GLY A N 10
ATOM 17345 C CA . GLY A 1 1 ? -17.399 16.776 -3.151 1.00 0.00 73 GLY A CA 10
ATOM 17346 C C . GLY A 1 1 ? -18.725 16.186 -2.690 1.00 0.00 73 GLY A C 10
ATOM 17347 O O . GLY A 1 1 ? -19.411 16.768 -1.847 1.00 0.00 73 GLY A O 10
ATOM 17353 N N . ALA A 1 2 ? -19.092 15.021 -3.236 1.00 0.00 74 ALA A N 10
ATOM 17354 C CA . ALA A 1 2 ? -20.361 14.326 -2.959 1.00 0.00 74 ALA A CA 10
ATOM 17355 C C . ALA A 1 2 ? -20.201 12.791 -2.922 1.00 0.00 74 ALA A C 10
ATOM 17356 O O . ALA A 1 2 ? -20.912 12.035 -3.592 1.00 0.00 74 ALA A O 10
ATOM 17363 N N . SER A 1 3 ? -19.232 12.345 -2.123 1.00 0.00 75 SER A N 10
ATOM 17364 C CA . SER A 1 3 ? -18.946 10.934 -1.809 1.00 0.00 75 SER A CA 10
ATOM 17365 C C . SER A 1 3 ? -18.306 10.816 -0.419 1.00 0.00 75 SER A C 10
ATOM 17366 O O . SER A 1 3 ? -17.427 11.611 -0.070 1.00 0.00 75 SER A O 10
ATOM 17374 N N . ALA A 1 4 ? -18.761 9.845 0.381 1.00 0.00 76 ALA A N 10
ATOM 17375 C CA . ALA A 1 4 ? -18.264 9.560 1.736 1.00 0.00 76 ALA A CA 10
ATOM 17376 C C . ALA A 1 4 ? -18.513 8.093 2.153 1.00 0.00 76 ALA A C 10
ATOM 17377 O O . ALA A 1 4 ? -18.890 7.790 3.290 1.00 0.00 76 ALA A O 10
ATOM 17384 N N . LEU A 1 5 ? -18.366 7.183 1.191 1.00 0.00 77 LEU A N 10
ATOM 17385 C CA . LEU A 1 5 ? -18.679 5.753 1.326 1.00 0.00 77 LEU A CA 10
ATOM 17386 C C . LEU A 1 5 ? -17.676 5.057 2.261 1.00 0.00 77 LEU A C 10
ATOM 17387 O O . LEU A 1 5 ? -16.469 5.091 2.018 1.00 0.00 77 LEU A O 10
ATOM 17403 N N . SER A 1 6 ? -18.174 4.409 3.318 1.00 0.00 78 SER A N 10
ATOM 17404 C CA . SER A 1 6 ? -17.390 3.604 4.256 1.00 0.00 78 SER A CA 10
ATOM 17405 C C . SER A 1 6 ? -16.984 2.253 3.649 1.00 0.00 78 SER A C 10
ATOM 17406 O O . SER A 1 6 ? -17.782 1.553 3.021 1.00 0.00 78 SER A O 10
ATOM 17414 N N . LEU A 1 7 ? -15.720 1.892 3.867 1.00 0.00 79 LEU A N 10
ATOM 17415 C CA . LEU A 1 7 ? -15.031 0.718 3.319 1.00 0.00 79 LEU A CA 10
ATOM 17416 C C . LEU A 1 7 ? -14.163 -0.002 4.377 1.00 0.00 79 LEU A C 10
ATOM 17417 O O . LEU A 1 7 ? -13.909 0.511 5.471 1.00 0.00 79 LEU A O 10
ATOM 17433 N N . SER A 1 8 ? -13.696 -1.197 4.005 1.00 0.00 80 SER A N 10
ATOM 17434 C CA . SE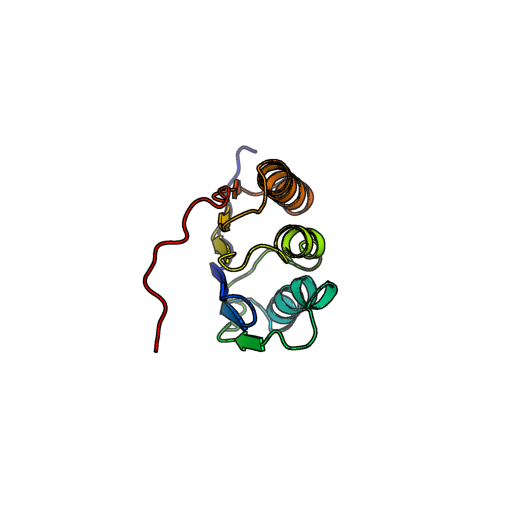R A 1 8 ? -12.752 -2.076 4.717 1.00 0.00 80 SER A CA 10
ATOM 17435 C C . SER A 1 8 ? -11.531 -1.351 5.293 1.00 0.00 80 SER A C 10
ATOM 17436 O O . SER A 1 8 ? -11.027 -0.368 4.741 1.00 0.00 80 SER A O 10
ATOM 17444 N N . LEU A 1 9 ? -11.019 -1.920 6.377 1.00 0.00 81 LEU A N 10
ATOM 17445 C CA . LEU A 1 9 ? -9.818 -1.498 7.091 1.00 0.00 81 LEU A CA 10
ATOM 17446 C C . LEU A 1 9 ? -8.639 -2.465 6.844 1.00 0.00 81 LEU A C 10
ATOM 17447 O O . LEU A 1 9 ? -8.783 -3.678 7.014 1.00 0.00 81 LEU A O 10
ATOM 17463 N N . LEU A 1 10 ? -7.472 -1.937 6.456 1.00 0.00 82 LEU A N 10
ATOM 17464 C CA . LEU A 1 10 ? -6.267 -2.719 6.136 1.00 0.00 82 LEU A CA 10
ATOM 17465 C C . LEU A 1 10 ? -4.970 -1.913 6.344 1.00 0.00 82 LEU A C 10
ATOM 17466 O O . LEU A 1 10 ? -4.952 -0.686 6.236 1.00 0.00 82 LEU A O 10
ATOM 17482 N N . SER A 1 11 ? -3.870 -2.625 6.588 1.00 0.00 83 SER A N 10
ATOM 17483 C CA . SER A 1 11 ? -2.501 -2.126 6.668 1.00 0.00 83 SER A CA 10
ATOM 17484 C C . SER A 1 11 ? -1.528 -3.083 5.955 1.00 0.00 83 SER A C 10
ATOM 17485 O O . SER A 1 11 ? -1.688 -4.308 5.977 1.00 0.00 83 SER A O 10
ATOM 17493 N N . ILE A 1 12 ? -0.489 -2.524 5.343 1.00 0.00 84 ILE A N 10
ATOM 17494 C CA . ILE A 1 12 ? 0.648 -3.253 4.767 1.00 0.00 84 ILE A CA 10
ATOM 17495 C C . ILE A 1 12 ? 1.939 -2.483 5.060 1.00 0.00 84 ILE A C 10
ATOM 17496 O O . ILE A 1 12 ? 1.969 -1.255 4.969 1.00 0.00 84 ILE A O 10
ATOM 17512 N N . SER A 1 13 ? 3.015 -3.188 5.410 1.00 0.00 85 SER A N 10
ATOM 17513 C CA . SER A 1 13 ? 4.311 -2.561 5.700 1.00 0.00 85 SER A CA 10
ATOM 17514 C C . SER A 1 13 ? 5.501 -3.433 5.294 1.00 0.00 85 SER A C 10
ATOM 17515 O O . SER A 1 13 ? 5.458 -4.659 5.436 1.00 0.00 85 SER A O 10
ATOM 17523 N N . ARG A 1 14 ? 6.574 -2.800 4.803 1.00 0.00 86 ARG A N 10
ATOM 17524 C CA . ARG A 1 14 ? 7.814 -3.446 4.337 1.00 0.00 86 ARG A CA 10
ATOM 17525 C C . ARG A 1 14 ? 8.967 -3.277 5.336 1.00 0.00 86 ARG A C 10
ATOM 17526 O O . ARG A 1 14 ? 9.094 -2.248 6.004 1.00 0.00 86 ARG A O 10
ATOM 17547 N N . SER A 1 15 ? 9.830 -4.290 5.365 1.00 0.00 87 SER A N 10
ATOM 17548 C CA . SER A 1 15 ? 11.028 -4.419 6.203 1.00 0.00 87 SER A CA 10
ATOM 17549 C C . SER A 1 15 ? 12.232 -4.926 5.388 1.00 0.00 87 SER A C 10
ATOM 17550 O O . SER A 1 15 ? 12.732 -6.032 5.600 1.00 0.00 87 SER A O 10
ATOM 17558 N N . GLY A 1 16 ? 12.676 -4.138 4.400 1.00 0.00 88 GLY A N 10
ATOM 17559 C CA . GLY A 1 16 ? 13.834 -4.438 3.545 1.00 0.00 88 GLY A CA 10
ATOM 17560 C C . GLY A 1 16 ? 13.510 -5.426 2.422 1.00 0.00 88 GLY A C 10
ATOM 17561 O O . GLY A 1 16 ? 13.090 -5.026 1.335 1.00 0.00 88 GLY A O 10
ATOM 17565 N N . ASN A 1 17 ? 13.653 -6.720 2.715 1.00 0.00 89 ASN A N 10
ATOM 17566 C CA . ASN A 1 17 ? 13.353 -7.846 1.823 1.00 0.00 89 ASN A CA 10
ATOM 17567 C C . ASN A 1 17 ? 12.321 -8.810 2.442 1.00 0.00 89 ASN A C 10
ATOM 17568 O O . ASN A 1 17 ? 12.353 -10.021 2.224 1.00 0.00 89 ASN A O 10
ATOM 17579 N N . THR A 1 18 ? 11.387 -8.246 3.204 1.00 0.00 90 THR A N 10
ATOM 17580 C CA . THR A 1 18 ? 10.191 -8.877 3.763 1.00 0.00 90 THR A CA 10
ATOM 17581 C C . THR A 1 18 ? 9.056 -7.853 3.743 1.00 0.00 90 THR A C 10
ATOM 17582 O O . THR A 1 18 ? 9.291 -6.686 4.053 1.00 0.00 90 THR A O 10
ATOM 17593 N N . VAL A 1 19 ? 7.827 -8.258 3.427 1.00 0.00 91 VAL A N 10
ATOM 17594 C CA . VAL A 1 19 ? 6.622 -7.424 3.545 1.00 0.00 91 VAL A CA 10
ATOM 17595 C C . VAL A 1 19 ? 5.508 -8.159 4.293 1.00 0.00 91 VAL A C 10
ATOM 17596 O O . VAL A 1 19 ? 5.348 -9.373 4.154 1.00 0.00 91 VAL A O 10
ATOM 17609 N N . THR A 1 20 ? 4.737 -7.421 5.091 1.00 0.00 92 THR A N 10
ATOM 17610 C CA . THR A 1 20 ? 3.740 -7.972 6.026 1.00 0.00 92 THR A CA 10
ATOM 17611 C C . THR A 1 20 ? 2.365 -7.335 5.821 1.00 0.00 92 THR A C 10
ATOM 17612 O O . THR A 1 20 ? 2.237 -6.109 5.786 1.00 0.00 92 THR A O 10
ATOM 17623 N N . LEU A 1 21 ? 1.340 -8.182 5.708 1.00 0.00 93 LEU A N 10
ATOM 17624 C CA . LEU A 1 21 ? -0.052 -7.850 5.417 1.00 0.00 93 LEU A CA 10
ATOM 17625 C C . LEU A 1 21 ? -0.923 -8.067 6.672 1.00 0.00 93 LEU A C 10
ATOM 17626 O O . LEU A 1 21 ? -0.971 -9.184 7.192 1.00 0.00 93 LEU A O 10
ATOM 17642 N N . ILE A 1 22 ? -1.635 -7.038 7.148 1.00 0.00 94 ILE A N 10
ATOM 17643 C CA . ILE A 1 22 ? -2.499 -7.098 8.350 1.00 0.00 94 ILE A CA 10
ATOM 17644 C C . ILE A 1 22 ? -3.801 -6.328 8.079 1.00 0.00 94 ILE A C 10
ATOM 17645 O O . ILE A 1 22 ? -3.769 -5.121 7.848 1.00 0.00 94 ILE A O 10
ATOM 17661 N N . GLY A 1 23 ? -4.963 -6.986 8.087 1.00 0.00 95 GLY A N 10
ATOM 17662 C CA . GLY A 1 23 ? -6.201 -6.349 7.649 1.00 0.00 95 GLY A CA 10
ATOM 17663 C C . GLY A 1 23 ? -7.402 -7.285 7.556 1.00 0.00 95 GLY A C 10
ATOM 17664 O O . GLY A 1 23 ? -7.430 -8.380 8.117 1.00 0.00 95 GLY A O 10
ATOM 17668 N N . ASP A 1 24 ? -8.392 -6.826 6.803 1.00 0.00 96 ASP A N 10
ATOM 17669 C CA . ASP A 1 24 ? -9.725 -7.389 6.670 1.00 0.00 96 ASP A CA 10
ATOM 17670 C C . ASP A 1 24 ? -10.316 -7.107 5.275 1.00 0.00 96 ASP A C 10
ATOM 17671 O O . ASP A 1 24 ? -10.147 -6.011 4.729 1.00 0.00 96 ASP A O 10
ATOM 17680 N N . PHE A 1 25 ? -11.047 -8.077 4.717 1.00 0.00 97 PHE A N 10
ATOM 17681 C CA . PHE A 1 25 ? -11.688 -8.003 3.405 1.00 0.00 97 PHE A CA 10
ATOM 17682 C C . PHE A 1 25 ? -12.951 -8.895 3.304 1.00 0.00 97 PHE A C 10
ATOM 17683 O O . PHE A 1 25 ? -13.159 -9.749 4.167 1.00 0.00 97 PHE A O 10
ATOM 17700 N N . PRO A 1 26 ? -13.765 -8.775 2.232 1.00 0.00 98 PRO A N 10
ATOM 17701 C CA . PRO A 1 26 ? -14.913 -9.651 1.976 1.00 0.00 98 PRO A CA 10
ATOM 17702 C C . PRO A 1 26 ? -14.536 -11.048 1.465 1.00 0.00 98 PRO A C 10
ATOM 17703 O O . PRO A 1 26 ? -15.304 -11.993 1.654 1.00 0.00 98 PRO A O 10
ATOM 17714 N N . ASP A 1 27 ? -13.375 -11.197 0.821 1.00 0.00 99 ASP A N 10
ATOM 17715 C CA . ASP A 1 27 ? -12.853 -12.451 0.285 1.00 0.00 99 ASP A CA 10
ATOM 17716 C C . ASP A 1 27 ? -11.327 -12.411 0.167 1.00 0.00 99 ASP A C 10
ATOM 17717 O O . ASP A 1 27 ? -10.685 -11.359 0.198 1.00 0.00 99 ASP A O 10
ATOM 17726 N N . GLU A 1 28 ? -10.745 -13.595 0.006 1.00 0.00 100 GLU A N 10
ATOM 17727 C CA . GLU A 1 28 ? -9.310 -13.760 -0.253 1.00 0.00 100 GLU A CA 10
ATOM 17728 C C . GLU A 1 28 ? -8.890 -13.201 -1.612 1.00 0.00 100 GLU A C 10
ATOM 17729 O O . GLU A 1 28 ? -7.747 -12.805 -1.821 1.00 0.00 100 GLU A O 10
ATOM 17741 N N . ALA A 1 29 ? -9.838 -13.168 -2.541 1.00 0.00 101 ALA A N 10
ATOM 17742 C CA . ALA A 1 29 ? -9.630 -12.636 -3.885 1.00 0.00 101 ALA A CA 10
ATOM 17743 C C . ALA A 1 29 ? -9.220 -11.148 -3.861 1.00 0.00 101 ALA A C 10
ATOM 17744 O O . ALA A 1 29 ? -8.433 -10.705 -4.701 1.00 0.00 101 ALA A O 10
ATOM 17751 N N . ALA A 1 30 ? -9.672 -10.396 -2.852 1.00 0.00 102 ALA A N 10
ATOM 17752 C CA . ALA A 1 30 ? -9.247 -9.017 -2.626 1.00 0.00 102 ALA A CA 10
ATOM 17753 C C . ALA A 1 30 ? -7.780 -8.918 -2.148 1.00 0.00 102 ALA A C 10
ATOM 17754 O O . ALA A 1 30 ? -7.018 -8.080 -2.639 1.00 0.00 102 ALA A O 10
ATOM 17761 N N . LYS A 1 31 ? -7.351 -9.828 -1.262 1.00 0.00 103 LYS A N 10
ATOM 17762 C CA . LYS A 1 31 ? -5.949 -10.004 -0.858 1.00 0.00 103 LYS A CA 10
ATOM 17763 C C . LYS A 1 31 ? -5.077 -10.425 -2.041 1.00 0.00 103 LYS A C 10
ATOM 17764 O O . LYS A 1 31 ? -3.988 -9.892 -2.220 1.00 0.00 103 LYS A O 10
ATOM 17783 N N . ALA A 1 32 ? -5.560 -11.339 -2.879 1.00 0.00 104 ALA A N 10
ATOM 17784 C CA . ALA A 1 32 ? -4.846 -11.815 -4.057 1.00 0.00 104 ALA A CA 10
ATOM 17785 C C . ALA A 1 32 ? -4.557 -10.677 -5.046 1.00 0.00 104 ALA A C 10
ATOM 17786 O O . ALA A 1 32 ? -3.457 -10.609 -5.598 1.00 0.00 104 ALA A O 10
ATOM 17793 N N . ALA A 1 33 ? -5.488 -9.733 -5.211 1.00 0.00 105 ALA A N 10
ATOM 17794 C CA . ALA A 1 33 ? -5.266 -8.534 -6.013 1.00 0.00 105 ALA A CA 10
ATOM 17795 C C . ALA A 1 33 ? -4.195 -7.604 -5.418 1.00 0.00 105 ALA A C 10
ATOM 17796 O O . ALA A 1 33 ? -3.344 -7.095 -6.150 1.00 0.00 105 ALA A O 10
ATOM 17803 N N . LEU A 1 34 ? -4.175 -7.429 -4.092 1.00 0.00 106 LEU A N 10
ATOM 17804 C CA . LEU A 1 34 ? -3.173 -6.653 -3.376 1.00 0.00 106 LEU A CA 10
ATOM 17805 C C . LEU A 1 34 ? -1.778 -7.304 -3.461 1.00 0.00 106 LEU A C 10
ATOM 17806 O O . LEU A 1 34 ? -0.780 -6.619 -3.689 1.00 0.00 106 LEU A O 10
ATOM 17822 N N . MET A 1 35 ? -1.702 -8.635 -3.375 1.00 0.00 107 MET A N 10
ATOM 17823 C CA . MET A 1 35 ? -0.459 -9.391 -3.549 1.00 0.00 107 MET A CA 10
ATOM 17824 C C . MET A 1 35 ? 0.051 -9.336 -4.990 1.00 0.00 107 MET A C 10
ATOM 17825 O O . MET A 1 35 ? 1.244 -9.186 -5.231 1.00 0.00 107 MET A O 10
ATOM 17839 N N . THR A 1 36 ? -0.863 -9.393 -5.956 1.00 0.00 108 THR A N 10
ATOM 17840 C CA . THR A 1 36 ? -0.563 -9.290 -7.392 1.00 0.00 108 THR A CA 10
ATOM 17841 C C . THR A 1 36 ? 0.029 -7.921 -7.731 1.00 0.00 108 THR A C 10
ATOM 17842 O O . THR A 1 36 ? 1.011 -7.833 -8.469 1.00 0.00 108 THR A O 10
ATOM 17853 N N . ALA A 1 37 ? -0.510 -6.852 -7.136 1.00 0.00 109 ALA A N 10
ATOM 17854 C CA . ALA A 1 37 ? -0.064 -5.488 -7.348 1.00 0.00 109 ALA A CA 10
ATOM 17855 C C . ALA A 1 37 ? 1.381 -5.250 -6.882 1.00 0.00 109 ALA A C 10
ATOM 17856 O O . ALA A 1 37 ? 2.111 -4.500 -7.532 1.00 0.00 109 ALA A O 10
ATOM 17863 N N . LEU A 1 38 ? 1.825 -5.925 -5.811 1.00 0.00 110 LEU A N 10
ATOM 17864 C CA . LEU A 1 38 ? 3.214 -5.879 -5.362 1.00 0.00 110 LEU A CA 10
ATOM 17865 C C . LEU A 1 38 ? 4.123 -6.909 -6.056 1.00 0.00 110 LEU A C 10
ATOM 17866 O O . LEU A 1 38 ? 5.310 -6.647 -6.244 1.00 0.00 110 LEU A O 10
ATOM 17882 N N . ASN A 1 39 ? 3.568 -8.032 -6.523 1.00 0.00 111 ASN A N 10
ATOM 17883 C CA . ASN A 1 39 ? 4.269 -9.101 -7.241 1.00 0.00 111 ASN A CA 10
ATOM 17884 C C . ASN A 1 39 ? 4.744 -8.656 -8.634 1.00 0.00 111 ASN A C 10
ATOM 17885 O O . ASN A 1 39 ? 5.763 -9.133 -9.132 1.00 0.00 111 ASN A O 10
ATOM 17896 N N . GLY A 1 40 ? 4.029 -7.693 -9.221 1.00 0.00 112 GLY A N 10
ATOM 17897 C CA . GLY A 1 40 ? 4.292 -7.070 -10.518 1.00 0.00 112 GLY A CA 10
ATOM 17898 C C . GLY A 1 40 ? 5.709 -6.539 -10.711 1.00 0.00 112 GLY A C 10
ATOM 17899 O O . GLY A 1 40 ? 6.220 -6.527 -11.834 1.00 0.00 112 GLY A O 10
ATOM 17903 N N . LEU A 1 41 ? 6.347 -6.134 -9.609 1.00 0.00 113 LEU A N 10
ATOM 17904 C CA . LEU A 1 41 ? 7.740 -5.698 -9.577 1.00 0.00 113 LEU A CA 10
ATOM 17905 C C . LEU A 1 41 ? 8.526 -6.232 -8.357 1.00 0.00 113 LEU A C 10
ATOM 17906 O O . LEU A 1 41 ? 9.595 -5.720 -8.021 1.00 0.00 113 LEU A O 10
ATOM 17922 N N . LEU A 1 42 ? 8.000 -7.264 -7.685 1.00 0.00 114 LEU A N 10
ATOM 17923 C CA . LEU A 1 42 ? 8.685 -7.961 -6.588 1.00 0.00 114 LEU A CA 10
ATOM 17924 C C . LEU A 1 42 ? 10.059 -8.501 -7.033 1.00 0.00 114 LEU A C 10
ATOM 17925 O O . LEU A 1 42 ? 10.188 -9.117 -8.093 1.00 0.00 114 LEU A O 10
ATOM 17941 N N . ALA A 1 43 ? 11.083 -8.267 -6.209 1.00 0.00 115 ALA A N 10
ATOM 17942 C CA . ALA A 1 43 ? 12.464 -8.633 -6.463 1.00 0.00 115 ALA A CA 10
ATOM 17943 C C . ALA A 1 43 ? 12.777 -10.044 -5.920 1.00 0.00 115 ALA A C 10
ATOM 17944 O O . ALA A 1 43 ? 12.237 -10.435 -4.877 1.00 0.00 115 ALA A O 10
ATOM 17951 N N . PRO A 1 44 ? 13.655 -10.814 -6.589 1.00 0.00 116 PRO A N 10
ATOM 17952 C CA . PRO A 1 44 ? 13.953 -12.198 -6.230 1.00 0.00 116 PRO A CA 10
ATOM 17953 C C . PRO A 1 44 ? 14.653 -12.311 -4.871 1.00 0.00 116 PRO A C 10
ATOM 17954 O O . PRO A 1 44 ? 15.847 -12.038 -4.722 1.00 0.00 116 PRO A O 10
ATOM 17965 N N . GLY A 1 45 ? 13.866 -12.715 -3.874 1.00 0.00 117 GLY A N 10
ATOM 17966 C CA . GLY A 1 45 ? 14.266 -12.949 -2.488 1.00 0.00 117 GLY A CA 10
ATOM 17967 C C . GLY A 1 45 ? 13.400 -12.211 -1.462 1.00 0.00 117 GLY A C 10
ATOM 17968 O O . GLY A 1 45 ? 13.514 -12.484 -0.265 1.00 0.00 117 GLY A O 10
ATOM 17972 N N . VAL A 1 46 ? 12.527 -11.293 -1.902 1.00 0.00 118 VAL A N 10
ATOM 17973 C CA . VAL A 1 46 ? 11.589 -10.569 -1.030 1.00 0.00 118 VAL A CA 10
ATOM 17974 C C . VAL A 1 46 ? 10.524 -11.523 -0.462 1.00 0.00 118 VAL A C 10
ATOM 17975 O O . VAL A 1 46 ? 9.691 -12.056 -1.198 1.00 0.00 118 VAL A O 10
ATOM 17988 N N . ASN A 1 47 ? 10.560 -11.746 0.852 1.00 0.00 119 ASN A N 10
ATOM 17989 C CA . ASN A 1 47 ? 9.601 -12.544 1.611 1.00 0.00 119 ASN A CA 10
ATOM 17990 C C . ASN A 1 47 ? 8.224 -11.856 1.736 1.00 0.00 119 ASN A C 10
ATOM 17991 O O . ASN A 1 47 ? 8.129 -10.627 1.670 1.00 0.00 119 ASN A O 10
ATOM 18002 N N . VAL A 1 48 ? 7.168 -12.631 2.002 1.00 0.00 120 VAL A N 10
ATOM 18003 C CA . VAL A 1 48 ? 5.788 -12.146 2.203 1.00 0.00 120 VAL A CA 10
ATOM 18004 C C . VAL A 1 48 ? 5.153 -12.866 3.400 1.00 0.00 120 VAL A C 10
ATOM 18005 O O . VAL A 1 48 ? 5.231 -14.093 3.506 1.00 0.00 120 VAL A O 10
ATOM 18018 N N . ILE A 1 49 ? 4.509 -12.107 4.292 1.00 0.00 121 ILE A N 10
ATOM 18019 C CA . ILE A 1 49 ? 3.859 -12.578 5.526 1.00 0.00 121 ILE A CA 10
ATOM 18020 C C . ILE A 1 49 ? 2.401 -12.101 5.535 1.00 0.00 121 ILE A C 10
ATOM 18021 O O . ILE A 1 49 ? 2.101 -10.964 5.174 1.00 0.00 121 ILE A O 10
ATOM 18037 N N . ASP A 1 50 ? 1.499 -12.976 5.980 1.00 0.00 122 ASP A N 10
ATOM 18038 C CA . ASP A 1 50 ? 0.043 -12.800 5.898 1.00 0.00 122 ASP A CA 10
ATOM 18039 C C . ASP A 1 50 ? -0.667 -12.987 7.252 1.00 0.00 122 ASP A C 10
ATOM 18040 O O . ASP A 1 50 ? -0.537 -14.026 7.908 1.00 0.00 122 ASP A O 10
ATOM 18049 N N . GLN A 1 51 ? -1.456 -11.981 7.640 1.00 0.00 123 GLN A N 10
ATOM 18050 C CA . GLN A 1 51 ? -2.343 -11.938 8.792 1.00 0.00 123 GLN A CA 10
ATOM 18051 C C . GLN A 1 51 ? -3.711 -11.294 8.439 1.00 0.00 123 GLN A C 10
ATOM 18052 O O . GLN A 1 51 ? -4.403 -10.755 9.306 1.00 0.00 123 GLN A O 10
ATOM 18066 N N . ILE A 1 52 ? -4.107 -11.312 7.159 1.00 0.00 124 ILE A N 10
ATOM 18067 C CA . ILE A 1 52 ? -5.436 -10.866 6.700 1.00 0.00 124 ILE A CA 10
ATOM 18068 C C . ILE A 1 52 ? -6.549 -11.795 7.226 1.00 0.00 124 ILE A C 10
ATOM 18069 O O . ILE A 1 52 ? -6.377 -13.017 7.285 1.00 0.00 124 ILE A O 10
ATOM 18085 N N . HIS A 1 53 ? -7.718 -11.220 7.535 1.00 0.00 125 HIS A N 10
ATOM 18086 C CA . HIS A 1 53 ? -8.970 -11.919 7.858 1.00 0.00 125 HIS A CA 10
ATOM 18087 C C . HIS A 1 53 ? -10.076 -11.629 6.820 1.00 0.00 125 HIS A C 10
ATOM 18088 O O . HIS A 1 53 ? -9.995 -10.665 6.054 1.00 0.00 125 HIS A O 10
ATOM 18103 N N . VAL A 1 54 ? -11.113 -12.473 6.780 1.00 0.00 126 VAL A N 10
ATOM 18104 C CA . VAL A 1 54 ? -12.172 -12.472 5.760 1.00 0.00 126 VAL A CA 10
ATOM 18105 C C . VAL A 1 54 ? -13.572 -12.522 6.392 1.00 0.00 126 VAL A C 10
ATOM 18106 O O . VAL A 1 54 ? -13.908 -13.470 7.101 1.00 0.00 126 VAL A O 10
ATOM 18119 N N . ASP A 1 55 ? -14.397 -11.508 6.111 1.00 0.00 127 ASP A N 10
ATOM 18120 C CA . ASP A 1 55 ? -15.818 -11.414 6.461 1.00 0.00 127 ASP A CA 10
ATOM 18121 C C . ASP A 1 55 ? -16.548 -10.456 5.482 1.00 0.00 127 ASP A C 10
ATOM 18122 O O . ASP A 1 55 ? -16.101 -9.319 5.308 1.00 0.00 127 ASP A O 10
ATOM 18131 N N . PRO A 1 56 ? -17.690 -10.842 4.870 1.00 0.00 128 PRO A N 10
ATOM 18132 C CA . PRO A 1 56 ? -18.394 -10.040 3.852 1.00 0.00 128 PRO A CA 10
ATOM 18133 C C . PRO A 1 56 ? -19.106 -8.781 4.390 1.00 0.00 128 PRO A C 10
ATOM 18134 O O . PRO A 1 56 ? -19.665 -8.001 3.610 1.00 0.00 128 PRO A O 10
ATOM 18145 N N . VAL A 1 57 ? -19.078 -8.572 5.711 1.00 0.00 129 VAL A N 10
ATOM 18146 C CA . VAL A 1 57 ? -19.571 -7.377 6.427 1.00 0.00 129 VAL A CA 10
ATOM 18147 C C . VAL A 1 57 ? -18.752 -6.113 6.099 1.00 0.00 129 VAL A C 10
ATOM 18148 O O . VAL A 1 57 ? -19.237 -4.990 6.255 1.00 0.00 129 VAL A O 10
ATOM 18161 N N . VAL A 1 58 ? -17.534 -6.287 5.580 1.00 0.00 130 VAL A N 10
ATOM 18162 C CA . VAL A 1 58 ? -16.588 -5.250 5.157 1.00 0.00 130 VAL A CA 10
ATOM 18163 C C . VAL A 1 58 ? -16.173 -5.488 3.707 1.00 0.00 130 VAL A C 10
ATOM 18164 O O . VAL A 1 58 ? -16.008 -6.628 3.278 1.00 0.00 130 VAL A O 10
ATOM 18177 N N . ARG A 1 59 ? -16.066 -4.400 2.936 1.00 0.00 131 ARG A N 10
ATOM 18178 C CA . ARG A 1 59 ? -15.875 -4.378 1.465 1.00 0.00 131 ARG A CA 10
ATOM 18179 C C . ARG A 1 59 ? -14.983 -3.192 1.097 1.00 0.00 131 ARG A C 10
ATOM 18180 O O . ARG A 1 59 ? -15.060 -2.170 1.773 1.00 0.00 131 ARG A O 10
ATOM 18201 N N . SER A 1 60 ? -14.147 -3.293 0.061 1.00 0.00 132 SER A N 10
ATOM 18202 C CA . SER A 1 60 ? -13.100 -2.292 -0.209 1.00 0.00 132 SER A CA 10
ATOM 18203 C C . SER A 1 60 ? -12.916 -1.895 -1.676 1.00 0.00 132 SER A C 10
ATOM 18204 O O . SER A 1 60 ? -13.588 -2.387 -2.586 1.00 0.00 132 SER A O 10
ATOM 18212 N N . LEU A 1 61 ? -11.956 -0.991 -1.868 1.00 0.00 133 LEU A N 10
ATOM 18213 C CA . LEU A 1 61 ? -11.337 -0.606 -3.125 1.00 0.00 133 LEU A CA 10
ATOM 18214 C C . LEU A 1 61 ? -10.580 -1.794 -3.749 1.00 0.00 133 LEU A C 10
ATOM 18215 O O . LEU A 1 61 ? -10.424 -2.862 -3.146 1.00 0.00 133 LEU A O 10
ATOM 18231 N N . ASP A 1 62 ? -10.067 -1.590 -4.954 1.00 0.00 134 ASP A N 10
ATOM 18232 C CA . ASP A 1 62 ? -9.166 -2.509 -5.642 1.00 0.00 134 ASP A CA 10
ATOM 18233 C C . ASP A 1 62 ? -7.704 -2.036 -5.584 1.00 0.00 134 ASP A C 10
ATOM 18234 O O . ASP A 1 62 ? -7.427 -0.835 -5.490 1.00 0.00 134 ASP A O 10
ATOM 18243 N N . PHE A 1 63 ? -6.776 -2.988 -5.719 1.00 0.00 135 PHE A N 10
ATOM 18244 C CA . PHE A 1 63 ? -5.352 -2.749 -5.911 1.00 0.00 135 PHE A CA 10
ATOM 18245 C C . PHE A 1 63 ? -4.847 -3.176 -7.296 1.00 0.00 135 PHE A C 10
ATOM 18246 O O . PHE A 1 63 ? -3.675 -2.978 -7.613 1.00 0.00 135 PHE A O 10
ATOM 18263 N N . SER A 1 64 ? -5.716 -3.698 -8.162 1.00 0.00 136 SER A N 10
ATOM 18264 C CA . SER A 1 64 ? -5.397 -4.011 -9.561 1.00 0.00 136 SER A CA 10
ATOM 18265 C C . SER A 1 64 ? -4.880 -2.776 -10.316 1.00 0.00 136 SER A C 10
ATOM 18266 O O . SER A 1 64 ? -3.894 -2.857 -11.051 1.00 0.00 136 SER A O 10
ATOM 18274 N N . SER A 1 65 ? -5.487 -1.612 -10.060 1.00 0.00 137 SER A N 10
ATOM 18275 C CA . SER A 1 65 ? -5.035 -0.297 -10.517 1.00 0.00 137 SER A CA 10
ATOM 18276 C C . SER A 1 65 ? -3.949 0.342 -9.627 1.00 0.00 137 SER A C 10
ATOM 18277 O O . SER A 1 65 ? -3.373 1.358 -10.017 1.00 0.00 137 SER A O 10
ATOM 18285 N N . ALA A 1 66 ? -3.622 -0.251 -8.469 1.00 0.00 138 ALA A N 10
ATOM 18286 C CA . ALA A 1 66 ? -2.580 0.193 -7.545 1.00 0.00 138 ALA A CA 10
ATOM 18287 C C . ALA A 1 66 ? -1.212 -0.483 -7.759 1.00 0.00 138 ALA A C 10
ATOM 18288 O O . ALA A 1 66 ? -0.240 -0.128 -7.095 1.00 0.00 138 ALA A O 10
ATOM 18295 N N . GLU A 1 67 ? -1.095 -1.412 -8.712 1.00 0.00 139 GLU A N 10
ATOM 18296 C CA . GLU A 1 67 ? 0.184 -1.967 -9.178 1.00 0.00 139 GLU A CA 10
ATOM 18297 C C . GLU A 1 67 ? 1.264 -0.881 -9.431 1.00 0.00 139 GLU A C 10
ATOM 18298 O O . GLU A 1 67 ? 2.363 -1.015 -8.885 1.00 0.00 139 GLU A O 10
ATOM 18310 N N . PRO A 1 68 ? 0.990 0.239 -10.147 1.00 0.00 140 PRO A N 10
ATOM 18311 C CA . PRO A 1 68 ? 1.973 1.308 -10.326 1.00 0.00 140 PRO A CA 10
ATOM 18312 C C . PRO A 1 68 ? 2.342 2.040 -9.026 1.00 0.00 140 PRO A C 10
ATOM 18313 O O . PRO A 1 68 ? 3.449 2.574 -8.929 1.00 0.00 140 PRO A O 10
ATOM 18324 N N . VAL A 1 69 ? 1.472 2.038 -8.004 1.00 0.00 141 VAL A N 10
ATOM 18325 C CA . VAL A 1 69 ? 1.777 2.625 -6.687 1.00 0.00 141 VAL A CA 10
ATOM 18326 C C . VAL A 1 69 ? 2.910 1.865 -6.004 1.00 0.00 141 VAL A C 10
ATOM 18327 O O . VAL A 1 69 ? 3.862 2.474 -5.514 1.00 0.00 141 VAL A O 10
ATOM 18340 N N . PHE A 1 70 ? 2.857 0.531 -6.032 1.00 0.00 142 PHE A N 10
ATOM 18341 C CA . PHE A 1 70 ? 3.927 -0.310 -5.511 1.00 0.00 142 PHE A CA 10
ATOM 18342 C C . PHE A 1 70 ? 5.183 -0.237 -6.385 1.00 0.00 142 PHE A C 10
ATOM 18343 O O . PHE A 1 70 ? 6.285 -0.166 -5.846 1.00 0.00 142 PHE A O 10
ATOM 18360 N N . THR A 1 71 ? 5.032 -0.166 -7.714 1.00 0.00 143 THR A N 10
ATOM 18361 C CA . THR A 1 71 ? 6.146 -0.017 -8.675 1.00 0.00 143 THR A CA 10
ATOM 18362 C C . THR A 1 71 ? 6.958 1.249 -8.399 1.00 0.00 143 THR A C 10
ATOM 18363 O O . THR A 1 71 ? 8.190 1.210 -8.405 1.00 0.00 143 THR A O 10
ATOM 18374 N N . ALA A 1 72 ? 6.283 2.358 -8.083 1.00 0.00 144 ALA A N 10
ATOM 18375 C CA . ALA A 1 72 ? 6.914 3.624 -7.711 1.00 0.00 144 ALA A CA 10
ATOM 18376 C C . ALA A 1 72 ? 7.640 3.584 -6.342 1.00 0.00 144 ALA A C 10
ATOM 18377 O O . ALA A 1 72 ? 8.435 4.482 -6.044 1.00 0.00 144 ALA A O 10
ATOM 18384 N N . SER A 1 73 ? 7.423 2.535 -5.539 1.00 0.00 145 SER A N 10
ATOM 18385 C CA . SER A 1 73 ? 7.905 2.371 -4.175 1.00 0.00 145 SER A CA 10
ATOM 18386 C C . SER A 1 73 ? 8.864 1.195 -3.941 1.00 0.00 145 SER A C 10
ATOM 18387 O O . SER A 1 73 ? 9.376 1.073 -2.831 1.00 0.00 145 SER A O 10
ATOM 18395 N N . VAL A 1 74 ? 9.147 0.312 -4.905 1.00 0.00 146 VAL A N 10
ATOM 18396 C CA . VAL A 1 74 ? 10.037 -0.860 -4.695 1.00 0.00 146 VAL A CA 10
ATOM 18397 C C . VAL A 1 74 ? 11.428 -0.548 -4.099 1.00 0.00 146 VAL A C 10
ATOM 18398 O O . VAL A 1 74 ? 11.835 -1.295 -3.204 1.00 0.00 146 VAL A O 10
ATOM 18411 N N . PRO A 1 75 ? 12.163 0.525 -4.479 1.00 0.00 147 PRO A N 10
ATOM 18412 C CA . PRO A 1 75 ? 13.472 0.813 -3.877 1.00 0.00 147 PRO A CA 10
ATOM 18413 C C . PRO A 1 75 ? 13.406 1.314 -2.418 1.00 0.00 147 PRO A C 10
ATOM 18414 O O . PRO A 1 75 ? 14.447 1.450 -1.772 1.00 0.00 147 PRO A O 10
ATOM 18425 N N . ILE A 1 76 ? 12.211 1.604 -1.890 1.00 0.00 148 ILE A N 10
ATOM 18426 C CA . ILE A 1 76 ? 11.989 2.187 -0.565 1.00 0.00 148 ILE A CA 10
ATOM 18427 C C . ILE A 1 76 ? 12.003 1.092 0.531 1.00 0.00 148 ILE A C 10
ATOM 18428 O O . ILE A 1 76 ? 11.152 0.196 0.495 1.00 0.00 148 ILE A O 10
ATOM 18444 N N . PRO A 1 77 ? 12.917 1.132 1.522 1.00 0.00 149 PRO A N 10
ATOM 18445 C CA . PRO A 1 77 ? 13.075 0.049 2.503 1.00 0.00 149 PRO A CA 10
ATOM 18446 C C . PRO A 1 77 ? 12.009 0.003 3.613 1.00 0.00 149 PRO A C 10
ATOM 18447 O O . PRO A 1 77 ? 11.745 -1.069 4.159 1.00 0.00 149 PRO A O 10
ATOM 18458 N N . ASP A 1 78 ? 11.376 1.142 3.914 1.00 0.00 150 ASP A N 10
ATOM 18459 C CA . ASP A 1 78 ? 10.414 1.343 5.008 1.00 0.00 150 ASP A CA 10
ATOM 18460 C C . ASP A 1 78 ? 8.976 1.637 4.533 1.00 0.00 150 ASP A C 10
ATOM 18461 O O . ASP A 1 78 ? 8.120 2.024 5.333 1.00 0.00 150 ASP A O 10
ATOM 18470 N N . PHE A 1 79 ? 8.711 1.509 3.228 1.00 0.00 151 PHE A N 10
ATOM 18471 C CA . PHE A 1 79 ? 7.404 1.799 2.630 1.00 0.00 151 PHE A CA 10
ATOM 18472 C C . PHE A 1 79 ? 6.260 0.991 3.268 1.00 0.00 151 PHE A C 10
ATOM 18473 O O . PHE A 1 79 ? 6.423 -0.170 3.651 1.00 0.00 151 PHE A O 10
ATOM 18490 N N . GLY A 1 80 ? 5.073 1.585 3.306 1.00 0.00 152 GLY A N 10
ATOM 18491 C CA . GLY A 1 80 ? 3.837 0.932 3.706 1.00 0.00 152 GLY A CA 10
ATOM 18492 C C . GLY A 1 80 ? 2.603 1.748 3.338 1.00 0.00 152 GLY A C 10
ATOM 18493 O O . GLY A 1 80 ? 2.675 2.939 3.020 1.00 0.00 152 GLY A O 10
ATOM 18497 N N . LEU A 1 81 ? 1.453 1.090 3.424 1.00 0.00 153 LEU A N 10
ATOM 18498 C CA . LEU A 1 81 ? 0.136 1.656 3.140 1.00 0.00 153 LEU A CA 10
ATOM 18499 C C . LEU A 1 81 ? -0.826 1.365 4.292 1.00 0.00 153 LEU A C 10
ATOM 18500 O O . LEU A 1 81 ? -0.752 0.319 4.941 1.00 0.00 153 LEU A O 10
ATOM 18516 N N . LYS A 1 82 ? -1.792 2.259 4.474 1.00 0.00 154 LYS A N 10
ATOM 18517 C CA . LYS A 1 82 ? -2.962 2.053 5.344 1.00 0.00 154 LYS A CA 10
ATOM 18518 C C . LYS A 1 82 ? -4.233 2.521 4.640 1.00 0.00 154 LYS A C 10
ATOM 18519 O O . LYS A 1 82 ? -4.218 3.497 3.893 1.00 0.00 154 LYS A O 10
ATOM 18538 N N . VAL A 1 83 ? -5.339 1.830 4.892 1.00 0.00 155 VAL A N 10
ATOM 18539 C CA . VAL A 1 83 ? -6.648 2.080 4.268 1.00 0.00 155 VAL A CA 10
ATOM 18540 C C . VAL A 1 83 ? -7.731 1.932 5.330 1.00 0.00 155 VAL A C 10
ATOM 18541 O O . VAL A 1 83 ? -7.765 0.924 6.036 1.00 0.00 155 VAL A O 10
ATOM 18554 N N . GLU A 1 84 ? -8.625 2.913 5.445 1.00 0.00 156 GLU A N 10
ATOM 18555 C CA . GLU A 1 84 ? -9.832 2.814 6.284 1.00 0.00 156 GLU A CA 10
ATOM 18556 C C . GLU A 1 84 ? -10.914 3.822 5.872 1.00 0.00 156 GLU A C 10
ATOM 18557 O O . GLU A 1 84 ? -10.608 4.855 5.275 1.00 0.00 156 GLU A O 10
ATOM 18569 N N . ARG A 1 85 ? -12.171 3.544 6.250 1.00 0.00 157 ARG A N 10
ATOM 18570 C CA . ARG A 1 85 ? -13.386 4.352 6.005 1.00 0.00 157 ARG A CA 10
ATOM 18571 C C . ARG A 1 85 ? -13.493 4.912 4.577 1.00 0.00 157 ARG A C 10
ATOM 18572 O O . ARG A 1 85 ? -14.056 4.238 3.725 1.00 0.00 157 ARG A O 10
ATOM 18593 N N . ASP A 1 86 ? -12.962 6.105 4.314 1.00 0.00 158 ASP A N 10
ATOM 18594 C CA . ASP A 1 86 ? -13.014 6.827 3.039 1.00 0.00 158 ASP A CA 10
ATOM 18595 C C . ASP A 1 86 ? -11.645 7.465 2.684 1.00 0.00 158 ASP A C 10
ATOM 18596 O O . ASP A 1 86 ? -11.565 8.450 1.947 1.00 0.00 158 ASP A O 10
ATOM 18605 N N . THR A 1 87 ? -10.553 6.900 3.217 1.00 0.00 159 THR A N 10
ATOM 18606 C CA . THR A 1 87 ? -9.189 7.441 3.156 1.00 0.00 159 THR A CA 10
ATOM 18607 C C . THR A 1 87 ? -8.150 6.365 2.816 1.00 0.00 159 THR A C 10
ATOM 18608 O O . THR A 1 87 ? -8.207 5.239 3.322 1.00 0.00 159 THR A O 10
ATOM 18619 N N . VAL A 1 88 ? -7.148 6.739 2.015 1.00 0.00 160 VAL A N 10
ATOM 18620 C CA . VAL A 1 88 ? -5.945 5.967 1.707 1.00 0.00 160 VAL A CA 10
ATOM 18621 C C . VAL A 1 88 ? -4.689 6.744 2.113 1.00 0.00 160 VAL A C 10
ATOM 18622 O O . VAL A 1 88 ? -4.523 7.910 1.764 1.00 0.00 160 VAL A O 10
ATOM 18635 N N . THR A 1 89 ? -3.802 6.095 2.862 1.00 0.00 161 THR A N 10
ATOM 18636 C CA . THR A 1 89 ? -2.618 6.697 3.494 1.00 0.00 161 THR A CA 10
ATOM 18637 C C . THR A 1 89 ? -1.351 5.939 3.098 1.00 0.00 161 THR A C 10
ATOM 18638 O O . THR A 1 89 ? -1.341 4.709 3.082 1.00 0.00 161 THR A O 10
ATOM 18649 N N . LEU A 1 90 ? -0.269 6.660 2.788 1.00 0.00 162 LEU A N 10
ATOM 18650 C CA . LEU A 1 90 ? 0.969 6.127 2.224 1.00 0.00 162 LEU A CA 10
ATOM 18651 C C . LEU A 1 90 ? 2.175 6.677 2.999 1.00 0.00 162 LEU A C 10
ATOM 18652 O O . LEU A 1 90 ? 2.314 7.890 3.119 1.00 0.00 162 LEU A O 10
ATOM 18668 N N . THR A 1 91 ? 3.049 5.812 3.515 1.00 0.00 163 THR A N 10
ATOM 18669 C CA . THR A 1 91 ? 4.193 6.156 4.386 1.00 0.00 163 THR A CA 10
ATOM 18670 C C . THR A 1 91 ? 5.468 5.448 3.901 1.00 0.00 163 THR A C 10
ATOM 18671 O O . THR A 1 91 ? 5.378 4.390 3.286 1.00 0.00 163 THR A O 10
ATOM 18682 N N . GLY A 1 92 ? 6.663 5.992 4.154 1.00 0.00 164 GLY A N 10
ATOM 18683 C CA . GLY A 1 92 ? 7.936 5.399 3.717 1.00 0.00 164 GLY A CA 10
ATOM 18684 C C . GLY A 1 92 ? 9.130 6.360 3.746 1.00 0.00 164 GLY A C 10
ATOM 18685 O O . GLY A 1 92 ? 9.053 7.448 4.316 1.00 0.00 164 GLY A O 10
ATOM 18689 N N . THR A 1 93 ? 10.227 5.945 3.111 1.00 0.00 165 THR A N 10
ATOM 18690 C CA . THR A 1 93 ? 11.555 6.600 3.117 1.00 0.00 165 THR A CA 10
ATOM 18691 C C . THR A 1 93 ? 12.199 6.660 1.719 1.00 0.00 165 THR A C 10
ATOM 18692 O O . THR A 1 93 ? 13.150 5.948 1.388 1.00 0.00 165 THR A O 10
ATOM 18703 N N . ALA A 1 94 ? 11.635 7.496 0.855 1.00 0.00 166 ALA A N 10
ATOM 18704 C CA . ALA A 1 94 ? 11.940 7.579 -0.568 1.00 0.00 166 ALA A CA 10
ATOM 18705 C C . ALA A 1 94 ? 13.335 8.162 -0.904 1.00 0.00 166 ALA A C 10
ATOM 18706 O O . ALA A 1 94 ? 13.853 8.999 -0.159 1.00 0.00 166 ALA A O 10
ATOM 18713 N N . PRO A 1 95 ? 13.930 7.797 -2.057 1.00 0.00 167 PRO A N 10
ATOM 18714 C CA . PRO A 1 95 ? 15.226 8.323 -2.505 1.00 0.00 167 PRO A CA 10
ATOM 18715 C C . PRO A 1 95 ? 15.192 9.799 -2.954 1.00 0.00 167 PRO A C 10
ATOM 18716 O O . PRO A 1 95 ? 16.203 10.494 -2.845 1.00 0.00 167 PRO A O 10
ATOM 18727 N N . SER A 1 96 ? 14.047 10.296 -3.444 1.00 0.00 168 SER A N 10
ATOM 18728 C CA . SER A 1 96 ? 13.813 11.687 -3.850 1.00 0.00 168 SER A CA 10
ATOM 18729 C C . SER A 1 96 ? 12.338 12.070 -3.686 1.00 0.00 168 SER A C 10
ATOM 18730 O O . SER A 1 96 ? 11.450 11.215 -3.737 1.00 0.00 168 SER A O 10
ATOM 18738 N N . SER A 1 97 ? 12.049 13.367 -3.549 1.00 0.00 169 SER A N 10
ATOM 18739 C CA . SER A 1 97 ? 10.697 13.932 -3.643 1.00 0.00 169 SER A CA 10
ATOM 18740 C C . SER A 1 97 ? 10.011 13.649 -4.983 1.00 0.00 169 SER A C 10
ATOM 18741 O O . SER A 1 97 ? 8.786 13.624 -5.054 1.00 0.00 169 SER A O 10
ATOM 18749 N N . GLU A 1 98 ? 10.783 13.350 -6.028 1.00 0.00 170 GLU A N 10
ATOM 18750 C CA . GLU A 1 98 ? 10.277 12.855 -7.312 1.00 0.00 170 GLU A CA 10
ATOM 18751 C C . GLU A 1 98 ? 9.569 11.502 -7.157 1.00 0.00 170 GLU A C 10
ATOM 18752 O O . GLU A 1 98 ? 8.441 11.328 -7.617 1.00 0.00 170 GLU A O 10
ATOM 18764 N N . HIS A 1 99 ? 10.198 10.567 -6.431 1.00 0.00 171 HIS A N 10
ATOM 18765 C CA . HIS A 1 99 ? 9.568 9.306 -6.028 1.00 0.00 171 HIS A CA 10
ATOM 18766 C C . HIS A 1 99 ? 8.319 9.542 -5.174 1.00 0.00 171 HIS A C 10
ATOM 18767 O O . HIS A 1 99 ? 7.295 8.904 -5.420 1.00 0.00 171 HIS A O 10
ATOM 18782 N N . LYS A 1 100 ? 8.354 10.488 -4.225 1.00 0.00 172 LYS A N 10
ATOM 18783 C CA . LYS A 1 100 ? 7.180 10.798 -3.390 1.00 0.00 172 LYS A CA 10
ATOM 18784 C C . LYS A 1 100 ? 5.996 11.311 -4.206 1.00 0.00 172 LYS A C 10
ATOM 18785 O O . LYS A 1 100 ? 4.870 10.848 -4.027 1.00 0.00 172 LYS A O 10
ATOM 18804 N N . ASP A 1 101 ? 6.256 12.220 -5.141 1.00 0.00 173 ASP A N 10
ATOM 18805 C CA . ASP A 1 101 ? 5.247 12.774 -6.039 1.00 0.00 173 ASP A CA 10
ATOM 18806 C C . ASP A 1 101 ? 4.652 11.706 -6.951 1.00 0.00 173 ASP A C 10
ATOM 18807 O O . ASP A 1 101 ? 3.438 11.629 -7.124 1.00 0.00 173 ASP A O 10
ATOM 18816 N N . ALA A 1 102 ? 5.510 10.832 -7.475 1.00 0.00 174 ALA A N 10
ATOM 18817 C CA . ALA A 1 102 ? 5.096 9.730 -8.335 1.00 0.00 174 ALA A CA 10
ATOM 18818 C C . ALA A 1 102 ? 4.181 8.730 -7.610 1.00 0.00 174 ALA A C 10
ATOM 18819 O O . ALA A 1 102 ? 3.179 8.283 -8.175 1.00 0.00 174 ALA A O 10
ATOM 18826 N N . VAL A 1 103 ? 4.474 8.429 -6.342 1.00 0.00 175 VAL A N 10
ATOM 18827 C CA . VAL A 1 103 ? 3.643 7.546 -5.514 1.00 0.00 175 VAL A CA 10
ATOM 18828 C C . VAL A 1 103 ? 2.298 8.201 -5.190 1.00 0.00 175 VAL A C 10
ATOM 18829 O O . VAL A 1 103 ? 1.250 7.560 -5.291 1.00 0.00 175 VAL A O 10
ATOM 18842 N N . LYS A 1 104 ? 2.305 9.505 -4.886 1.00 0.00 176 LYS A N 10
ATOM 18843 C CA . LYS A 1 104 ? 1.100 10.295 -4.603 1.00 0.00 176 LYS A CA 10
ATOM 18844 C C . LYS A 1 104 ? 0.190 10.403 -5.827 1.00 0.00 176 LYS A C 10
ATOM 18845 O O . LYS A 1 104 ? -1.028 10.240 -5.717 1.00 0.00 176 LYS A O 10
ATOM 18864 N N . ARG A 1 105 ? 0.776 10.610 -7.010 1.00 0.00 177 ARG A N 10
ATOM 18865 C CA . ARG A 1 105 ? 0.062 10.692 -8.290 1.00 0.00 177 ARG A CA 10
ATOM 18866 C C . ARG A 1 105 ? -0.517 9.353 -8.721 1.00 0.00 177 ARG A C 10
ATOM 18867 O O . ARG A 1 105 ? -1.622 9.312 -9.262 1.00 0.00 177 ARG A O 10
ATOM 18888 N N . ALA A 1 106 ? 0.171 8.253 -8.427 1.00 0.00 178 ALA A N 10
ATOM 18889 C CA . ALA A 1 106 ? -0.363 6.924 -8.663 1.00 0.00 178 ALA A CA 10
ATOM 18890 C C . ALA A 1 106 ? -1.578 6.646 -7.765 1.00 0.00 178 ALA A C 10
ATOM 18891 O O . ALA A 1 106 ? -2.617 6.216 -8.267 1.00 0.00 178 ALA A O 10
ATOM 18898 N N . ALA A 1 107 ? -1.502 6.985 -6.473 1.00 0.00 179 ALA A N 10
ATOM 18899 C CA . ALA A 1 107 ? -2.577 6.774 -5.510 1.00 0.00 179 ALA A CA 10
ATOM 18900 C C . ALA A 1 107 ? -3.835 7.589 -5.845 1.00 0.00 179 ALA A C 10
ATOM 18901 O O . ALA A 1 107 ? -4.951 7.082 -5.736 1.00 0.00 179 ALA A O 10
ATOM 18908 N N . THR A 1 108 ? -3.669 8.832 -6.316 1.00 0.00 180 THR A N 10
ATOM 18909 C CA . THR A 1 108 ? -4.812 9.661 -6.725 1.00 0.00 180 THR A CA 10
ATOM 18910 C C . THR A 1 108 ? -5.404 9.209 -8.065 1.00 0.00 180 THR A C 10
ATOM 18911 O O . THR A 1 108 ? -6.607 9.334 -8.286 1.00 0.00 180 THR A O 10
ATOM 18922 N N . SER A 1 109 ? -4.588 8.610 -8.942 1.00 0.00 181 SER A N 10
ATOM 18923 C CA . SER A 1 109 ? -5.040 8.015 -10.204 1.00 0.00 181 SER A CA 10
ATOM 18924 C C . SER A 1 109 ? -5.843 6.725 -9.999 1.00 0.00 181 SER A C 10
ATOM 18925 O O . SER A 1 109 ? -6.841 6.513 -10.691 1.00 0.00 181 SER A O 10
ATOM 18933 N N . THR A 1 110 ? -5.443 5.866 -9.051 1.00 0.00 182 THR A N 10
ATOM 18934 C CA . THR A 1 110 ? -6.156 4.614 -8.744 1.00 0.00 182 THR A CA 10
ATOM 18935 C C . THR A 1 110 ? -7.395 4.813 -7.866 1.00 0.00 182 THR A C 10
ATOM 18936 O O . THR A 1 110 ? -8.391 4.104 -8.036 1.00 0.00 182 THR A O 10
ATOM 18947 N N . TRP A 1 111 ? -7.369 5.812 -6.979 1.00 0.00 183 TRP A N 10
ATOM 18948 C CA . TRP A 1 111 ? -8.423 6.108 -6.003 1.00 0.00 183 TRP A CA 10
ATOM 18949 C C . TRP A 1 111 ? -8.892 7.582 -6.010 1.00 0.00 183 TRP A C 10
ATOM 18950 O O . TRP A 1 111 ? -8.782 8.276 -4.994 1.00 0.00 183 TRP A O 10
ATOM 18971 N N . PRO A 1 112 ? -9.425 8.090 -7.139 1.00 0.00 184 PRO A N 10
ATOM 18972 C CA . PRO A 1 112 ? -9.764 9.508 -7.304 1.00 0.00 184 PRO A CA 10
ATOM 18973 C C . PRO A 1 112 ? -10.990 9.979 -6.498 1.00 0.00 184 PRO A C 10
ATOM 18974 O O . PRO A 1 112 ? -11.183 11.187 -6.349 1.00 0.00 184 PRO A O 10
ATOM 18985 N N . ASP A 1 113 ? -11.815 9.064 -5.968 1.00 0.00 185 ASP A N 10
ATOM 18986 C CA . ASP A 1 113 ? -13.053 9.388 -5.238 1.00 0.00 185 ASP A CA 10
ATOM 18987 C C . ASP A 1 113 ? -12.869 9.432 -3.704 1.00 0.00 185 ASP A C 10
ATOM 18988 O O . ASP A 1 113 ? -13.752 9.901 -2.980 1.00 0.00 185 ASP A O 10
ATOM 18997 N N . MET A 1 114 ? -11.698 9.011 -3.203 1.00 0.00 186 MET A N 10
ATOM 18998 C CA . MET A 1 114 ? -11.358 8.929 -1.784 1.00 0.00 186 MET A CA 10
ATOM 18999 C C . MET A 1 114 ? -10.382 10.031 -1.349 1.00 0.00 186 MET A C 10
ATOM 19000 O O . MET A 1 114 ? -9.662 10.612 -2.168 1.00 0.00 186 MET A O 10
ATOM 19014 N N . LYS A 1 115 ? -10.320 10.290 -0.037 1.00 0.00 187 LYS A N 10
ATOM 19015 C CA . LYS A 1 115 ? -9.271 11.120 0.578 1.00 0.00 187 LYS A CA 10
ATOM 19016 C C . LYS A 1 115 ? -7.921 10.401 0.470 1.00 0.00 187 LYS A C 10
ATOM 19017 O O . LYS A 1 115 ? -7.856 9.181 0.620 1.00 0.00 187 LYS A O 10
ATOM 19036 N N . ILE A 1 116 ? -6.843 11.147 0.239 1.00 0.00 188 ILE A N 10
ATOM 19037 C CA . ILE A 1 116 ? -5.496 10.602 0.004 1.00 0.00 188 ILE A CA 10
ATOM 19038 C C . ILE A 1 116 ? -4.462 11.364 0.841 1.00 0.00 188 ILE A C 10
ATOM 19039 O O . ILE A 1 116 ? -4.408 12.595 0.816 1.00 0.00 188 ILE A O 10
ATOM 19055 N N . VAL A 1 117 ? -3.660 10.619 1.609 1.00 0.00 189 VAL A N 10
ATOM 19056 C CA . VAL A 1 117 ? -2.729 11.160 2.614 1.00 0.00 189 VAL A CA 10
ATOM 19057 C C . VAL A 1 117 ? -1.312 10.633 2.380 1.00 0.00 189 VAL A C 10
ATOM 19058 O O . VAL A 1 117 ? -0.949 9.528 2.787 1.00 0.00 189 VAL A O 10
ATOM 19071 N N . ASN A 1 118 ? -0.497 11.447 1.714 1.00 0.00 190 ASN A N 10
ATOM 19072 C CA . ASN A 1 118 ? 0.943 11.227 1.603 1.00 0.00 190 ASN A CA 10
ATOM 19073 C C . ASN A 1 118 ? 1.646 11.600 2.927 1.00 0.00 190 ASN A C 10
ATOM 19074 O O . ASN A 1 118 ? 1.553 12.734 3.404 1.00 0.00 190 ASN A O 10
ATOM 19085 N N . ASN A 1 119 ? 2.368 10.638 3.494 1.00 0.00 191 ASN A N 10
ATOM 19086 C CA . ASN A 1 119 ? 3.132 10.705 4.744 1.00 0.00 191 ASN A CA 10
ATOM 19087 C C . ASN A 1 119 ? 4.587 10.206 4.551 1.00 0.00 191 ASN A C 10
ATOM 19088 O O . ASN A 1 119 ? 5.344 10.065 5.513 1.00 0.00 191 ASN A O 10
ATOM 19099 N N . ILE A 1 120 ? 4.980 9.907 3.306 1.00 0.00 192 ILE A N 10
ATOM 19100 C CA . ILE A 1 120 ? 6.330 9.489 2.906 1.00 0.00 192 ILE A CA 10
ATOM 19101 C C . ILE A 1 120 ? 7.354 10.602 3.212 1.00 0.00 192 ILE A C 10
ATOM 19102 O O . ILE A 1 120 ? 7.084 11.789 3.014 1.00 0.00 192 ILE A O 10
ATOM 19118 N N . GLU A 1 121 ? 8.549 10.210 3.654 1.00 0.00 193 GLU A N 10
ATOM 19119 C CA . GLU A 1 121 ? 9.699 11.062 3.983 1.00 0.00 193 GLU A CA 10
ATOM 19120 C C . GLU A 1 121 ? 10.922 10.659 3.135 1.00 0.00 193 GLU A C 10
ATOM 19121 O O . GLU A 1 121 ? 10.841 9.764 2.291 1.00 0.00 193 GLU A O 10
ATOM 19133 N N . VAL A 1 122 ? 12.063 11.327 3.320 1.00 0.00 194 VAL A N 10
ATOM 19134 C CA . VAL A 1 122 ? 13.318 11.021 2.602 1.00 0.00 194 VAL A CA 10
ATOM 19135 C C . VAL A 1 122 ? 14.090 9.881 3.292 1.00 0.00 194 VAL A C 10
ATOM 19136 O O . VAL A 1 122 ? 14.049 9.727 4.515 1.00 0.00 194 VAL A O 10
ATOM 19149 N N . THR A 1 123 ? 14.807 9.082 2.499 1.00 0.00 195 THR A N 10
ATOM 19150 C CA . THR A 1 123 ? 15.755 8.039 2.933 1.00 0.00 195 THR A CA 10
ATOM 19151 C C . THR A 1 123 ? 16.868 8.544 3.872 1.00 0.00 195 THR A C 10
ATOM 19152 O O . THR A 1 123 ? 17.228 9.724 3.872 1.00 0.00 195 THR A O 10
ATOM 19163 N N . GLY A 1 124 ? 17.462 7.618 4.632 1.00 0.00 196 GLY A N 10
ATOM 19164 C CA . GLY A 1 124 ? 18.686 7.810 5.425 1.00 0.00 196 GLY A CA 10
ATOM 19165 C C . GLY A 1 124 ? 19.893 7.026 4.881 1.00 0.00 196 GLY A C 10
ATOM 19166 O O . GLY A 1 124 ? 20.895 6.872 5.582 1.00 0.00 196 GLY A O 10
ATOM 19170 N N . GLN A 1 125 ? 19.794 6.512 3.649 1.00 0.00 197 GLN A N 10
ATOM 19171 C CA . GLN A 1 125 ? 20.796 5.677 2.971 1.00 0.00 197 GLN A CA 10
ATOM 19172 C C . GLN A 1 125 ? 20.847 6.019 1.459 1.00 0.00 197 GLN A C 10
ATOM 19173 O O . GLN A 1 125 ? 20.515 7.141 1.072 1.00 0.00 197 GLN A O 10
ATOM 19187 N N . ALA A 1 126 ? 21.273 5.083 0.601 1.00 0.00 198 ALA A N 10
ATOM 19188 C CA . ALA A 1 126 ? 21.434 5.243 -0.854 1.00 0.00 198 ALA A CA 10
ATOM 19189 C C . ALA A 1 126 ? 22.145 6.554 -1.302 1.00 0.00 198 ALA A C 10
ATOM 19190 O O . ALA A 1 126 ? 21.573 7.334 -2.076 1.00 0.00 198 ALA A O 10
ATOM 19197 N N . PRO A 1 127 ? 23.377 6.830 -0.820 1.00 0.00 199 PRO A N 10
ATOM 19198 C CA . PRO A 1 127 ? 24.139 8.030 -1.184 1.00 0.00 199 PRO A CA 10
ATOM 19199 C C . PRO A 1 127 ? 24.574 8.031 -2.669 1.00 0.00 199 PRO A C 10
ATOM 19200 O O . PRO A 1 127 ? 24.619 6.969 -3.302 1.00 0.00 199 PRO A O 10
ATOM 19211 N N . PRO A 1 128 ? 24.923 9.203 -3.242 1.00 0.00 200 PRO A N 10
ATOM 19212 C CA . PRO A 1 128 ? 25.378 9.318 -4.630 1.00 0.00 200 PRO A CA 10
ATOM 19213 C C . PRO A 1 128 ? 26.757 8.669 -4.866 1.00 0.00 200 PRO A C 10
ATOM 19214 O O . PRO A 1 128 ? 27.554 8.485 -3.940 1.00 0.00 200 PRO A O 10
ATOM 19225 N N . GLY A 1 129 ? 27.050 8.350 -6.129 1.00 0.00 201 GLY A N 10
ATOM 19226 C CA . GLY A 1 129 ? 28.294 7.694 -6.556 1.00 0.00 201 GLY A CA 10
ATOM 19227 C C . GLY A 1 129 ? 28.426 7.560 -8.083 1.00 0.00 201 GLY A C 10
ATOM 19228 O O . GLY A 1 129 ? 28.465 6.427 -8.579 1.00 0.00 201 GLY A O 10
ATOM 19232 N N . PRO A 1 130 ? 28.432 8.672 -8.849 1.00 0.00 202 PRO A N 10
ATOM 19233 C CA . PRO A 1 130 ? 28.480 8.646 -10.315 1.00 0.00 202 PRO A CA 10
ATOM 19234 C C . PRO A 1 130 ? 29.814 8.087 -10.867 1.00 0.00 202 PRO A C 10
ATOM 19235 O O . PRO A 1 130 ? 30.839 8.128 -10.173 1.00 0.00 202 PRO A O 10
ATOM 19246 N N . PRO A 1 131 ? 29.832 7.587 -12.121 1.00 0.00 203 PRO A N 10
ATOM 19247 C CA . PRO A 1 131 ? 31.033 7.069 -12.774 1.00 0.00 203 PRO A CA 10
ATOM 19248 C C . PRO A 1 131 ? 32.004 8.186 -13.203 1.00 0.00 203 PRO A C 10
ATOM 19249 O O . PRO A 1 131 ? 31.684 9.381 -13.173 1.00 0.00 203 PRO A O 10
ATOM 19260 N N . ALA A 1 132 ? 33.200 7.767 -13.624 1.00 0.00 204 ALA A N 10
ATOM 19261 C CA . ALA A 1 132 ? 34.269 8.617 -14.175 1.00 0.00 204 ALA A CA 10
ATOM 19262 C C . ALA A 1 132 ? 33.845 9.383 -15.452 1.00 0.00 204 ALA A C 10
ATOM 19263 O O . ALA A 1 132 ? 33.240 8.768 -16.362 1.00 0.00 204 ALA A O 10
#

GO terms:
  GO:0005829 cytosol (C, IDA)
  GO:0010447 response to acidic pH (P, IDA)
  GO:0015288 porin activity (F, IDA)
  GO:0042834 peptidoglycan binding (F, IDA)
  GO:0072488 ammonium transmembrane transport (P, IDA)
  GO:0005886 plasma membrane (C, HDA)
  GO:0010447 response to acidic pH (P, IMP)
  GO:0015288 porin activity (F, IMP)
  GO:0009279 cell outer membrane (C, IDA)
  GO:0075293 response to host pH environment (P, IMP)

Secondary structure (DSSP, 8-state):
------EEEEEEEE-SSEEEEEEEES-HHHHHHHHHHHHTT--TT-EEEE--EE-TT-----GGG-HHHHHHHTT-TT-EEEEEETEEEEE-EESSHHHHHHHHHHHHHH-TTSEEEE--EE-----S----

Nearest PDB structures (foldseek):
  2ksm-assembly1_A  TM=8.046E-01  e=7.091E-19  Mycobacterium tuberculosis
  2l26-assembly1_A  TM=8.331E-01  e=8.052E-18  Mycobacterium tuberculosis H37Rv
  6xmv-assembly1_A  TM=3.655E-01  e=3.938E-03  Neisseria gonorrhoeae FA 1090
  5ce6-assembly1_A  TM=5.424E-01  e=9.027E-01  Cicer arietinum
  6bm9-assembly1_B  TM=2.548E-01  e=1.325E+00  Escherichia coli

InterPro domains:
  IPR006664 Outer membrane protein, bacterial [PR01021] (225-247)
  IPR006664 Outer membrane protein, bacterial [PR01021] (255-270)
  IPR006664 Outer membrane protein, bacterial [PR01021] (270-286)
  IPR006665 OmpA-like domain [PF00691] (225-319)
  IPR006665 OmpA-like domain [PS51123] (212-326)
  IPR006665 OmpA-like domain [cd07185] (223-325)
  IPR006690 Outer membrane protein, OmpA-like, conserved site [PS01068] (257-301)
  IPR007055 BON domain [PF04972] (150-195)
  IPR036737 OmpA-like domain superfamily [G3DSA:3.30.1330.60] (198-326)
  IPR036737 OmpA-like domain superfamily [SSF103088] (219-325)
  IPR050330 Bacterial Outer Membrane Structural/Functional [PTHR30329] (223-325)
  IPR054121 Peptidoglycan-binding protein ArfA, BON-like domain [PF21923] (82-128)

Organism: Mycobacterium tuberculosis (strain ATCC 25618 / H37Rv) (NCBI:txid83332)

Sequence (132 aa):
GASALSLSLLSISRSGNTVTLIGDFPDEAAKAALMTALNGLLAPGVNVIDQIHVDPVVRSLDFSSAEPVFTASVPIPDFGLKVERDTVTLTGTAPSSEHKDAVKRAATSTWPDMKIVNNIEVTGQAPPGPPAGASALSLSLLSISRSGNTVTLIGDFPDEAAKAALMTALNGLLAPGVNVIDQIHVDPVVRSLDFSSAEPVFTASVPIPDFGLKVERDTVTLTGTAPSSEHKDAVKRAATSTWPDMKIVNNIEVTGQAPPGPPAGASALSLSLLSISRSGNTVTLIGDFPDEAAKAALMTALNGLLAPGVNVIDQIHVDPVVRSLDFSSAEPVFTASVPIPDFGLKVERDTVTLTGTAPSSEHKDAVKRAATSTWPDMKIVNNIEVTGQAPPGPPAGASALSLSLLSISRSGNTVTLIGDFPDEAAKAALMTALNGLLAPGVNVIDQIHVDPVVRSLDFSSAEPVFTASVPIPDFGLKVERDTVTLTGTAPSSEHKDAVKRAATSTWPDMKIVNNIEVTGQAPPGPPAGASALSLSLLSISRSGNTVTLIGDFPDEAAKAALMTALNGLLAPGVNVIDQIHVDPVVRSLDFSSAEPVFTASVPIPDFGLKVERDTVTLTGTAPSSEHKDAVKRAATSTWPDMKIVNNIEVTGQAPPGPPAGASALSLSLLSISRSGNTVTLIGDFPDEAAKAALMTALNGLLAPGVNVIDQIHVDPVVRSLDFSSAEPVFTASVPIPDFGLKVERDTVTLTGTAPSSEHKDAVKRAATSTWPDMKIVNNIEVTGQAPPGPPAGASALSLSLLSISRSGNTVTLIGDFPDEAAKAALMTALNGLLAPGVNVIDQIHVDPVVRSLDFSSAEPVFTASVPIPDFGLKVERDTVTLTGTAPSSEHKDAVKRAATSTWPDMKIVNNIEVTGQAPPGPPAGASALSLSLLSISRSGNTVTLIGDFPDEAAKAALMTALNGLLAPGVNVIDQIHVDPVVRSLDFSSAEPVFTASVPIPDFGLKVERDTVTLTGTAPSSEHKDAVKRAATSTWPDMKIVNNIEVTGQAPPGPPAGASALSLSLLSISRSGNTVTLIGDFPDEAAKAALMTALNGLLAPGVNVIDQIHVDPVVRSLDFSSAEPVFTASVPIPDFGLKVERDTVTLTGTAPSSEHKDAVKRAATSTWPDMKIVNNIEVTGQAPPGPPAGASALSLSLLSISRSGNTVTLIGDFPDEAAKAALMTALNGLLAPGVNVIDQIHVDPVVRSLDFSSAEPVFTASVPIPDFGLKVERDTVTLTGTAPSSEHKDAVKRAATSTWPDMKIVNNIEVTGQAPPGPPA

Radius of gyration: 15.0 Å; Cα contacts (8 Å, |Δi|>4): 249; chains: 1; bounding box: 46×30×27 Å